Protein 3E0M (pdb70)

Foldseek 3Di:
DDKKKWFFAQVLQVQLLLVPAPFWDDKAKFWFDWQDQDDAPVCCQVGLTATMMMTHGRCVTPNPLRVVVSVVVWHDQADAQDGPPGHGSNRGTEIEDAPCVCVVSVVVCQVVVCVVVVHHGRYYYYHTPHTGGYDVCSTNVCVVVPVPDHRTDSCSSVQFDFDLVQFAFDPPVVCVVQADPVLCCCWVVVDADDFAPADCLPDQAFFFKAFSGGRGTWAGSVQWDHDVRRATKGLGTSDDQQWDWDFDCPPPRTFIWIAGHRRRTGFGGKDQCDDVVSPRIIDRGHNSRIDTDHLVRCVVSPNPRCNVPNDD/DDKWKWFAFQCQLVQLLLVLAWFWDDKFKFWFDFQDQDDAPVCCQPRLTAIMMMTHGDCVTANPLRVVLSVVVWHDFADAQDGDHGHGSNRFTEIEDADPVCVVSVVVSQVVVCVVVVHHTRYYYYYTPDTGTYDPCRTNVCVVVVPDDHDTDSCVSVADDFDLVQFAFDDLVVQVVPADPQLNCVFVHVDADDQAPADPLPDQAAFFKAFPGGRGTWAGSVQWDHDSSRATKGLGTSDPQQKDWDWDCPPPDTFIWIAGRRNRTTFGGKDQCDDPVSNRIIRGGHNSRIDTDHLVCQVVPPNPVCNVPNPD/DKDKWKKFFFQVLQVQLLLVLAPFFDDKAKWWFDFQDQDDAVVCCQVGLTATMMMTMGHCVTANPLRVVVSVVVWHQFADAQDTPPHHHSNRGTEIAAADPVCVVSVVVSQVVVCVVVVHHGRYYYYHTPHTGGYDPCSTNVCVVPPVDDHPTDSCVSPQDDFDLVQFAFDDLVVLVVPADPVLCCCFVVVDADDQAPADCLVPQAFAFKAFPRGRGTWDGSVQWDHDNRRATKGLGTRSDPQQWDWDWDDPPDTFIWIAGNRHRTGFGGKDQCDPVVSPRMINGGHNSRIDTAHPVCCVVVVNPSCPPVNDD/DKDKKKKFAAQCLQVQLLLVLAWFWDDKFKFWFDFQDQDDAPVCRLVGLTAIMMMTMGHCVTDNPLRVVVSRVVWHDFADAQDGQPGHGSNRGTEIEHADPVCVVSVVVNQVVVCVVVVHHTRYYYYYTPHTGTYDPCRTNVCVVVVPDDYPTDSCLSVADDFDLVQWAFDDPVVCVVPADPLLCCCFPVVDADDQAPADCLPPQAQFFKAFPRTRGTWDASVQFDNDPRRATKGLATRSDNQQWDWDFDDPVHTFIWIAGNHNRTGFGGKDQCPDVVSVSIIDGGGSSRIDTAHLVNCVVVPNVVCNVPRDD/DDDDDD/DDDD/DDDD

Sequence (1264 aa):
MAEIYLAGGCFWGLEEYFSRISGVLETSVGYANGQVETTNYQLLKETDHAETVQVIYDEKEVSLREILLYYFRVIDPLSINQQGNDRGRQYRTGIYYQDEADLPAIYTVVQEQERMLGRKIAVEVEQLRHYILAEDYHQDYLRKNPSGYCHIDVTDADKPLIDAANYEKPSQEVLKASLSEESYRVTQEAATEAPFTNAYDQTFEEGIYVDITTGEPLFFAKDKFASGCGWPSFSRPLSKELIHYYKDLSHGMERIEVRSRSGSAHLGHVFTDGPRELGGLRYCINSASLRFVAKDEMEKAGYGYLLPYLNKMAEIYLAGGCFWGLEEYFSRISGVLETSVGYANGQVETTNYQLLKETDHAETVQVIYDEKEVSLREILLYYFRVIDPLSINQQGNDRGRQYRTGIYYQDEADLPAIYTVVQEQERMLGRKIAVEVEQLRHYILAEDYHQDYLRKNPSGYCHIDVTDADKPLIDAANYEKPSQEVLKASLSEESYRVTQEAATEAPFTNAYDQTFEEGIYVDITTGEPLFFAKDKFASGCGWPSFSRPLSKELIHYYKDLSHGMERIEVRSRSGSAHLGHVFTDGPRELGGLRYCINSASLRFVAKDEMEKAGYGYLLPYLNKHMAEIYLAGGCFWGLEEYFSRISGVLETSVGYANGQVETTNYQLLKETDHAETVQVIYDEKEVSLREILLYYFRVIDPLSINQQGNDRGRQYRTGIYYQDEADLPAIYTVVQEQERMLGRKIAVEVEQLRHYILAEDYHQDYLRKNPSGYCHIDVTDADKPLIDAANYEKPSQEVLKASLSEESYRVTQEAATEAPFTNAYDQTFEEGIYVDITTGEPLFFAKDKFASGCGWPSFSRPLSKELIHYYKDLSHGMERIEVRSRSGSAHLGHVFTDGPRELGGLRYCINSASLRFVAKDEMEKAGYGYLLPYLNKHMAEIYLAGGCFWGLEEYFSRISGVLETSVGYANGQVETTNYQLLKETDHAETVQVIYDEKEVSLREILLYYFRVIDPLSINQQGNDRGRQYRTGIYYQDEADLPAIYTVVQEQERMLGRKIAVEVEQLRHYILAEDYHQDYLRKNPSGYCHIDVTDADKPLIDAANYEKPSQEVLKASLSEESYRVTQEAATEAPFTNAYDQTFEEGIYVDITTGEPLFFAKDKFASGCGWPSFSRPLSKELIHYYKDLSHGMERIEVRSRSGSAHLGHVFTDGPRELGGLRYCINSASLRFVAKDEMEKAGYGYLLPYLNKSHMAEISHMASHMA

InterPro domains:
  IPR002569 Peptide methionine sulphoxide reductase MsrA domain [MF_01401] (1-156)
  IPR002569 Peptide methionine sulphoxide reductase MsrA domain [PF01625] (3-163)
  IPR002569 Peptide methionine sulphoxide reductase MsrA domain [TIGR00401] (3-150)
  IPR002579 Peptide methionine sulphoxide reductase MrsB domain [MF_01400] (168-295)
  IPR002579 Peptide methionine sulphoxide reductase MrsB domain [PF01641] (179-293)
  IPR002579 Peptide methionine sulphoxide reductase MrsB domain [PS51790] (172-295)
  IPR002579 Peptide methionine sulphoxide reductase MrsB domain [TIGR00357] (169-303)
  IPR011057 Mss4-like superfamily [SSF51316] (169-308)
  IPR028427 Peptide methionine sulfoxide reductase MsrB [PTHR10173] (85-304)
  IPR036509 Peptide methionine sulphoxide reductase MsrA superfamily [G3DSA:3.30.1060.10] (1-164)
  IPR036509 Peptide methionine sulphoxide reductase MsrA superfamily [SSF55068] (2-157)

Secondary structure (DSSP, 8-state):
-EEEEEE-S-HHHHHHHHTTSTTEEEEEEEEES-SSS---TTTHHHHT-EEEEEEEE-TTTS-HHHHHHHHHHHS-TT-SSEETTEESGGG--EEEES-GGGHHHHHHHHHHHHHHHSSPP--EEEE---EEEPPGGGTTHHHHSTT----S-GGGGTSPP--GGGGPPPPHHHHHHHS-HHHHHHHHH-----SSSSTTTT---SEEEEETTT--EEEEGGGB----SSS-EESS-SSGGGEEEEEE--TT--EEEEEESSS--EEEEEES-S-TTTTS-EEEE-GGGEEEEEHHHHIIIIIGGGGGGS--/-EEEEEE-SSHHHHHHHHHTSTTEEEEEEEEES-SSS---TTTHHHHT-EEEEEEEE-TTTS-HHHHHHHHHHHS-SS-SSEETTEESGGG--EEEESSGGGHHHHHHHHHHHHHHHTS--S-EEEE---EEEPPTTTTTSTTTSSSS---S-GGGGGS----GGGGPPPPHHHHHHHS-HHHHHHHHSS----SSSSTTSS---SEEEEETTT--EEEEGGGEE---SSS-EES--SSGGGEEEEEE--TT--EEEEEESTT--EEEEEES-S-GGGTS-EEEE-GGGEEEEESHHHHHTT-GGGHHHH--/-EEEEEEE-SSHHHHHHHHHTSTTEEEEEEEEES-SSS---TTTHHHHT-EEEEEEEEETTTS-HHHHHHHHHHHS-SS-SSEETTEESGGG--EEEES-GGGHHHHHHHHHHHHHHHSS----EEEE---EEEPPTTTTTHHHHSTT----S-GGGGGS----GGGGPPPPHHHHHHHS-HHHHHHHHH-----SSSSTTTT---SEEEEETTT--EEEEGGGEE--SSSS-EESSSTT-GGGEEEEEEESSSEEEEEEETTT--EEEEEES-S-TTTTS-EEEE-GGGEEEEEGGGTIIIIIGGGTTSS--/-EEEEEEE-S-HHHHHHHHHTSTTEEEEEEEEES-SSS---TTTHHHHT-EEEEEEEEETTTS-HHHHHHHHHTTS-SS-SSEETTEESGGG--EEEESSGGGHHHHHHHHHHHHHTTSS--S-EEEE---EEEPPTTTTTGGGT-TT---SS-GGGTTS----GGGGPPPPHHHHHHHS-HHHHHHHHH-----TTTSTTTT---SEEEEETTT--EEEEGGGB---SSSS-EESSSSS-GGGEEEEEE-SSS-EEEEEETTT--EEEEEES-S-GGGTS-EEEE-GGGEEEEESTTTIIIIIGGGTTTS--/------/----/----

Radius of gyration: 36.61 Å; Cα contacts (8 Å, |Δi|>4): 2666; chains: 7; bounding box: 114×62×85 Å

Organism: Streptococcus pneumoniae serotype 4 (strain ATCC BAA-334 / TIGR4) (NCBI:txid170187)

Solvent-accessible surface area: 55462 Å² total; per-residue (Å²): 169,18,66,2,10,0,0,12,0,23,2,38,6,5,4,10,0,0,37,108,6,84,14,28,96,95,36,15,0,0,1,0,4,0,124,12,102,28,4,9,62,79,1,1,129,86,7,33,0,0,3,0,0,28,0,23,6,52,107,193,107,5,42,17,54,58,0,0,32,30,0,14,68,19,18,60,22,34,26,135,48,37,18,22,92,32,85,24,104,22,22,13,5,0,0,0,21,79,83,116,69,40,34,83,31,0,86,64,0,19,93,74,21,38,175,78,23,42,104,168,15,41,16,46,45,50,78,20,124,27,43,34,113,9,44,91,116,2,24,55,41,19,142,103,64,90,128,23,82,46,119,39,70,20,73,26,13,96,99,32,35,16,17,36,53,106,23,134,87,45,67,72,138,62,2,136,93,82,13,70,123,75,6,40,92,0,4,48,110,58,24,27,3,52,30,137,114,20,77,44,17,133,28,87,113,114,1,0,0,0,0,52,4,20,10,0,0,0,0,13,20,64,20,16,22,75,51,67,31,0,13,0,1,0,1,84,10,22,38,135,80,0,0,51,3,47,52,19,46,48,108,84,57,140,18,23,15,0,69,0,60,34,0,56,0,9,0,0,6,5,5,61,41,15,41,223,140,69,13,10,8,10,6,0,0,0,4,13,0,3,99,39,3,18,92,118,84,0,109,166,43,46,6,18,80,0,56,94,53,18,109,219,222,15,51,0,13,0,0,10,1,23,1,4,4,4,7,15,0,0,36,94,4,87,14,24,104,100,10,14,0,0,1,0,2,5,140,48,131,86,14,49,7,32,43,1,52,73,4,36,0,0,1,0,0,21,0,40,7,56,128,173,99,6,43,17,23,59,0,0,32,29,0,14,65,21,12,71,21,47,21,84,45,34,20,26,47,11,76,11,106,18,12,12,4,0,0,0,24,96,83,58,27,34,18,3,24,0,38,0,1,15,31,47,36,43,92,117,57,62,62,97,11,38,10,45,32,52,99,25,123,53,44,34,113,5,45,117,82,1,29,51,18,13,128,113,69,111,116,25,40,48,96,45,78,18,68,24,7,72,98,10,31,5,26,33,12,94,24,89,83,44,61,88,136,63,8,133,92,85,25,65,122,71,7,28,83,0,3,44,93,78,23,30,9,54,30,131,120,23,81,42,12,127,22,96,104,123,1,0,0,0,0,61,6,21,10,0,0,0,0,10,20,67,26,16,27,88,51,50,34,0,11,1,1,0,3,82,13,22,12,154,55,0,4,41,45,85,120,23,112,48,103,85,64,57,11,5,18,0,70,0,42,16,10,63,0,13,0,0,4,1,22,39,82,2,48,171,161,73,18,6,4,17,6,0,0,0,7,12,0,3,103,35,3,21,90,117,80,0,107,172,40,57,9,14,92,0,53,104,63,22,112,222,152,116,26,56,2,11,0,0,7,2,22,2,36,5,3,5,15,0,0,44,98,5,89,14,23,101,100,19,12,0,0,0,0,2,2,112,9,94,26,5,11,62,82,2,0,159,102,8,37,0,0,3,0,0,24,0,18,6,33,91,178,126,7,40,18,50,45,0,0,30,20,0,11,75,18,13,61,20,35,20,131,47,25,13,24,86,33,72,25,110,14,23,14,6,0,0,0,23,92,80,115,78,47,34,94,37,0,104,52,0,15,87,76,25,33,168,96,23,42,97,167,17,42,12,41,26,52,83,27,123,24,38,35,101,7,44,116,116,1,22,66,40,20,143,114,59,96,129,20,79,43,117,28,75,25,62,30,4,78,92,5,26,5,9,34,63,94,21,144,71,48,54,67,108,77,4,119,90,82,22,69,139,91,6,35,113,2,3,45,96,52,22,33,7,53,32,126,121,19,80,40,9,129,24,88,112,111,0,0,0,0,0,55,6,20,12,0,0,0,0,0,21,56,18,14,25,88,37,61,39,0,11,1,1,0,3,89,11,0,46,18,103,84,0,0,68,2,38,49,40,69,101,89,67,160,16,28,12,0,70,0,41,30,0,59,0,10,0,0,3,5,26,73,97,12,42,213,147,66,15,9,5,14,4,0,0,0,6,12,0,4,102,38,4,29,88,136,105,0,127,194,40,52,7,18,89,0,59,116,46,19,110,219,175,129,24,47,0,9,0,0,10,1,41,2,11,5,2,4,12,0,0,39,88,6,94,15,21,81,105,12,14,0,0,0,0,2,3,133,64,134,93,11,47,16,32,49,5,35,68,3,33,0,0,3,0,0,33,0,32,3,36,90,168,121,4,45,17,34,55,0,0,40,18,0,14,65,23,12,56,25,42,20,89,48,31,19,11,52,18,78,12,95,31,12,12,4,0,0,0,20,82,80,40,22,19,18,4,26,0,30,0,0,14,34,52,33,31,104,112,63,64,58,88,3,36,9,47,40,59,74,16,118,28,46,34,107,6,42,118,82,1,30,57,16,15,131,116,69,127,110,22,75,58,117,44,73,20,66,36,6,71,73,3,28,3,20,33,34,106,24,123,85,50,57,73,103,67,4,116,90,93,20,66,122,65,4,34,94,0,4,46,114,53,28,87,10,52,61,129,121,21,81,38,9,136,32,95,94,100,1,0,0,0,0,50,4,22,6,0,0,0,0,0,21,66,11,15,30,89,31,71,34,0,57,0,1,0,4,65,8,0,16,15,83,78,0,7,70,37,76,90,47,89,126,85,108,70,50,8,9,0,79,0,40,18,6,62,0,8,0,3,17,1,50,52,95,10,37,189,139,89,26,9,12,32,2,14,0,4,3,13,0,4,104,37,5,14,88,118,97,0,106,197,50,51,12,13,90,0,51,108,59,11,117,202,128,52,0,57,62,194,108,56,0,82,121,62,1,82

CATH classification: 3.30.1060.10 (+1 more: 2.170.150.20)

Nearest PDB structures (foldseek):
  3e0m-assembly1_D  TM=1.003E+00  e=1.100E-72  Streptococcus pneumoniae
  7e43-assembly1_B  TM=8.579E-01  e=2.076E-49  Helicobacter pylori 26695
  5fa9-assembly1_A  TM=5.183E-01  e=2.403E-44  Treponema denticola ATCC 35405
  1l1d-assembly2_B  TM=9.793E-01  e=2.830E-20  Neisseria gonorrhoeae
  3hcg-assembly1_D  TM=9.654E-01  e=1.662E-19  Neisseria meningitidis serogroup A

Structure (mmCIF, N/CA/C/O backbone):
data_3E0M
#
_entry.id   3E0M
#
_cell.length_a   158.521
_cell.length_b   165.489
_cell.length_c   77.281
_cell.angle_alpha   90.00
_cell.angle_beta   90.00
_cell.angle_gamma   90.00
#
_symmetry.space_group_name_H-M   'P 21 21 2'
#
loop_
_entity.id
_entity.type
_entity.pdbx_description
1 polymer 'Peptide methionine sulfoxide reductase msrA/msrB 1'
2 polymer 'Short peptide SHMAEI'
3 water water
#
loop_
_atom_site.group_PDB
_atom_site.id
_atom_site.type_symbol
_atom_site.label_atom_id
_atom_site.label_alt_id
_atom_site.label_comp_id
_atom_site.label_asym_id
_atom_site.label_entity_id
_atom_site.label_seq_id
_atom_site.pdbx_PDB_ins_code
_atom_site.Cartn_x
_atom_site.Cartn_y
_atom_site.Cartn_z
_atom_site.occupancy
_atom_site.B_iso_or_equiv
_atom_site.auth_seq_id
_atom_site.auth_comp_id
_atom_site.auth_asym_id
_atom_site.auth_atom_id
_atom_site.pdbx_PDB_model_num
ATOM 1 N N . MET A 1 2 ? 122.268 78.931 75.476 1.00 58.49 1 MET A N 1
ATOM 2 C CA . MET A 1 2 ? 121.478 77.810 74.888 1.00 57.62 1 MET A CA 1
ATOM 3 C C . MET A 1 2 ? 120.622 78.267 73.705 1.00 55.49 1 MET A C 1
ATOM 4 O O . MET A 1 2 ? 119.681 79.037 73.868 1.00 56.85 1 MET A O 1
ATOM 9 N N . ALA A 1 3 ? 120.958 77.784 72.515 1.00 52.97 2 ALA A N 1
ATOM 10 C CA . ALA A 1 3 ? 120.230 78.126 71.292 1.00 49.60 2 ALA A CA 1
ATOM 11 C C . ALA A 1 3 ? 119.342 76.963 70.850 1.00 47.56 2 ALA A C 1
ATOM 12 O O . ALA A 1 3 ? 119.450 75.846 71.371 1.00 45.43 2 ALA A O 1
ATOM 14 N N . GLU A 1 4 ? 118.465 77.224 69.885 1.00 45.45 3 GLU A N 1
ATOM 15 C CA . GLU A 1 4 ? 117.583 76.174 69.406 1.00 45.78 3 GLU A CA 1
ATOM 16 C C . GLU A 1 4 ? 117.144 76.335 67.959 1.00 42.54 3 GLU A C 1
ATOM 17 O O . GLU A 1 4 ? 116.886 77.440 67.486 1.00 43.21 3 GLU A O 1
ATOM 23 N N . ILE A 1 5 ? 117.079 75.208 67.257 1.00 22.73 4 ILE A N 1
ATOM 24 C CA . ILE A 1 5 ? 116.670 75.183 65.855 1.00 22.73 4 ILE A CA 1
ATOM 25 C C . ILE A 1 5 ? 115.831 73.910 65.687 1.00 22.73 4 ILE A C 1
ATOM 26 O O . ILE A 1 5 ? 115.985 72.959 66.473 1.00 38.90 4 ILE A O 1
ATOM 31 N N . TYR A 1 6 ? 114.937 73.905 64.694 1.00 39.06 5 TYR A N 1
ATOM 32 C CA . TYR A 1 6 ? 114.067 72.755 64.445 1.00 38.66 5 TYR A CA 1
ATOM 33 C C . TYR A 1 6 ? 114.285 72.139 63.067 1.00 39.25 5 TYR A C 1
ATOM 34 O O . TYR A 1 6 ? 114.172 72.806 62.041 1.00 37.97 5 TYR A O 1
ATOM 43 N N . LEU A 1 7 ? 114.572 70.843 63.056 1.00 39.69 6 LEU A N 1
ATOM 44 C CA . LEU A 1 7 ? 114.867 70.156 61.811 1.00 39.50 6 LEU A CA 1
ATOM 45 C C . LEU A 1 7 ? 113.922 69.014 61.505 1.00 38.36 6 LEU A C 1
ATOM 46 O O . LEU A 1 7 ? 113.674 68.159 62.358 1.00 39.96 6 LEU A O 1
ATOM 51 N N . ALA A 1 8 ? 113.416 69.007 60.275 1.00 36.13 7 ALA A N 1
ATOM 52 C CA . ALA A 1 8 ? 112.517 67.967 59.792 1.00 36.50 7 ALA A CA 1
ATOM 53 C C . ALA A 1 8 ? 113.274 67.200 58.708 1.00 37.35 7 ALA A C 1
ATOM 54 O O . ALA A 1 8 ? 113.588 67.761 57.656 1.00 39.20 7 ALA A O 1
ATOM 56 N N . GLY A 1 9 ? 113.578 65.931 58.962 1.00 37.30 8 GLY A N 1
ATOM 57 C CA . GLY A 1 9 ? 114.304 65.151 57.976 1.00 38.12 8 GLY A CA 1
ATOM 58 C C . GLY A 1 9 ? 113.868 63.700 57.928 1.00 39.00 8 GLY A C 1
ATOM 59 O O . GLY A 1 9 ? 114.679 62.793 58.078 1.00 39.77 8 GLY A O 1
ATOM 60 N N . GLY A 1 10 ? 112.582 63.473 57.710 1.00 40.04 9 GLY A N 1
ATOM 61 C CA . GLY A 1 10 ? 112.083 62.112 57.670 1.00 41.37 9 GLY A CA 1
ATOM 62 C C . GLY A 1 10 ? 111.701 61.642 59.060 1.00 40.97 9 GLY A C 1
ATOM 63 O O . GLY A 1 10 ? 111.371 62.458 59.924 1.00 41.87 9 GLY A O 1
ATOM 64 N N . CYS A 1 11 ? 111.751 60.331 59.278 1.00 40.65 10 CYS A N 1
ATOM 65 C CA . CYS A 1 11 ? 111.404 59.742 60.568 1.00 39.98 10 CYS A CA 1
ATOM 66 C C . CYS A 1 11 ? 112.250 60.358 61.682 1.00 38.73 10 CYS A C 1
ATOM 67 O O . CYS A 1 11 ? 113.465 60.161 61.727 1.00 38.12 10 CYS A O 1
ATOM 70 N N . PHE A 1 12 ? 111.618 61.084 62.598 1.00 37.77 11 PHE A N 1
ATOM 71 C CA . PHE A 1 12 ? 112.399 61.723 63.647 1.00 39.29 11 PHE A CA 1
ATOM 72 C C . PHE A 1 12 ? 113.165 60.799 64.590 1.00 40.21 11 PHE A C 1
ATOM 73 O O . PHE A 1 12 ? 114.037 61.264 65.327 1.00 40.74 11 PHE A O 1
ATOM 81 N N . TRP A 1 13 ? 112.881 59.498 64.554 1.00 39.29 12 TRP A N 1
ATOM 82 C CA . TRP A 1 13 ? 113.599 58.566 65.420 1.00 39.65 12 TRP A CA 1
ATOM 83 C C . TRP A 1 13 ? 115.092 58.580 65.107 1.00 38.42 12 TRP A C 1
ATOM 84 O O . TRP A 1 13 ? 115.930 58.660 66.004 1.00 38.80 12 TRP A O 1
ATOM 95 N N . GLY A 1 14 ? 115.412 58.483 63.821 1.00 39.04 13 GLY A N 1
ATOM 96 C CA . GLY A 1 14 ? 116.800 58.451 63.405 1.00 40.59 13 GLY A CA 1
ATOM 97 C C . GLY A 1 14 ? 117.491 59.788 63.511 1.00 40.49 13 GLY A C 1
ATOM 98 O O . GLY A 1 14 ? 118.651 59.863 63.907 1.00 40.67 13 GLY A O 1
ATOM 99 N N . LEU A 1 15 ? 116.776 60.852 63.166 1.00 41.18 14 LEU A N 1
ATOM 100 C CA . LEU A 1 15 ? 117.350 62.182 63.219 1.00 40.04 14 LEU A CA 1
ATOM 101 C C . LEU A 1 15 ? 117.702 62.582 64.649 1.00 40.85 14 LEU A C 1
ATOM 102 O O . LEU A 1 15 ? 118.756 63.181 64.888 1.00 41.23 14 LEU A O 1
ATOM 107 N N . GLU A 1 16 ? 116.840 62.244 65.606 1.00 41.40 15 GLU A N 1
ATOM 108 C CA . GLU A 1 16 ? 117.129 62.605 66.990 1.00 41.66 15 GLU A CA 1
ATOM 109 C C . GLU A 1 16 ? 118.325 61.836 67.532 1.00 41.87 15 GLU A C 1
ATOM 110 O O . GLU A 1 16 ? 119.199 62.415 68.183 1.00 40.66 15 GLU A O 1
ATOM 116 N N . GLU A 1 17 ? 118.360 60.534 67.266 1.00 43.26 16 GLU A N 1
ATOM 117 C CA . GLU A 1 17 ? 119.460 59.701 67.732 1.00 43.00 16 GLU A CA 1
ATOM 118 C C . GLU A 1 17 ? 120.761 60.309 67.218 1.00 42.56 16 GLU A C 1
ATOM 119 O O . GLU A 1 17 ? 121.741 60.440 67.960 1.00 43.55 16 GLU A O 1
ATOM 125 N N . TYR A 1 18 ? 120.743 60.693 65.944 1.00 40.24 17 TYR A N 1
ATOM 126 C CA . TYR A 1 18 ? 121.889 61.296 65.279 1.00 39.37 17 TYR A CA 1
ATOM 127 C C . TYR A 1 18 ? 122.351 62.569 65.987 1.00 40.83 17 TYR A C 1
ATOM 128 O O . TYR A 1 18 ? 123.508 62.669 66.418 1.00 41.11 17 TYR A O 1
ATOM 137 N N . PHE A 1 19 ? 121.452 63.542 66.114 1.00 39.53 18 PHE A N 1
ATOM 138 C CA . PHE A 1 19 ? 121.817 64.784 66.772 1.00 38.91 18 PHE A CA 1
ATOM 139 C C . PHE A 1 19 ? 122.153 64.643 68.247 1.00 38.90 18 PHE A C 1
ATOM 140 O O . PHE A 1 19 ? 122.902 65.454 68.792 1.00 38.46 18 PHE A O 1
ATOM 148 N N . SER A 1 20 ? 121.630 63.606 68.891 1.00 39.56 19 SER A N 1
ATOM 149 C CA . SER A 1 20 ? 121.904 63.403 70.310 1.00 41.07 19 SER A CA 1
ATOM 150 C C . SER A 1 20 ? 123.370 63.048 70.499 1.00 43.18 19 SER A C 1
ATOM 151 O O . SER A 1 20 ? 123.882 63.070 71.620 1.00 43.45 19 SER A O 1
ATOM 154 N N . ARG A 1 21 ? 124.043 62.718 69.399 1.00 44.77 20 ARG A N 1
ATOM 155 C CA . ARG A 1 21 ? 125.451 62.332 69.460 1.00 46.11 20 ARG A CA 1
ATOM 156 C C . ARG A 1 21 ? 126.417 63.446 69.097 1.00 45.55 20 ARG A C 1
ATOM 157 O O . ARG A 1 21 ? 127.615 63.341 69.378 1.00 45.06 20 ARG A O 1
ATOM 165 N N . ILE A 1 22 ? 125.905 64.506 68.470 1.00 22.73 21 ILE A N 1
ATOM 166 C CA . ILE A 1 22 ? 126.755 65.627 68.081 1.00 22.73 21 ILE A CA 1
ATOM 167 C C . ILE A 1 22 ? 127.195 66.473 69.280 1.00 22.73 21 ILE A C 1
ATOM 168 O O . ILE A 1 22 ? 126.384 66.871 70.120 1.00 43.48 21 ILE A O 1
ATOM 173 N N . SER A 1 23 ? 128.496 66.727 69.348 1.00 41.73 22 SER A N 1
ATOM 174 C CA . SER A 1 23 ? 129.079 67.506 70.424 1.00 40.75 22 SER A CA 1
ATOM 175 C C . SER A 1 23 ? 128.518 68.917 70.408 1.00 40.08 22 SER A C 1
ATOM 176 O O . SER A 1 23 ? 128.379 69.524 69.353 1.00 39.88 22 SER A O 1
ATOM 179 N N . GLY A 1 24 ? 128.197 69.434 71.587 1.00 39.95 23 GLY A N 1
ATOM 180 C CA . GLY A 1 24 ? 127.650 70.773 71.681 1.00 41.01 23 GLY A CA 1
ATOM 181 C C . GLY A 1 24 ? 126.143 70.768 71.866 1.00 40.85 23 GLY A C 1
ATOM 182 O O . GLY A 1 24 ? 125.568 71.756 72.330 1.00 39.22 23 GLY A O 1
ATOM 183 N N . VAL A 1 25 ? 125.499 69.664 71.490 1.00 39.95 24 VAL A N 1
ATOM 184 C CA . VAL A 1 25 ? 124.054 69.560 71.643 1.00 40.96 24 VAL A CA 1
ATOM 185 C C . VAL A 1 25 ? 123.741 69.294 73.119 1.00 40.67 24 VAL A C 1
ATOM 186 O O . VAL A 1 25 ? 124.213 68.323 73.707 1.00 39.77 24 VAL A O 1
ATOM 190 N N . LEU A 1 26 ? 122.949 70.174 73.717 1.00 42.08 25 LEU A N 1
ATOM 191 C CA . LEU A 1 26 ? 122.602 70.039 75.125 1.00 43.61 25 LEU A CA 1
ATOM 192 C C . LEU A 1 26 ? 121.337 69.234 75.387 1.00 44.52 25 LEU A C 1
ATOM 193 O O . LEU A 1 26 ? 121.288 68.435 76.317 1.00 45.24 25 LEU A O 1
ATOM 198 N N . GLU A 1 27 ? 120.314 69.448 74.567 1.00 46.59 26 GLU A N 1
ATOM 199 C CA . GLU A 1 27 ? 119.032 68.768 74.750 1.00 48.31 26 GLU A CA 1
ATOM 200 C C . GLU A 1 27 ? 118.396 68.422 73.402 1.00 47.28 26 GLU A C 1
ATOM 201 O O . GLU A 1 27 ? 118.564 69.143 72.414 1.00 47.90 26 GLU A O 1
ATOM 207 N N . THR A 1 28 ? 117.659 67.317 73.380 1.00 47.05 27 THR A N 1
ATOM 208 C CA . THR A 1 28 ? 116.984 66.849 72.177 1.00 45.73 27 THR A CA 1
ATOM 209 C C . THR A 1 28 ? 115.563 66.363 72.469 1.00 44.65 27 THR A C 1
ATOM 210 O O . THR A 1 28 ? 115.289 65.819 73.542 1.00 46.28 27 THR A O 1
ATOM 214 N N . SER A 1 29 ? 114.657 66.574 71.515 1.00 43.30 28 SER A N 1
ATOM 215 C CA . SER A 1 29 ? 113.272 66.125 71.649 1.00 41.44 28 SER A CA 1
ATOM 216 C C . SER A 1 29 ? 112.647 66.033 70.258 1.00 40.59 28 SER A C 1
ATOM 217 O O . SER A 1 29 ? 113.190 66.575 69.296 1.00 40.67 28 SER A O 1
ATOM 220 N N . VAL A 1 30 ? 111.510 65.349 70.151 1.00 37.97 29 VAL A N 1
ATOM 221 C CA . VAL A 1 30 ? 110.831 65.233 68.867 1.00 36.41 29 VAL A CA 1
ATOM 222 C C . VAL A 1 30 ? 109.351 65.604 68.978 1.00 35.49 29 VAL A C 1
ATOM 223 O O . VAL A 1 30 ? 108.733 65.440 70.032 1.00 34.90 29 VAL A O 1
ATOM 227 N N . GLY A 1 31 ? 108.801 66.116 67.878 1.00 34.12 30 GLY A N 1
ATOM 228 C CA . GLY A 1 31 ? 107.412 66.510 67.848 1.00 33.13 30 GLY A CA 1
ATOM 229 C C . GLY A 1 31 ? 106.914 66.731 66.432 1.00 34.48 30 GLY A C 1
ATOM 230 O O . GLY A 1 31 ? 107.482 66.204 65.476 1.00 34.40 30 GLY A O 1
ATOM 231 N N . TYR A 1 32 ? 105.850 67.522 66.311 1.00 35.98 31 TYR A N 1
ATOM 232 C CA . TYR A 1 32 ? 105.220 67.825 65.036 1.00 37.35 31 TYR A CA 1
ATOM 233 C C . TYR A 1 32 ? 105.163 69.327 64.888 1.00 39.01 31 TYR A C 1
ATOM 234 O O . TYR A 1 32 ? 104.721 70.024 65.803 1.00 41.29 31 TYR A O 1
ATOM 243 N N . ALA A 1 33 ? 105.591 69.821 63.727 1.00 39.87 32 ALA A N 1
ATOM 244 C CA . ALA A 1 33 ? 105.636 71.251 63.491 1.00 39.23 32 ALA A CA 1
ATOM 245 C C . ALA A 1 33 ? 104.982 71.746 62.214 1.00 40.97 32 ALA A C 1
ATOM 246 O O . ALA A 1 33 ? 104.792 70.998 61.253 1.00 41.31 32 ALA A O 1
ATOM 248 N N . ASN A 1 34 ? 104.652 73.034 62.235 1.00 42.53 33 ASN A N 1
ATOM 249 C CA . ASN A 1 34 ? 104.037 73.735 61.121 1.00 41.97 33 ASN A CA 1
ATOM 250 C C . ASN A 1 34 ? 102.922 73.006 60.393 1.00 41.94 33 ASN A C 1
ATOM 251 O O . ASN A 1 34 ? 102.924 72.943 59.166 1.00 40.40 33 ASN A O 1
ATOM 256 N N . GLY A 1 35 ? 101.970 72.463 61.153 1.00 42.91 34 GLY A N 1
ATOM 257 C CA . GLY A 1 35 ? 100.830 71.781 60.557 1.00 42.98 34 GLY A CA 1
ATOM 258 C C . GLY A 1 35 ? 99.785 72.836 60.229 1.00 43.71 34 GLY A C 1
ATOM 259 O O . GLY A 1 35 ? 100.131 73.987 59.991 1.00 43.93 34 GLY A O 1
ATOM 260 N N . GLN A 1 36 ? 98.510 72.469 60.208 1.00 45.04 35 GLN A N 1
ATOM 261 C CA . GLN A 1 36 ? 97.457 73.449 59.925 1.00 44.56 35 GLN A CA 1
ATOM 262 C C . GLN A 1 36 ? 96.577 73.688 61.155 1.00 43.64 35 GLN A C 1
ATOM 263 O O . GLN A 1 36 ? 95.481 74.236 61.046 1.00 43.40 35 GLN A O 1
ATOM 269 N N . VAL A 1 37 ? 97.061 73.276 62.325 1.00 41.73 36 VAL A N 1
ATOM 270 C CA . VAL A 1 37 ? 96.316 73.424 63.570 1.00 40.16 36 VAL A CA 1
ATOM 271 C C . VAL A 1 37 ? 97.269 73.088 64.706 1.00 40.60 36 VAL A C 1
ATOM 272 O O . VAL A 1 37 ? 98.181 72.290 64.531 1.00 40.90 36 VAL A O 1
ATOM 276 N N . GLU A 1 38 ? 97.073 73.707 65.863 1.00 40.62 37 GLU A N 1
ATOM 277 C CA . GLU A 1 38 ? 97.957 73.479 66.998 1.00 42.72 37 GLU A CA 1
ATOM 278 C C . GLU A 1 38 ? 97.622 72.259 67.840 1.00 42.40 37 GLU A C 1
ATOM 279 O O . GLU A 1 38 ? 98.087 72.132 68.973 1.00 40.16 37 GLU A O 1
ATOM 285 N N . THR A 1 39 ? 96.819 71.361 67.278 1.00 42.74 38 THR A N 1
ATOM 286 C CA . THR A 1 39 ? 96.442 70.137 67.965 1.00 44.62 38 THR A CA 1
ATOM 287 C C . THR A 1 39 ? 96.693 68.978 67.026 1.00 45.75 38 THR A C 1
ATOM 288 O O . THR A 1 39 ? 96.303 69.028 65.863 1.00 48.74 38 THR A O 1
ATOM 292 N N . THR A 1 40 ? 97.351 67.938 67.524 1.00 45.48 39 THR A N 1
ATOM 293 C CA . THR A 1 40 ? 97.622 66.763 66.712 1.00 44.26 39 THR A CA 1
ATOM 294 C C . THR A 1 40 ? 98.470 65.769 67.471 1.00 42.94 39 THR A C 1
ATOM 295 O O . THR A 1 40 ? 99.013 66.088 68.521 1.00 43.62 39 THR A O 1
ATOM 299 N N . ASN A 1 41 ? 98.574 64.559 66.931 1.00 40.88 40 ASN A N 1
ATOM 300 C CA . ASN A 1 41 ? 99.402 63.518 67.529 1.00 40.52 40 ASN A CA 1
ATOM 301 C C . ASN A 1 41 ? 99.696 62.479 66.455 1.00 40.54 40 ASN A C 1
ATOM 302 O O . ASN A 1 41 ? 99.237 62.628 65.322 1.00 40.09 40 ASN A O 1
ATOM 307 N N . TYR A 1 42 ? 100.450 61.436 66.786 1.00 41.40 41 TYR A N 1
ATOM 308 C CA . TYR A 1 42 ? 100.777 60.438 65.781 1.00 44.39 41 TYR A CA 1
ATOM 309 C C . TYR A 1 42 ? 99.571 59.972 64.961 1.00 46.31 41 TYR A C 1
ATOM 310 O O . TYR A 1 42 ? 99.677 59.789 63.752 1.00 46.93 41 TYR A O 1
ATOM 319 N N . GLN A 1 43 ? 98.420 59.799 65.606 1.00 48.16 42 GLN A N 1
ATOM 320 C CA . GLN A 1 43 ? 97.230 59.344 64.891 1.00 47.64 42 GLN A CA 1
ATOM 321 C C . GLN A 1 43 ? 96.576 60.398 63.997 1.00 46.52 42 GLN A C 1
ATOM 322 O O . GLN A 1 43 ? 96.008 60.056 62.962 1.00 48.69 42 GLN A O 1
ATOM 328 N N . LEU A 1 44 ? 96.660 61.669 64.381 1.00 42.84 43 LEU A N 1
ATOM 329 C CA . LEU A 1 44 ? 96.060 62.741 63.588 1.00 42.35 43 LEU A CA 1
ATOM 330 C C . LEU A 1 44 ? 97.032 63.382 62.604 1.00 42.41 43 LEU A C 1
ATOM 331 O O . LEU A 1 44 ? 96.655 64.224 61.800 1.00 42.20 43 LEU A O 1
ATOM 336 N N . LEU A 1 45 ? 98.287 62.971 62.672 1.00 43.50 44 LEU A N 1
ATOM 337 C CA . LEU A 1 45 ? 99.325 63.505 61.808 1.00 43.74 44 LEU A CA 1
ATOM 338 C C . LEU A 1 45 ? 98.906 63.672 60.341 1.00 45.03 44 LEU A C 1
ATOM 339 O O . LEU A 1 45 ? 98.938 64.782 59.811 1.00 45.89 44 LEU A O 1
ATOM 344 N N . LYS A 1 46 ? 98.504 62.584 59.688 1.00 45.80 45 LYS A N 1
ATOM 345 C CA . LYS A 1 46 ? 98.104 62.648 58.281 1.00 46.90 45 LYS A CA 1
ATOM 346 C C . LYS A 1 46 ? 97.036 63.698 57.995 1.00 46.65 45 LYS A C 1
ATOM 347 O O . LYS A 1 46 ? 96.990 64.260 56.901 1.00 46.55 45 LYS A O 1
ATOM 353 N N . GLU A 1 47 ? 96.178 63.964 58.977 1.00 45.98 46 GLU A N 1
ATOM 354 C CA . GLU A 1 47 ? 95.100 64.940 58.813 1.00 44.84 46 GLU A CA 1
ATOM 355 C C . GLU A 1 47 ? 95.544 66.377 59.026 1.00 44.06 46 GLU A C 1
ATOM 356 O O . GLU A 1 47 ? 95.073 67.285 58.346 1.00 42.95 46 GLU A O 1
ATOM 362 N N . THR A 1 48 ? 96.448 66.578 59.980 1.00 43.41 47 THR A N 1
ATOM 363 C CA . THR A 1 48 ? 96.896 67.914 60.350 1.00 42.46 47 THR A CA 1
ATOM 364 C C . THR A 1 48 ? 98.056 68.551 59.602 1.00 42.80 47 THR A C 1
ATOM 365 O O . THR A 1 48 ? 98.365 69.718 59.841 1.00 43.98 47 THR A O 1
ATOM 369 N N . ASP A 1 49 ? 98.697 67.787 58.719 1.00 42.66 48 ASP A N 1
ATOM 370 C CA . ASP A 1 49 ? 99.805 68.265 57.884 1.00 42.40 48 ASP A CA 1
ATOM 371 C C . ASP A 1 49 ? 101.097 68.724 58.571 1.00 42.71 48 ASP A C 1
ATOM 372 O O . ASP A 1 49 ? 101.872 69.481 57.982 1.00 42.93 48 ASP A O 1
ATOM 377 N N . HIS A 1 50 ? 101.332 68.273 59.799 1.00 40.95 49 HIS A N 1
ATOM 378 C CA . HIS A 1 50 ? 102.544 68.633 60.526 1.00 40.46 49 HIS A CA 1
ATOM 379 C C . HIS A 1 50 ? 103.715 67.851 59.963 1.00 39.89 49 HIS A C 1
ATOM 380 O O . HIS A 1 50 ? 103.533 66.805 59.345 1.00 41.82 49 HIS A O 1
ATOM 387 N N . ALA A 1 51 ? 104.919 68.357 60.193 1.00 37.97 50 ALA A N 1
ATOM 388 C CA . ALA A 1 51 ? 106.120 67.686 59.730 1.00 36.06 50 ALA A CA 1
ATOM 389 C C . ALA A 1 51 ? 106.791 67.070 60.948 1.00 36.36 50 ALA A C 1
ATOM 390 O O . ALA A 1 51 ? 106.815 67.687 62.021 1.00 34.93 50 ALA A O 1
ATOM 392 N N . GLU A 1 52 ? 107.305 65.850 60.807 1.00 33.90 51 GLU A N 1
ATOM 393 C CA . GLU A 1 52 ? 107.996 65.234 61.929 1.00 33.15 51 GLU A CA 1
ATOM 394 C C . GLU A 1 52 ? 109.250 66.070 62.079 1.00 32.77 51 GLU A C 1
ATOM 395 O O . GLU A 1 52 ? 110.006 66.257 61.127 1.00 31.26 51 GLU A O 1
ATOM 401 N N . THR A 1 53 ? 109.460 66.581 63.283 1.00 33.34 52 THR A N 1
ATOM 402 C CA . THR A 1 53 ? 110.570 67.471 63.532 1.00 33.76 52 THR A CA 1
ATOM 403 C C . THR A 1 53 ? 111.367 67.148 64.786 1.00 35.79 52 THR A C 1
ATOM 404 O O . THR A 1 53 ? 110.823 66.677 65.791 1.00 36.86 52 THR A O 1
ATOM 408 N N . VAL A 1 54 ? 112.666 67.410 64.719 1.00 34.87 53 VAL A N 1
ATOM 409 C CA . VAL A 1 54 ? 113.535 67.186 65.855 1.00 34.68 53 VAL A CA 1
ATOM 410 C C . VAL A 1 54 ? 113.967 68.535 66.392 1.00 36.52 53 VAL A C 1
ATOM 411 O O . VAL A 1 54 ? 114.472 69.385 65.649 1.00 38.12 53 VAL A O 1
ATOM 415 N N . GLN A 1 55 ? 113.752 68.726 67.690 1.00 37.11 54 GLN A N 1
ATOM 416 C CA . GLN A 1 55 ? 114.111 69.960 68.367 1.00 34.68 54 GLN A CA 1
ATOM 417 C C . GLN A 1 55 ? 115.537 69.804 68.855 1.00 33.96 54 GLN A C 1
ATOM 418 O O . GLN A 1 55 ? 115.851 68.864 69.583 1.00 33.16 54 GLN A O 1
ATOM 424 N N . VAL A 1 56 ? 116.397 70.727 68.443 1.00 32.93 55 VAL A N 1
ATOM 425 C CA . VAL A 1 56 ? 117.798 70.684 68.812 1.00 32.56 55 VAL A CA 1
ATOM 426 C C . VAL A 1 56 ? 118.183 71.893 69.657 1.00 33.31 55 VAL A C 1
ATOM 427 O O . VAL A 1 56 ? 118.136 73.036 69.195 1.00 32.07 55 VAL A O 1
ATOM 431 N N . ILE A 1 57 ? 118.554 71.630 70.904 1.00 22.73 56 ILE A N 1
ATOM 432 C CA . ILE A 1 57 ? 118.968 72.689 71.803 1.00 22.73 56 ILE A CA 1
ATOM 433 C C . ILE A 1 57 ? 120.473 72.499 71.991 1.00 22.73 56 ILE A C 1
ATOM 434 O O . ILE A 1 57 ? 120.933 71.476 72.495 1.00 33.77 56 ILE A O 1
ATOM 439 N N . TYR A 1 58 ? 121.236 73.496 71.561 1.00 35.74 57 TYR A N 1
ATOM 440 C CA . TYR A 1 58 ? 122.689 73.405 71.601 1.00 38.57 57 TYR A CA 1
ATOM 441 C C . TYR A 1 58 ? 123.413 74.594 72.198 1.00 38.98 57 TYR A C 1
ATOM 442 O O . TYR A 1 58 ? 122.825 75.640 72.454 1.00 41.14 57 TYR A O 1
ATOM 451 N N . ASP A 1 59 ? 124.713 74.416 72.396 1.00 39.56 58 ASP A N 1
ATOM 452 C CA . ASP A 1 59 ? 125.576 75.468 72.925 1.00 40.01 58 ASP A CA 1
ATOM 453 C C . ASP A 1 59 ? 126.199 76.108 71.688 1.00 40.84 58 ASP A C 1
ATOM 454 O O . ASP A 1 59 ? 127.162 75.582 71.136 1.00 41.40 58 ASP A O 1
ATOM 459 N N . GLU A 1 60 ? 125.645 77.230 71.242 1.00 40.69 59 GLU A N 1
ATOM 460 C CA . GLU A 1 60 ? 126.158 77.885 70.046 1.00 43.92 59 GLU A CA 1
ATOM 461 C C . GLU A 1 60 ? 127.637 78.258 70.086 1.00 43.39 59 GLU A C 1
ATOM 462 O O . GLU A 1 60 ? 128.211 78.614 69.059 1.00 43.63 59 GLU A O 1
ATOM 468 N N . LYS A 1 61 ? 128.250 78.164 71.261 1.00 45.91 60 LYS A N 1
ATOM 469 C CA . LYS A 1 61 ? 129.669 78.476 71.417 1.00 46.63 60 LYS A CA 1
ATOM 470 C C . LYS A 1 61 ? 130.533 77.235 71.203 1.00 44.81 60 LYS A C 1
ATOM 471 O O . LYS A 1 61 ? 131.737 77.344 70.977 1.00 44.42 60 LYS A O 1
ATOM 477 N N . GLU A 1 62 ? 129.916 76.058 71.282 1.00 42.40 61 GLU A N 1
ATOM 478 C CA . GLU A 1 62 ? 130.630 74.799 71.081 1.00 40.51 61 GLU A CA 1
ATOM 479 C C . GLU A 1 62 ? 130.391 74.314 69.653 1.00 38.67 61 GLU A C 1
ATOM 480 O O . GLU A 1 62 ? 131.292 73.802 68.983 1.00 38.96 61 GLU A O 1
ATOM 486 N N . VAL A 1 63 ? 129.158 74.480 69.203 1.00 36.14 62 VAL A N 1
ATOM 487 C CA . VAL A 1 63 ? 128.763 74.112 67.861 1.00 34.02 62 VAL A CA 1
ATOM 488 C C . VAL A 1 63 ? 127.806 75.216 67.384 1.00 34.93 62 VAL A C 1
ATOM 489 O O . VAL A 1 63 ? 126.828 75.559 68.057 1.00 32.88 62 VAL A O 1
ATOM 493 N N . SER A 1 64 ? 128.112 75.777 66.222 1.00 35.94 63 SER A N 1
ATOM 494 C CA . SER A 1 64 ? 127.324 76.858 65.640 1.00 36.43 63 SER A CA 1
ATOM 495 C C . SER A 1 64 ? 126.119 76.367 64.857 1.00 37.28 63 SER A C 1
ATOM 496 O O . SER A 1 64 ? 126.033 75.192 64.489 1.00 38.57 63 SER A O 1
ATOM 499 N N . LEU A 1 65 ? 125.194 77.283 64.594 1.00 36.42 64 LEU A N 1
ATOM 500 C CA . LEU A 1 65 ? 124.013 76.955 63.821 1.00 36.22 64 LEU A CA 1
ATOM 501 C C . LEU A 1 65 ? 124.469 76.461 62.462 1.00 36.59 64 LEU A C 1
ATOM 502 O O . LEU A 1 65 ? 123.877 75.545 61.908 1.00 37.78 64 LEU A O 1
ATOM 507 N N . ARG A 1 66 ? 125.526 77.068 61.923 1.00 36.32 65 ARG A N 1
ATOM 508 C CA . ARG A 1 66 ? 126.036 76.655 60.616 1.00 36.19 65 ARG A CA 1
ATOM 509 C C . ARG A 1 66 ? 126.467 75.194 60.669 1.00 35.69 65 ARG A C 1
ATOM 510 O O . ARG A 1 66 ? 126.190 74.414 59.758 1.00 34.74 65 ARG A O 1
ATOM 518 N N . GLU A 1 67 ? 127.148 74.837 61.747 1.00 35.26 66 GLU A N 1
ATOM 519 C CA . GLU A 1 67 ? 127.611 73.478 61.922 1.00 37.66 66 GLU A CA 1
ATOM 520 C C . GLU A 1 67 ? 126.437 72.519 62.067 1.00 37.54 66 GLU A C 1
ATOM 521 O O . GLU A 1 67 ? 126.414 71.475 61.399 1.00 37.22 66 GLU A O 1
ATOM 527 N N . ILE A 1 68 ? 125.460 72.868 62.916 1.00 22.73 67 ILE A N 1
ATOM 528 C CA . ILE A 1 68 ? 124.283 72.000 63.082 1.00 22.73 67 ILE A CA 1
ATOM 529 C C . ILE A 1 68 ? 123.668 71.752 61.697 1.00 22.73 67 ILE A C 1
ATOM 530 O O . ILE A 1 68 ? 123.400 70.609 61.326 1.00 38.51 67 ILE A O 1
ATOM 535 N N . LEU A 1 69 ? 123.472 72.816 60.926 1.00 35.49 68 LEU A N 1
ATOM 536 C CA . LEU A 1 69 ? 122.889 72.675 59.599 1.00 35.77 68 LEU A CA 1
ATOM 537 C C . LEU A 1 69 ? 123.731 71.794 58.685 1.00 37.17 68 LEU A C 1
ATOM 538 O O . LEU A 1 69 ? 123.194 71.059 57.862 1.00 36.41 68 LEU A O 1
ATOM 543 N N . LEU A 1 70 ? 125.051 71.866 58.819 1.00 37.69 69 LEU A N 1
ATOM 544 C CA . LEU A 1 70 ? 125.915 71.046 57.984 1.00 37.44 69 LEU A CA 1
ATOM 545 C C . LEU A 1 70 ? 125.743 69.571 58.346 1.00 37.37 69 LEU A C 1
ATOM 546 O O . LEU A 1 70 ? 125.669 68.696 57.476 1.00 36.32 69 LEU A O 1
ATOM 551 N N . TYR A 1 71 ? 125.683 69.297 59.639 1.00 37.26 70 TYR A N 1
ATOM 552 C CA . TYR A 1 71 ? 125.501 67.935 60.096 1.00 37.60 70 TYR A CA 1
ATOM 553 C C . TYR A 1 71 ? 124.162 67.455 59.573 1.00 37.45 70 TYR A C 1
ATOM 554 O O . TYR A 1 71 ? 123.995 66.292 59.209 1.00 38.63 70 TYR A O 1
ATOM 563 N N . TYR A 1 72 ? 123.210 68.376 59.530 1.00 37.70 71 TYR A N 1
ATOM 564 C CA . TYR A 1 72 ? 121.875 68.068 59.053 1.00 37.63 71 TYR A CA 1
ATOM 565 C C . TYR A 1 72 ? 121.899 67.647 57.581 1.00 38.89 71 TYR A C 1
ATOM 566 O O . TYR A 1 72 ? 121.387 66.583 57.232 1.00 40.16 71 TYR A O 1
ATOM 575 N N . PHE A 1 73 ? 122.511 68.465 56.728 1.00 38.95 72 PHE A N 1
ATOM 576 C CA . PHE A 1 73 ? 122.584 68.161 55.300 1.00 40.84 72 PHE A CA 1
ATOM 577 C C . PHE A 1 73 ? 123.416 66.926 54.981 1.00 41.76 72 PHE A C 1
ATOM 578 O O . PHE A 1 73 ? 123.268 66.320 53.913 1.00 41.57 72 PHE A O 1
ATOM 586 N N . ARG A 1 74 ? 124.284 66.558 55.917 1.00 41.12 73 ARG A N 1
ATOM 587 C CA . ARG A 1 74 ? 125.131 65.392 55.751 1.00 42.56 73 ARG A CA 1
ATOM 588 C C . ARG A 1 74 ? 124.310 64.102 55.800 1.00 44.33 73 ARG A C 1
ATOM 589 O O . ARG A 1 74 ? 124.673 63.107 55.182 1.00 45.40 73 ARG A O 1
ATOM 597 N N . VAL A 1 75 ? 123.177 64.131 56.490 1.00 44.81 74 VAL A N 1
ATOM 598 C CA . VAL A 1 75 ? 122.395 62.921 56.649 1.00 44.55 74 VAL A CA 1
ATOM 599 C C . VAL A 1 75 ? 121.063 62.781 55.912 1.00 44.50 74 VAL A C 1
ATOM 600 O O . VAL A 1 75 ? 120.537 61.681 55.810 1.00 47.00 74 VAL A O 1
ATOM 604 N N . ILE A 1 76 ? 120.508 63.865 55.390 1.00 22.73 75 ILE A N 1
ATOM 605 C CA . ILE A 1 76 ? 119.230 63.761 54.671 1.00 22.73 75 ILE A CA 1
ATOM 606 C C . ILE A 1 76 ? 119.426 63.792 53.164 1.00 22.73 75 ILE A C 1
ATOM 607 O O . ILE A 1 76 ? 120.546 63.923 52.678 1.00 44.12 75 ILE A O 1
ATOM 612 N N . ASP A 1 77 ? 118.312 63.695 52.441 1.00 46.64 76 ASP A N 1
ATOM 613 C CA . ASP A 1 77 ? 118.328 63.763 50.988 1.00 48.33 76 ASP A CA 1
ATOM 614 C C . ASP A 1 77 ? 117.820 65.153 50.604 1.00 48.37 76 ASP A C 1
ATOM 615 O O . ASP A 1 77 ? 116.638 65.457 50.753 1.00 50.33 76 ASP A O 1
ATOM 620 N N . PRO A 1 78 ? 118.711 66.009 50.095 1.00 47.48 77 PRO A N 1
ATOM 621 C CA . PRO A 1 78 ? 118.419 67.382 49.682 1.00 47.52 77 PRO A CA 1
ATOM 622 C C . PRO A 1 78 ? 117.365 67.562 48.601 1.00 47.24 77 PRO A C 1
ATOM 623 O O . PRO A 1 78 ? 116.773 68.638 48.485 1.00 46.60 77 PRO A O 1
ATOM 627 N N . LEU A 1 79 ? 117.126 66.525 47.809 1.00 48.13 78 LEU A N 1
ATOM 628 C CA . LEU A 1 79 ? 116.189 66.656 46.698 1.00 49.46 78 LEU A CA 1
ATOM 629 C C . LEU A 1 79 ? 114.874 65.892 46.780 1.00 50.80 78 LEU A C 1
ATOM 630 O O . LEU A 1 79 ? 113.968 66.138 45.983 1.00 51.69 78 LEU A O 1
ATOM 635 N N . SER A 1 80 ? 114.765 64.972 47.731 1.00 51.56 79 SER A N 1
ATOM 636 C CA . SER A 1 80 ? 113.549 64.183 47.889 1.00 53.37 79 SER A CA 1
ATOM 637 C C . SER A 1 80 ? 112.341 65.028 48.271 1.00 53.03 79 SER A C 1
ATOM 638 O O . SER A 1 80 ? 112.449 66.003 49.019 1.00 51.73 79 SER A O 1
ATOM 641 N N . ILE A 1 81 ? 111.188 64.634 47.744 1.00 22.73 80 ILE A N 1
ATOM 642 C CA . ILE A 1 81 ? 109.927 65.322 47.998 1.00 22.73 80 ILE A CA 1
ATOM 643 C C . ILE A 1 81 ? 109.011 64.402 48.795 1.00 22.73 80 ILE A C 1
ATOM 644 O O . ILE A 1 81 ? 108.602 63.345 48.308 1.00 55.06 80 ILE A O 1
ATOM 649 N N . ASN A 1 82 ? 108.699 64.822 50.022 1.00 52.30 81 ASN A N 1
ATOM 650 C CA . ASN A 1 82 ? 107.857 64.066 50.939 1.00 49.03 81 ASN A CA 1
ATOM 651 C C . ASN A 1 82 ? 108.318 62.615 51.044 1.00 47.59 81 ASN A C 1
ATOM 652 O O . ASN A 1 82 ? 107.506 61.696 50.964 1.00 46.87 81 ASN A O 1
ATOM 657 N N . GLN A 1 83 ? 109.625 62.416 51.228 1.00 47.73 82 GLN A N 1
ATOM 658 C CA . GLN A 1 83 ? 110.176 61.072 51.351 1.00 48.98 82 GLN A CA 1
ATOM 659 C C . GLN A 1 83 ? 111.652 60.954 51.740 1.00 49.74 82 GLN A C 1
ATOM 660 O O . GLN A 1 83 ? 112.527 61.608 51.173 1.00 48.75 82 GLN A O 1
ATOM 666 N N . GLN A 1 84 ? 111.902 60.092 52.719 1.00 50.22 83 GLN A N 1
ATOM 667 C CA . GLN A 1 84 ? 113.241 59.781 53.207 1.00 51.79 83 GLN A CA 1
ATOM 668 C C . GLN A 1 84 ? 113.083 58.298 53.550 1.00 54.14 83 GLN A C 1
ATOM 669 O O . GLN A 1 84 ? 112.278 57.937 54.406 1.00 54.91 83 GLN A O 1
ATOM 675 N N . GLY A 1 85 ? 113.824 57.437 52.866 1.00 56.88 84 GLY A N 1
ATOM 676 C CA . GLY A 1 85 ? 113.681 56.013 53.110 1.00 59.27 84 GLY A CA 1
ATOM 677 C C . GLY A 1 85 ? 112.385 55.541 52.466 1.00 60.99 84 GLY A C 1
ATOM 678 O O . GLY A 1 85 ? 111.976 56.085 51.438 1.00 60.08 84 GLY A O 1
ATOM 679 N N . ASN A 1 86 ? 111.733 54.543 53.060 1.00 62.69 85 ASN A N 1
ATOM 680 C CA . ASN A 1 86 ? 110.472 54.026 52.518 1.00 64.29 85 ASN A CA 1
ATOM 681 C C . ASN A 1 86 ? 109.339 54.979 52.842 1.00 63.88 85 ASN A C 1
ATOM 682 O O . ASN A 1 86 ? 108.357 55.081 52.106 1.00 64.21 85 ASN A O 1
ATOM 687 N N . ASP A 1 87 ? 109.490 55.665 53.965 1.00 63.80 86 ASP A N 1
ATOM 688 C CA . ASP A 1 87 ? 108.491 56.599 54.445 1.00 62.76 86 ASP A CA 1
ATOM 689 C C . ASP A 1 87 ? 108.187 57.708 53.452 1.00 60.90 86 ASP A C 1
ATOM 690 O O . ASP A 1 87 ? 109.033 58.550 53.163 1.00 59.93 86 ASP A O 1
ATOM 695 N N . ARG A 1 88 ? 106.970 57.681 52.924 1.00 59.94 87 ARG A N 1
ATOM 696 C CA . ARG A 1 88 ? 106.502 58.679 51.970 1.00 60.37 87 ARG A CA 1
ATOM 697 C C . ARG A 1 88 ? 105.364 59.421 52.657 1.00 57.52 87 ARG A C 1
ATOM 698 O O . ARG A 1 88 ? 104.652 58.830 53.459 1.00 58.14 87 ARG A O 1
ATOM 706 N N . GLY A 1 89 ? 105.195 60.704 52.355 1.00 54.22 88 GLY A N 1
ATOM 707 C CA . GLY A 1 89 ? 104.123 61.469 52.973 1.00 51.84 88 GLY A CA 1
ATOM 708 C C . GLY A 1 89 ? 104.569 62.842 53.429 1.00 49.90 88 GLY A C 1
ATOM 709 O O . GLY A 1 89 ? 105.755 63.069 53.635 1.00 51.22 88 GLY A O 1
ATOM 710 N N . ARG A 1 90 ? 103.625 63.758 53.604 1.00 48.63 89 ARG A N 1
ATOM 711 C CA . ARG A 1 90 ? 103.968 65.112 54.021 1.00 47.44 89 ARG A CA 1
ATOM 712 C C . ARG A 1 90 ? 104.568 65.232 55.415 1.00 47.21 89 ARG A C 1
ATOM 713 O O . ARG A 1 90 ? 105.250 66.215 55.712 1.00 47.29 89 ARG A O 1
ATOM 721 N N . GLN A 1 91 ? 104.335 64.242 56.268 1.00 46.50 90 GLN A N 1
ATOM 722 C CA . GLN A 1 91 ? 104.883 64.302 57.615 1.00 46.99 90 GLN A CA 1
ATOM 723 C C . GLN A 1 91 ? 106.381 64.043 57.583 1.00 46.64 90 GLN A C 1
ATOM 724 O O . GLN A 1 91 ? 107.079 64.225 58.588 1.00 46.52 90 GLN A O 1
ATOM 730 N N . TYR A 1 92 ? 106.866 63.612 56.424 1.00 45.97 91 TYR A N 1
ATOM 731 C CA . TYR A 1 92 ? 108.278 63.324 56.242 1.00 44.60 91 TYR A CA 1
ATOM 732 C C . TYR A 1 92 ? 108.935 64.347 55.327 1.00 45.16 91 TYR A C 1
ATOM 733 O O . TYR A 1 92 ? 110.056 64.136 54.867 1.00 45.10 91 TYR A O 1
ATOM 742 N N . ARG A 1 93 ? 108.241 65.449 55.049 1.00 45.32 92 ARG A N 1
ATOM 743 C CA . ARG A 1 93 ? 108.820 66.480 54.200 1.00 45.60 92 ARG A CA 1
ATOM 744 C C . ARG A 1 93 ? 110.029 67.044 54.934 1.00 47.06 92 ARG A C 1
ATOM 745 O O . ARG A 1 93 ? 110.071 67.081 56.166 1.00 48.54 92 ARG A O 1
ATOM 753 N N . THR A 1 94 ? 111.024 67.473 54.178 1.00 47.78 93 THR A N 1
ATOM 754 C CA . THR A 1 94 ? 112.227 68.007 54.785 1.00 48.12 93 THR A CA 1
ATOM 755 C C . THR A 1 94 ? 112.100 69.514 55.062 1.00 46.61 93 THR A C 1
ATOM 756 O O . THR A 1 94 ? 111.534 70.252 54.257 1.00 46.30 93 THR A O 1
ATOM 760 N N . GLY A 1 95 ? 112.609 69.959 56.211 1.00 44.52 94 GLY A N 1
ATOM 761 C CA . GLY A 1 95 ? 112.525 71.371 56.543 1.00 44.06 94 GLY A CA 1
ATOM 762 C C . GLY A 1 95 ? 113.371 71.888 57.700 1.00 42.05 94 GLY A C 1
ATOM 763 O O . GLY A 1 95 ? 113.809 71.131 58.562 1.00 42.81 94 GLY A O 1
ATOM 764 N N . ILE A 1 96 ? 113.594 73.201 57.700 1.00 22.73 95 ILE A N 1
ATOM 765 C CA . ILE A 1 96 ? 114.364 73.900 58.736 1.00 22.73 95 ILE A CA 1
ATOM 766 C C . ILE A 1 96 ? 113.463 75.001 59.275 1.00 22.73 95 ILE A C 1
ATOM 767 O O . ILE A 1 96 ? 113.154 75.952 58.554 1.00 40.70 95 ILE A O 1
ATOM 772 N N . TYR A 1 97 ? 113.040 74.876 60.531 1.00 38.88 96 TYR A N 1
ATOM 773 C CA . TYR A 1 97 ? 112.160 75.867 61.141 1.00 39.42 96 TYR A CA 1
ATOM 774 C C . TYR A 1 97 ? 112.919 76.643 62.211 1.00 40.26 96 TYR A C 1
ATOM 775 O O . TYR A 1 97 ? 113.532 76.061 63.105 1.00 39.94 96 TYR A O 1
ATOM 784 N N . TYR A 1 98 ? 112.878 77.965 62.093 1.00 41.92 97 TYR A N 1
ATOM 785 C CA . TYR A 1 98 ? 113.580 78.866 63.001 1.00 44.61 97 TYR A CA 1
ATOM 786 C C . TYR A 1 98 ? 112.612 79.766 63.751 1.00 46.64 97 TYR A C 1
ATOM 787 O O . TYR A 1 98 ? 111.430 79.833 63.429 1.00 47.14 97 TYR A O 1
ATOM 796 N N . GLN A 1 99 ? 113.131 80.493 64.728 1.00 49.22 98 GLN A N 1
ATOM 797 C CA . GLN A 1 99 ? 112.303 81.391 65.513 1.00 51.87 98 GLN A CA 1
ATOM 798 C C . GLN A 1 99 ? 112.828 82.793 65.454 1.00 53.97 98 GLN A C 1
ATOM 799 O O . GLN A 1 99 ? 112.077 83.757 65.330 1.00 54.12 98 GLN A O 1
ATOM 805 N N . ASP A 1 100 ? 114.139 82.886 65.586 1.00 56.28 99 ASP A N 1
ATOM 806 C CA . ASP A 1 100 ? 114.827 84.149 65.535 1.00 57.80 99 ASP A CA 1
ATOM 807 C C . ASP A 1 100 ? 115.209 84.276 64.066 1.00 59.21 99 ASP A C 1
ATOM 808 O O . ASP A 1 100 ? 116.029 83.504 63.580 1.00 60.83 99 ASP A O 1
ATOM 813 N N . GLU A 1 101 ? 114.604 85.217 63.344 1.00 59.58 100 GLU A N 1
ATOM 814 C CA . GLU A 1 101 ? 114.936 85.366 61.932 1.00 60.60 100 GLU A CA 1
ATOM 815 C C . GLU A 1 101 ? 116.297 86.026 61.802 1.00 60.79 100 GLU A C 1
ATOM 816 O O . GLU A 1 101 ? 116.701 86.455 60.726 1.00 60.89 100 GLU A O 1
ATOM 822 N N . ALA A 1 102 ? 117.000 86.098 62.924 1.00 62.13 101 ALA A N 1
ATOM 823 C CA . ALA A 1 102 ? 118.332 86.675 62.957 1.00 62.51 101 ALA A CA 1
ATOM 824 C C . ALA A 1 102 ? 119.272 85.660 62.335 1.00 62.22 101 ALA A C 1
ATOM 825 O O . ALA A 1 102 ? 120.244 86.026 61.682 1.00 63.36 101 ALA A O 1
ATOM 827 N N . ASP A 1 103 ? 118.987 84.378 62.540 1.00 61.16 102 ASP A N 1
ATOM 828 C CA . ASP A 1 103 ? 119.837 83.357 61.962 1.00 59.57 102 ASP A CA 1
ATOM 829 C C . ASP A 1 103 ? 119.356 82.844 60.601 1.00 57.48 102 ASP A C 1
ATOM 830 O O . ASP A 1 103 ? 119.690 81.738 60.175 1.00 56.93 102 ASP A O 1
ATOM 835 N N . LEU A 1 104 ? 118.581 83.676 59.913 1.00 54.71 103 LEU A N 1
ATOM 836 C CA . LEU A 1 104 ? 118.124 83.348 58.571 1.00 53.72 103 LEU A CA 1
ATOM 837 C C . LEU A 1 104 ? 119.343 83.374 57.631 1.00 52.73 103 LEU A C 1
ATOM 838 O O . LEU A 1 104 ? 119.490 82.507 56.768 1.00 52.96 103 LEU A O 1
ATOM 843 N N . PRO A 1 105 ? 120.228 84.380 57.785 1.00 50.80 104 PRO A N 1
ATOM 844 C CA . PRO A 1 105 ? 121.419 84.483 56.936 1.00 49.19 104 PRO A CA 1
ATOM 845 C C . PRO A 1 105 ? 122.292 83.236 56.947 1.00 47.20 104 PRO A C 1
ATOM 846 O O . PRO A 1 105 ? 122.757 82.803 55.901 1.00 47.77 104 PRO A O 1
ATOM 850 N N . ALA A 1 106 ? 122.524 82.666 58.125 1.00 45.18 105 ALA A N 1
ATOM 851 C CA . ALA A 1 106 ? 123.344 81.465 58.224 1.00 44.08 105 ALA A CA 1
ATOM 852 C C . ALA A 1 106 ? 122.648 80.333 57.475 1.00 44.95 105 ALA A C 1
ATOM 853 O O . ALA A 1 106 ? 123.276 79.581 56.734 1.00 45.86 105 ALA A O 1
ATOM 855 N N . ILE A 1 107 ? 121.338 80.232 57.671 1.00 22.73 106 ILE A N 1
ATOM 856 C CA . ILE A 1 107 ? 120.513 79.223 57.023 1.00 22.73 106 ILE A CA 1
ATOM 857 C C . ILE A 1 107 ? 120.569 79.307 55.497 1.00 22.73 106 ILE A C 1
ATOM 858 O O . ILE A 1 107 ? 120.837 78.305 54.832 1.00 43.87 106 ILE A O 1
ATOM 863 N N . TYR A 1 108 ? 120.332 80.492 54.942 1.00 44.92 107 TYR A N 1
ATOM 864 C CA . TYR A 1 108 ? 120.361 80.646 53.494 1.00 45.95 107 TYR A CA 1
ATOM 865 C C . TYR A 1 108 ? 121.742 80.481 52.890 1.00 44.39 107 TYR A C 1
ATOM 866 O O . TYR A 1 108 ? 121.861 80.051 51.745 1.00 43.38 107 TYR A O 1
ATOM 875 N N . THR A 1 109 ? 122.789 80.827 53.632 1.00 42.94 108 THR A N 1
ATOM 876 C CA . THR A 1 109 ? 124.128 80.659 53.073 1.00 44.63 108 THR A CA 1
ATOM 877 C C . THR A 1 109 ? 124.315 79.163 52.829 1.00 43.36 108 THR A C 1
ATOM 878 O O . THR A 1 109 ? 124.701 78.741 51.742 1.00 44.61 108 THR A O 1
ATOM 882 N N . VAL A 1 110 ? 124.010 78.364 53.844 1.00 41.51 109 VAL A N 1
ATOM 883 C CA . VAL A 1 110 ? 124.144 76.932 53.721 1.00 39.96 109 VAL A CA 1
ATOM 884 C C . VAL A 1 110 ? 123.301 76.405 52.571 1.00 40.51 109 VAL A C 1
ATOM 885 O O . VAL A 1 110 ? 123.759 75.547 51.824 1.00 38.83 109 VAL A O 1
ATOM 889 N N . VAL A 1 111 ? 122.080 76.914 52.413 1.00 41.17 110 VAL A N 1
ATOM 890 C CA . VAL A 1 111 ? 121.216 76.439 51.334 1.00 43.57 110 VAL A CA 1
ATOM 891 C C . VAL A 1 111 ? 121.760 76.825 49.973 1.00 46.83 110 VAL A C 1
ATOM 892 O O . VAL A 1 111 ? 121.762 76.018 49.044 1.00 45.05 110 VAL A O 1
ATOM 896 N N . GLN A 1 112 ? 122.216 78.064 49.852 1.00 50.84 111 GLN A N 1
ATOM 897 C CA . GLN A 1 112 ? 122.766 78.522 48.592 1.00 53.51 111 GLN A CA 1
ATOM 898 C C . GLN A 1 112 ? 123.948 77.639 48.191 1.00 54.62 111 GLN A C 1
ATOM 899 O O . GLN A 1 112 ? 123.944 77.039 47.116 1.00 55.38 111 GLN A O 1
ATOM 905 N N . GLU A 1 113 ? 124.948 77.533 49.061 1.00 54.59 112 GLU A N 1
ATOM 906 C CA . GLU A 1 113 ? 126.116 76.729 48.740 1.00 55.19 112 GLU A CA 1
ATOM 907 C C . GLU A 1 113 ? 125.792 75.242 48.628 1.00 54.93 112 GLU A C 1
ATOM 908 O O . GLU A 1 113 ? 126.510 74.487 47.978 1.00 54.34 112 GLU A O 1
ATOM 914 N N . GLN A 1 114 ? 124.695 74.831 49.247 1.00 55.82 113 GLN A N 1
ATOM 915 C CA . GLN A 1 114 ? 124.264 73.442 49.192 1.00 56.01 113 GLN A CA 1
ATOM 916 C C . GLN A 1 114 ? 123.646 73.240 47.809 1.00 56.66 113 GLN A C 1
ATOM 917 O O . GLN A 1 114 ? 123.631 72.130 47.271 1.00 55.46 113 GLN A O 1
ATOM 923 N N . GLU A 1 115 ? 123.144 74.335 47.240 1.00 58.35 114 GLU A N 1
ATOM 924 C CA . GLU A 1 115 ? 122.526 74.313 45.923 1.00 59.64 114 GLU A CA 1
ATOM 925 C C . GLU A 1 115 ? 123.553 74.490 44.820 1.00 61.24 114 GLU A C 1
ATOM 926 O O . GLU A 1 115 ? 123.371 73.973 43.720 1.00 62.80 114 GLU A O 1
ATOM 932 N N . ARG A 1 116 ? 124.631 75.218 45.106 1.00 62.35 115 ARG A N 1
ATOM 933 C CA . ARG A 1 116 ? 125.682 75.399 44.111 1.00 63.85 115 ARG A CA 1
ATOM 934 C C . ARG A 1 116 ? 126.275 74.022 43.842 1.00 63.81 115 ARG A C 1
ATOM 935 O O . ARG A 1 116 ? 126.546 73.658 42.697 1.00 63.71 115 ARG A O 1
ATOM 943 N N . MET A 1 117 ? 126.459 73.257 44.912 1.00 62.99 116 MET A N 1
ATOM 944 C CA . MET A 1 117 ? 127.031 71.925 44.810 1.00 63.37 116 MET A CA 1
ATOM 945 C C . MET A 1 117 ? 126.220 70.957 43.963 1.00 62.96 116 MET A C 1
ATOM 946 O O . MET A 1 117 ? 126.748 70.348 43.035 1.00 64.11 116 MET A O 1
ATOM 951 N N . LEU A 1 118 ? 124.942 70.807 44.275 1.00 61.48 117 LEU A N 1
ATOM 952 C CA . LEU A 1 118 ? 124.109 69.880 43.527 1.00 62.10 117 LEU A CA 1
ATOM 953 C C . LEU A 1 118 ? 123.664 70.414 42.171 1.00 62.40 117 LEU A C 1
ATOM 954 O O . LEU A 1 118 ? 123.290 69.646 41.282 1.00 61.99 117 LEU A O 1
ATOM 959 N N . GLY A 1 119 ? 123.724 71.729 42.005 1.00 63.14 118 GLY A N 1
ATOM 960 C CA . GLY A 1 119 ? 123.285 72.324 40.759 1.00 64.53 118 GLY A CA 1
ATOM 961 C C . GLY A 1 119 ? 121.820 72.682 40.921 1.00 66.13 118 GLY A C 1
ATOM 962 O O . GLY A 1 119 ? 121.466 73.861 41.028 1.00 67.61 118 GLY A O 1
ATOM 963 N N . ARG A 1 120 ? 120.970 71.658 40.957 1.00 67.18 119 ARG A N 1
ATOM 964 C CA . ARG A 1 120 ? 119.526 71.831 41.127 1.00 67.28 119 ARG A CA 1
ATOM 965 C C . ARG A 1 120 ? 119.212 72.480 42.469 1.00 66.00 119 ARG A C 1
ATOM 966 O O . ARG A 1 120 ? 120.032 72.451 43.387 1.00 65.66 119 ARG A O 1
ATOM 974 N N . LYS A 1 121 ? 118.025 73.067 42.581 1.00 63.87 120 LYS A N 1
ATOM 975 C CA . LYS A 1 121 ? 117.611 73.688 43.832 1.00 61.43 120 LYS A CA 1
ATOM 976 C C . LYS A 1 121 ? 117.092 72.585 44.748 1.00 58.05 120 LYS A C 1
ATOM 977 O O . LYS A 1 121 ? 116.493 71.621 44.288 1.00 58.58 120 LYS A O 1
ATOM 983 N N . ILE A 1 122 ? 117.334 72.727 46.045 1.00 22.73 121 ILE A N 1
ATOM 984 C CA . ILE A 1 122 ? 116.922 71.712 47.004 1.00 22.73 121 ILE A CA 1
ATOM 985 C C . ILE A 1 122 ? 115.455 71.792 47.380 1.00 22.73 121 ILE A C 1
ATOM 986 O O . ILE A 1 122 ? 114.857 72.865 47.331 1.00 49.10 121 ILE A O 1
ATOM 991 N N . ALA A 1 123 ? 114.888 70.647 47.754 1.00 47.91 122 ALA A N 1
ATOM 992 C CA . ALA A 1 123 ? 113.478 70.558 48.125 1.00 47.33 122 ALA A CA 1
ATOM 993 C C . ALA A 1 123 ? 113.235 70.863 49.594 1.00 47.73 122 ALA A C 1
ATOM 994 O O . ALA A 1 123 ? 112.097 70.818 50.062 1.00 47.88 122 ALA A O 1
ATOM 996 N N . VAL A 1 124 ? 114.306 71.170 50.318 1.00 46.95 123 VAL A N 1
ATOM 997 C CA . VAL A 1 124 ? 114.186 71.492 51.728 1.00 47.23 123 VAL A CA 1
ATOM 998 C C . VAL A 1 124 ? 113.317 72.726 51.911 1.00 47.66 123 VAL A C 1
ATOM 999 O O . VAL A 1 124 ? 113.412 73.694 51.162 1.00 47.42 123 VAL A O 1
ATOM 1003 N N . GLU A 1 125 ? 112.474 72.678 52.927 1.00 49.24 124 GLU A N 1
ATOM 1004 C CA . GLU A 1 125 ? 111.559 73.765 53.243 1.00 50.11 124 GLU A CA 1
ATOM 1005 C C . GLU A 1 125 ? 112.184 74.637 54.329 1.00 48.95 124 GLU A C 1
ATOM 1006 O O . GLU A 1 125 ? 112.739 74.127 55.298 1.00 47.90 124 GLU A O 1
ATOM 1012 N N . VAL A 1 126 ? 112.109 75.950 54.166 1.00 48.59 125 VAL A N 1
ATOM 1013 C CA . VAL A 1 126 ? 112.653 76.859 55.172 1.00 49.06 125 VAL A CA 1
ATOM 1014 C C . VA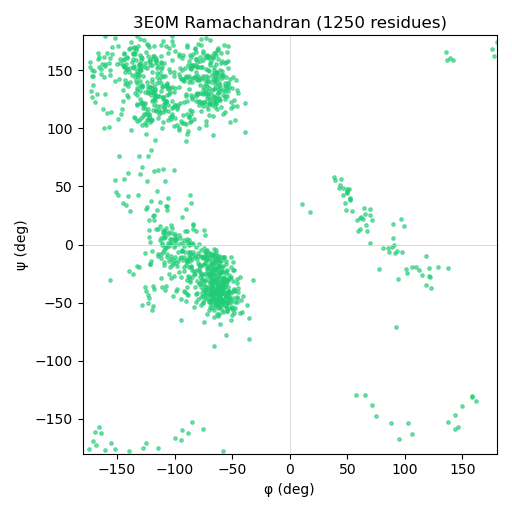L A 1 126 ? 111.570 77.881 55.537 1.00 48.94 125 VAL A C 1
ATOM 1015 O O . VAL A 1 126 ? 111.048 78.575 54.663 1.00 49.42 125 VAL A O 1
ATOM 1019 N N . GLU A 1 127 ? 111.216 77.956 56.818 1.00 48.95 126 GLU A N 1
ATOM 1020 C CA . GLU A 1 127 ? 110.182 78.898 57.267 1.00 51.00 126 GLU A CA 1
ATOM 1021 C C . GLU A 1 127 ? 110.119 79.094 58.784 1.00 50.48 126 GLU A C 1
ATOM 1022 O O . GLU A 1 127 ? 110.681 78.312 59.551 1.00 50.75 126 GLU A O 1
ATOM 1028 N N . GLN A 1 128 ? 109.431 80.155 59.199 1.00 49.74 127 GLN A N 1
ATOM 1029 C CA . GLN A 1 128 ? 109.263 80.491 60.608 1.00 49.08 127 GLN A CA 1
ATOM 1030 C C . GLN A 1 128 ? 108.505 79.391 61.365 1.00 48.07 127 GLN A C 1
ATOM 1031 O O . GLN A 1 128 ? 107.444 78.938 60.932 1.00 48.35 127 GLN A O 1
ATOM 1037 N N . LEU A 1 129 ? 109.059 78.964 62.492 1.00 44.99 128 LEU A N 1
ATOM 1038 C CA . LEU A 1 129 ? 108.427 77.945 63.312 1.00 44.82 128 LEU A CA 1
ATOM 1039 C C . LEU A 1 129 ? 107.133 78.537 63.870 1.00 44.42 128 LEU A C 1
ATOM 1040 O O . LEU A 1 129 ? 107.169 79.448 64.694 1.00 44.10 128 LEU A O 1
ATOM 1045 N N . ARG A 1 130 ? 105.994 78.033 63.398 1.00 44.02 129 ARG A N 1
ATOM 1046 C CA . ARG A 1 130 ? 104.684 78.512 63.850 1.00 43.44 129 ARG A CA 1
ATOM 1047 C C . ARG A 1 130 ? 104.275 77.870 65.162 1.00 43.29 129 ARG A C 1
ATOM 1048 O O . ARG A 1 130 ? 103.753 78.534 66.047 1.00 44.82 129 ARG A O 1
ATOM 1056 N N . HIS A 1 131 ? 104.507 76.573 65.286 1.00 42.56 130 HIS A N 1
ATOM 1057 C CA . HIS A 1 131 ? 104.194 75.865 66.515 1.00 42.29 130 HIS A CA 1
ATOM 1058 C C . HIS A 1 131 ? 104.909 74.530 66.500 1.00 41.54 130 HIS A C 1
ATOM 1059 O O . HIS A 1 131 ? 105.186 73.983 65.435 1.00 40.57 130 HIS A O 1
ATOM 1066 N N . TYR A 1 132 ? 105.237 74.033 67.687 1.00 41.21 131 TYR A N 1
ATOM 1067 C CA . TYR A 1 132 ? 105.924 72.761 67.832 1.00 41.73 131 TYR A CA 1
ATOM 1068 C C . TYR A 1 132 ? 105.184 71.992 68.903 1.00 42.27 131 TYR A C 1
ATOM 1069 O O . TYR A 1 132 ? 105.089 72.438 70.039 1.00 42.98 131 TYR A O 1
ATOM 1078 N N . ILE A 1 133 ? 104.668 70.828 68.534 1.00 22.73 132 ILE A N 1
ATOM 1079 C CA . ILE A 1 133 ? 103.905 69.988 69.458 1.00 22.73 132 ILE A CA 1
ATOM 1080 C C . ILE A 1 133 ? 104.667 68.723 69.835 1.00 22.73 132 ILE A C 1
ATOM 1081 O O . ILE A 1 133 ? 104.909 67.860 68.980 1.00 39.61 132 ILE A O 1
ATOM 1086 N N . LEU A 1 134 ? 105.046 68.616 71.111 1.00 41.16 133 LEU A N 1
ATOM 1087 C CA . LEU A 1 134 ? 105.781 67.450 71.599 1.00 40.85 133 LEU A CA 1
ATOM 1088 C C . LEU A 1 134 ? 105.065 66.149 71.263 1.00 40.54 133 LEU A C 1
ATOM 1089 O O . LEU A 1 134 ? 103.870 66.014 71.491 1.00 41.89 133 LEU A O 1
ATOM 1094 N N . ALA A 1 135 ? 105.804 65.191 70.719 1.00 40.76 134 ALA A N 1
ATOM 1095 C CA . ALA A 1 135 ? 105.229 63.904 70.362 1.00 41.08 134 ALA A CA 1
ATOM 1096 C C . ALA A 1 135 ? 105.003 63.082 71.629 1.00 41.90 134 ALA A C 1
ATOM 1097 O O . ALA A 1 135 ? 105.508 63.435 72.698 1.00 40.72 134 ALA A O 1
ATOM 1099 N N . GLU A 1 136 ? 104.230 62.000 71.506 1.00 42.64 135 GLU A N 1
ATOM 1100 C CA . GLU A 1 136 ? 103.944 61.112 72.631 1.00 41.87 135 GLU A CA 1
ATOM 1101 C C . GLU A 1 136 ? 105.282 60.658 73.207 1.00 43.57 135 GLU A C 1
ATOM 1102 O O . GLU A 1 136 ? 106.295 60.661 72.502 1.00 40.73 135 GLU A O 1
ATOM 1108 N N . ASP A 1 137 ? 105.284 60.254 74.477 1.00 45.61 136 ASP A N 1
ATOM 1109 C CA . ASP A 1 137 ? 106.514 59.843 75.132 1.00 47.15 136 ASP A CA 1
ATOM 1110 C C . ASP A 1 137 ? 107.200 58.604 74.549 1.00 47.30 136 ASP A C 1
ATOM 1111 O O . ASP A 1 137 ? 108.416 58.468 74.669 1.00 48.29 136 ASP A O 1
ATOM 1116 N N . TYR A 1 138 ? 106.460 57.699 73.914 1.00 47.35 137 TYR A N 1
ATOM 1117 C CA . TYR A 1 138 ? 107.128 56.519 73.370 1.00 48.08 137 TYR A CA 1
ATOM 1118 C C . TYR A 1 138 ? 107.946 56.866 72.135 1.00 48.37 137 TYR A C 1
ATOM 1119 O O . TYR A 1 138 ? 108.735 56.060 71.659 1.00 50.45 137 TYR A O 1
ATOM 1128 N N . HIS A 1 139 ? 107.771 58.077 71.624 1.00 46.57 138 HIS A N 1
ATOM 1129 C CA . HIS A 1 139 ? 108.547 58.504 70.474 1.00 46.40 138 HIS A CA 1
ATOM 1130 C C . HIS A 1 139 ? 109.826 59.222 70.893 1.00 46.87 138 HIS A C 1
ATOM 1131 O O . HIS A 1 139 ? 110.759 59.341 70.104 1.00 47.82 138 HIS A O 1
ATOM 1138 N N . GLN A 1 140 ? 109.869 59.697 72.133 1.00 46.34 139 GLN A N 1
ATOM 1139 C CA . GLN A 1 140 ? 111.043 60.402 72.627 1.00 45.23 139 GLN A CA 1
ATOM 1140 C C . GLN A 1 140 ? 112.202 59.437 72.853 1.00 45.95 139 GLN A C 1
ATOM 1141 O O . GLN A 1 140 ? 112.056 58.446 73.563 1.00 45.82 139 GLN A O 1
ATOM 1147 N N . ASP A 1 141 ? 113.349 59.748 72.247 1.00 46.85 140 ASP A N 1
ATOM 1148 C CA . ASP A 1 141 ? 114.561 58.937 72.339 1.00 47.25 140 ASP A CA 1
ATOM 1149 C C . ASP A 1 141 ? 114.237 57.482 71.976 1.00 47.72 140 ASP A C 1
ATOM 1150 O O . ASP A 1 141 ? 114.753 56.541 72.572 1.00 46.67 140 ASP A O 1
ATOM 1155 N N . TYR A 1 142 ? 113.379 57.323 70.977 1.00 48.60 141 TYR A N 1
ATOM 1156 C CA . TYR A 1 142 ? 112.930 56.019 70.510 1.00 51.64 141 TYR A CA 1
ATOM 1157 C C . TYR A 1 142 ? 114.025 54.979 70.261 1.00 53.77 141 TYR A C 1
ATOM 1158 O O . TYR A 1 142 ? 113.847 53.800 70.571 1.00 53.50 141 TYR A O 1
ATOM 1167 N N . LEU A 1 143 ? 115.155 55.395 69.708 1.00 54.68 142 LEU A N 1
ATOM 1168 C CA . LEU A 1 143 ? 116.215 54.433 69.447 1.00 55.89 142 LEU A CA 1
ATOM 1169 C C . LEU A 1 143 ? 117.102 54.146 70.651 1.00 58.29 142 LEU A C 1
ATOM 1170 O O . LEU A 1 143 ? 117.696 53.070 70.739 1.00 59.18 142 LEU A O 1
ATOM 1175 N N . ARG A 1 144 ? 117.197 55.090 71.583 1.00 60.67 143 ARG A N 1
ATOM 1176 C CA . ARG A 1 144 ? 118.018 54.861 72.765 1.00 63.13 143 ARG A CA 1
ATOM 1177 C C . ARG A 1 144 ? 117.293 53.836 73.627 1.00 64.55 143 ARG A C 1
ATOM 1178 O O . ARG A 1 144 ? 117.922 53.096 74.375 1.00 65.88 143 ARG A O 1
ATOM 1186 N N . LYS A 1 145 ? 115.968 53.780 73.509 1.00 65.28 144 LYS A N 1
ATOM 1187 C CA . LYS A 1 145 ? 115.189 52.825 74.295 1.00 66.37 144 LYS A CA 1
ATOM 1188 C C . LYS A 1 145 ? 114.725 51.637 73.457 1.00 67.53 144 LYS A C 1
ATOM 1189 O O . LYS A 1 145 ? 114.374 50.591 73.994 1.00 69.05 144 LYS A O 1
ATOM 1195 N N . ASN A 1 146 ? 114.721 51.798 72.140 1.00 68.40 145 ASN A N 1
ATOM 1196 C CA . ASN A 1 146 ? 114.326 50.714 71.253 1.00 68.85 145 ASN A CA 1
ATOM 1197 C C . ASN A 1 146 ? 115.392 50.503 70.194 1.00 69.26 145 ASN A C 1
ATOM 1198 O O . ASN A 1 146 ? 115.155 50.768 69.019 1.00 70.64 145 ASN A O 1
ATOM 1203 N N . PRO A 1 147 ? 116.592 50.044 70.589 1.00 69.42 146 PRO A N 1
ATOM 1204 C CA . PRO A 1 147 ? 117.630 49.831 69.577 1.00 69.72 146 PRO A CA 1
ATOM 1205 C C . PRO A 1 147 ? 117.078 48.871 68.534 1.00 69.89 146 PRO A C 1
ATOM 1206 O O . PRO A 1 147 ? 116.000 48.305 68.720 1.00 72.03 146 PRO A O 1
ATOM 1210 N N . SER A 1 148 ? 117.806 48.684 67.445 1.00 68.29 147 SER A N 1
ATOM 1211 C CA . SER A 1 148 ? 117.349 47.797 66.381 1.00 67.04 147 SER A CA 1
ATOM 1212 C C . SER A 1 148 ? 116.007 48.284 65.840 1.00 65.15 147 SER A C 1
ATOM 1213 O O . SER A 1 148 ? 115.326 47.568 65.105 1.00 65.38 147 SER A O 1
ATOM 1216 N N . GLY A 1 149 ? 115.623 49.498 66.220 1.00 62.21 148 GLY A N 1
ATOM 1217 C CA . GLY A 1 149 ? 114.383 50.064 65.727 1.00 60.68 148 GLY A CA 1
ATOM 1218 C C . GLY A 1 149 ? 114.658 50.586 64.330 1.00 59.81 148 GLY A C 1
ATOM 1219 O O . GLY A 1 149 ? 115.810 50.601 63.900 1.00 61.01 148 GLY A O 1
ATOM 1220 N N . TYR A 1 150 ? 113.625 51.011 63.613 1.00 58.71 149 TYR A N 1
ATOM 1221 C CA . TYR A 1 150 ? 113.813 51.526 62.259 1.00 58.36 149 TYR A CA 1
ATOM 1222 C C . TYR A 1 150 ? 114.774 52.712 62.230 1.00 58.00 149 TYR A C 1
ATOM 1223 O O . TYR A 1 150 ? 114.654 53.629 63.032 1.00 57.85 149 TYR A O 1
ATOM 1232 N N . CYS A 1 151 ? 115.725 52.695 61.302 1.00 58.59 150 CYS A N 1
ATOM 1233 C CA . CYS A 1 151 ? 116.682 53.790 61.180 1.00 58.26 150 CYS A CA 1
ATOM 1234 C C . CYS A 1 151 ? 117.349 53.761 59.814 1.00 59.50 150 CYS A C 1
ATOM 1235 O O . CYS A 1 151 ? 118.280 52.998 59.583 1.00 59.39 150 CYS A O 1
ATOM 1238 N N . HIS A 1 152 ? 116.861 54.612 58.918 1.00 61.89 151 HIS A N 1
ATOM 1239 C CA . HIS A 1 152 ? 117.353 54.708 57.548 1.00 63.44 151 HIS A CA 1
ATOM 1240 C C . HIS A 1 152 ? 118.769 55.261 57.397 1.00 63.59 151 HIS A C 1
ATOM 1241 O O . HIS A 1 152 ? 119.466 54.923 56.445 1.00 65.72 151 HIS A O 1
ATOM 1248 N N . ILE A 1 153 ? 119.204 56.098 58.334 1.00 22.73 152 ILE A N 1
ATOM 1249 C CA . ILE A 1 153 ? 120.541 56.706 58.247 1.00 22.73 152 ILE A CA 1
ATOM 1250 C C . ILE A 1 153 ? 121.599 56.063 59.137 1.00 22.73 152 ILE A C 1
ATOM 1251 O O . ILE A 1 153 ? 121.291 55.233 59.995 1.00 64.19 152 ILE A O 1
ATOM 1256 N N . ASP A 1 154 ? 122.844 56.483 58.947 1.00 61.43 153 ASP A N 1
ATOM 1257 C CA . ASP A 1 154 ? 123.941 55.969 59.747 1.00 60.21 153 ASP A CA 1
ATOM 1258 C C . ASP A 1 154 ? 124.254 57.003 60.825 1.00 60.56 153 ASP A C 1
ATOM 1259 O O . ASP A 1 154 ? 124.888 58.022 60.558 1.00 59.88 153 ASP A O 1
ATOM 1264 N N . VAL A 1 155 ? 123.800 56.741 62.045 1.00 60.30 154 VAL A N 1
ATOM 1265 C CA . VAL A 1 155 ? 124.026 57.659 63.152 1.00 59.23 154 VAL A CA 1
ATOM 1266 C C . VAL A 1 155 ? 125.500 57.772 63.517 1.00 59.67 154 VAL A C 1
ATOM 1267 O O . VAL A 1 155 ? 125.880 58.606 64.333 1.00 59.69 154 VAL A O 1
ATOM 1271 N N . THR A 1 156 ? 126.333 56.929 62.917 1.00 60.27 155 THR A N 1
ATOM 1272 C CA . THR A 1 156 ? 127.766 56.977 63.190 1.00 60.47 155 THR A CA 1
ATOM 1273 C C . THR A 1 156 ? 128.369 58.150 62.420 1.00 59.45 155 THR A C 1
ATOM 1274 O O . THR A 1 156 ? 129.472 58.610 62.732 1.00 59.85 155 THR A O 1
ATOM 1278 N N . ASP A 1 157 ? 127.637 58.636 61.419 1.00 58.05 156 ASP A N 1
ATOM 1279 C CA . ASP A 1 157 ? 128.101 59.766 60.622 1.00 57.62 156 ASP A CA 1
ATOM 1280 C C . ASP A 1 157 ? 128.284 61.000 61.484 1.00 57.10 156 ASP A C 1
ATOM 1281 O O . ASP A 1 157 ? 128.900 61.970 61.061 1.00 58.02 156 ASP A O 1
ATOM 1286 N N . ALA A 1 158 ? 127.741 60.965 62.693 1.00 57.07 157 ALA A N 1
ATOM 1287 C CA . ALA A 1 158 ? 127.861 62.096 63.602 1.00 57.56 157 ALA A CA 1
ATOM 1288 C C . ALA A 1 158 ? 129.260 62.173 64.197 1.00 57.24 157 ALA A C 1
ATOM 1289 O O . ALA A 1 158 ? 129.627 63.171 64.816 1.00 56.56 157 ALA A O 1
ATOM 1291 N N . ASP A 1 159 ? 130.039 61.113 64.006 1.00 57.71 158 ASP A N 1
ATOM 1292 C CA . ASP A 1 159 ? 131.391 61.058 64.547 1.00 57.71 158 ASP A CA 1
ATOM 1293 C C . ASP A 1 159 ? 132.437 61.509 63.537 1.00 55.11 158 ASP A C 1
ATOM 1294 O O . ASP A 1 159 ? 133.495 62.001 63.918 1.00 54.13 158 ASP A O 1
ATOM 1299 N N . LYS A 1 160 ? 132.145 61.332 62.254 1.00 53.71 159 LYS A N 1
ATOM 1300 C CA . LYS A 1 160 ? 133.074 61.738 61.217 1.00 52.59 159 LYS A CA 1
ATOM 1301 C C . LYS A 1 160 ? 133.320 63.230 61.423 1.00 51.44 159 LYS A C 1
ATOM 1302 O O . LYS A 1 160 ? 132.373 64.009 61.553 1.00 49.74 159 LYS A O 1
ATOM 1308 N N . PRO A 1 161 ? 134.598 63.645 61.480 1.00 49.96 160 PRO A N 1
ATOM 1309 C CA . PRO A 1 161 ? 134.916 65.062 61.677 1.00 48.24 160 PRO A CA 1
ATOM 1310 C C . PRO A 1 161 ? 134.322 65.956 60.599 1.00 46.29 160 PRO A C 1
ATOM 1311 O O . PRO A 1 161 ? 134.194 65.553 59.446 1.00 44.64 160 PRO A O 1
ATOM 1315 N N . LEU A 1 162 ? 133.944 67.167 60.998 1.00 44.93 161 LEU A N 1
ATOM 1316 C CA . LEU A 1 162 ? 133.368 68.143 60.089 1.00 42.88 161 LEU A CA 1
ATOM 1317 C C . LEU A 1 162 ? 134.460 69.137 59.720 1.00 41.12 161 LEU A C 1
ATOM 1318 O O . LEU A 1 162 ? 135.007 69.818 60.580 1.00 40.51 161 LEU A O 1
ATOM 1323 N N . ILE A 1 163 ? 134.788 69.193 58.434 1.00 22.73 162 ILE A N 1
ATOM 1324 C CA . ILE A 1 163 ? 135.829 70.106 57.927 1.00 22.73 162 ILE A CA 1
ATOM 1325 C C . ILE A 1 163 ? 135.206 71.114 56.946 1.00 22.73 162 ILE A C 1
ATOM 1326 O O . ILE A 1 163 ? 135.132 70.874 55.740 1.00 36.44 162 ILE A O 1
ATOM 1331 N N . ASP A 1 164 ? 134.761 72.237 57.509 1.00 36.29 163 ASP A N 1
ATOM 1332 C CA . ASP A 1 164 ? 134.102 73.320 56.786 1.00 36.88 163 ASP A CA 1
ATOM 1333 C C . ASP A 1 164 ? 135.048 74.143 55.907 1.00 37.56 163 ASP A C 1
ATOM 1334 O O . ASP A 1 164 ? 135.798 74.990 56.391 1.00 39.14 163 ASP A O 1
ATOM 1339 N N . ALA A 1 165 ? 134.994 73.891 54.607 1.00 36.49 164 ALA A N 1
ATOM 1340 C CA . ALA A 1 165 ? 135.830 74.594 53.637 1.00 37.28 164 ALA A CA 1
ATOM 1341 C C . ALA A 1 165 ? 135.791 76.121 53.807 1.00 37.80 164 ALA A C 1
ATOM 1342 O O . ALA A 1 165 ? 136.777 76.812 53.539 1.00 36.35 164 ALA A O 1
ATOM 1344 N N . ALA A 1 166 ? 134.648 76.635 54.257 1.00 37.91 165 ALA A N 1
ATOM 1345 C CA . ALA A 1 166 ? 134.462 78.074 54.448 1.00 36.93 165 ALA A CA 1
ATOM 1346 C C . ALA A 1 166 ? 135.491 78.673 55.399 1.00 36.91 165 ALA A C 1
ATOM 1347 O O . ALA A 1 166 ? 135.812 79.851 55.301 1.00 38.41 165 ALA A O 1
ATOM 1349 N N . ASN A 1 167 ? 135.994 77.862 56.324 1.00 37.15 166 ASN A N 1
ATOM 1350 C CA . ASN A 1 167 ? 136.993 78.323 57.280 1.00 36.51 166 ASN A CA 1
ATOM 1351 C C . ASN A 1 167 ? 138.372 78.339 56.648 1.00 35.25 166 ASN A C 1
ATOM 1352 O O . ASN A 1 167 ? 139.325 78.822 57.253 1.00 34.40 166 ASN A O 1
ATOM 1357 N N . TYR A 1 168 ? 138.478 77.812 55.436 1.00 34.47 167 TYR A N 1
ATOM 1358 C CA . TYR A 1 168 ? 139.767 77.747 54.776 1.00 36.05 167 TYR A CA 1
ATOM 1359 C C . TYR A 1 168 ? 139.759 78.239 53.344 1.00 36.21 167 TYR A C 1
ATOM 1360 O O . TYR A 1 168 ? 140.369 77.618 52.484 1.00 34.46 167 TYR A O 1
ATOM 1369 N N . GLU A 1 169 ? 139.084 79.347 53.067 1.00 39.55 168 GLU A N 1
ATOM 1370 C CA . GLU A 1 169 ? 139.073 79.826 51.689 1.00 42.66 168 GLU A CA 1
ATOM 1371 C C . GLU A 1 169 ? 140.456 80.324 51.294 1.00 41.58 168 GLU A C 1
ATOM 1372 O O . GLU A 1 169 ? 141.283 80.638 52.147 1.00 40.65 168 GLU A O 1
ATOM 1378 N N . LYS A 1 170 ? 140.710 80.360 49.992 1.00 41.40 169 LYS A N 1
ATOM 1379 C CA . LYS A 1 170 ? 142.006 80.776 49.470 1.00 39.67 169 LYS A CA 1
ATOM 1380 C C . LYS A 1 170 ? 142.245 82.291 49.531 1.00 40.83 169 LYS A C 1
ATOM 1381 O O . LYS A 1 170 ? 141.397 83.085 49.109 1.00 40.97 169 LYS A O 1
ATOM 1387 N N . PRO A 1 171 ? 143.405 82.708 50.068 1.00 41.67 170 PRO A N 1
ATOM 1388 C CA . PRO A 1 171 ? 143.753 84.132 50.173 1.00 42.16 170 PRO A CA 1
ATOM 1389 C C . PRO A 1 171 ? 144.048 84.658 48.766 1.00 44.21 170 PRO A C 1
ATOM 1390 O O . PRO A 1 171 ? 144.330 83.870 47.859 1.00 44.86 170 PRO A O 1
ATOM 1394 N N . SER A 1 172 ? 143.994 85.972 48.578 1.00 44.96 171 SER A N 1
ATOM 1395 C CA . SER A 1 172 ? 144.266 86.548 47.261 1.00 46.11 171 SER A CA 1
ATOM 1396 C C . SER A 1 172 ? 145.678 86.185 46.812 1.00 46.30 171 SER A C 1
ATOM 1397 O O . SER A 1 172 ? 146.552 85.903 47.637 1.00 45.46 171 SER A O 1
ATOM 1400 N N . GLN A 1 173 ? 145.903 86.204 45.505 1.00 47.27 172 GLN A N 1
ATOM 1401 C CA . GLN A 1 173 ? 147.216 85.868 44.986 1.00 50.62 172 GLN A CA 1
ATOM 1402 C C . GLN A 1 173 ? 148.284 86.787 45.573 1.00 51.51 172 GLN A C 1
ATOM 1403 O O . GLN A 1 173 ? 149.440 86.391 45.731 1.00 51.79 172 GLN A O 1
ATOM 1409 N N . GLU A 1 174 ? 147.895 88.008 45.921 1.00 52.25 173 GLU A N 1
ATOM 1410 C CA . GLU A 1 174 ? 148.851 88.941 46.489 1.00 53.10 173 GLU A CA 1
ATOM 1411 C C . GLU A 1 174 ? 149.376 88.496 47.851 1.00 51.18 173 GLU A C 1
ATOM 1412 O O . GLU A 1 174 ? 150.580 88.508 48.078 1.00 52.22 173 GLU A O 1
ATOM 1418 N N . VAL A 1 175 ? 148.486 88.094 48.755 1.00 48.87 174 VAL A N 1
ATOM 1419 C CA . VAL A 1 175 ? 148.917 87.664 50.080 1.00 45.80 174 VAL A CA 1
ATOM 1420 C C . VAL A 1 175 ? 149.682 86.333 50.035 1.00 45.62 174 VAL A C 1
ATOM 1421 O O . VAL A 1 175 ? 150.599 86.107 50.835 1.00 46.19 174 VAL A O 1
ATOM 1425 N N . LEU A 1 176 ? 149.330 85.457 49.096 1.00 44.27 175 LEU A N 1
ATOM 1426 C CA . LEU A 1 176 ? 150.047 84.192 48.976 1.00 44.01 175 LEU A CA 1
ATOM 1427 C C . LEU A 1 176 ? 151.505 84.480 48.610 1.00 42.74 175 LEU A C 1
ATOM 1428 O O . LEU A 1 176 ? 152.416 83.805 49.080 1.00 41.92 175 LEU A O 1
ATOM 1433 N N . LYS A 1 177 ? 151.720 85.488 47.771 1.00 43.97 176 LYS A N 1
ATOM 1434 C CA . LYS A 1 177 ? 153.071 85.867 47.365 1.00 45.27 176 LYS A CA 1
ATOM 1435 C C . LYS A 1 177 ? 153.854 86.316 48.587 1.00 46.75 176 LYS A C 1
ATOM 1436 O O . LYS A 1 177 ? 155.055 86.065 48.700 1.00 48.74 176 LYS A O 1
ATOM 1442 N N . ALA A 1 178 ? 153.162 86.973 49.510 1.00 47.16 177 ALA A N 1
ATOM 1443 C CA . ALA A 1 178 ? 153.798 87.481 50.715 1.00 47.97 177 ALA A CA 1
ATOM 1444 C C . ALA A 1 178 ? 153.977 86.460 51.834 1.00 48.69 177 ALA A C 1
ATOM 1445 O O . ALA A 1 178 ? 154.877 86.605 52.663 1.00 48.39 177 ALA A O 1
ATOM 1447 N N . SER A 1 179 ? 153.143 85.425 51.870 1.00 48.19 178 SER A N 1
ATOM 1448 C CA . SER A 1 179 ? 153.264 84.449 52.950 1.00 48.64 178 SER A CA 1
ATOM 1449 C C . SER A 1 179 ? 153.778 83.063 52.577 1.00 48.36 178 SER A C 1
ATOM 1450 O O . SER A 1 179 ? 154.017 82.232 53.455 1.00 49.63 178 SER A O 1
ATOM 1453 N N . LEU A 1 180 ? 153.953 82.802 51.289 1.00 45.89 179 LEU A N 1
ATOM 1454 C CA . LEU A 1 180 ? 154.462 81.502 50.877 1.00 43.85 179 LEU A CA 1
ATOM 1455 C C . LEU A 1 180 ? 155.881 81.675 50.405 1.00 44.94 179 LEU A C 1
ATOM 1456 O O . LEU A 1 180 ? 156.186 82.634 49.698 1.00 45.60 179 LEU A O 1
ATOM 1461 N N . SER A 1 181 ? 156.756 80.759 50.791 1.00 46.10 180 SER A N 1
ATOM 1462 C CA . SER A 1 181 ? 158.129 80.843 50.342 1.00 45.86 180 SER A CA 1
ATOM 1463 C C . SER A 1 181 ? 158.108 80.684 48.828 1.00 45.90 180 SER A C 1
ATOM 1464 O O . SER A 1 181 ? 157.097 80.289 48.253 1.00 46.64 180 SER A O 1
ATOM 1467 N N . GLU A 1 182 ? 159.225 80.980 48.182 1.00 46.72 181 GLU A N 1
ATOM 1468 C CA . GLU A 1 182 ? 159.303 80.861 46.736 1.00 47.25 181 GLU A CA 1
ATOM 1469 C C . GLU A 1 182 ? 159.002 79.425 46.306 1.00 45.27 181 GLU A C 1
ATOM 1470 O O . GLU A 1 182 ? 158.207 79.208 45.398 1.00 43.93 181 GLU A O 1
ATOM 1476 N N . GLU A 1 183 ? 159.629 78.446 46.960 1.00 43.36 182 GLU A N 1
ATOM 1477 C CA . GLU A 1 183 ? 159.405 77.047 46.604 1.00 42.89 182 GLU A CA 1
ATOM 1478 C C . GLU A 1 183 ? 157.953 76.646 46.858 1.00 41.74 182 GLU A C 1
ATOM 1479 O O . GLU A 1 183 ? 157.325 76.032 46.005 1.00 42.92 182 GLU A O 1
ATOM 1485 N N . SER A 1 184 ? 157.414 76.995 48.019 1.00 40.20 183 SER A N 1
ATOM 1486 C CA . SER A 1 184 ? 156.029 76.653 48.318 1.00 39.61 183 SER A CA 1
ATOM 1487 C C . SER A 1 184 ? 155.099 77.246 47.282 1.00 38.44 183 SER A C 1
ATOM 1488 O O . SER A 1 184 ? 154.080 76.645 46.954 1.00 40.43 183 SER A O 1
ATOM 1491 N N . TYR A 1 185 ? 155.452 78.420 46.766 1.00 35.91 184 TYR A N 1
ATOM 1492 C CA . TYR A 1 185 ? 154.630 79.079 45.763 1.00 34.42 184 TYR A CA 1
ATOM 1493 C C . TYR A 1 185 ? 154.747 78.397 44.405 1.00 35.54 184 TYR A C 1
ATOM 1494 O O . TYR A 1 185 ? 153.745 78.245 43.704 1.00 38.05 184 TYR A O 1
ATOM 1503 N N . ARG A 1 186 ? 155.955 77.973 44.036 1.00 35.71 185 ARG A N 1
ATOM 1504 C CA . ARG A 1 186 ? 156.162 77.312 42.747 1.00 36.00 185 ARG A CA 1
ATOM 1505 C C . ARG A 1 186 ? 155.486 75.949 42.710 1.00 34.65 185 ARG A C 1
ATOM 1506 O O . ARG A 1 186 ? 154.900 75.557 41.703 1.00 31.75 185 ARG A O 1
ATOM 1514 N N . VAL A 1 187 ? 155.593 75.217 43.810 1.00 34.62 186 VAL A N 1
ATOM 1515 C CA . VAL A 1 187 ? 155.011 73.882 43.899 1.00 34.78 186 VAL A CA 1
ATOM 1516 C C . VAL A 1 187 ? 153.492 73.989 43.898 1.00 34.48 186 VAL A C 1
ATOM 1517 O O . VAL A 1 187 ? 152.781 73.343 43.130 1.00 32.62 186 VAL A O 1
ATOM 1521 N N . THR A 1 188 ? 153.028 74.861 44.769 1.00 34.13 187 THR A N 1
ATOM 1522 C CA . THR A 1 188 ? 151.627 75.081 44.991 1.00 34.63 187 THR A CA 1
ATOM 1523 C C . THR A 1 188 ? 150.827 75.742 43.873 1.00 34.53 187 THR A C 1
ATOM 1524 O O . THR A 1 188 ? 149.786 75.227 43.469 1.00 34.99 187 THR A O 1
ATOM 1528 N N . GLN A 1 189 ? 151.302 76.871 43.370 1.00 34.23 188 GLN A N 1
ATOM 1529 C CA . GLN A 1 189 ? 150.574 77.576 42.330 1.00 35.85 188 GLN A CA 1
ATOM 1530 C C . GLN A 1 189 ? 151.054 77.304 40.907 1.00 37.35 188 GLN A C 1
ATOM 1531 O O . GLN A 1 189 ? 150.356 77.635 39.949 1.00 38.72 188 GLN A O 1
ATOM 1537 N N . GLU A 1 190 ? 152.234 76.710 40.759 1.00 36.75 189 GLU A N 1
ATOM 1538 C CA . GLU A 1 190 ? 152.772 76.455 39.430 1.00 38.54 189 GLU A CA 1
ATOM 1539 C C . GLU A 1 190 ? 153.067 74.984 39.156 1.00 39.24 189 GLU A C 1
ATOM 1540 O O . GLU A 1 190 ? 153.742 74.653 38.183 1.00 41.52 189 GLU A O 1
ATOM 1546 N N . ALA A 1 191 ? 152.570 74.106 40.016 1.00 36.58 190 ALA A N 1
ATOM 1547 C CA . ALA A 1 191 ? 152.759 72.669 39.837 1.00 37.52 190 ALA A CA 1
ATOM 1548 C C . ALA A 1 191 ? 154.205 72.166 39.777 1.00 38.05 190 ALA A C 1
ATOM 1549 O O . ALA A 1 191 ? 154.464 71.067 39.272 1.00 39.45 190 ALA A O 1
ATOM 1551 N N . ALA A 1 192 ? 155.141 72.950 40.300 1.00 37.81 191 ALA A N 1
ATOM 1552 C CA . ALA A 1 192 ? 156.540 72.545 40.325 1.00 37.60 191 ALA A CA 1
ATOM 1553 C C . ALA A 1 192 ? 156.728 71.385 41.311 1.00 37.51 191 ALA A C 1
ATOM 1554 O O . ALA A 1 192 ? 155.785 70.977 41.987 1.00 36.65 191 ALA A O 1
ATOM 1556 N N . THR A 1 193 ? 157.943 70.852 41.392 1.00 37.25 192 THR A N 1
ATOM 1557 C CA . THR A 1 193 ? 158.222 69.751 42.307 1.00 38.66 192 THR A CA 1
ATOM 1558 C C . THR A 1 193 ? 159.496 70.014 43.094 1.00 40.22 192 THR A C 1
ATOM 1559 O O . THR A 1 193 ? 160.488 70.482 42.541 1.00 40.58 192 THR A O 1
ATOM 1563 N N . GLU A 1 194 ? 159.472 69.693 44.381 1.00 41.58 193 GLU A N 1
ATOM 1564 C CA . GLU A 1 194 ? 160.630 69.912 45.239 1.00 43.60 193 GLU A CA 1
ATOM 1565 C C . GLU A 1 194 ? 161.577 68.724 45.146 1.00 45.18 193 GLU A C 1
ATOM 1566 O O . GLU A 1 194 ? 161.148 67.593 44.901 1.00 44.57 193 GLU A O 1
ATOM 1572 N N . ALA A 1 195 ? 162.861 68.987 45.366 1.00 47.93 194 ALA A N 1
ATOM 1573 C CA . ALA A 1 195 ? 163.874 67.943 45.328 1.00 51.19 194 ALA A CA 1
ATOM 1574 C C . ALA A 1 195 ? 163.512 66.837 46.309 1.00 53.10 194 ALA A C 1
ATOM 1575 O O . ALA A 1 195 ? 163.064 67.102 47.425 1.00 54.08 194 ALA A O 1
ATOM 1577 N N . PRO A 1 196 ? 163.713 65.581 45.898 1.00 54.45 195 PRO A N 1
ATOM 1578 C CA . PRO A 1 196 ? 163.447 64.342 46.626 1.00 56.65 195 PRO A CA 1
ATOM 1579 C C . PRO A 1 196 ? 163.653 64.240 48.137 1.00 59.08 195 PRO A C 1
ATOM 1580 O O . PRO A 1 196 ? 162.694 64.358 48.890 1.00 62.53 195 PRO A O 1
ATOM 1584 N N . PHE A 1 197 ? 164.884 64.031 48.590 1.00 58.51 196 PHE A N 1
ATOM 1585 C CA . PHE A 1 197 ? 165.129 63.827 50.019 1.00 58.12 196 PHE A CA 1
ATOM 1586 C C . PHE A 1 197 ? 165.494 65.005 50.914 1.00 58.85 196 PHE A C 1
ATOM 1587 O O . PHE A 1 197 ? 165.582 64.850 52.132 1.00 59.03 196 PHE A O 1
ATOM 1595 N N . THR A 1 198 ? 165.693 66.175 50.329 1.00 58.81 197 THR A N 1
ATOM 1596 C CA . THR A 1 198 ? 166.081 67.344 51.101 1.00 58.68 197 THR A CA 1
ATOM 1597 C C . THR A 1 198 ? 164.913 68.180 51.648 1.00 57.06 197 THR A C 1
ATOM 1598 O O . THR A 1 198 ? 165.133 69.237 52.244 1.00 57.09 197 THR A O 1
ATOM 1602 N N . ASN A 1 199 ? 163.677 67.725 51.454 1.00 54.56 198 ASN A N 1
ATOM 1603 C CA . ASN A 1 199 ? 162.532 68.489 51.946 1.00 52.70 198 ASN A CA 1
ATOM 1604 C C . ASN A 1 199 ? 162.254 68.263 53.429 1.00 51.52 198 ASN A C 1
ATOM 1605 O O . ASN A 1 199 ? 162.663 67.260 54.014 1.00 50.73 198 ASN A O 1
ATOM 1610 N N . ALA A 1 200 ? 161.534 69.211 54.018 1.00 50.04 199 ALA A N 1
ATOM 1611 C CA . ALA A 1 200 ? 161.207 69.207 55.438 1.00 49.10 199 ALA A CA 1
ATOM 1612 C C . ALA A 1 200 ? 160.554 67.981 56.063 1.00 49.31 199 ALA A C 1
ATOM 1613 O O . ALA A 1 200 ? 161.073 67.443 57.035 1.00 51.73 199 ALA A O 1
ATOM 1615 N N . TYR A 1 201 ? 159.428 67.532 55.521 1.00 49.04 200 TYR A N 1
ATOM 1616 C CA . TYR A 1 201 ? 158.708 66.417 56.121 1.00 47.85 200 TYR A CA 1
ATOM 1617 C C . TYR A 1 201 ? 158.945 65.022 55.568 1.00 49.05 200 TYR A C 1
ATOM 1618 O O . TYR A 1 201 ? 158.247 64.082 55.948 1.00 48.92 200 TYR A O 1
ATOM 1627 N N . ASP A 1 202 ? 159.920 64.871 54.684 1.00 51.26 201 ASP A N 1
ATOM 1628 C CA . ASP A 1 202 ? 160.197 63.561 54.110 1.00 52.50 201 ASP A CA 1
ATOM 1629 C C . ASP A 1 202 ? 160.453 62.512 55.165 1.00 52.51 201 ASP A C 1
ATOM 1630 O O . ASP A 1 202 ? 159.982 61.381 55.050 1.00 52.68 201 ASP A O 1
ATOM 1635 N N . GLN A 1 203 ? 161.210 62.881 56.193 1.00 53.21 202 GLN A N 1
ATOM 1636 C CA . GLN A 1 203 ? 161.539 61.927 57.240 1.00 53.78 202 GLN A CA 1
ATOM 1637 C C . GLN A 1 203 ? 160.833 62.191 58.571 1.00 52.59 202 GLN A C 1
ATOM 1638 O O . GLN A 1 203 ? 161.158 61.570 59.579 1.00 53.26 202 GLN A O 1
ATOM 1644 N N . THR A 1 204 ? 159.859 63.095 58.564 1.00 51.36 203 THR A N 1
ATOM 1645 C CA . THR A 1 204 ? 159.098 63.432 59.764 1.00 50.30 203 THR A CA 1
ATOM 1646 C C . THR A 1 204 ? 158.017 62.397 60.070 1.00 50.51 203 THR A C 1
ATOM 1647 O O . THR A 1 204 ? 157.231 62.039 59.197 1.00 50.44 203 THR A O 1
ATOM 1651 N N . PHE A 1 205 ? 157.978 61.918 61.307 1.00 50.46 204 PHE A N 1
ATOM 1652 C CA . PHE A 1 205 ? 156.951 60.966 61.710 1.00 53.31 204 PHE A CA 1
ATOM 1653 C C . PHE A 1 205 ? 156.457 61.273 63.117 1.00 54.27 204 PHE A C 1
ATOM 1654 O O . PHE A 1 205 ? 156.241 60.373 63.921 1.00 56.42 204 PHE A O 1
ATOM 1662 N N . GLU A 1 206 ? 156.273 62.559 63.395 1.00 56.51 205 GLU A N 1
ATOM 1663 C CA . GLU A 1 206 ? 155.787 63.028 64.691 1.00 56.85 205 GLU A CA 1
ATOM 1664 C C . GLU A 1 206 ? 154.259 63.073 64.696 1.00 55.34 205 GLU A C 1
ATOM 1665 O O . GLU A 1 206 ? 153.636 63.206 63.646 1.00 56.72 205 GLU A O 1
ATOM 1671 N N . GLU A 1 207 ? 153.659 62.957 65.877 1.00 53.98 206 GLU A N 1
ATOM 1672 C CA . GLU A 1 207 ? 152.203 62.980 65.996 1.00 51.73 206 GLU A CA 1
ATOM 1673 C C . GLU A 1 207 ? 151.616 64.327 65.597 1.00 50.15 206 GLU A C 1
ATOM 1674 O O . GLU A 1 207 ? 152.180 65.379 65.906 1.00 49.77 206 GLU A O 1
ATOM 1680 N N . GLY A 1 208 ? 150.470 64.282 64.924 1.00 48.58 207 GLY A N 1
ATOM 1681 C CA . GLY A 1 208 ? 149.807 65.499 64.498 1.00 46.38 207 GLY A CA 1
ATOM 1682 C C . GLY A 1 208 ? 149.131 65.390 63.143 1.00 45.64 207 GLY A C 1
ATOM 1683 O O . GLY A 1 208 ? 148.625 64.326 62.755 1.00 45.50 207 GLY A O 1
ATOM 1684 N N . ILE A 1 209 ? 149.126 66.505 62.416 1.00 22.73 208 ILE A N 1
ATOM 1685 C CA . ILE A 1 209 ? 148.511 66.564 61.091 1.00 22.73 208 ILE A CA 1
ATOM 1686 C C . ILE A 1 209 ? 149.264 67.459 60.109 1.00 22.73 208 ILE A C 1
ATOM 1687 O O . ILE A 1 209 ? 150.105 68.284 60.486 1.00 36.43 208 ILE A O 1
ATOM 1692 N N . TYR A 1 210 ? 148.935 67.276 58.835 1.00 38.00 209 TYR A N 1
ATOM 1693 C CA . TYR A 1 210 ? 149.518 68.065 57.770 1.00 34.93 209 TYR A CA 1
ATOM 1694 C C . TYR A 1 210 ? 148.374 68.843 57.139 1.00 32.96 209 TYR A C 1
ATOM 1695 O O . TYR A 1 210 ? 147.342 68.284 56.747 1.00 30.15 209 TYR A O 1
ATOM 1704 N N . VAL A 1 211 ? 148.582 70.146 57.064 1.00 30.93 210 VAL A N 1
ATOM 1705 C CA . VAL A 1 211 ? 147.607 71.083 56.549 1.00 31.64 210 VAL A CA 1
ATOM 1706 C C . VAL A 1 211 ? 148.035 71.717 55.212 1.00 31.15 210 VAL A C 1
ATOM 1707 O O . VAL A 1 211 ? 149.217 71.764 54.895 1.00 33.77 210 VAL A O 1
ATOM 1711 N N . ASP A 1 212 ? 147.070 72.187 54.426 1.00 31.02 211 ASP A N 1
ATOM 1712 C CA . ASP A 1 212 ? 147.369 72.833 53.149 1.00 30.60 211 ASP A CA 1
ATOM 1713 C C . ASP A 1 212 ? 148.041 74.142 53.517 1.00 32.29 211 ASP A C 1
ATOM 1714 O O . ASP A 1 212 ? 147.468 74.960 54.233 1.00 33.45 211 ASP A O 1
ATOM 1719 N N . ILE A 1 213 ? 149.262 74.342 53.034 1.00 22.73 212 ILE A N 1
ATOM 1720 C CA . ILE A 1 213 ? 150.011 75.544 53.373 1.00 22.73 212 ILE A CA 1
ATOM 1721 C C . ILE A 1 213 ? 149.422 76.846 52.869 1.00 22.73 212 ILE A C 1
ATOM 1722 O O . ILE A 1 213 ? 149.684 77.907 53.427 1.00 34.65 212 ILE A O 1
ATOM 1727 N N . THR A 1 214 ? 148.586 76.747 51.846 1.00 33.29 213 THR A N 1
ATOM 1728 C CA . THR A 1 214 ? 147.994 77.908 51.223 1.00 32.58 213 THR A CA 1
ATOM 1729 C C . THR A 1 214 ? 146.640 78.334 51.747 1.00 34.92 213 THR A C 1
ATOM 1730 O O . THR A 1 214 ? 146.177 79.434 51.438 1.00 35.62 213 THR A O 1
ATOM 1734 N N . THR A 1 215 ? 145.988 77.472 52.522 1.00 35.33 214 THR A N 1
ATOM 1735 C CA . THR A 1 215 ? 144.653 77.798 53.029 1.00 34.08 214 THR A CA 1
ATOM 1736 C C . THR A 1 215 ? 144.457 77.361 54.467 1.00 35.14 214 THR A C 1
ATOM 1737 O O . THR A 1 215 ? 143.590 77.882 55.165 1.00 36.75 214 THR A O 1
ATOM 1741 N N . GLY A 1 216 ? 145.245 76.383 54.895 1.00 33.61 215 GLY A N 1
ATOM 1742 C CA . GLY A 1 216 ? 145.096 75.876 56.243 1.00 32.61 215 GLY A CA 1
ATOM 1743 C C . GLY A 1 216 ? 144.164 74.662 56.302 1.00 33.06 215 GLY A C 1
ATOM 1744 O O . GLY A 1 216 ? 144.014 74.046 57.353 1.00 32.94 215 GLY A O 1
ATOM 1745 N N . GLU A 1 217 ? 143.538 74.307 55.184 1.00 30.92 216 GLU A N 1
ATOM 1746 C CA . GLU A 1 217 ? 142.633 73.159 55.165 1.00 31.54 216 GLU A CA 1
ATOM 1747 C C . GLU A 1 217 ? 143.309 71.823 55.512 1.00 32.57 216 GLU A C 1
ATOM 1748 O O . GLU A 1 217 ? 144.294 71.421 54.898 1.00 33.14 216 GLU A O 1
ATOM 1754 N N . PRO A 1 218 ? 142.789 71.126 56.526 1.00 33.29 217 PRO A N 1
ATOM 1755 C CA . PRO A 1 218 ? 143.359 69.836 56.937 1.00 32.73 217 PRO A CA 1
ATOM 1756 C C . PRO A 1 218 ? 143.463 68.866 55.755 1.00 32.99 217 PRO A C 1
ATOM 1757 O O . PRO A 1 218 ? 142.553 68.792 54.933 1.00 32.25 217 PRO A O 1
ATOM 1761 N N . LEU A 1 219 ? 144.568 68.129 55.668 1.00 33.02 218 LEU A N 1
ATOM 1762 C CA . LEU A 1 219 ? 144.741 67.184 54.576 1.00 36.00 218 LEU A CA 1
ATOM 1763 C C . LEU A 1 219 ? 145.107 65.764 54.990 1.00 36.84 218 LEU A C 1
ATOM 1764 O O . LEU A 1 219 ? 144.444 64.829 54.566 1.00 37.44 218 LEU A O 1
ATOM 1769 N N . PHE A 1 220 ? 146.149 65.596 55.808 1.00 37.51 219 PHE A N 1
ATOM 1770 C CA . PHE A 1 220 ? 146.585 64.257 56.229 1.00 38.20 219 PHE A CA 1
ATOM 1771 C C . PHE A 1 220 ? 146.838 64.054 57.728 1.00 38.87 219 PHE A C 1
ATOM 1772 O O . PHE A 1 220 ? 147.278 64.966 58.428 1.00 40.20 219 PHE A O 1
ATOM 1780 N N . PHE A 1 221 ? 146.550 62.848 58.212 1.00 38.33 220 PHE A N 1
ATOM 1781 C CA . PHE A 1 221 ? 146.794 62.496 59.608 1.00 38.67 220 PHE A CA 1
ATOM 1782 C C . PHE A 1 221 ? 148.194 61.885 59.653 1.00 39.36 220 PHE A C 1
ATOM 1783 O O . PHE A 1 221 ? 148.576 61.127 58.758 1.00 40.38 220 PHE A O 1
ATOM 1791 N N . ALA A 1 222 ? 148.958 62.200 60.691 1.00 40.69 221 ALA A N 1
ATOM 1792 C CA . ALA A 1 222 ? 150.298 61.653 60.818 1.00 40.10 221 ALA A CA 1
ATOM 1793 C C . ALA A 1 222 ? 150.248 60.126 60.864 1.00 39.87 221 ALA A C 1
ATOM 1794 O O . ALA A 1 222 ? 151.222 59.463 60.521 1.00 41.36 221 ALA A O 1
ATOM 1796 N N . LYS A 1 223 ? 149.111 59.571 61.273 1.00 39.24 222 LYS A N 1
ATOM 1797 C CA . LYS A 1 223 ? 148.977 58.122 61.366 1.00 40.71 222 LYS A CA 1
ATOM 1798 C C . LYS A 1 223 ? 148.856 57.411 60.028 1.00 42.33 222 LYS A C 1
ATOM 1799 O O . LYS A 1 223 ? 149.018 56.194 59.959 1.00 42.67 222 LYS A O 1
ATOM 1805 N N . ASP A 1 224 ? 148.561 58.163 58.971 1.00 42.43 223 ASP A N 1
ATOM 1806 C CA . ASP A 1 224 ? 148.430 57.573 57.645 1.00 42.00 223 ASP A CA 1
ATOM 1807 C C . ASP A 1 224 ? 149.700 57.773 56.836 1.00 41.59 223 ASP A C 1
ATOM 1808 O O . ASP A 1 224 ? 149.745 57.491 55.641 1.00 39.96 223 ASP A O 1
ATOM 1813 N N . LYS A 1 225 ? 150.736 58.258 57.505 1.00 41.98 224 LYS A N 1
ATOM 1814 C CA . LYS A 1 225 ? 152.021 58.477 56.868 1.00 44.38 224 LYS A CA 1
ATOM 1815 C C . LYS A 1 225 ? 152.850 57.204 57.093 1.00 47.12 224 LYS A C 1
ATOM 1816 O O . LYS A 1 225 ? 152.767 56.585 58.153 1.00 48.98 224 LYS A O 1
ATOM 1822 N N . PHE A 1 226 ? 153.615 56.797 56.086 1.00 48.05 225 PHE A N 1
ATOM 1823 C CA . PHE A 1 226 ? 154.459 55.612 56.185 1.00 51.71 225 PHE A CA 1
ATOM 1824 C C . PHE A 1 226 ? 155.775 55.905 55.473 1.00 54.29 225 PHE A C 1
ATOM 1825 O O . PHE A 1 226 ? 155.851 56.829 54.661 1.00 53.60 225 PHE A O 1
ATOM 1833 N N . ALA A 1 227 ? 156.814 55.136 55.781 1.00 56.49 226 ALA A N 1
ATOM 1834 C CA . ALA A 1 227 ? 158.102 55.355 55.135 1.00 58.69 226 ALA A CA 1
ATOM 1835 C C . ALA A 1 227 ? 158.111 54.596 53.815 1.00 59.87 226 ALA A C 1
ATOM 1836 O O . ALA A 1 227 ? 157.788 53.409 53.775 1.00 60.48 226 ALA A O 1
ATOM 1838 N N . SER A 1 228 ? 158.455 55.284 52.732 1.00 60.95 227 SER A N 1
ATOM 1839 C CA . SER A 1 228 ? 158.495 54.640 51.425 1.00 62.69 227 SER A CA 1
ATOM 1840 C C . SER A 1 228 ? 159.886 54.763 50.825 1.00 63.34 227 SER A C 1
ATOM 1841 O O . SER A 1 228 ? 160.232 54.044 49.886 1.00 65.04 227 SER A O 1
ATOM 1844 N N . GLY A 1 229 ? 160.682 55.679 51.365 1.00 61.81 228 GLY A N 1
ATOM 1845 C CA . GLY A 1 229 ? 162.019 55.864 50.843 1.00 62.21 228 GLY A CA 1
ATOM 1846 C C . GLY A 1 229 ? 161.994 56.410 49.425 1.00 62.02 228 GLY A C 1
ATOM 1847 O O . GLY A 1 229 ? 162.995 56.349 48.707 1.00 61.58 228 GLY A O 1
ATOM 1848 N N . CYS A 1 230 ? 160.846 56.948 49.023 1.00 61.16 229 CYS A N 1
ATOM 1849 C CA . CYS A 1 230 ? 160.685 57.521 47.693 1.00 59.77 229 CYS A CA 1
ATOM 1850 C C . CYS A 1 230 ? 161.331 58.903 47.649 1.00 57.65 229 CYS A C 1
ATOM 1851 O O . CYS A 1 230 ? 161.769 59.363 46.594 1.00 58.93 229 CYS A O 1
ATOM 1854 N N . GLY A 1 231 ? 161.375 59.567 48.801 1.00 54.79 230 GLY A N 1
ATOM 1855 C CA . GLY A 1 231 ? 161.969 60.889 48.867 1.00 50.23 230 GLY A CA 1
ATOM 1856 C C . GLY A 1 231 ? 161.009 61.952 49.366 1.00 48.05 230 GLY A C 1
ATOM 1857 O O . GLY A 1 231 ? 161.425 62.939 49.963 1.00 46.10 230 GLY A O 1
ATOM 1858 N N . TRP A 1 232 ? 159.716 61.747 49.141 1.00 45.89 231 TRP A N 1
ATOM 1859 C CA . TRP A 1 232 ? 158.708 62.715 49.562 1.00 43.90 231 TRP A CA 1
ATOM 1860 C C . TRP A 1 232 ? 157.785 62.117 50.613 1.00 43.59 231 TRP A C 1
ATOM 1861 O O . TRP A 1 232 ? 157.634 60.896 50.690 1.00 42.90 231 TRP A O 1
ATOM 1872 N N . PRO A 1 233 ? 157.157 62.973 51.440 1.00 43.51 232 PRO A N 1
ATOM 1873 C CA . PRO A 1 233 ? 156.243 62.484 52.471 1.00 42.57 232 PRO A CA 1
ATOM 1874 C C . PRO A 1 233 ? 155.222 61.602 51.767 1.00 43.01 232 PRO A C 1
ATOM 1875 O O . PRO A 1 233 ? 154.756 61.938 50.678 1.00 44.15 232 PRO A O 1
ATOM 1879 N N . SER A 1 234 ? 154.877 60.478 52.375 1.00 41.61 233 SER A N 1
ATOM 1880 C CA . SER A 1 234 ? 153.925 59.569 51.760 1.00 41.29 233 SER A CA 1
ATOM 1881 C C . SER A 1 234 ? 152.797 59.211 52.723 1.00 42.20 233 SER A C 1
ATOM 1882 O O . SER A 1 234 ? 153.035 58.936 53.893 1.00 40.28 233 SER A O 1
ATOM 1885 N N . PHE A 1 235 ? 151.563 59.234 52.229 1.00 42.69 234 PHE A N 1
ATOM 1886 C CA . PHE A 1 235 ? 150.404 58.923 53.061 1.00 41.51 234 PHE A CA 1
ATOM 1887 C C . PHE A 1 235 ? 149.546 57.920 52.328 1.00 43.36 234 PHE A C 1
ATOM 1888 O O . PHE A 1 235 ? 149.530 57.888 51.103 1.00 45.59 234 PHE A O 1
ATOM 1896 N N . SER A 1 236 ? 148.820 57.109 53.075 1.00 43.34 235 SER A N 1
ATOM 1897 C CA . SER A 1 236 ? 147.981 56.105 52.460 1.00 44.82 235 SER A CA 1
ATOM 1898 C C . SER A 1 236 ? 146.610 56.663 52.072 1.00 45.35 235 SER A C 1
ATOM 1899 O O . SER A 1 236 ? 145.915 56.088 51.228 1.00 43.76 235 SER A O 1
ATOM 1902 N N . ARG A 1 237 ? 146.230 57.784 52.681 1.00 45.14 236 ARG A N 1
ATOM 1903 C CA . ARG A 1 237 ? 144.936 58.405 52.403 1.00 43.19 236 ARG A CA 1
ATOM 1904 C C . ARG A 1 237 ? 144.791 59.747 53.099 1.00 41.11 236 ARG A C 1
ATOM 1905 O O . ARG A 1 237 ? 145.480 60.016 54.074 1.00 40.60 236 ARG A O 1
ATOM 1913 N N . PRO A 1 238 ? 143.904 60.616 52.590 1.00 39.42 237 PRO A N 1
ATOM 1914 C CA . PRO A 1 238 ? 143.693 61.928 53.216 1.00 39.62 237 PRO A CA 1
ATOM 1915 C C . PRO A 1 238 ? 142.726 61.762 54.396 1.00 39.53 237 PRO A C 1
ATOM 1916 O O . PRO A 1 238 ? 142.112 60.705 54.546 1.00 39.94 237 PRO A O 1
ATOM 1920 N N . LEU A 1 239 ? 142.602 62.797 55.227 1.00 39.12 238 LEU A N 1
ATOM 1921 C CA . LEU A 1 239 ? 141.717 62.765 56.386 1.00 37.84 238 LEU A CA 1
ATOM 1922 C C . LEU A 1 239 ? 140.366 62.226 55.967 1.00 36.66 238 LEU A C 1
ATOM 1923 O O . LEU A 1 239 ? 139.824 61.322 56.604 1.00 37.24 238 LEU A O 1
ATOM 1928 N N . SER A 1 240 ? 139.832 62.784 54.889 1.00 33.81 239 SER A N 1
ATOM 1929 C CA . SER A 1 240 ? 138.544 62.367 54.363 1.00 33.42 239 SER A CA 1
ATOM 1930 C C . SER A 1 240 ? 138.585 62.449 52.823 1.00 32.90 239 SER A C 1
ATOM 1931 O O . SER A 1 240 ? 139.329 63.248 52.261 1.00 32.11 239 SER A O 1
ATOM 1934 N N . LYS A 1 241 ? 137.782 61.636 52.146 1.00 33.01 240 LYS A N 1
ATOM 1935 C CA . LYS A 1 241 ? 137.805 61.580 50.687 1.00 34.51 240 LYS A CA 1
ATOM 1936 C C . LYS A 1 241 ? 137.660 62.877 49.871 1.00 34.23 240 LYS A C 1
ATOM 1937 O O . LYS A 1 241 ? 138.340 63.037 48.864 1.00 35.23 240 LYS A O 1
ATOM 1943 N N . GLU A 1 242 ? 136.791 63.795 50.286 1.00 33.95 241 GLU A N 1
ATOM 1944 C CA . GLU A 1 242 ? 136.578 65.031 49.530 1.00 34.08 241 GLU A CA 1
ATOM 1945 C C . GLU A 1 242 ? 137.700 66.069 49.605 1.00 33.71 241 GLU A C 1
ATOM 1946 O O . GLU A 1 242 ? 137.640 67.087 48.922 1.00 34.29 241 GLU A O 1
ATOM 1952 N N . LEU A 1 243 ? 138.705 65.834 50.438 1.00 32.49 242 LEU A N 1
ATOM 1953 C CA . LEU A 1 243 ? 139.796 66.782 50.580 1.00 32.40 242 LEU A CA 1
ATOM 1954 C C . LEU A 1 243 ? 140.795 66.722 49.417 1.00 33.92 242 LEU A C 1
ATOM 1955 O O . LEU A 1 243 ? 141.724 67.532 49.326 1.00 35.59 242 LEU A O 1
ATOM 1960 N N . ILE A 1 244 ? 140.598 65.768 48.514 1.00 22.73 243 ILE A N 1
ATOM 1961 C CA . ILE A 1 244 ? 141.492 65.642 47.369 1.00 22.73 243 ILE A CA 1
ATOM 1962 C C . ILE A 1 244 ? 140.768 65.695 46.026 1.00 22.73 243 ILE A C 1
ATOM 1963 O O . ILE A 1 244 ? 139.681 65.140 45.875 1.00 35.30 243 ILE A O 1
ATOM 1968 N N . HIS A 1 245 ? 141.383 66.387 45.065 1.00 33.39 244 HIS A N 1
ATOM 1969 C CA . HIS A 1 245 ? 140.873 66.496 43.702 1.00 31.90 244 HIS A CA 1
ATOM 1970 C C . HIS A 1 245 ? 141.922 65.833 42.829 1.00 31.11 244 HIS A C 1
ATOM 1971 O O . HIS A 1 245 ? 143.118 66.101 42.971 1.00 30.52 244 HIS A O 1
ATOM 1978 N N . TYR A 1 246 ? 141.467 64.978 41.921 1.00 29.93 245 TYR A N 1
ATOM 1979 C CA . TYR A 1 246 ? 142.361 64.229 41.054 1.00 28.65 245 TYR A CA 1
ATOM 1980 C C . TYR A 1 246 ? 142.380 64.716 39.629 1.00 28.16 245 TYR A C 1
ATOM 1981 O O . TYR A 1 246 ? 141.351 65.016 39.062 1.00 29.11 245 TYR A O 1
ATOM 1990 N N . TYR A 1 247 ? 143.569 64.787 39.050 1.00 27.97 246 TYR A N 1
ATOM 1991 C CA . TYR A 1 247 ? 143.709 65.219 37.673 1.00 30.91 246 TYR A CA 1
ATOM 1992 C C . TYR A 1 247 ? 144.652 64.297 36.919 1.00 33.17 246 TYR A C 1
ATOM 1993 O O . TYR A 1 247 ? 145.621 63.788 37.474 1.00 32.63 246 TYR A O 1
ATOM 2002 N N . LYS A 1 248 ? 144.343 64.072 35.651 1.00 35.52 247 LYS A N 1
ATOM 2003 C CA . LYS A 1 248 ? 145.176 63.237 34.814 1.00 37.59 247 LYS A CA 1
ATOM 2004 C C . LYS A 1 248 ? 146.409 64.098 34.531 1.00 38.12 247 LYS A C 1
ATOM 2005 O O . LYS A 1 248 ? 146.292 65.286 34.206 1.00 37.89 247 LYS A O 1
ATOM 2011 N N . ASP A 1 249 ? 147.589 63.516 34.677 1.00 39.43 248 ASP A N 1
ATOM 2012 C CA . ASP A 1 249 ? 148.813 64.263 34.442 1.00 41.05 248 ASP A CA 1
ATOM 2013 C C . ASP A 1 249 ? 149.749 63.519 33.496 1.00 41.38 248 ASP A C 1
ATOM 2014 O O . ASP A 1 249 ? 150.349 62.500 33.848 1.00 38.92 248 ASP A O 1
ATOM 2019 N N . LEU A 1 250 ? 149.864 64.047 32.285 1.00 44.25 249 LEU A N 1
ATOM 2020 C CA . LEU A 1 250 ? 150.696 63.435 31.263 1.00 47.78 249 LEU A CA 1
ATOM 2021 C C . LEU A 1 250 ? 152.039 64.132 31.032 1.00 49.35 249 LEU A C 1
ATOM 2022 O O . LEU A 1 250 ? 152.826 63.703 30.184 1.00 51.11 249 LEU A O 1
ATOM 2027 N N . SER A 1 251 ? 152.306 65.189 31.794 1.00 49.56 250 SER A N 1
ATOM 2028 C CA . SER A 1 251 ? 153.554 65.936 31.662 1.00 50.90 250 SER A CA 1
ATOM 2029 C C . SER A 1 251 ? 154.786 65.083 31.975 1.00 51.05 250 SER A C 1
ATOM 2030 O O . SER A 1 251 ? 154.675 63.962 32.477 1.00 48.81 250 SER A O 1
ATOM 2033 N N . HIS A 1 252 ? 155.957 65.635 31.665 1.00 52.32 251 HIS A N 1
ATOM 2034 C CA . HIS A 1 252 ? 157.237 64.974 31.899 1.00 53.13 251 HIS A CA 1
ATOM 2035 C C . HIS A 1 252 ? 157.326 63.568 31.321 1.00 52.33 251 HIS A C 1
ATOM 2036 O O . HIS A 1 252 ? 157.913 62.670 31.926 1.00 52.43 251 HIS A O 1
ATOM 2043 N N . GLY A 1 253 ? 156.739 63.388 30.142 1.00 51.70 252 GLY A N 1
ATOM 2044 C CA . GLY A 1 253 ? 156.784 62.099 29.481 1.00 51.00 252 GLY A CA 1
ATOM 2045 C C . GLY A 1 253 ? 156.298 60.921 30.298 1.00 50.88 252 GLY A C 1
ATOM 2046 O O . GLY A 1 253 ? 156.744 59.793 30.099 1.00 51.53 252 GLY A O 1
ATOM 2047 N N . MET A 1 254 ? 155.382 61.172 31.221 1.00 50.53 253 MET A N 1
ATOM 2048 C CA . MET A 1 254 ? 154.834 60.096 32.038 1.00 49.04 253 MET A CA 1
ATOM 2049 C C . MET A 1 254 ? 153.314 60.214 32.090 1.00 48.13 253 MET A C 1
ATOM 2050 O O . MET A 1 254 ? 152.729 61.212 31.651 1.00 45.07 253 MET A O 1
ATOM 2055 N N . GLU A 1 255 ? 152.672 59.179 32.607 1.00 47.28 254 GLU A N 1
ATOM 2056 C CA . GLU A 1 255 ? 151.232 59.214 32.757 1.00 48.24 254 GLU A CA 1
ATOM 2057 C C . GLU A 1 255 ? 150.954 58.896 34.212 1.00 46.14 254 GLU A C 1
ATOM 2058 O O . GLU A 1 255 ? 151.076 57.754 34.654 1.00 45.17 254 GLU A O 1
ATOM 2064 N N . ARG A 1 256 ? 150.610 59.943 34.955 1.00 44.17 255 ARG A N 1
ATOM 2065 C CA . ARG A 1 256 ? 150.326 59.833 36.377 1.00 41.96 255 ARG A CA 1
ATOM 2066 C C . ARG A 1 256 ? 149.031 60.556 36.732 1.00 39.89 255 ARG A C 1
ATOM 2067 O O . ARG A 1 256 ? 148.356 61.142 35.881 1.00 38.33 255 ARG A O 1
ATOM 2075 N N . ILE A 1 257 ? 148.688 60.502 38.009 1.00 22.73 256 ILE A N 1
ATOM 2076 C CA . ILE A 1 257 ? 147.493 61.173 38.509 1.00 22.73 256 ILE A CA 1
ATOM 2077 C C . ILE A 1 257 ? 147.922 62.213 39.540 1.00 22.73 256 ILE A C 1
ATOM 2078 O O . ILE A 1 257 ? 148.491 61.868 40.571 1.00 35.93 256 ILE A O 1
ATOM 2083 N N . GLU A 1 258 ? 147.6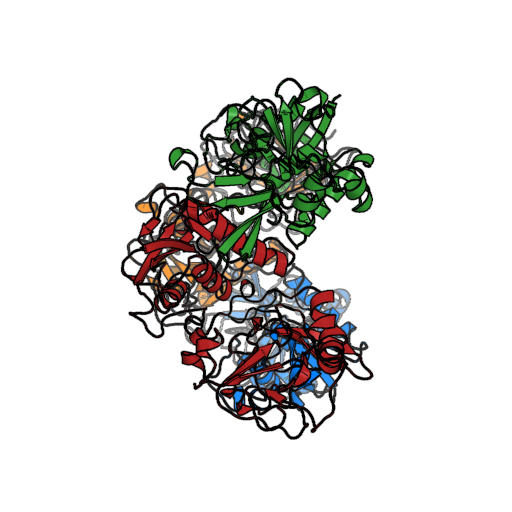75 63.486 39.238 1.00 34.33 257 GLU A N 1
ATOM 2084 C CA . GLU A 1 258 ? 148.033 64.565 40.150 1.00 33.25 257 GLU A CA 1
ATOM 2085 C C . GLU A 1 258 ? 146.935 64.736 41.196 1.00 32.41 257 GLU A C 1
ATOM 2086 O O . GLU A 1 258 ? 145.777 64.388 40.955 1.00 32.41 257 GLU A O 1
ATOM 2092 N N . VAL A 1 259 ? 147.302 65.254 42.363 1.00 31.56 258 VAL A N 1
ATOM 2093 C CA . VAL A 1 259 ? 146.330 65.485 43.424 1.00 29.89 258 VAL A CA 1
ATOM 2094 C C . VAL A 1 259 ? 146.435 66.928 43.927 1.00 30.83 258 VAL A C 1
ATOM 2095 O O . VAL A 1 259 ? 147.527 67.457 44.108 1.00 31.25 258 VAL A O 1
ATOM 2099 N N . ARG A 1 260 ? 145.295 67.577 44.123 1.00 32.54 259 ARG A N 1
ATOM 2100 C CA . ARG A 1 260 ? 145.284 68.958 44.595 1.00 32.56 259 ARG A CA 1
ATOM 2101 C C . ARG A 1 260 ? 144.340 69.056 45.772 1.00 32.77 259 ARG A C 1
ATOM 2102 O O . ARG A 1 260 ? 143.384 68.289 45.858 1.00 32.52 259 ARG A O 1
ATOM 2110 N N . SER A 1 261 ? 144.599 69.999 46.670 1.00 32.38 260 SER A N 1
ATOM 2111 C CA . SER A 1 261 ? 143.740 70.181 47.839 1.00 32.37 260 SER A CA 1
ATOM 2112 C C . SER A 1 261 ? 142.351 70.660 47.413 1.00 31.70 260 SER A C 1
ATOM 2113 O O . SER A 1 261 ? 142.175 71.185 46.314 1.00 32.57 260 SER A O 1
ATOM 2116 N N . ARG A 1 262 ? 141.364 70.499 48.281 1.00 32.21 261 ARG A N 1
ATOM 2117 C CA . ARG A 1 262 ? 140.011 70.912 47.933 1.00 34.09 261 ARG A CA 1
ATOM 2118 C C . ARG A 1 262 ? 139.742 72.422 47.943 1.00 34.53 261 ARG A C 1
ATOM 2119 O O . ARG A 1 262 ? 139.481 73.006 46.893 1.00 33.63 261 ARG A O 1
ATOM 2127 N N . SER A 1 263 ? 139.792 73.058 49.110 1.00 34.72 262 SER A N 1
ATOM 2128 C CA . SER A 1 263 ? 139.484 74.491 49.180 1.00 37.99 262 SER A CA 1
ATOM 2129 C C . SER A 1 263 ? 140.405 75.379 48.346 1.00 38.65 262 SER A C 1
ATOM 2130 O O . SER A 1 263 ? 139.965 76.006 47.387 1.00 38.97 262 SER A O 1
ATOM 2133 N N . GLY A 1 264 ? 141.668 75.484 48.739 1.00 39.03 263 GLY A N 1
ATOM 2134 C CA . GLY A 1 264 ? 142.593 76.247 47.926 1.00 40.62 263 GLY A CA 1
ATOM 2135 C C . GLY A 1 264 ? 142.804 75.177 46.884 1.00 41.78 263 GLY A C 1
ATOM 2136 O O . GLY A 1 264 ? 142.553 74.011 47.185 1.00 46.81 263 GLY A O 1
ATOM 2137 N N . SER A 1 265 ? 143.227 75.486 45.676 1.00 37.76 264 SER A N 1
ATOM 2138 C CA . SER A 1 265 ? 143.373 74.372 44.753 1.00 35.09 264 SER A CA 1
ATOM 2139 C C . SER A 1 265 ? 144.853 74.157 44.551 1.00 34.10 264 SER A C 1
ATOM 2140 O O . SER A 1 265 ? 145.346 74.141 43.432 1.00 34.51 264 SER A O 1
ATOM 2143 N N . ALA A 1 266 ? 145.551 73.979 45.667 1.00 33.30 265 ALA A N 1
ATOM 2144 C CA . ALA A 1 266 ? 146.996 73.803 45.666 1.00 33.05 265 ALA A CA 1
ATOM 2145 C C . ALA A 1 266 ? 147.514 72.482 45.109 1.00 33.52 265 ALA A C 1
ATOM 2146 O O . ALA A 1 266 ? 147.055 71.396 45.499 1.00 33.24 265 ALA A O 1
ATOM 2148 N N . HIS A 1 267 ? 148.473 72.579 44.190 1.00 30.87 266 HIS A N 1
ATOM 2149 C CA . HIS A 1 267 ? 149.077 71.380 43.647 1.00 31.95 266 HIS A CA 1
ATOM 2150 C C . HIS A 1 267 ? 149.802 70.785 44.863 1.00 31.34 266 HIS A C 1
ATOM 2151 O O . HIS A 1 267 ? 150.551 71.481 45.543 1.00 30.59 266 HIS A O 1
ATOM 2158 N N . LEU A 1 268 ? 149.557 69.511 45.146 1.00 30.76 267 LEU A N 1
ATOM 2159 C CA . LEU A 1 268 ? 150.167 68.855 46.298 1.00 30.85 267 LEU A CA 1
ATOM 2160 C C . LEU A 1 268 ? 151.187 67.820 45.879 1.00 30.97 267 LEU A C 1
ATOM 2161 O O . LEU A 1 268 ? 152.200 67.626 46.548 1.00 31.99 267 LEU A O 1
ATOM 2166 N N . GLY A 1 269 ? 150.900 67.135 44.780 1.00 31.44 268 GLY A N 1
ATOM 2167 C CA . GLY A 1 269 ? 151.807 66.109 44.310 1.00 30.08 268 GLY A CA 1
ATOM 2168 C C . GLY A 1 269 ? 151.125 65.107 43.409 1.00 30.24 268 GLY A C 1
ATOM 2169 O O . GLY A 1 269 ? 150.430 65.486 42.467 1.00 29.44 268 GLY A O 1
ATOM 2170 N N . HIS A 1 270 ? 151.331 63.827 43.699 1.00 30.59 269 HIS A N 1
ATOM 2171 C CA . HIS A 1 270 ? 150.738 62.755 42.911 1.00 31.55 269 HIS A CA 1
ATOM 2172 C C . HIS A 1 270 ? 150.413 61.541 43.780 1.00 33.72 269 HIS A C 1
ATOM 2173 O O . HIS A 1 270 ? 151.014 61.331 44.843 1.00 34.21 269 HIS A O 1
ATOM 2180 N N . VAL A 1 271 ? 149.465 60.733 43.323 1.00 33.77 270 VAL A N 1
ATOM 2181 C CA . VAL A 1 271 ? 149.116 59.529 44.054 1.00 35.87 270 VAL A CA 1
ATOM 2182 C C . VAL A 1 271 ? 149.412 58.303 43.189 1.00 37.03 270 VAL A C 1
ATOM 2183 O O . VAL A 1 271 ? 149.120 58.275 41.995 1.00 35.40 270 VAL A O 1
ATOM 2187 N N . PHE A 1 272 ? 150.010 57.291 43.800 1.00 40.27 271 PHE A N 1
ATOM 2188 C CA . PHE A 1 272 ? 150.355 56.081 43.075 1.00 41.29 271 PHE A CA 1
ATOM 2189 C C . PHE A 1 272 ? 149.716 54.857 43.729 1.00 43.28 271 PHE A C 1
ATOM 2190 O O . PHE A 1 272 ? 149.148 54.943 44.828 1.00 44.54 271 PHE A O 1
ATOM 2198 N N . THR A 1 273 ? 149.818 53.716 43.057 1.00 44.09 272 THR A N 1
ATOM 2199 C CA . THR A 1 273 ? 149.232 52.484 43.563 1.00 46.32 272 THR A CA 1
ATOM 2200 C C . THR A 1 273 ? 150.293 51.453 43.952 1.00 49.00 272 THR A C 1
ATOM 2201 O O . THR A 1 273 ? 150.101 50.250 43.759 1.00 49.29 272 THR A O 1
ATOM 2205 N N . ASP A 1 274 ? 151.409 51.931 44.501 1.00 51.66 273 ASP A N 1
ATOM 2206 C CA . ASP A 1 274 ? 152.515 51.064 44.917 1.00 52.67 273 ASP A CA 1
ATOM 2207 C C . ASP A 1 274 ? 152.805 51.192 46.408 1.00 56.49 273 ASP A C 1
ATOM 2208 O O . ASP A 1 274 ? 153.964 51.158 46.831 1.00 56.72 273 ASP A O 1
ATOM 2213 N N . GLY A 1 275 ? 151.751 51.337 47.204 1.00 58.78 274 GLY A N 1
ATOM 2214 C CA . GLY A 1 275 ? 151.936 51.477 48.631 1.00 62.95 274 GLY A CA 1
ATOM 2215 C C . GLY A 1 275 ? 151.628 50.195 49.367 1.00 66.29 274 GLY A C 1
ATOM 2216 O O . GLY A 1 275 ? 151.187 49.227 48.755 1.00 66.86 274 GLY A O 1
ATOM 2217 N N . PRO A 1 276 ? 151.856 50.159 50.689 1.00 69.22 275 PRO A N 1
ATOM 2218 C CA . PRO A 1 276 ? 151.615 49.007 51.564 1.00 71.05 275 PRO A CA 1
ATOM 2219 C C . PRO A 1 276 ? 150.243 48.365 51.364 1.00 72.42 275 PRO A C 1
ATOM 2220 O O . PRO A 1 276 ? 149.224 48.919 51.771 1.00 73.16 275 PRO A O 1
ATOM 2224 N N . ARG A 1 277 ? 150.228 47.192 50.742 1.00 74.42 276 ARG A N 1
ATOM 2225 C CA . ARG A 1 277 ? 148.987 46.467 50.482 1.00 76.00 276 ARG A CA 1
ATOM 2226 C C . ARG A 1 277 ? 148.054 46.419 51.692 1.00 75.00 276 ARG A C 1
ATOM 2227 O O . ARG A 1 277 ? 146.834 46.374 51.543 1.00 73.90 276 ARG A O 1
ATOM 2235 N N . GLU A 1 278 ? 148.635 46.436 52.887 1.00 75.01 277 GLU A N 1
ATOM 2236 C CA . GLU A 1 278 ? 147.864 46.378 54.126 1.00 75.19 277 GLU A CA 1
ATOM 2237 C C . GLU A 1 278 ? 147.213 47.709 54.491 1.00 74.04 277 GLU A C 1
ATOM 2238 O O . GLU A 1 278 ? 146.202 47.737 55.200 1.00 73.57 277 GLU A O 1
ATOM 2244 N N . LEU A 1 279 ? 147.798 48.804 54.010 1.00 72.03 278 LEU A N 1
ATOM 2245 C CA . LEU A 1 279 ? 147.285 50.143 54.286 1.00 69.22 278 LEU A CA 1
ATOM 2246 C C . LEU A 1 279 ? 146.269 50.611 53.262 1.00 67.16 278 LEU A C 1
ATOM 2247 O O . LEU A 1 279 ? 145.560 51.593 53.490 1.00 68.73 278 LEU A O 1
ATOM 2252 N N . GLY A 1 280 ? 146.205 49.917 52.131 1.00 63.66 279 GLY A N 1
ATOM 2253 C CA . GLY A 1 280 ? 145.257 50.287 51.098 1.00 59.60 279 GLY A CA 1
ATOM 2254 C C . GLY A 1 280 ? 145.872 50.226 49.720 1.00 56.31 279 GLY A C 1
ATOM 2255 O O . GLY A 1 280 ? 145.164 50.157 48.716 1.00 56.43 279 GLY A O 1
ATOM 2256 N N . GLY A 1 281 ? 147.196 50.269 49.670 1.00 54.37 280 GLY A N 1
ATOM 2257 C CA . GLY A 1 281 ? 147.881 50.196 48.395 1.00 52.62 280 GLY A CA 1
ATOM 2258 C C . GLY A 1 281 ? 148.155 51.535 47.755 1.00 50.69 280 GLY A C 1
ATOM 2259 O O . GLY A 1 281 ? 148.853 51.607 46.750 1.00 51.52 280 GLY A O 1
ATOM 2260 N N . LEU A 1 282 ? 147.624 52.605 48.335 1.00 49.02 281 LEU A N 1
ATOM 2261 C CA . LEU A 1 282 ? 147.832 53.925 47.760 1.00 47.57 281 LEU A CA 1
ATOM 2262 C C . LEU A 1 282 ? 148.980 54.683 48.404 1.00 44.25 281 LEU A C 1
ATOM 2263 O O . LEU A 1 282 ? 149.257 54.535 49.594 1.00 45.74 281 LEU A O 1
ATOM 2268 N N . ARG A 1 283 ? 149.655 55.492 47.600 1.00 41.73 282 ARG A N 1
ATOM 2269 C CA . ARG A 1 283 ? 150.754 56.301 48.094 1.00 40.22 282 ARG A CA 1
ATOM 2270 C C . ARG A 1 283 ? 150.556 57.739 47.617 1.00 39.49 282 ARG A C 1
ATOM 2271 O O . ARG A 1 283 ? 150.712 58.048 46.423 1.00 38.81 282 ARG A O 1
ATOM 2279 N N . TYR A 1 284 ? 150.190 58.609 48.551 1.00 36.91 283 TYR A N 1
ATOM 2280 C CA . TYR A 1 284 ? 149.997 60.014 48.236 1.00 36.53 283 TYR A CA 1
ATOM 2281 C C . TYR A 1 284 ? 151.346 60.706 48.418 1.00 37.09 283 TYR A C 1
ATOM 2282 O O . TYR A 1 284 ? 151.734 61.092 49.522 1.00 38.04 283 TYR A O 1
ATOM 2291 N N . CYS A 1 285 ? 152.063 60.827 47.307 1.00 37.30 284 CYS A N 1
ATOM 2292 C CA . CYS A 1 285 ? 153.381 61.429 47.280 1.00 37.83 284 CYS A CA 1
ATOM 2293 C C . CYS A 1 285 ? 153.181 62.932 47.316 1.00 37.29 284 CYS A C 1
ATOM 2294 O O . CYS A 1 285 ? 152.886 63.557 46.298 1.00 38.06 284 CYS A O 1
ATOM 2297 N N . ILE A 1 286 ? 153.354 63.517 48.496 1.00 22.73 285 ILE A N 1
ATOM 2298 C CA . ILE A 1 286 ? 153.106 64.948 48.673 1.00 22.73 285 ILE A CA 1
ATOM 2299 C C . ILE A 1 286 ? 154.326 65.813 48.911 1.00 22.73 285 ILE A C 1
ATOM 2300 O O . ILE A 1 286 ? 155.200 65.454 49.700 1.00 42.60 285 ILE A O 1
ATOM 2305 N N . ASN A 1 287 ? 154.380 66.964 48.248 1.00 37.16 286 ASN A N 1
ATOM 2306 C CA . ASN A 1 287 ? 155.498 67.872 48.446 1.00 37.98 286 ASN A CA 1
ATOM 2307 C C . ASN A 1 287 ? 155.395 68.495 49.849 1.00 38.51 286 ASN A C 1
ATOM 2308 O O . ASN A 1 287 ? 154.317 68.953 50.261 1.00 37.49 286 ASN A O 1
ATOM 2313 N N . SER A 1 288 ? 156.508 68.493 50.582 1.00 36.75 287 SER A N 1
ATOM 2314 C CA . SER A 1 288 ? 156.541 69.083 51.919 1.00 37.20 287 SER A CA 1
ATOM 2315 C C . SER A 1 288 ? 156.174 70.552 51.812 1.00 36.47 287 SER A C 1
ATOM 2316 O O . SER A 1 288 ? 155.470 71.092 52.652 1.00 37.52 287 SER A O 1
ATOM 2319 N N . ALA A 1 289 ? 156.657 71.194 50.760 1.00 36.98 288 ALA A N 1
ATOM 2320 C CA . ALA A 1 289 ? 156.411 72.610 50.562 1.00 35.75 288 ALA A CA 1
ATOM 2321 C C . ALA A 1 289 ? 154.952 72.980 50.341 1.00 36.04 288 ALA A C 1
ATOM 2322 O O . ALA A 1 289 ? 154.620 74.157 50.301 1.00 37.54 288 ALA A O 1
ATOM 2324 N N . SER A 1 290 ? 154.072 71.998 50.197 1.00 36.28 289 SER A N 1
ATOM 2325 C CA . SER A 1 290 ? 152.659 72.318 49.984 1.00 38.02 289 SER A CA 1
ATOM 2326 C C . SER A 1 290 ? 151.874 72.061 51.250 1.00 37.27 289 SER A C 1
ATOM 2327 O O . SER A 1 290 ? 150.670 72.292 51.315 1.00 37.13 289 SER A O 1
ATOM 2330 N N . LEU A 1 291 ? 152.580 71.583 52.262 1.00 38.28 290 LEU A N 1
ATOM 2331 C CA . LEU A 1 291 ? 151.968 71.255 53.534 1.00 38.48 290 LEU A CA 1
ATOM 2332 C C . LEU A 1 291 ? 152.575 72.025 54.697 1.00 39.69 290 LEU A C 1
ATOM 2333 O O . LEU A 1 291 ? 153.705 72.506 54.625 1.00 41.38 290 LEU A O 1
ATOM 2338 N N . ARG A 1 292 ? 151.795 72.148 55.762 1.00 38.94 291 ARG A N 1
ATOM 2339 C CA . ARG A 1 292 ? 152.244 72.786 56.988 1.00 38.93 291 ARG A CA 1
ATOM 2340 C C . ARG A 1 292 ? 151.976 71.752 58.068 1.00 39.00 291 ARG A C 1
ATOM 2341 O O . ARG A 1 292 ? 150.828 71.345 58.298 1.00 35.40 291 ARG A O 1
ATOM 2349 N N . PHE A 1 293 ? 153.042 71.301 58.710 1.00 40.34 292 PHE A N 1
ATOM 2350 C CA . PHE A 1 293 ? 152.903 70.310 59.758 1.00 40.23 292 PHE A CA 1
ATOM 2351 C C . PHE A 1 293 ? 152.510 70.987 61.052 1.00 39.91 292 PHE A C 1
ATOM 2352 O O . PHE A 1 293 ? 153.119 71.981 61.451 1.00 38.92 292 PHE A O 1
ATOM 2360 N N . VAL A 1 294 ? 151.464 70.463 61.681 1.00 39.82 293 VAL A N 1
ATOM 2361 C CA . VAL A 1 294 ? 150.990 70.985 62.956 1.00 38.91 293 VAL A CA 1
ATOM 2362 C C . VAL A 1 294 ? 151.023 69.832 63.941 1.00 40.30 293 VAL A C 1
ATOM 2363 O O . VAL A 1 294 ? 150.265 68.864 63.816 1.00 39.36 293 VAL A O 1
ATOM 2367 N N . ALA A 1 295 ? 151.915 69.929 64.915 1.00 41.59 294 ALA A N 1
ATOM 2368 C CA . ALA A 1 295 ? 152.054 68.887 65.918 1.00 43.35 294 ALA A CA 1
ATOM 2369 C C . ALA A 1 295 ? 150.828 68.779 66.825 1.00 43.87 294 ALA A C 1
ATOM 2370 O O . ALA A 1 295 ? 150.009 69.698 66.914 1.00 42.02 294 ALA A O 1
ATOM 2372 N N . LYS A 1 296 ? 150.714 67.636 67.493 1.00 47.49 295 LYS A N 1
ATOM 2373 C CA . LYS A 1 296 ? 149.612 67.366 68.411 1.00 50.32 295 LYS A CA 1
ATOM 2374 C C . LYS A 1 296 ? 149.499 68.448 69.488 1.00 51.41 295 LYS A C 1
ATOM 2375 O O . LYS A 1 296 ? 148.433 69.048 69.673 1.00 50.86 295 LYS A O 1
ATOM 2381 N N . ASP A 1 297 ? 150.606 68.707 70.183 1.00 53.27 296 ASP A N 1
ATOM 2382 C CA . ASP A 1 297 ? 150.621 69.709 71.248 1.00 55.90 296 ASP A CA 1
ATOM 2383 C C . ASP A 1 297 ? 150.303 71.148 70.838 1.00 55.52 296 ASP A C 1
ATOM 2384 O O . ASP A 1 297 ? 149.959 71.960 71.690 1.00 56.56 296 ASP A O 1
ATOM 2389 N N . GLU A 1 298 ? 150.413 71.477 69.554 1.00 55.40 297 GLU A N 1
ATOM 2390 C CA . GLU A 1 298 ? 150.097 72.839 69.118 1.00 55.85 297 GLU A CA 1
ATOM 2391 C C . GLU A 1 298 ? 148.861 72.906 68.227 1.00 53.00 297 GLU A C 1
ATOM 2392 O O . GLU A 1 298 ? 148.489 73.970 67.731 1.00 52.31 297 GLU A O 1
ATOM 2398 N N . MET A 1 299 ? 148.216 71.761 68.055 1.00 51.04 298 MET A N 1
ATOM 2399 C CA . MET A 1 299 ? 147.016 71.658 67.238 1.00 48.79 298 MET A CA 1
ATOM 2400 C C . MET A 1 299 ? 145.892 72.555 67.772 1.00 47.14 298 MET A C 1
ATOM 2401 O O . MET A 1 299 ? 145.262 73.293 67.017 1.00 43.76 298 MET A O 1
ATOM 2406 N N . GLU A 1 300 ? 145.661 72.499 69.081 1.00 46.90 299 GLU A N 1
ATOM 2407 C CA . GLU A 1 300 ? 144.606 73.288 69.716 1.00 47.60 299 GLU A CA 1
ATOM 2408 C C . GLU A 1 300 ? 144.692 74.796 69.477 1.00 49.37 299 GLU A C 1
ATOM 2409 O O . GLU A 1 300 ? 143.704 75.411 69.065 1.00 49.98 299 GLU A O 1
ATOM 2415 N N . LYS A 1 301 ? 145.855 75.395 69.735 1.00 49.78 300 LYS A N 1
ATOM 2416 C CA . LYS A 1 301 ? 146.018 76.834 69.527 1.00 51.28 300 LYS A CA 1
ATOM 2417 C C . LYS A 1 301 ? 145.941 77.146 68.036 1.00 49.64 300 LYS A C 1
ATOM 2418 O O . LYS A 1 301 ? 145.394 78.171 67.624 1.00 47.76 300 LYS A O 1
ATOM 2424 N N . ALA A 1 302 ? 146.502 76.244 67.238 1.00 47.90 301 ALA A N 1
ATOM 2425 C CA . ALA A 1 302 ? 146.527 76.396 65.789 1.00 46.62 301 ALA A CA 1
ATOM 2426 C C . ALA A 1 302 ? 145.132 76.456 65.198 1.00 44.46 301 ALA A C 1
ATOM 2427 O O . ALA A 1 302 ? 144.965 76.843 64.046 1.00 44.96 301 ALA A O 1
ATOM 2429 N N . GLY A 1 303 ? 144.135 76.065 65.988 1.00 43.83 302 GLY A N 1
ATOM 2430 C CA . GLY A 1 303 ? 142.757 76.093 65.520 1.00 42.48 302 GLY A CA 1
ATOM 2431 C C . GLY A 1 303 ? 142.232 74.769 64.990 1.00 41.51 302 GLY A C 1
ATOM 2432 O O . GLY A 1 303 ? 141.265 74.737 64.230 1.00 41.99 302 GLY A O 1
ATOM 2433 N N . TYR A 1 304 ? 142.862 73.675 65.400 1.00 40.69 303 TYR A N 1
ATOM 2434 C CA . TYR A 1 304 ? 142.468 72.342 64.956 1.00 41.33 303 TYR A CA 1
ATOM 2435 C C . TYR A 1 304 ? 142.164 71.436 66.152 1.00 43.07 303 TYR A C 1
ATOM 2436 O O . TYR A 1 304 ? 142.400 70.221 66.099 1.00 43.53 303 TYR A O 1
ATOM 2445 N N . GLY A 1 305 ? 141.657 72.027 67.231 1.00 43.79 304 GLY A N 1
ATOM 2446 C CA . GLY A 1 305 ? 141.343 71.245 68.411 1.00 43.18 304 GLY A CA 1
ATOM 2447 C C . GLY A 1 305 ? 140.369 70.126 68.090 1.00 43.33 304 GLY A C 1
ATOM 2448 O O . GLY A 1 305 ? 140.445 69.032 68.668 1.00 42.97 304 GLY A O 1
ATOM 2449 N N . TYR A 1 306 ? 139.472 70.400 67.143 1.00 42.02 305 TYR A N 1
ATOM 2450 C CA . TYR A 1 306 ? 138.452 69.444 66.735 1.00 41.26 305 TYR A CA 1
ATOM 2451 C C . TYR A 1 306 ? 138.953 68.161 66.093 1.00 41.26 305 TYR A C 1
ATOM 2452 O O . TYR A 1 306 ? 138.191 67.215 65.939 1.00 42.75 305 TYR A O 1
ATOM 2461 N N . LEU A 1 307 ? 140.220 68.121 65.705 1.00 41.50 306 LEU A N 1
ATOM 2462 C CA . LEU A 1 307 ? 140.755 66.914 65.094 1.00 41.49 306 LEU A CA 1
ATOM 2463 C C . LEU A 1 307 ? 141.567 66.066 66.063 1.00 41.84 306 LEU A C 1
ATOM 2464 O O . LEU A 1 307 ? 142.046 64.996 65.697 1.00 44.17 306 LEU A O 1
ATOM 2469 N N . LEU A 1 308 ? 141.733 66.533 67.293 1.00 42.23 307 LEU A N 1
ATOM 2470 C CA . LEU A 1 308 ? 142.502 65.769 68.273 1.00 44.17 307 LEU A CA 1
ATOM 2471 C C . LEU A 1 308 ? 141.931 64.367 68.521 1.00 44.10 307 LEU A C 1
ATOM 2472 O O . LEU A 1 308 ? 142.688 63.405 68.675 1.00 43.11 307 LEU A O 1
ATOM 2477 N N . PRO A 1 309 ? 140.592 64.229 68.541 1.00 44.32 308 PRO A N 1
ATOM 2478 C CA . PRO A 1 309 ? 139.946 62.930 68.774 1.00 45.28 308 PRO A CA 1
ATOM 2479 C C . PRO A 1 309 ? 140.136 61.892 67.671 1.00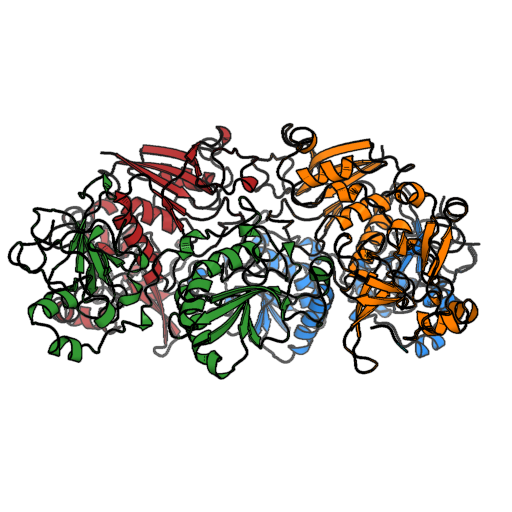 45.47 308 PRO A C 1
ATOM 2480 O O . PRO A 1 309 ? 139.793 60.728 67.846 1.00 45.21 308 PRO A O 1
ATOM 2484 N N . TYR A 1 310 ? 140.685 62.297 66.537 1.00 47.11 309 TYR A N 1
ATOM 2485 C CA . TYR A 1 310 ? 140.855 61.347 65.450 1.00 48.73 309 TYR A CA 1
ATOM 2486 C C . TYR A 1 310 ? 142.299 60.994 65.160 1.00 49.95 309 TYR A C 1
ATOM 2487 O O . TYR A 1 310 ? 142.563 60.207 64.252 1.00 51.16 309 TYR A O 1
ATOM 2496 N N . LEU A 1 311 ? 143.228 61.561 65.929 1.00 51.37 310 LEU A N 1
ATOM 2497 C CA . LEU A 1 311 ? 144.658 61.287 65.732 1.00 52.91 310 LEU A CA 1
ATOM 2498 C C . LEU A 1 311 ? 145.014 59.818 65.946 1.00 54.30 310 LEU A C 1
ATOM 2499 O O . LEU A 1 311 ? 145.837 59.256 65.222 1.00 53.83 310 LEU A O 1
ATOM 2504 N N . ASN A 1 312 ? 144.381 59.200 66.937 1.00 57.23 311 ASN A N 1
ATOM 2505 C CA . ASN A 1 312 ? 144.644 57.808 67.263 1.00 60.63 311 ASN A CA 1
ATOM 2506 C C . ASN A 1 312 ? 144.150 56.804 66.232 1.00 61.90 311 ASN A C 1
ATOM 2507 O O . ASN A 1 312 ? 143.142 57.013 65.553 1.00 60.43 311 ASN A O 1
ATOM 2512 N N . LYS A 1 313 ? 144.883 55.698 66.144 1.00 22.73 312 LYS A N 1
ATOM 2513 C CA . LYS A 1 313 ? 144.585 54.620 65.211 1.00 22.73 312 LYS A CA 1
ATOM 2514 C C . LYS A 1 313 ? 143.378 53.824 65.670 1.00 22.73 312 LYS A C 1
ATOM 2515 O O . LYS A 1 313 ? 142.699 53.257 64.762 1.00 22.73 312 LYS A O 1
ATOM 2522 N N . MET B 1 2 ? 142.215 38.871 34.296 1.00 79.80 1 MET B N 1
ATOM 2523 C CA . MET B 1 2 ? 142.034 38.780 35.775 1.00 78.98 1 MET B CA 1
ATOM 2524 C C . MET B 1 2 ? 141.772 40.161 36.392 1.00 76.98 1 MET B C 1
ATOM 2525 O O . MET B 1 2 ? 141.889 40.347 37.606 1.00 77.21 1 MET B O 1
ATOM 2530 N N . ALA B 1 3 ? 141.421 41.124 35.542 1.00 73.43 2 ALA B N 1
ATOM 2531 C CA . ALA B 1 3 ? 141.114 42.487 35.975 1.00 69.46 2 ALA B CA 1
ATOM 2532 C C . ALA B 1 3 ? 139.619 42.735 35.764 1.00 66.65 2 ALA B C 1
ATOM 2533 O O . ALA B 1 3 ? 139.080 42.444 34.694 1.00 65.93 2 ALA B O 1
ATOM 2535 N N . GLU B 1 4 ? 138.947 43.278 36.775 1.00 63.35 3 GLU B N 1
ATOM 2536 C CA . GLU B 1 4 ? 137.517 43.519 36.653 1.00 60.47 3 GLU B CA 1
ATOM 2537 C C . GLU B 1 4 ? 136.971 44.737 37.385 1.00 56.24 3 GLU B C 1
ATOM 2538 O O . GLU B 1 4 ? 137.572 45.250 38.329 1.00 54.55 3 GLU B O 1
ATOM 2544 N N . ILE B 1 5 ? 135.803 45.179 36.933 1.00 22.73 4 ILE B N 1
ATOM 2545 C CA . ILE B 1 5 ? 135.116 46.339 37.504 1.00 22.73 4 ILE B CA 1
ATOM 2546 C C . ILE B 1 5 ? 133.619 46.090 37.354 1.00 22.73 4 ILE B C 1
ATOM 2547 O O . ILE B 1 5 ? 133.185 45.528 36.343 1.00 48.96 4 ILE B O 1
ATOM 2552 N N . TYR B 1 6 ? 132.847 46.504 38.354 1.00 44.81 5 TYR B N 1
ATOM 2553 C CA . TYR B 1 6 ? 131.402 46.321 38.346 1.00 44.83 5 TYR B CA 1
ATOM 2554 C C . TYR B 1 6 ? 130.687 47.651 38.116 1.00 43.93 5 TYR B C 1
ATOM 2555 O O . TYR B 1 6 ? 130.866 48.601 38.874 1.00 44.15 5 TYR B O 1
ATOM 2564 N N . LEU B 1 7 ? 129.868 47.704 37.069 1.00 42.90 6 LEU B N 1
ATOM 2565 C CA . LEU B 1 7 ? 129.141 48.917 36.709 1.00 42.00 6 LEU B CA 1
ATOM 2566 C C . LEU B 1 7 ? 127.623 48.764 36.717 1.00 41.72 6 LEU B C 1
ATOM 2567 O O . LEU B 1 7 ? 127.085 47.792 36.191 1.00 42.41 6 LEU B O 1
ATOM 2572 N N . ALA B 1 8 ? 126.942 49.744 37.307 1.00 39.90 7 ALA B N 1
ATOM 2573 C CA . ALA B 1 8 ? 125.486 49.772 37.358 1.00 38.01 7 ALA B CA 1
ATOM 2574 C C . ALA B 1 8 ? 125.043 50.992 36.556 1.00 37.60 7 ALA B C 1
ATOM 2575 O O . ALA B 1 8 ? 125.395 52.122 36.885 1.00 39.09 7 ALA B O 1
ATOM 2577 N N . GLY B 1 9 ? 124.277 50.766 35.499 1.00 37.35 8 GLY B N 1
ATOM 2578 C CA . GLY B 1 9 ? 123.834 51.877 34.685 1.00 36.73 8 GLY B CA 1
ATOM 2579 C C . GLY B 1 9 ? 122.445 51.721 34.113 1.00 37.66 8 GLY B C 1
ATOM 2580 O O . GLY B 1 9 ? 122.179 52.171 33.004 1.00 39.88 8 GLY B O 1
ATOM 2581 N N . GLY B 1 10 ? 121.552 51.100 34.872 1.00 37.99 9 GLY B N 1
ATOM 2582 C CA . GLY B 1 10 ? 120.198 50.908 34.401 1.00 39.40 9 GLY B CA 1
ATOM 2583 C C . GLY B 1 10 ? 120.004 49.461 34.016 1.00 41.78 9 GLY B C 1
ATOM 2584 O O . GLY B 1 10 ? 120.800 48.612 34.417 1.00 42.59 9 GLY B O 1
ATOM 2585 N N . CYS B 1 11 ? 118.954 49.179 33.247 1.00 42.85 10 CYS B N 1
ATOM 2586 C CA . CYS B 1 11 ? 118.662 47.818 32.800 1.00 44.67 10 CYS B CA 1
ATOM 2587 C C . CYS B 1 11 ? 119.964 47.194 32.310 1.00 44.79 10 CYS B C 1
ATOM 2588 O O . CYS B 1 11 ? 120.568 47.705 31.368 1.00 45.92 10 CYS B O 1
ATOM 2591 N N . PHE B 1 12 ? 120.407 46.102 32.932 1.00 43.14 11 PHE B N 1
ATOM 2592 C CA . PHE B 1 12 ? 121.665 45.500 32.505 1.00 42.96 11 PHE B CA 1
ATOM 2593 C C . PHE B 1 12 ? 121.707 44.782 31.148 1.00 43.93 11 PHE B C 1
ATOM 2594 O O . PHE B 1 12 ? 122.786 44.404 30.689 1.00 43.72 11 PHE B O 1
ATOM 2602 N N . TRP B 1 13 ? 120.570 44.604 30.482 1.00 44.11 12 TRP B N 1
ATOM 2603 C CA . TRP B 1 13 ? 120.624 43.921 29.193 1.00 42.80 12 TRP B CA 1
ATOM 2604 C C . TRP B 1 13 ? 121.468 44.715 28.219 1.00 42.81 12 TRP B C 1
ATOM 2605 O O . TRP B 1 13 ? 122.486 44.229 27.735 1.00 45.01 12 TRP B O 1
ATOM 2616 N N . GLY B 1 14 ? 121.043 45.940 27.935 1.00 42.32 13 GLY B N 1
ATOM 2617 C CA . GLY B 1 14 ? 121.784 46.775 27.012 1.00 41.06 13 GLY B CA 1
ATOM 2618 C C . GLY B 1 14 ? 123.214 47.010 27.467 1.00 43.14 13 GLY B C 1
ATOM 2619 O O . GLY B 1 14 ? 124.153 46.941 26.663 1.00 42.74 13 GLY B O 1
ATOM 2620 N N . LEU B 1 15 ? 123.397 47.271 28.758 1.00 41.72 14 LEU B N 1
ATOM 2621 C CA . LEU B 1 15 ? 124.734 47.528 29.258 1.00 43.80 14 LEU B CA 1
ATOM 2622 C C . LEU B 1 15 ? 125.692 46.359 29.024 1.00 44.49 14 LEU B C 1
ATOM 2623 O O . LEU B 1 15 ? 126.870 46.572 28.739 1.00 42.76 14 LEU B O 1
ATOM 2628 N N . GLU B 1 16 ? 125.207 45.126 29.135 1.00 46.43 15 GLU B N 1
ATOM 2629 C CA . GLU B 1 16 ? 126.108 44.003 28.908 1.00 48.61 15 GLU B CA 1
ATOM 2630 C C . GLU B 1 16 ? 126.451 43.828 27.436 1.00 47.73 15 GLU B C 1
ATOM 2631 O O . GLU B 1 16 ? 127.600 43.568 27.097 1.00 47.13 15 GLU B O 1
ATOM 2637 N N . GLU B 1 17 ? 125.459 43.972 26.564 1.00 48.01 16 GLU B N 1
ATOM 2638 C CA . GLU B 1 17 ? 125.692 43.816 25.135 1.00 49.40 16 GLU B CA 1
ATOM 2639 C C . GLU B 1 17 ? 126.687 44.872 24.685 1.00 50.30 16 GLU B C 1
ATOM 2640 O O . GLU B 1 17 ? 127.594 44.597 23.894 1.00 51.17 16 GLU B O 1
ATOM 2646 N N . TYR B 1 18 ? 126.519 46.079 25.209 1.00 49.88 17 TYR B N 1
ATOM 2647 C CA . TYR B 1 18 ? 127.402 47.184 24.873 1.00 49.50 17 TYR B CA 1
ATOM 2648 C C . TYR B 1 18 ? 128.856 46.899 25.271 1.00 50.36 17 TYR B C 1
ATOM 2649 O O . TYR B 1 18 ? 129.760 47.019 24.445 1.00 50.82 17 TYR B O 1
ATOM 2658 N N . PHE B 1 19 ? 129.087 46.498 26.519 1.00 50.73 18 PHE B N 1
ATOM 2659 C CA . PHE B 1 19 ? 130.450 46.228 26.963 1.00 51.52 18 PHE B CA 1
ATOM 2660 C C . PHE B 1 19 ? 131.108 45.019 26.308 1.00 53.36 18 PHE B C 1
ATOM 2661 O O . PHE B 1 19 ? 132.311 45.047 26.026 1.00 54.08 18 PHE B O 1
ATOM 2669 N N . SER B 1 20 ? 130.333 43.970 26.046 1.00 53.80 19 SER B N 1
ATOM 2670 C CA . SER B 1 20 ? 130.885 42.782 25.401 1.00 54.98 19 SER B CA 1
ATOM 2671 C C . SER B 1 20 ? 131.458 43.138 24.023 1.00 54.72 19 SER B C 1
ATOM 2672 O O . SER B 1 20 ? 132.341 42.449 23.520 1.00 56.21 19 SER B O 1
ATOM 2675 N N . ARG B 1 21 ? 130.956 44.219 23.428 1.00 55.27 20 ARG B N 1
ATOM 2676 C CA . ARG B 1 21 ? 131.403 44.672 22.106 1.00 55.92 20 ARG B CA 1
ATOM 2677 C C . ARG B 1 21 ? 132.581 45.640 22.138 1.00 55.29 20 ARG B C 1
ATOM 2678 O O . ARG B 1 21 ? 132.900 46.255 21.119 1.00 55.70 20 ARG B O 1
ATOM 2686 N N . ILE B 1 22 ? 133.220 45.786 23.295 1.00 22.73 21 ILE B N 1
ATOM 2687 C CA . ILE B 1 22 ? 134.338 46.725 23.422 1.00 22.73 21 ILE B CA 1
ATOM 2688 C C . ILE B 1 22 ? 135.714 46.066 23.485 1.00 22.73 21 ILE B C 1
ATOM 2689 O O . ILE B 1 22 ? 136.043 45.328 24.426 1.00 53.26 21 ILE B O 1
ATOM 2694 N N . SER B 1 23 ? 136.504 46.349 22.457 1.00 53.09 22 SER B N 1
ATOM 2695 C CA . SER B 1 23 ? 137.845 45.815 22.341 1.00 54.04 22 SER B CA 1
ATOM 2696 C C . SER B 1 23 ? 138.546 45.787 23.696 1.00 53.61 22 SER B C 1
ATOM 2697 O O . SER B 1 23 ? 138.679 46.818 24.357 1.00 54.03 22 SER B O 1
ATOM 2700 N N . GLY B 1 24 ? 138.977 44.602 24.114 1.00 52.88 23 GLY B N 1
ATOM 2701 C CA . GLY B 1 24 ? 139.669 44.479 25.384 1.00 53.00 23 GLY B CA 1
ATOM 2702 C C . GLY B 1 24 ? 138.895 43.762 26.476 1.00 53.84 23 GLY B C 1
ATOM 2703 O O . GLY B 1 24 ? 139.485 43.307 27.458 1.00 53.61 23 GLY B O 1
ATOM 2704 N N . VAL B 1 25 ? 137.577 43.669 26.320 1.00 54.82 24 VAL B N 1
ATOM 2705 C CA . VAL B 1 25 ? 136.748 42.994 27.311 1.00 55.31 24 VAL B CA 1
ATOM 2706 C C . VAL B 1 25 ? 136.830 41.501 27.050 1.00 56.07 24 VAL B C 1
ATOM 2707 O O . VAL B 1 25 ? 136.606 41.038 25.931 1.00 55.72 24 VAL B O 1
ATOM 2711 N N . LEU B 1 26 ? 137.156 40.751 28.094 1.00 56.86 25 LEU B N 1
ATOM 2712 C CA . LEU B 1 26 ? 137.306 39.307 27.990 1.00 56.64 25 LEU B CA 1
ATOM 2713 C C . LEU B 1 26 ? 136.021 38.567 28.300 1.00 56.84 25 LEU B C 1
ATOM 2714 O O . LEU B 1 26 ? 135.698 37.581 27.643 1.00 57.07 25 LEU B O 1
ATOM 2719 N N . GLU B 1 27 ? 135.292 39.040 29.304 1.00 57.93 26 GLU B N 1
ATOM 2720 C CA . GLU B 1 27 ? 134.044 38.401 29.699 1.00 59.24 26 GLU B CA 1
ATOM 2721 C C . GLU B 1 27 ? 133.133 39.371 30.439 1.00 57.98 26 GLU B C 1
ATOM 2722 O O . GLU B 1 27 ? 133.600 40.358 31.007 1.00 59.38 26 GLU B O 1
ATOM 2728 N N . THR B 1 28 ? 131.833 39.089 30.413 1.00 56.12 27 THR B N 1
ATOM 2729 C CA . THR B 1 28 ? 130.834 39.906 31.094 1.00 54.08 27 THR B CA 1
ATOM 2730 C C . THR B 1 28 ? 129.730 39.014 31.642 1.00 54.36 27 THR B C 1
ATOM 2731 O O . THR B 1 28 ? 129.530 37.892 31.179 1.00 56.66 27 THR B O 1
ATOM 2735 N N . SER B 1 29 ? 129.014 39.525 32.632 1.00 53.40 28 SER B N 1
ATOM 2736 C CA . SER B 1 29 ? 127.912 38.804 33.245 1.00 52.42 28 SER B CA 1
ATOM 2737 C C . SER B 1 29 ? 127.115 39.854 33.998 1.00 51.36 28 SER B C 1
ATOM 2738 O O . SER B 1 29 ? 127.657 40.887 34.378 1.00 52.31 28 SER B O 1
ATOM 2741 N N . VAL B 1 30 ? 125.835 39.602 34.214 1.00 49.81 29 VAL B N 1
ATOM 2742 C CA . VAL B 1 30 ? 125.011 40.561 34.926 1.00 49.02 29 VAL B CA 1
ATOM 2743 C C . VAL B 1 30 ? 124.514 40.007 36.254 1.00 49.58 29 VAL B C 1
ATOM 2744 O O . VAL B 1 30 ? 124.363 38.800 36.421 1.00 49.09 29 VAL B O 1
ATOM 2748 N N . GLY B 1 31 ? 124.267 40.896 37.207 1.00 50.30 30 GLY B N 1
ATOM 2749 C CA . GLY B 1 31 ? 123.807 40.441 38.502 1.00 49.62 30 GLY B CA 1
ATOM 2750 C C . GLY B 1 31 ? 123.212 41.538 39.351 1.00 50.21 30 GLY B C 1
ATOM 2751 O O . GLY B 1 31 ? 122.845 42.601 38.848 1.00 48.47 30 GLY B O 1
ATOM 2752 N N . TYR B 1 32 ? 123.129 41.268 40.649 1.00 49.84 31 TYR B N 1
ATOM 2753 C CA . TYR B 1 32 ? 122.568 42.197 41.620 1.00 51.08 31 TYR B CA 1
ATOM 2754 C C . TYR B 1 32 ? 123.644 42.514 42.653 1.00 52.11 31 TYR B C 1
ATOM 2755 O O . TYR B 1 32 ? 124.240 41.601 43.229 1.00 51.68 31 TYR B O 1
ATOM 2764 N N . ALA B 1 33 ? 123.888 43.801 42.894 1.00 51.37 32 ALA B N 1
ATOM 2765 C CA . ALA B 1 33 ? 124.922 44.195 43.838 1.00 50.43 32 ALA B CA 1
ATOM 2766 C C . ALA B 1 33 ? 124.516 45.214 44.893 1.00 50.37 32 ALA B C 1
ATOM 2767 O O . ALA B 1 33 ? 123.497 45.896 44.770 1.00 50.42 32 ALA B O 1
ATOM 2769 N N . ASN B 1 34 ? 125.343 45.294 45.932 1.00 49.39 33 ASN B N 1
ATOM 2770 C CA . ASN B 1 34 ? 125.173 46.222 47.040 1.00 49.67 33 ASN B CA 1
ATOM 2771 C C . ASN B 1 34 ? 123.748 46.472 47.512 1.00 50.77 33 ASN B C 1
ATOM 2772 O O . ASN B 1 34 ? 123.283 47.611 47.523 1.00 49.81 33 ASN B O 1
ATOM 2777 N N . GLY B 1 35 ? 123.064 45.406 47.918 1.00 53.19 34 GLY B N 1
ATOM 2778 C CA . GLY B 1 35 ? 121.705 45.542 48.413 1.00 56.23 34 GLY B CA 1
ATOM 2779 C C . GLY B 1 35 ? 121.695 45.536 49.932 1.00 58.64 34 GLY B C 1
ATOM 2780 O O . GLY B 1 35 ? 122.743 45.671 50.557 1.00 57.78 34 GLY B O 1
ATOM 2781 N N . GLN B 1 36 ? 120.519 45.374 50.533 1.00 62.61 35 GLN B N 1
ATOM 2782 C CA . GLN B 1 36 ? 120.408 45.352 51.990 1.00 65.72 35 GLN B CA 1
ATOM 2783 C C . GLN B 1 36 ? 120.320 43.941 52.555 1.00 67.93 35 GLN B C 1
ATOM 2784 O O . GLN B 1 36 ? 120.083 43.759 53.748 1.00 68.31 35 GLN B O 1
ATOM 2790 N N . VAL B 1 37 ? 120.509 42.944 51.702 1.00 70.12 36 VAL B N 1
ATOM 2791 C CA . VAL B 1 37 ? 120.437 41.559 52.135 1.00 73.20 36 VAL B CA 1
ATOM 2792 C C . VAL B 1 37 ? 121.473 40.730 51.379 1.00 75.12 36 VAL B C 1
ATOM 2793 O O . VAL B 1 37 ? 121.868 41.082 50.269 1.00 75.93 36 VAL B O 1
ATOM 2797 N N . GLU B 1 38 ? 121.917 39.636 51.991 1.00 77.35 37 GLU B N 1
ATOM 2798 C CA . GLU B 1 38 ? 122.919 38.761 51.389 1.00 78.56 37 GLU B CA 1
ATOM 2799 C C . GLU B 1 38 ? 122.596 38.322 49.968 1.00 77.20 37 GLU B C 1
ATOM 2800 O O . GLU B 1 38 ? 123.453 38.399 49.093 1.00 77.49 37 GLU B O 1
ATOM 2806 N N . THR B 1 39 ? 121.372 37.855 49.738 1.00 75.92 38 THR B N 1
ATOM 2807 C CA . THR B 1 39 ? 120.981 37.411 48.404 1.00 75.77 38 THR B CA 1
ATOM 2808 C C . THR B 1 39 ? 119.666 37.998 47.925 1.00 75.00 38 THR B C 1
ATOM 2809 O O . THR B 1 39 ? 118.982 38.716 48.654 1.00 74.40 38 THR B O 1
ATOM 2813 N N . THR B 1 40 ? 119.324 37.665 46.686 1.00 74.48 39 THR B N 1
ATOM 2814 C CA . THR B 1 40 ? 118.105 38.143 46.056 1.00 74.29 39 THR B CA 1
ATOM 2815 C C . THR B 1 40 ? 117.932 37.472 44.699 1.00 74.55 39 THR B C 1
ATOM 2816 O O . THR B 1 40 ? 118.720 36.611 44.312 1.00 75.07 39 THR B O 1
ATOM 2820 N N . ASN B 1 41 ? 116.901 37.891 43.979 1.00 74.51 40 ASN B N 1
ATOM 2821 C CA . ASN B 1 41 ? 116.605 37.363 42.655 1.00 75.26 40 ASN B CA 1
ATOM 2822 C C . ASN B 1 41 ? 115.693 38.363 41.955 1.00 75.17 40 ASN B C 1
ATOM 2823 O O . ASN B 1 41 ? 115.076 39.200 42.613 1.00 75.30 40 ASN B O 1
ATOM 2828 N N . TYR B 1 42 ? 115.603 38.278 40.630 1.00 75.02 41 TYR B N 1
ATOM 2829 C CA . TYR B 1 42 ? 114.779 39.210 39.863 1.00 74.92 41 TYR B CA 1
ATOM 2830 C C . TYR B 1 42 ? 113.365 39.360 40.415 1.00 74.76 41 TYR B C 1
ATOM 2831 O O . TYR B 1 42 ? 112.646 40.295 40.062 1.00 75.12 41 TYR B O 1
ATOM 2840 N N . GLN B 1 43 ? 112.972 38.437 41.284 1.00 73.99 42 GLN B N 1
ATOM 2841 C CA . GLN B 1 43 ? 111.655 38.483 41.901 1.00 73.47 42 GLN B CA 1
ATOM 2842 C C . GLN B 1 43 ? 111.686 39.421 43.108 1.00 72.81 42 GLN B C 1
ATOM 2843 O O . GLN B 1 43 ? 110.884 40.352 43.201 1.00 72.90 42 GLN B O 1
ATOM 2849 N N . LEU B 1 44 ? 112.626 39.180 44.020 1.00 70.79 43 LEU B N 1
ATOM 2850 C CA . LEU B 1 44 ? 112.763 39.987 45.228 1.00 69.68 43 LEU B CA 1
ATOM 2851 C C . LEU B 1 44 ? 113.644 41.220 45.044 1.00 69.29 43 LEU B C 1
ATOM 2852 O O . LEU B 1 44 ? 113.859 41.979 45.991 1.00 69.66 43 LEU B O 1
ATOM 2857 N N . LEU B 1 45 ? 114.160 41.418 43.836 1.00 67.54 44 LEU B N 1
ATOM 2858 C CA . LEU B 1 45 ? 115.032 42.560 43.547 1.00 66.32 44 LEU B CA 1
ATOM 2859 C C . LEU B 1 45 ? 114.446 43.875 44.055 1.00 66.06 44 LEU B C 1
ATOM 2860 O O . LEU B 1 45 ? 115.048 44.572 44.873 1.00 63.80 44 LEU B O 1
ATOM 2865 N N . LYS B 1 46 ? 113.260 44.191 43.550 1.00 66.59 45 LYS B N 1
ATOM 2866 C CA . LYS B 1 46 ? 112.537 45.404 43.891 1.00 67.61 45 LYS B CA 1
ATOM 2867 C C . LYS B 1 46 ? 112.391 45.651 45.385 1.00 67.22 45 LYS B C 1
ATOM 2868 O O . LYS B 1 46 ? 111.987 46.737 45.787 1.00 68.18 45 LYS B O 1
ATOM 2874 N N . GLU B 1 47 ? 112.719 44.662 46.209 1.00 66.11 46 GLU B N 1
ATOM 2875 C CA . GLU B 1 47 ? 112.576 44.819 47.655 1.00 64.65 46 GLU B CA 1
ATOM 2876 C C . GLU B 1 47 ? 113.873 44.649 48.449 1.00 62.25 46 GLU B C 1
ATOM 2877 O O . GLU B 1 47 ? 113.934 45.008 49.626 1.00 60.65 46 GLU B O 1
ATOM 2883 N N . THR B 1 48 ? 114.905 44.111 47.806 1.00 60.48 47 THR B N 1
ATOM 2884 C CA . THR B 1 48 ? 116.191 43.890 48.465 1.00 58.96 47 THR B CA 1
ATOM 2885 C C . THR B 1 48 ? 117.150 45.067 48.290 1.00 57.59 47 THR B C 1
ATOM 2886 O O . THR B 1 48 ? 118.269 45.052 48.802 1.00 58.04 47 THR B O 1
ATOM 2890 N N . ASP B 1 49 ? 116.700 46.079 47.556 1.00 54.47 48 ASP B N 1
ATOM 2891 C CA . ASP B 1 49 ? 117.481 47.285 47.293 1.00 52.23 48 ASP B CA 1
ATOM 2892 C C . ASP B 1 49 ? 118.781 47.067 46.525 1.00 50.95 48 ASP B C 1
ATOM 2893 O O . ASP B 1 49 ? 119.703 47.876 46.613 1.00 51.05 48 ASP B O 1
ATOM 2898 N N . HIS B 1 50 ? 118.857 45.977 45.775 1.00 49.24 49 HIS B N 1
ATOM 2899 C CA . HIS B 1 50 ? 120.046 45.694 44.983 1.00 48.45 49 HIS B CA 1
ATOM 2900 C C . HIS B 1 50 ? 120.057 46.539 43.714 1.00 46.86 49 HIS B C 1
ATOM 2901 O O . HIS B 1 50 ? 119.022 47.046 43.284 1.00 47.68 49 HIS B O 1
ATOM 2908 N N . ALA B 1 51 ? 121.231 46.675 43.113 1.00 44.46 50 ALA B N 1
ATOM 2909 C CA . ALA B 1 51 ? 121.376 47.457 41.897 1.00 43.30 50 ALA B CA 1
ATOM 2910 C C . ALA B 1 51 ? 121.762 46.552 40.742 1.00 42.52 50 ALA B C 1
ATOM 2911 O O . ALA B 1 51 ? 122.714 45.779 40.861 1.00 43.22 50 ALA B O 1
ATOM 2913 N N . GLU B 1 52 ? 121.029 46.624 39.633 1.00 40.99 51 GLU B N 1
ATOM 2914 C CA . GLU B 1 52 ? 121.390 45.796 38.495 1.00 40.62 51 GLU B CA 1
ATOM 2915 C C . GLU B 1 52 ? 122.789 46.246 38.120 1.00 41.43 51 GLU B C 1
ATOM 2916 O O . GLU B 1 52 ? 123.037 47.435 37.915 1.00 40.95 51 GLU B O 1
ATOM 2922 N N . THR B 1 53 ? 123.702 45.283 38.054 1.00 42.01 52 THR B N 1
ATOM 2923 C CA . THR B 1 53 ? 125.098 45.557 37.765 1.00 42.29 52 THR B CA 1
ATOM 2924 C C . THR B 1 53 ? 125.637 44.649 36.669 1.00 43.38 52 THR B C 1
ATOM 2925 O O . THR B 1 53 ? 125.133 43.554 36.452 1.00 46.08 52 THR B O 1
ATOM 2929 N N . VAL B 1 54 ? 126.663 45.120 35.978 1.00 43.48 53 VAL B N 1
ATOM 2930 C CA . VAL B 1 54 ? 127.305 44.357 34.925 1.00 43.35 53 VAL B CA 1
ATOM 2931 C C . VAL B 1 54 ? 128.753 44.154 35.330 1.00 44.31 53 VAL B C 1
ATOM 2932 O O . VAL B 1 54 ? 129.429 45.096 35.734 1.00 43.84 53 VAL B O 1
ATOM 2936 N N . GLN B 1 55 ? 129.223 42.919 35.232 1.00 47.11 54 GLN B N 1
ATOM 2937 C CA . GLN B 1 55 ? 130.602 42.606 35.576 1.00 47.11 54 GLN B CA 1
ATOM 2938 C C . GLN B 1 55 ? 131.436 42.635 34.308 1.00 46.88 54 GLN B C 1
ATOM 2939 O O . GLN B 1 55 ? 131.156 41.911 33.358 1.00 47.02 54 GLN B O 1
ATOM 2945 N N . VAL B 1 56 ? 132.457 43.481 34.289 1.00 47.72 55 VAL B N 1
ATOM 2946 C CA . VAL B 1 56 ? 133.320 43.573 33.129 1.00 46.57 55 VAL B CA 1
ATOM 2947 C C . VAL B 1 56 ? 134.708 43.066 33.468 1.00 47.65 55 VAL B C 1
ATOM 2948 O O . VAL B 1 56 ? 135.374 43.596 34.356 1.00 47.54 55 VAL B O 1
ATOM 2952 N N . ILE B 1 57 ? 135.133 42.024 32.759 1.00 22.73 56 ILE B N 1
ATOM 2953 C CA . ILE B 1 57 ? 136.459 41.437 32.968 1.00 22.73 56 ILE B CA 1
ATOM 2954 C C . ILE B 1 57 ? 137.244 41.838 31.725 1.00 22.73 56 ILE B C 1
ATOM 2955 O O . ILE B 1 57 ? 136.823 41.560 30.602 1.00 49.16 56 ILE B O 1
ATOM 2960 N N . TYR B 1 58 ? 138.373 42.507 31.933 1.00 48.80 57 TYR B N 1
ATOM 2961 C CA . TYR B 1 58 ? 139.174 43.008 30.824 1.00 50.34 57 TYR B CA 1
ATOM 2962 C C . TYR B 1 58 ? 140.680 42.777 30.931 1.00 51.25 57 TYR B C 1
ATOM 2963 O O . TYR B 1 58 ? 141.207 42.402 31.983 1.00 50.34 57 TYR B O 1
ATOM 2972 N N . ASP B 1 59 ? 141.364 43.042 29.824 1.00 53.80 58 ASP B N 1
ATOM 2973 C CA . ASP B 1 59 ? 142.814 42.899 29.747 1.00 56.25 58 ASP B CA 1
ATOM 2974 C C . ASP B 1 59 ? 143.428 44.280 29.966 1.00 55.41 58 ASP B C 1
ATOM 2975 O O . ASP B 1 59 ? 143.411 45.108 29.055 1.00 53.58 58 ASP B O 1
ATOM 2980 N N . GLU B 1 60 ? 143.951 44.520 31.171 1.00 57.08 59 GLU B N 1
ATOM 2981 C CA . GLU B 1 60 ? 144.562 45.804 31.532 1.00 58.03 59 GLU B CA 1
ATOM 2982 C C . GLU B 1 60 ? 145.496 46.292 30.439 1.00 59.50 59 GLU B C 1
ATOM 2983 O O . GLU B 1 60 ? 145.631 47.494 30.211 1.00 59.93 59 GLU B O 1
ATOM 2989 N N . LYS B 1 61 ? 146.131 45.339 29.766 1.00 61.57 60 LYS B N 1
ATOM 2990 C CA . LYS B 1 61 ? 147.071 45.608 28.683 1.00 62.56 60 LYS B CA 1
ATOM 2991 C C . LYS B 1 61 ? 146.382 46.098 27.418 1.00 61.90 60 LYS B C 1
ATOM 2992 O O . LYS B 1 61 ? 146.909 46.949 26.710 1.00 63.56 60 LYS B O 1
ATOM 2998 N N . GLU B 1 62 ? 145.201 45.568 27.137 1.00 61.01 61 GLU B N 1
ATOM 2999 C CA . GLU B 1 62 ? 144.472 45.957 25.939 1.00 60.83 61 GLU B CA 1
ATOM 3000 C C . GLU B 1 62 ? 143.543 47.167 26.116 1.00 57.87 61 GLU B C 1
ATOM 3001 O O . GLU B 1 62 ? 143.398 47.980 25.200 1.00 57.62 61 GLU B O 1
ATOM 3007 N N . VAL B 1 63 ? 142.907 47.276 27.281 1.00 54.26 62 VAL B N 1
ATOM 3008 C CA . VAL B 1 63 ? 141.992 48.385 27.556 1.00 49.55 62 VAL B CA 1
ATOM 3009 C C . VAL B 1 63 ? 142.086 48.783 29.031 1.00 47.95 62 VAL B C 1
ATOM 3010 O O . VAL B 1 63 ? 142.052 47.929 29.915 1.00 46.55 62 VAL B O 1
ATOM 3014 N N . SER B 1 64 ? 142.200 50.084 29.291 1.00 45.53 63 SER B N 1
ATOM 3015 C CA . SER B 1 64 ? 142.337 50.579 30.661 1.00 43.12 63 SER B CA 1
ATOM 3016 C C . SER B 1 64 ? 141.040 50.800 31.420 1.00 41.81 63 SER B C 1
ATOM 3017 O O . SER B 1 64 ? 139.985 51.044 30.831 1.00 41.67 63 SER B O 1
ATOM 3020 N N . LEU B 1 65 ? 141.134 50.725 32.744 1.00 39.80 64 LEU B N 1
ATOM 3021 C CA . LEU B 1 65 ? 139.980 50.951 33.597 1.00 38.83 64 LEU B CA 1
ATOM 3022 C C . LEU B 1 65 ? 139.394 52.329 33.277 1.00 38.88 64 LEU B C 1
ATOM 3023 O O . LEU B 1 65 ? 138.178 52.515 33.287 1.00 40.74 64 LEU B O 1
ATOM 3028 N N . ARG B 1 66 ? 140.266 53.291 32.990 1.00 37.02 65 ARG B N 1
ATOM 3029 C CA . ARG B 1 66 ? 139.829 54.638 32.652 1.00 36.79 65 ARG B CA 1
ATOM 3030 C C . ARG B 1 66 ? 139.014 54.604 31.366 1.00 37.42 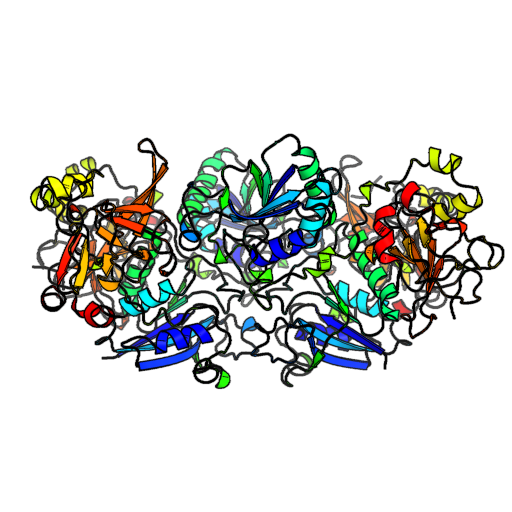65 ARG B C 1
ATOM 3031 O O . ARG B 1 66 ? 137.948 55.216 31.274 1.00 37.06 65 ARG B O 1
ATOM 3039 N N . GLU B 1 67 ? 139.531 53.891 30.371 1.00 38.04 66 GLU B N 1
ATOM 3040 C CA . GLU B 1 67 ? 138.851 53.767 29.093 1.00 39.71 66 GLU B CA 1
ATOM 3041 C C . GLU B 1 67 ? 137.488 53.124 29.289 1.00 39.26 66 GLU B C 1
ATOM 3042 O O . GLU B 1 67 ? 136.505 53.536 28.678 1.00 40.23 66 GLU B O 1
ATOM 3048 N N . ILE B 1 68 ? 137.433 52.109 30.145 1.00 22.73 67 ILE B N 1
ATOM 3049 C CA . ILE B 1 68 ? 136.170 51.446 30.427 1.00 22.73 67 ILE B CA 1
ATOM 3050 C C . ILE B 1 68 ? 135.175 52.437 31.051 1.00 22.73 67 ILE B C 1
ATOM 3051 O O . ILE B 1 68 ? 134.008 52.489 30.647 1.00 41.31 67 ILE B O 1
ATOM 3056 N N . LEU B 1 69 ? 135.633 53.214 32.033 1.00 38.66 68 LEU B N 1
ATOM 3057 C CA . LEU B 1 69 ? 134.756 54.195 32.664 1.00 38.45 68 LEU B CA 1
ATOM 3058 C C . LEU B 1 69 ? 134.272 55.233 31.635 1.00 37.88 68 LEU B C 1
ATOM 3059 O O . LEU B 1 69 ? 133.117 55.651 31.674 1.00 36.36 68 LEU B O 1
ATOM 3064 N N . LEU B 1 70 ? 135.142 55.636 30.709 1.00 36.85 69 LEU B N 1
ATOM 3065 C CA . LEU B 1 70 ? 134.742 56.608 29.683 1.00 37.85 69 LEU B CA 1
ATOM 3066 C C . LEU B 1 70 ? 133.621 56.032 28.817 1.00 38.57 69 LEU B C 1
ATOM 3067 O O . LEU B 1 70 ? 132.639 56.723 28.515 1.00 37.45 69 LEU B O 1
ATOM 3072 N N . TYR B 1 71 ? 133.767 54.765 28.430 1.00 39.03 70 TYR B N 1
ATOM 3073 C CA . TYR B 1 71 ? 132.749 54.099 27.632 1.00 39.75 70 TYR B CA 1
ATOM 3074 C C . TYR B 1 71 ? 131.481 54.001 28.467 1.00 39.86 70 TYR B C 1
ATOM 3075 O O . TYR B 1 71 ? 130.375 53.995 27.932 1.00 40.75 70 TYR B O 1
ATOM 3084 N N . TYR B 1 72 ? 131.653 53.921 29.785 1.00 40.78 71 TYR B N 1
ATOM 3085 C CA . TYR B 1 72 ? 130.524 53.832 30.713 1.00 40.06 71 TYR B CA 1
ATOM 3086 C C . TYR B 1 72 ? 129.746 55.138 30.756 1.00 39.77 71 TYR B C 1
ATOM 3087 O O . TYR B 1 72 ? 128.534 55.149 30.560 1.00 39.99 71 TYR B O 1
ATOM 3096 N N . PHE B 1 73 ? 130.448 56.237 31.008 1.00 39.38 72 PHE B N 1
ATOM 3097 C CA . PHE B 1 73 ? 129.814 57.546 31.083 1.00 41.77 72 PHE B CA 1
ATOM 3098 C C . PHE B 1 73 ? 129.251 58.000 29.752 1.00 43.23 72 PHE B C 1
ATOM 3099 O O . PHE B 1 73 ? 128.430 58.915 29.695 1.00 43.92 72 PHE B O 1
ATOM 3107 N N . ARG B 1 74 ? 129.686 57.350 28.681 1.00 45.18 73 ARG B N 1
ATOM 3108 C CA . ARG B 1 74 ? 129.209 57.692 27.350 1.00 46.49 73 ARG B CA 1
ATOM 3109 C C . ARG B 1 74 ? 127.799 57.177 27.132 1.00 47.53 73 ARG B C 1
ATOM 3110 O O . ARG B 1 74 ? 127.035 57.731 26.343 1.00 48.25 73 ARG B O 1
ATOM 3118 N N . VAL B 1 75 ? 127.443 56.134 27.868 1.00 47.48 74 VAL B N 1
ATOM 3119 C CA . VAL B 1 75 ? 126.157 55.499 27.683 1.00 46.07 74 VAL B CA 1
ATOM 3120 C C . VAL B 1 75 ? 125.119 55.646 28.809 1.00 45.44 74 VAL B C 1
ATOM 3121 O O . VAL B 1 75 ? 124.007 55.146 28.693 1.00 46.89 74 VAL B O 1
ATOM 3125 N N . ILE B 1 76 ? 125.458 56.335 29.891 1.00 22.73 75 ILE B N 1
ATOM 3126 C CA . ILE B 1 76 ? 124.491 56.500 30.976 1.00 22.73 75 ILE B CA 1
ATOM 3127 C C . ILE B 1 76 ? 124.163 57.979 31.166 1.00 22.73 75 ILE B C 1
ATOM 3128 O O . ILE B 1 76 ? 124.901 58.851 30.702 1.00 41.91 75 ILE B O 1
ATOM 3133 N N . ASP B 1 77 ? 123.052 58.241 31.850 1.00 41.30 76 ASP B N 1
ATOM 3134 C CA . ASP B 1 77 ? 122.635 59.596 32.180 1.00 40.10 76 ASP B CA 1
ATOM 3135 C C . ASP B 1 77 ? 123.218 59.772 33.580 1.00 39.10 76 ASP B C 1
ATOM 3136 O O . ASP B 1 77 ? 122.713 59.208 34.548 1.00 37.94 76 ASP B O 1
ATOM 3141 N N . PRO B 1 78 ? 124.301 60.556 33.702 1.00 40.34 77 PRO B N 1
ATOM 3142 C CA . PRO B 1 78 ? 124.984 60.807 34.974 1.00 38.67 77 PRO B CA 1
ATOM 3143 C C . PRO B 1 78 ? 124.308 61.667 36.038 1.00 38.87 77 PRO B C 1
ATOM 3144 O O . PRO B 1 78 ? 124.707 61.620 37.203 1.00 39.68 77 PRO B O 1
ATOM 3148 N N . LEU B 1 79 ? 123.298 62.446 35.668 1.00 39.64 78 LEU B N 1
ATOM 3149 C CA . LEU B 1 79 ? 122.615 63.297 36.653 1.00 40.62 78 LEU B CA 1
ATOM 3150 C C . LEU B 1 79 ? 121.303 62.678 37.127 1.00 39.99 78 LEU B C 1
ATOM 3151 O O . LEU B 1 79 ? 120.721 63.105 38.123 1.00 41.21 78 LEU B O 1
ATOM 3156 N N . SER B 1 80 ? 120.856 61.660 36.409 1.00 39.99 79 SER B N 1
ATOM 3157 C CA . SER B 1 80 ? 119.604 60.988 36.707 1.00 40.70 79 SER B CA 1
ATOM 3158 C C . SER B 1 80 ? 119.605 60.197 38.005 1.00 40.35 79 SER B C 1
ATOM 3159 O O . SER B 1 80 ? 120.490 59.383 38.253 1.00 40.64 79 SER B O 1
ATOM 3162 N N . ILE B 1 81 ? 118.599 60.434 38.835 1.00 22.73 80 ILE B N 1
ATOM 3163 C CA . ILE B 1 81 ? 118.492 59.714 40.097 1.00 22.73 80 ILE B CA 1
ATOM 3164 C C . ILE B 1 81 ? 117.522 58.532 39.952 1.00 22.73 80 ILE B C 1
ATOM 3165 O O . ILE B 1 81 ? 116.346 58.710 39.645 1.00 40.47 80 ILE B O 1
ATOM 3170 N N . ASN B 1 82 ? 118.047 57.327 40.164 1.00 40.00 81 ASN B N 1
ATOM 3171 C CA . ASN B 1 82 ? 117.264 56.104 40.064 1.00 40.05 81 ASN B CA 1
ATOM 3172 C C . ASN B 1 82 ? 116.446 55.984 38.790 1.00 39.02 81 ASN B C 1
ATOM 3173 O O . ASN B 1 82 ? 115.270 55.627 38.833 1.00 37.83 81 ASN B O 1
ATOM 3178 N N . GLN B 1 83 ? 117.058 56.292 37.654 1.00 40.01 82 GLN B N 1
ATOM 3179 C CA . GLN B 1 83 ? 116.350 56.170 36.393 1.00 42.50 82 GLN B CA 1
ATOM 3180 C C . GLN B 1 83 ? 117.240 56.271 35.177 1.00 42.61 82 GLN B C 1
ATOM 3181 O O . GLN B 1 83 ? 118.031 57.198 35.044 1.00 41.64 82 GLN B O 1
ATOM 3187 N N . GLN B 1 84 ? 117.092 55.299 34.288 1.00 42.95 83 GLN B N 1
ATOM 3188 C CA . GLN B 1 84 ? 117.826 55.265 33.035 1.00 42.65 83 GLN B CA 1
ATOM 3189 C C . GLN B 1 84 ? 116.758 54.918 32.019 1.00 44.42 83 GLN B C 1
ATOM 3190 O O . GLN B 1 84 ? 115.984 53.979 32.218 1.00 44.04 83 GLN B O 1
ATOM 3196 N N . GLY B 1 85 ? 116.698 55.689 30.941 1.00 46.95 84 GLY B N 1
ATOM 3197 C CA . GLY B 1 85 ? 115.691 55.445 29.932 1.00 47.96 84 GLY B CA 1
ATOM 3198 C C . GLY B 1 85 ? 114.330 55.512 30.594 1.00 50.61 84 GLY B C 1
ATOM 3199 O O . GLY B 1 85 ? 114.029 56.459 31.330 1.00 47.51 84 GLY B O 1
ATOM 3200 N N . ASN B 1 86 ? 113.508 54.494 30.363 1.00 52.88 85 ASN B N 1
ATOM 3201 C CA . ASN B 1 86 ? 112.181 54.480 30.953 1.00 55.21 85 ASN B CA 1
ATOM 3202 C C . ASN B 1 86 ? 112.038 53.552 32.172 1.00 53.61 85 ASN B C 1
ATOM 3203 O O . ASN B 1 86 ? 110.927 53.232 32.585 1.00 53.99 85 ASN B O 1
ATOM 3208 N N . ASP B 1 87 ? 113.161 53.145 32.758 1.00 50.80 86 ASP B N 1
ATOM 3209 C CA . ASP B 1 87 ? 113.160 52.260 33.920 1.00 49.15 86 ASP B CA 1
ATOM 3210 C C . ASP B 1 87 ? 113.417 53.051 35.203 1.00 48.22 86 ASP B C 1
ATOM 3211 O O . ASP B 1 87 ? 114.476 53.648 35.368 1.00 48.39 86 ASP B O 1
ATOM 3216 N N . ARG B 1 88 ? 112.446 53.051 36.110 1.00 48.20 87 ARG B N 1
ATOM 3217 C CA . ARG B 1 88 ? 112.565 53.786 37.368 1.00 47.81 87 ARG B CA 1
ATOM 3218 C C . ARG B 1 88 ? 112.670 52.873 38.589 1.00 45.60 87 ARG B C 1
ATOM 3219 O O . ARG B 1 88 ? 111.969 51.871 38.685 1.00 47.50 87 ARG B O 1
ATOM 3227 N N . GLY B 1 89 ? 113.537 53.237 39.528 1.00 43.60 88 GLY B N 1
ATOM 3228 C CA . GLY B 1 89 ? 113.708 52.447 40.733 1.00 40.63 88 GLY B CA 1
ATOM 3229 C C . GLY B 1 89 ?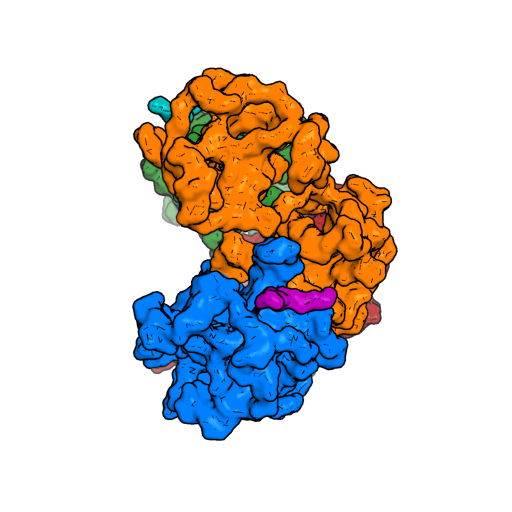 115.154 52.366 41.191 1.00 40.44 88 GLY B C 1
ATOM 3230 O O . GLY B 1 89 ? 116.076 52.566 40.402 1.00 39.48 88 GLY B O 1
ATOM 3231 N N . ARG B 1 90 ? 115.363 52.059 42.466 1.00 39.24 89 ARG B N 1
ATOM 3232 C CA . ARG B 1 90 ? 116.713 51.972 42.986 1.00 39.77 89 ARG B CA 1
ATOM 3233 C C . ARG B 1 90 ? 117.549 50.906 42.300 1.00 40.00 89 ARG B C 1
ATOM 3234 O O . ARG B 1 90 ? 118.773 50.992 42.296 1.00 41.17 89 ARG B O 1
ATOM 3242 N N . GLN B 1 91 ? 116.910 49.904 41.710 1.00 40.06 90 GLN B N 1
ATOM 3243 C CA . GLN B 1 91 ? 117.686 48.868 41.048 1.00 41.45 90 GLN B CA 1
ATOM 3244 C C . GLN B 1 91 ? 118.264 49.391 39.747 1.00 40.29 90 GLN B C 1
ATOM 3245 O O . GLN B 1 91 ? 119.049 48.713 39.096 1.00 40.34 90 GLN B O 1
ATOM 3251 N N . TYR B 1 92 ? 117.872 50.599 39.368 1.00 38.98 91 TYR B N 1
ATOM 3252 C CA . TYR B 1 92 ? 118.366 51.190 38.137 1.00 38.84 91 TYR B CA 1
ATOM 3253 C C . TYR B 1 92 ? 119.298 52.349 38.424 1.00 36.42 91 TYR B C 1
ATOM 3254 O O . TYR B 1 92 ? 119.680 53.074 37.518 1.00 34.63 91 TYR B O 1
ATOM 3263 N N . ARG B 1 93 ? 119.667 52.513 39.689 1.00 35.23 92 ARG B N 1
ATOM 3264 C CA . ARG B 1 93 ? 120.555 53.595 40.076 1.00 35.76 92 ARG B CA 1
ATOM 3265 C C . ARG B 1 93 ? 121.928 53.404 39.474 1.00 37.06 92 ARG B C 1
ATOM 3266 O O . ARG B 1 93 ? 122.366 52.280 39.249 1.00 38.30 92 ARG B O 1
ATOM 3274 N N . THR B 1 94 ? 122.612 54.506 39.210 1.00 35.73 93 THR B N 1
ATOM 3275 C CA . THR B 1 94 ? 123.941 54.424 38.645 1.00 35.33 93 THR B CA 1
ATOM 3276 C C . THR B 1 94 ? 124.990 54.185 39.734 1.00 35.54 93 THR B C 1
ATOM 3277 O O . THR B 1 94 ? 124.875 54.701 40.849 1.00 35.49 93 THR B O 1
ATOM 3281 N N . GLY B 1 95 ? 126.012 53.395 39.409 1.00 35.20 94 GLY B N 1
ATOM 3282 C CA . GLY B 1 95 ? 127.057 53.116 40.375 1.00 34.40 94 GLY B CA 1
ATOM 3283 C C . GLY B 1 95 ? 128.303 52.489 39.774 1.00 35.04 94 GLY B C 1
ATOM 3284 O O . GLY B 1 95 ? 128.242 51.838 38.734 1.00 35.37 94 GLY B O 1
ATOM 3285 N N . ILE B 1 96 ? 129.444 52.722 40.417 1.00 22.73 95 ILE B N 1
ATOM 3286 C CA . ILE B 1 96 ? 130.713 52.147 39.994 1.00 22.73 95 ILE B CA 1
ATOM 3287 C C . ILE B 1 96 ? 131.186 51.412 41.247 1.00 22.73 95 ILE B C 1
ATOM 3288 O O . ILE B 1 96 ? 131.473 52.036 42.272 1.00 39.02 95 ILE B O 1
ATOM 3293 N N . TYR B 1 97 ? 131.244 50.086 41.172 1.00 41.05 96 TYR B N 1
ATOM 3294 C CA . TYR B 1 97 ? 131.646 49.280 42.312 1.00 41.01 96 TYR B CA 1
ATOM 3295 C C . TYR B 1 97 ? 133.014 48.641 42.122 1.00 40.98 96 TYR B C 1
ATOM 3296 O O . TYR B 1 97 ? 133.213 47.837 41.219 1.00 39.27 96 TYR B O 1
ATOM 3305 N N . TYR B 1 98 ? 133.949 49.004 42.995 1.00 42.15 97 TYR B N 1
ATOM 3306 C CA . TYR B 1 98 ? 135.320 48.500 42.939 1.00 43.25 97 TYR B CA 1
ATOM 3307 C C . TYR B 1 98 ? 135.619 47.479 44.032 1.00 46.12 97 TYR B C 1
ATOM 3308 O O . TYR B 1 98 ? 134.889 47.376 45.012 1.00 45.46 97 TYR B O 1
ATOM 3317 N N . GLN B 1 99 ? 136.718 46.752 43.862 1.00 50.28 98 GLN B N 1
ATOM 3318 C CA . GLN B 1 99 ? 137.154 45.740 44.820 1.00 54.07 98 GLN B CA 1
ATOM 3319 C C . GLN B 1 99 ? 138.502 46.088 45.409 1.00 55.43 98 GLN B C 1
ATOM 3320 O O . GLN B 1 99 ? 138.761 45.833 46.579 1.00 56.30 98 GLN B O 1
ATOM 3326 N N . ASP B 1 100 ? 139.384 46.629 44.582 1.00 57.23 99 ASP B N 1
ATOM 3327 C CA . ASP B 1 100 ? 140.697 47.008 45.068 1.00 58.81 99 ASP B CA 1
ATOM 3328 C C . ASP B 1 100 ? 140.729 48.527 45.186 1.00 56.86 99 ASP B C 1
ATOM 3329 O O . ASP B 1 100 ? 140.263 49.237 44.297 1.00 55.97 99 ASP B O 1
ATOM 3334 N N . GLU B 1 101 ? 141.270 49.012 46.299 1.00 55.79 100 GLU B N 1
ATOM 3335 C CA . GLU B 1 101 ? 141.383 50.442 46.550 1.00 55.68 100 GLU B CA 1
ATOM 3336 C C . GLU B 1 101 ? 142.336 51.133 45.591 1.00 55.16 100 GLU B C 1
ATOM 3337 O O . GLU B 1 101 ? 142.320 52.355 45.461 1.00 55.73 100 GLU B O 1
ATOM 3343 N N . ALA B 1 102 ? 143.172 50.345 44.926 1.00 54.36 101 ALA B N 1
ATOM 3344 C CA . ALA B 1 102 ? 144.141 50.883 43.986 1.00 52.80 101 ALA B CA 1
ATOM 3345 C C . ALA B 1 102 ? 143.444 51.435 42.752 1.00 50.47 101 ALA B C 1
ATOM 3346 O O . ALA B 1 102 ? 144.074 52.075 41.917 1.00 51.06 101 ALA B O 1
ATOM 3348 N N . ASP B 1 103 ? 142.145 51.181 42.642 1.00 47.79 102 ASP B N 1
ATOM 3349 C CA . ASP B 1 103 ? 141.363 51.651 41.501 1.00 45.12 102 ASP B CA 1
ATOM 3350 C C . ASP B 1 103 ? 140.720 53.008 41.767 1.00 43.94 102 ASP B C 1
ATOM 3351 O O . ASP B 1 103 ? 140.194 53.647 40.855 1.00 44.23 102 ASP B O 1
ATOM 3356 N N . LEU B 1 104 ? 140.766 53.453 43.014 1.00 41.45 103 LEU B N 1
ATOM 3357 C CA . LEU B 1 104 ? 140.149 54.723 43.367 1.00 41.99 103 LEU B CA 1
ATOM 3358 C C . LEU B 1 104 ? 140.647 55.955 42.605 1.00 40.74 103 LEU B C 1
ATOM 3359 O O . LEU B 1 104 ? 139.840 56.744 42.112 1.00 40.59 103 LEU B O 1
ATOM 3364 N N . PRO B 1 105 ? 141.975 56.130 42.489 1.00 38.67 104 PRO B N 1
ATOM 3365 C CA . PRO B 1 105 ? 142.516 57.291 41.774 1.00 38.17 104 PRO B CA 1
ATOM 3366 C C . PRO B 1 105 ? 141.949 57.411 40.366 1.00 36.77 104 PRO B C 1
ATOM 3367 O O . PRO B 1 105 ? 141.526 58.492 39.944 1.00 36.83 104 PRO B O 1
ATOM 3371 N N . ALA B 1 106 ? 141.949 56.296 39.642 1.00 34.50 105 ALA B N 1
ATOM 3372 C CA . ALA B 1 106 ? 141.431 56.278 38.285 1.00 34.21 105 ALA B CA 1
ATOM 3373 C C . ALA B 1 106 ? 139.945 56.635 38.291 1.00 33.52 105 ALA B C 1
ATOM 3374 O O . ALA B 1 106 ? 139.496 57.489 37.527 1.00 33.52 105 ALA B O 1
ATOM 3376 N N . ILE B 1 107 ? 139.183 55.977 39.159 1.00 22.73 106 ILE B N 1
ATOM 3377 C CA . ILE B 1 107 ? 137.754 56.235 39.251 1.00 22.73 106 ILE B CA 1
ATOM 3378 C C . ILE B 1 107 ? 137.452 57.682 39.632 1.00 22.73 106 ILE B C 1
ATOM 3379 O O . ILE B 1 107 ? 136.699 58.373 38.945 1.00 34.14 106 ILE B O 1
ATOM 3384 N N . TYR B 1 108 ? 138.036 58.134 40.733 1.00 35.36 107 TYR B N 1
ATOM 3385 C CA . TYR B 1 108 ? 137.814 59.503 41.186 1.00 36.27 107 TYR B CA 1
ATOM 3386 C C . TYR B 1 108 ? 138.172 60.503 40.101 1.00 35.43 107 TYR B C 1
ATOM 3387 O O . TYR B 1 108 ? 137.454 61.484 39.899 1.00 36.15 107 TYR B O 1
ATOM 3396 N N . THR B 1 109 ? 139.272 60.253 39.393 1.00 34.63 108 THR B N 1
ATOM 3397 C CA . THR B 1 109 ? 139.688 61.173 38.341 1.00 34.75 108 THR B CA 1
ATOM 3398 C C . THR B 1 109 ? 138.621 61.288 37.262 1.00 33.84 108 THR B C 1
ATOM 3399 O O . THR B 1 109 ? 138.275 62.391 36.858 1.00 32.61 108 THR B O 1
ATOM 3403 N N . VAL B 1 110 ? 138.081 60.160 36.809 1.00 34.33 109 VAL B N 1
ATOM 3404 C CA . VAL B 1 110 ? 137.041 60.204 35.786 1.00 33.96 109 VAL B CA 1
ATOM 3405 C C . VAL B 1 110 ? 135.769 60.829 36.341 1.00 35.48 109 VAL B C 1
ATOM 3406 O O . VAL B 1 110 ? 135.097 61.595 35.645 1.00 33.37 109 VAL B O 1
ATOM 3410 N N . VAL B 1 111 ? 135.435 60.518 37.591 1.00 35.12 110 VAL B N 1
ATOM 3411 C CA . VAL B 1 111 ? 134.234 61.096 38.179 1.00 36.22 110 VAL B CA 1
ATOM 3412 C C . VAL B 1 111 ? 134.347 62.616 38.315 1.00 37.27 110 VAL B C 1
ATOM 3413 O O . VAL B 1 111 ? 133.443 63.345 37.918 1.00 38.07 110 VAL B O 1
ATOM 3417 N N . GLN B 1 112 ? 135.451 63.108 38.862 1.00 38.55 111 GLN B N 1
ATOM 3418 C CA . GLN B 1 112 ? 135.584 64.556 39.009 1.00 40.07 111 GLN B CA 1
ATOM 3419 C C . GLN B 1 112 ? 135.667 65.271 37.658 1.00 41.45 111 GLN B C 1
ATOM 3420 O O . GLN B 1 112 ? 135.146 66.383 37.523 1.00 43.98 111 GLN B O 1
ATOM 3426 N N . GLU B 1 113 ? 136.298 64.644 36.661 1.00 39.65 112 GLU B N 1
ATOM 3427 C CA . GLU B 1 113 ? 136.393 65.255 35.334 1.00 40.34 112 GLU B CA 1
ATOM 3428 C C . GLU B 1 113 ? 134.974 65.432 34.805 1.00 41.38 112 GLU B C 1
ATOM 3429 O O . GLU B 1 113 ? 134.656 66.416 34.138 1.00 43.50 112 GLU B O 1
ATOM 3435 N N . GLN B 1 114 ? 134.126 64.464 35.124 1.00 41.83 113 GLN B N 1
ATOM 3436 C CA . GLN B 1 114 ? 132.734 64.468 34.707 1.00 41.96 113 GLN B CA 1
ATOM 3437 C C . GLN B 1 114 ? 132.012 65.632 35.386 1.00 43.10 113 GLN B C 1
ATOM 3438 O O . GLN B 1 114 ? 131.285 66.387 34.742 1.00 43.51 113 GLN B O 1
ATOM 3444 N N . GLU B 1 115 ? 132.226 65.788 36.688 1.00 44.55 114 GLU B N 1
ATOM 3445 C CA . GLU B 1 115 ? 131.582 66.866 37.437 1.00 46.54 114 GLU B CA 1
ATOM 3446 C C . GLU B 1 115 ? 132.124 68.246 37.073 1.00 48.86 114 GLU B C 1
ATOM 3447 O O . GLU B 1 115 ? 131.429 69.250 37.236 1.00 50.01 114 GLU B O 1
ATOM 3453 N N . ARG B 1 116 ? 133.361 68.304 36.587 1.00 49.60 115 ARG B N 1
ATOM 3454 C CA . ARG B 1 116 ? 133.932 69.583 36.182 1.00 50.09 115 ARG B CA 1
ATOM 3455 C C . ARG B 1 116 ? 133.302 69.982 34.854 1.00 51.15 115 ARG B C 1
ATOM 3456 O O . ARG B 1 116 ? 132.897 71.130 34.676 1.00 51.12 115 ARG B O 1
ATOM 3464 N N . MET B 1 117 ? 133.204 69.026 33.933 1.00 51.93 116 MET B N 1
ATOM 3465 C CA . MET B 1 117 ? 132.616 69.291 32.627 1.00 53.88 116 MET B CA 1
ATOM 3466 C C . MET B 1 117 ? 131.161 69.714 32.810 1.00 54.05 116 MET B C 1
ATOM 3467 O O . MET B 1 117 ? 130.701 70.642 32.155 1.00 55.81 116 MET B O 1
ATOM 3472 N N . LEU B 1 118 ? 130.446 69.050 33.715 1.00 53.29 117 LEU B N 1
ATOM 3473 C CA . LEU B 1 118 ? 129.039 69.370 33.959 1.00 51.64 117 LEU B CA 1
ATOM 3474 C C . LEU B 1 118 ? 128.810 70.487 34.984 1.00 51.49 117 LEU B C 1
ATOM 3475 O O . LEU B 1 118 ? 127.699 70.988 35.118 1.00 51.09 117 LEU B O 1
ATOM 3480 N N . GLY B 1 119 ? 129.854 70.869 35.709 1.00 51.27 118 GLY B N 1
ATOM 3481 C CA . GLY B 1 119 ? 129.722 71.936 36.687 1.00 51.37 118 GLY B CA 1
ATOM 3482 C C . GLY B 1 119 ? 128.852 71.620 37.885 1.00 52.55 118 GLY B C 1
ATOM 3483 O O . GLY B 1 119 ? 128.506 72.508 38.665 1.00 53.69 118 GLY B O 1
ATOM 3484 N N . ARG B 1 120 ? 128.505 70.350 38.042 1.00 53.09 119 ARG B N 1
ATOM 3485 C CA . ARG B 1 120 ? 127.668 69.915 39.151 1.00 52.13 119 ARG B CA 1
ATOM 3486 C C . ARG B 1 120 ? 128.011 68.479 39.522 1.00 52.02 119 ARG B C 1
ATOM 3487 O O . ARG B 1 120 ? 128.522 67.719 38.693 1.00 51.64 119 ARG B O 1
ATOM 3495 N N . LYS B 1 121 ? 127.738 68.116 40.771 1.00 51.27 120 LYS B N 1
ATOM 3496 C CA . LYS B 1 121 ? 128.001 66.767 41.255 1.00 50.18 120 LYS B CA 1
ATOM 3497 C C . LYS B 1 121 ? 127.143 65.779 40.472 1.00 47.28 120 LYS B C 1
ATOM 3498 O O . LYS B 1 121 ? 126.037 66.114 40.054 1.00 46.57 120 LYS B O 1
ATOM 3504 N N . ILE B 1 122 ? 127.646 64.564 40.262 1.00 22.73 121 ILE B N 1
ATOM 3505 C CA . ILE B 1 122 ? 126.855 63.571 39.538 1.00 22.73 121 ILE B CA 1
ATOM 3506 C C . ILE B 1 122 ? 126.113 62.647 40.495 1.00 22.73 121 ILE B C 1
ATOM 3507 O O . ILE B 1 122 ? 126.436 62.571 41.686 1.00 39.96 121 ILE B O 1
ATOM 3512 N N . ALA B 1 123 ? 125.105 61.961 39.964 1.00 38.53 122 ALA B N 1
ATOM 3513 C CA . ALA B 1 123 ? 124.293 61.049 40.752 1.00 38.67 122 ALA B CA 1
ATOM 3514 C C . ALA B 1 123 ? 124.931 59.673 40.842 1.00 38.54 122 ALA B C 1
ATOM 3515 O O . ALA B 1 123 ? 124.501 58.840 41.632 1.00 39.30 122 ALA B O 1
ATOM 3517 N N . VAL B 1 124 ? 125.948 59.429 40.025 1.00 37.16 123 VAL B N 1
ATOM 3518 C CA . VAL B 1 124 ? 126.612 58.140 40.041 1.00 35.91 123 VAL B CA 1
ATOM 3519 C C . VAL B 1 124 ? 127.290 57.978 41.389 1.00 38.74 123 VAL B C 1
ATOM 3520 O O . VAL B 1 124 ? 128.040 58.847 41.816 1.00 39.73 123 VAL B O 1
ATOM 3524 N N . GLU B 1 125 ? 127.015 56.873 42.069 1.00 39.30 124 GLU B N 1
ATOM 3525 C CA . GLU B 1 125 ? 127.624 56.641 43.360 1.00 39.81 124 GLU B CA 1
ATOM 3526 C C . GLU B 1 125 ? 128.854 55.777 43.137 1.00 40.07 124 GLU B C 1
ATOM 3527 O O . GLU B 1 125 ? 128.921 55.020 42.175 1.00 40.86 124 GLU B O 1
ATOM 3533 N N . VAL B 1 126 ? 129.835 55.921 44.014 1.00 39.73 125 VAL B N 1
ATOM 3534 C CA . VAL B 1 126 ? 131.070 55.162 43.939 1.00 38.40 125 VAL B CA 1
ATOM 3535 C C . VAL B 1 126 ? 131.260 54.515 45.304 1.00 42.04 125 VAL B C 1
ATOM 3536 O O . VAL B 1 126 ? 131.380 55.212 46.310 1.00 42.72 125 VAL B O 1
ATOM 3540 N N . GLU B 1 127 ? 131.270 53.188 45.348 1.00 44.17 126 GLU B N 1
ATOM 3541 C CA . GLU B 1 127 ? 131.458 52.487 46.611 1.00 46.82 126 GLU B CA 1
ATOM 3542 C C . GLU B 1 127 ? 132.038 51.106 46.418 1.00 47.56 126 GLU B C 1
ATOM 3543 O O . GLU B 1 127 ? 132.044 50.562 45.311 1.00 47.37 126 GLU B O 1
ATOM 3549 N N . GLN B 1 128 ? 132.539 50.549 47.511 1.00 49.15 127 GLN B N 1
ATOM 3550 C CA . GLN B 1 128 ? 133.150 49.233 47.489 1.00 51.94 127 GLN B CA 1
ATOM 3551 C C . GLN B 1 128 ? 132.102 48.171 47.176 1.00 50.53 127 GLN B C 1
ATOM 3552 O O . GLN B 1 128 ? 130.957 48.268 47.615 1.00 49.91 127 GLN B O 1
ATOM 3558 N N . LEU B 1 129 ? 132.492 47.167 46.401 1.00 50.59 128 LEU B N 1
ATOM 3559 C CA . LEU B 1 129 ? 131.577 46.090 46.060 1.00 52.75 128 LEU B CA 1
ATOM 3560 C C . LEU B 1 129 ? 131.374 45.260 47.321 1.00 53.91 128 LEU B C 1
ATOM 3561 O O . LEU B 1 129 ? 132.326 44.713 47.870 1.00 54.38 128 LEU B O 1
ATOM 3566 N N . ARG B 1 130 ? 130.136 45.177 47.788 1.00 55.99 129 ARG B N 1
ATOM 3567 C CA . ARG B 1 130 ? 129.840 44.396 48.978 1.00 58.21 129 ARG B CA 1
ATOM 3568 C C . ARG B 1 130 ? 129.529 42.947 48.601 1.00 60.66 129 ARG B C 1
ATOM 3569 O O . ARG B 1 130 ? 129.990 42.016 49.257 1.00 61.84 129 ARG B O 1
ATOM 3577 N N . HIS B 1 131 ? 128.757 42.752 47.540 1.00 60.78 130 HIS B N 1
ATOM 3578 C CA . HIS B 1 131 ? 128.404 41.403 47.116 1.00 61.97 130 HIS B CA 1
ATOM 3579 C C . HIS B 1 131 ? 127.698 41.416 45.773 1.00 61.60 130 HIS B C 1
ATOM 3580 O O . HIS B 1 131 ? 126.722 42.134 45.589 1.00 63.18 130 HIS B O 1
ATOM 3587 N N . TYR B 1 132 ? 128.199 40.623 44.836 1.00 60.16 131 TYR B N 1
ATOM 3588 C CA . TYR B 1 132 ? 127.612 40.548 43.505 1.00 59.80 131 TYR B CA 1
ATOM 3589 C C . TYR B 1 132 ? 127.005 39.178 43.247 1.00 60.60 131 TYR B C 1
ATOM 3590 O O . TYR B 1 132 ? 127.713 38.180 43.136 1.00 62.04 131 TYR B O 1
ATOM 3599 N N . ILE B 1 133 ? 125.684 39.153 43.134 1.00 22.73 132 ILE B N 1
ATOM 3600 C CA . ILE B 1 133 ? 124.909 37.941 42.886 1.00 22.73 132 ILE B CA 1
ATOM 3601 C C . ILE B 1 133 ? 124.558 37.779 41.401 1.00 22.73 132 ILE B C 1
ATOM 3602 O O . ILE B 1 133 ? 123.846 38.606 40.832 1.00 59.55 132 ILE B O 1
ATOM 3607 N N . LEU B 1 134 ? 125.070 36.714 40.783 1.00 61.22 133 LEU B N 1
ATOM 3608 C CA . LEU B 1 134 ? 124.804 36.440 39.370 1.00 62.65 133 LEU B CA 1
ATOM 3609 C C . LEU B 1 134 ? 123.313 36.381 39.138 1.00 63.41 133 LEU B C 1
ATOM 3610 O O . LEU B 1 134 ? 122.566 35.892 39.978 1.00 62.77 133 LEU B O 1
ATOM 3615 N N . ALA B 1 135 ? 122.882 36.868 37.986 1.00 65.42 134 ALA B N 1
ATOM 3616 C CA . ALA B 1 135 ? 121.468 36.870 37.664 1.00 67.73 134 ALA B CA 1
ATOM 3617 C C . ALA B 1 135 ? 121.046 35.568 36.999 1.00 69.52 134 ALA B C 1
ATOM 3618 O O . ALA B 1 135 ? 121.867 34.846 36.435 1.00 69.68 134 ALA B O 1
ATOM 3620 N N . GLU B 1 136 ? 119.753 35.278 37.075 1.00 71.15 135 GLU B N 1
ATOM 3621 C CA . GLU B 1 136 ? 119.192 34.081 36.472 1.00 71.56 135 GLU B CA 1
ATOM 3622 C C . GLU B 1 136 ? 119.677 33.974 35.030 1.00 71.08 135 GLU B C 1
ATOM 3623 O O . GLU B 1 136 ? 119.827 34.981 34.335 1.00 70.17 135 GLU B O 1
ATOM 3629 N N . ASP B 1 137 ? 119.913 32.744 34.590 1.00 71.37 136 ASP B N 1
ATOM 3630 C CA . ASP B 1 137 ? 120.404 32.480 33.244 1.00 71.37 136 ASP B CA 1
ATOM 3631 C C . ASP B 1 137 ? 119.636 33.138 32.099 1.00 69.92 136 ASP B C 1
ATOM 3632 O O . ASP B 1 137 ? 120.219 33.405 31.048 1.00 69.18 136 ASP B O 1
ATOM 3637 N N . TYR B 1 138 ? 118.344 33.400 32.276 1.00 68.49 137 TYR B N 1
ATOM 3638 C CA . TYR B 1 138 ? 117.591 34.022 31.188 1.00 67.55 137 TYR B CA 1
ATOM 3639 C C . TYR B 1 138 ? 117.984 35.471 30.941 1.00 66.62 137 TYR B C 1
ATOM 3640 O O . TYR B 1 138 ? 117.602 36.057 29.931 1.00 67.10 137 TYR B O 1
ATOM 3649 N N . HIS B 1 139 ? 118.748 36.045 31.865 1.00 64.46 138 HIS B N 1
ATOM 3650 C CA . HIS B 1 139 ? 119.199 37.427 31.744 1.00 62.42 138 HIS B CA 1
ATOM 3651 C C . HIS B 1 139 ? 120.577 37.494 31.101 1.00 62.35 138 HIS B C 1
ATOM 3652 O O . HIS B 1 139 ? 120.806 38.288 30.186 1.00 62.28 138 HIS B O 1
ATOM 3659 N N . GLN B 1 140 ? 121.485 36.651 31.587 1.00 62.03 139 GLN B N 1
ATOM 3660 C CA . GLN B 1 140 ? 122.850 36.589 31.078 1.00 61.97 139 GLN B CA 1
ATOM 3661 C C . GLN B 1 140 ? 122.861 36.609 29.557 1.00 62.30 139 GLN B C 1
ATOM 3662 O O . GLN B 1 140 ? 122.142 35.849 28.919 1.00 63.14 139 GLN B O 1
ATOM 3668 N N . ASP B 1 141 ? 123.676 37.480 28.980 1.00 62.87 140 ASP B N 1
ATOM 3669 C CA . ASP B 1 141 ? 123.775 37.571 27.529 1.00 64.21 140 ASP B CA 1
ATOM 3670 C C . ASP B 1 141 ? 122.397 37.582 26.874 1.00 65.51 140 ASP B C 1
ATOM 3671 O O . ASP B 1 141 ? 122.153 36.849 25.918 1.00 65.69 140 ASP B O 1
ATOM 3676 N N . TYR B 1 142 ? 121.503 38.425 27.381 1.00 66.68 141 TYR B N 1
ATOM 3677 C CA . TYR B 1 142 ? 120.147 38.516 26.853 1.00 68.63 141 TYR B CA 1
ATOM 3678 C C . TYR B 1 142 ? 120.061 38.952 25.392 1.00 70.38 141 TYR B C 1
ATOM 3679 O O . TYR B 1 142 ? 119.362 38.328 24.595 1.00 70.42 141 TYR B O 1
ATOM 3688 N N . LEU B 1 143 ? 120.761 40.017 25.028 1.00 73.04 142 LEU B N 1
ATOM 3689 C CA . LEU B 1 143 ? 120.709 40.479 23.650 1.00 75.96 142 LEU B CA 1
ATOM 3690 C C . LEU B 1 143 ? 121.542 39.592 22.735 1.00 78.02 142 LEU B C 1
ATOM 3691 O O . LEU B 1 143 ? 121.466 39.699 21.508 1.00 77.85 142 LEU B O 1
ATOM 3696 N N . ARG B 1 144 ? 122.331 38.711 23.345 1.00 80.81 143 ARG B N 1
ATOM 3697 C CA . ARG B 1 144 ? 123.191 37.786 22.610 1.00 82.61 143 ARG B CA 1
ATOM 3698 C C . ARG B 1 144 ? 122.391 36.522 22.294 1.00 82.31 143 ARG B C 1
ATOM 3699 O O . ARG B 1 144 ? 122.917 35.559 21.739 1.00 82.54 143 ARG B O 1
ATOM 3707 N N . LYS B 1 145 ? 121.113 36.542 22.663 1.00 80.91 144 LYS B N 1
ATOM 3708 C CA . LYS B 1 145 ? 120.204 35.429 22.422 1.00 79.23 144 LYS B CA 1
ATOM 3709 C C . LYS B 1 145 ? 118.998 35.959 21.650 1.00 80.43 144 LYS B C 1
ATOM 3710 O O . LYS B 1 145 ? 118.493 35.311 20.735 1.00 80.55 144 LYS B O 1
ATOM 3716 N N . ASN B 1 146 ? 118.545 37.149 22.034 1.00 81.32 145 ASN B N 1
ATOM 3717 C CA . ASN B 1 146 ? 117.399 37.793 21.400 1.00 81.56 145 ASN B CA 1
ATOM 3718 C C . ASN B 1 146 ? 117.877 39.105 20.785 1.00 81.71 145 ASN B C 1
ATOM 3719 O O . ASN B 1 146 ? 117.440 40.183 21.185 1.00 81.81 145 ASN B O 1
ATOM 3724 N N . PRO B 1 147 ? 118.780 39.027 19.796 1.00 82.23 146 PRO B N 1
ATOM 3725 C CA . PRO B 1 147 ? 119.344 40.192 19.108 1.00 82.67 146 PRO B CA 1
ATOM 3726 C C . PRO B 1 147 ? 118.423 41.400 18.981 1.00 82.97 146 PRO B C 1
ATOM 3727 O O . PRO B 1 147 ? 118.892 42.537 18.961 1.00 82.98 146 PRO B O 1
ATOM 3731 N N . SER B 1 148 ? 117.120 41.155 18.898 1.00 83.89 147 SER B N 1
ATOM 3732 C CA . SER B 1 148 ? 116.149 42.237 18.776 1.00 84.53 147 SER B CA 1
ATOM 3733 C C . SER B 1 148 ? 115.248 42.311 19.999 1.00 84.84 147 SER B C 1
ATOM 3734 O O . SER B 1 148 ? 114.037 42.105 19.898 1.00 85.52 147 SER B O 1
ATOM 3737 N N . GLY B 1 149 ? 115.840 42.610 21.152 1.00 84.90 148 GLY B N 1
ATOM 3738 C CA . GLY B 1 149 ? 115.064 42.700 22.375 1.00 84.91 148 GLY B CA 1
ATOM 3739 C C . GLY B 1 149 ? 115.034 44.097 22.956 1.00 85.16 148 GLY B C 1
ATOM 3740 O O . GLY B 1 149 ? 115.541 45.038 22.346 1.00 84.88 148 GLY B O 1
ATOM 3741 N N . TYR B 1 150 ? 114.429 44.229 24.133 1.00 85.41 149 TYR B N 1
ATOM 3742 C CA . TYR B 1 150 ? 114.327 45.511 24.830 1.00 86.04 149 TYR B CA 1
ATOM 3743 C C . TYR B 1 150 ? 115.737 46.065 25.024 1.00 85.50 149 TYR B C 1
ATOM 3744 O O . TYR B 1 150 ? 116.600 45.388 25.576 1.00 85.68 149 TYR B O 1
ATOM 3753 N N . CYS B 1 151 ? 115.971 47.290 24.569 1.00 84.75 150 CYS B N 1
ATOM 3754 C CA . CYS B 1 151 ? 117.287 47.910 24.699 1.00 84.91 150 CYS B CA 1
ATOM 3755 C C . CYS B 1 151 ? 117.161 49.419 24.508 1.00 85.70 150 CYS B C 1
ATOM 3756 O O . CYS B 1 151 ? 116.792 49.875 23.430 1.00 86.54 150 CYS B O 1
ATOM 3759 N N . HIS B 1 152 ? 117.473 50.199 25.540 1.00 86.07 151 HIS B N 1
ATOM 3760 C CA . HIS B 1 152 ? 117.327 51.648 25.428 1.00 86.38 151 HIS B CA 1
ATOM 3761 C C . HIS B 1 152 ? 118.616 52.460 25.312 1.00 83.34 151 HIS B C 1
ATOM 3762 O O . HIS B 1 152 ? 118.670 53.615 25.739 1.00 82.89 151 HIS B O 1
ATOM 3769 N N . ILE B 1 153 ? 119.647 51.849 24.735 1.00 22.73 152 ILE B N 1
ATOM 3770 C CA . ILE B 1 153 ? 120.940 52.504 24.503 1.00 22.73 152 ILE B CA 1
ATOM 3771 C C . ILE B 1 153 ? 121.510 52.019 23.1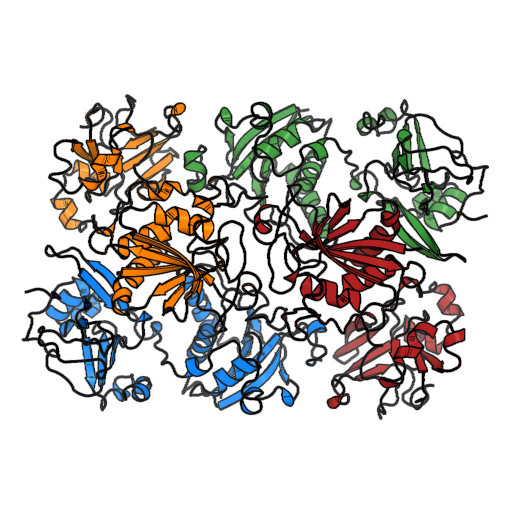58 1.00 22.73 152 ILE B C 1
ATOM 3772 O O . ILE B 1 153 ? 121.434 50.826 22.835 1.00 74.02 152 ILE B O 1
ATOM 3777 N N . ASP B 1 154 ? 122.083 52.942 22.383 1.00 72.73 153 ASP B N 1
ATOM 3778 C CA . ASP B 1 154 ? 122.667 52.605 21.086 1.00 70.43 153 ASP B CA 1
ATOM 3779 C C . ASP B 1 154 ? 123.886 51.706 21.309 1.00 68.94 153 ASP B C 1
ATOM 3780 O O . ASP B 1 154 ? 124.996 52.186 21.528 1.00 67.77 153 ASP B O 1
ATOM 3785 N N . VAL B 1 155 ? 123.666 50.398 21.248 1.00 67.81 154 VAL B N 1
ATOM 3786 C CA . VAL B 1 155 ? 124.720 49.412 21.465 1.00 67.29 154 VAL B CA 1
ATOM 3787 C C . VAL B 1 155 ? 125.909 49.503 20.508 1.00 66.45 154 VAL B C 1
ATOM 3788 O O . VAL B 1 155 ? 126.954 48.901 20.756 1.00 66.14 154 VAL B O 1
ATOM 3792 N N . THR B 1 156 ? 125.770 50.252 19.421 1.00 65.71 155 THR B N 1
ATOM 3793 C CA . THR B 1 156 ? 126.884 50.371 18.484 1.00 64.56 155 THR B CA 1
ATOM 3794 C C . THR B 1 156 ? 127.845 51.490 18.867 1.00 64.18 155 THR B C 1
ATOM 3795 O O . THR B 1 156 ? 128.890 51.649 18.236 1.00 63.10 155 THR B O 1
ATOM 3799 N N . ASP B 1 157 ? 127.490 52.267 19.890 1.00 63.55 156 ASP B N 1
ATOM 3800 C CA . ASP B 1 157 ? 128.359 53.349 20.344 1.00 62.21 156 ASP B CA 1
ATOM 3801 C C . ASP B 1 157 ? 129.661 52.740 20.834 1.00 60.99 156 ASP B C 1
ATOM 3802 O O . ASP B 1 157 ? 130.687 53.416 20.905 1.00 61.16 156 ASP B O 1
ATOM 3807 N N . ALA B 1 158 ? 129.604 51.457 21.179 1.00 59.63 157 ALA B N 1
ATOM 3808 C CA . ALA B 1 158 ? 130.762 50.729 21.677 1.00 60.07 157 ALA B CA 1
ATOM 3809 C C . ALA B 1 158 ? 131.808 50.569 20.591 1.00 60.72 157 ALA B C 1
ATOM 3810 O O . ALA B 1 158 ? 132.968 50.255 20.867 1.00 59.46 157 ALA B O 1
ATOM 3812 N N . ASP B 1 159 ? 131.387 50.791 19.352 1.00 61.50 158 ASP B N 1
ATOM 3813 C CA . ASP B 1 159 ? 132.270 50.646 18.208 1.00 61.76 158 ASP B CA 1
ATOM 3814 C C . ASP B 1 159 ? 132.790 51.989 17.688 1.00 60.32 158 ASP B C 1
ATOM 3815 O O . ASP B 1 159 ? 133.759 52.031 16.934 1.00 59.59 158 ASP B O 1
ATOM 3820 N N . LYS B 1 160 ? 132.155 53.084 18.094 1.00 58.94 159 LYS B N 1
ATOM 3821 C CA . LYS B 1 160 ? 132.600 54.411 17.674 1.00 58.58 159 LYS B CA 1
ATOM 3822 C C . LYS B 1 160 ? 133.905 54.749 18.408 1.00 57.96 159 LYS B C 1
ATOM 3823 O O . LYS B 1 160 ? 134.149 54.274 19.520 1.00 58.11 159 LYS B O 1
ATOM 3829 N N . PRO B 1 161 ? 134.766 55.570 17.791 1.00 56.82 160 PRO B N 1
ATOM 3830 C CA . PRO B 1 161 ? 136.044 55.946 18.399 1.00 56.16 160 PRO B CA 1
ATOM 3831 C C . PRO B 1 161 ? 135.966 56.631 19.751 1.00 54.99 160 PRO B C 1
ATOM 3832 O O . PRO B 1 161 ? 135.065 57.427 20.009 1.00 53.41 160 PRO B O 1
ATOM 3836 N N . LEU B 1 162 ? 136.936 56.305 20.602 1.00 53.95 161 LEU B N 1
ATOM 3837 C CA . LEU B 1 162 ? 137.035 56.873 21.936 1.00 54.23 161 LEU B CA 1
ATOM 3838 C C . LEU B 1 162 ? 138.246 57.802 22.021 1.00 52.21 161 LEU B C 1
ATOM 3839 O O . LEU B 1 162 ? 139.390 57.356 22.161 1.00 51.36 161 LEU B O 1
ATOM 3844 N N . ILE B 1 163 ? 137.975 59.099 21.921 1.00 22.73 162 ILE B N 1
ATOM 3845 C CA . ILE B 1 163 ? 139.007 60.124 21.988 1.00 22.73 162 ILE B CA 1
ATOM 3846 C C . ILE B 1 163 ? 139.055 60.737 23.397 1.00 22.73 162 ILE B C 1
ATOM 3847 O O . ILE B 1 163 ? 138.157 61.488 23.807 1.00 42.72 162 ILE B O 1
ATOM 3852 N N . ASP B 1 164 ? 140.121 60.411 24.120 1.00 42.69 163 ASP B N 1
ATOM 3853 C CA . ASP B 1 164 ? 140.317 60.872 25.483 1.00 41.34 163 ASP B CA 1
ATOM 3854 C C . ASP B 1 164 ? 140.953 62.250 25.536 1.00 40.75 163 ASP B C 1
ATOM 3855 O O . ASP B 1 164 ? 142.104 62.417 25.151 1.00 41.08 163 ASP B O 1
ATOM 3860 N N . ALA B 1 165 ? 140.203 63.225 26.044 1.00 41.18 164 ALA B N 1
ATOM 3861 C CA . ALA B 1 165 ? 140.669 64.608 26.163 1.00 42.23 164 ALA B CA 1
ATOM 3862 C C . ALA B 1 165 ? 141.926 64.761 27.025 1.00 44.13 164 ALA B C 1
ATOM 3863 O O . ALA B 1 165 ? 142.677 65.734 26.883 1.00 44.63 164 ALA B O 1
ATOM 3865 N N . ALA B 1 166 ? 142.157 63.796 27.910 1.00 45.27 165 ALA B N 1
ATOM 3866 C CA . ALA B 1 166 ? 143.317 63.827 28.786 1.00 45.62 165 ALA B CA 1
ATOM 3867 C C . ALA B 1 166 ? 144.600 63.829 27.974 1.00 47.00 165 ALA B C 1
ATOM 3868 O O . ALA B 1 166 ? 145.622 64.346 28.414 1.00 47.47 165 ALA B O 1
ATOM 3870 N N . ASN B 1 167 ? 144.538 63.247 26.781 1.00 47.43 166 ASN B N 1
ATOM 3871 C CA . ASN B 1 167 ? 145.706 63.163 25.923 1.00 47.19 166 ASN B CA 1
ATOM 3872 C C . ASN B 1 167 ? 146.028 64.420 25.154 1.00 46.68 166 ASN B C 1
ATOM 3873 O O . ASN B 1 167 ? 147.088 64.511 24.544 1.00 45.28 166 ASN B O 1
ATOM 3878 N N . TYR B 1 168 ? 145.125 65.392 25.178 1.00 46.39 167 TYR B N 1
ATOM 3879 C CA . TYR B 1 168 ? 145.370 66.633 24.457 1.00 47.09 167 TYR B CA 1
ATOM 3880 C C . TYR B 1 168 ? 145.142 67.850 25.344 1.00 49.26 167 TYR B C 1
ATOM 3881 O O . TYR B 1 168 ? 144.291 68.688 25.057 1.00 48.35 167 TYR B O 1
ATOM 3890 N N . GLU B 1 169 ? 145.920 67.933 26.422 1.00 51.66 168 GLU B N 1
ATOM 3891 C CA . GLU B 1 169 ? 145.833 69.035 27.378 1.00 55.27 168 GLU B CA 1
ATOM 3892 C C . GLU B 1 169 ? 146.127 70.333 26.638 1.00 54.52 168 GLU B C 1
ATOM 3893 O O . GLU B 1 169 ? 147.078 70.401 25.860 1.00 56.27 168 GLU B O 1
ATOM 3899 N N . LYS B 1 170 ? 145.319 71.359 26.868 1.00 52.70 169 LYS B N 1
ATOM 3900 C CA . LYS B 1 170 ? 145.544 72.639 26.212 1.00 53.24 169 LYS B CA 1
ATOM 3901 C C . LYS B 1 170 ? 146.770 73.320 26.803 1.00 54.72 169 LYS B C 1
ATOM 3902 O O . LYS B 1 170 ? 146.951 73.333 28.016 1.00 54.41 169 LYS B O 1
ATOM 3908 N N . PRO B 1 171 ? 147.631 73.893 25.948 1.00 56.52 170 PRO B N 1
ATOM 3909 C CA . PRO B 1 171 ? 148.843 74.582 26.414 1.00 58.13 170 PRO B CA 1
ATOM 3910 C C . PRO B 1 171 ? 148.481 75.915 27.081 1.00 58.62 170 PRO B C 1
ATOM 3911 O O . PRO B 1 171 ? 147.381 76.434 26.879 1.00 57.93 170 PRO B O 1
ATOM 3915 N N . SER B 1 172 ? 149.406 76.461 27.868 1.00 59.71 171 SER B N 1
ATOM 3916 C CA . SER B 1 172 ? 149.174 77.729 28.552 1.00 60.83 171 SER B CA 1
ATOM 3917 C C . SER B 1 172 ? 148.889 78.804 27.518 1.00 61.55 171 SER B C 1
ATOM 3918 O O . SER B 1 172 ? 149.255 78.669 26.351 1.00 59.32 171 SER B O 1
ATOM 3921 N N . GLN B 1 173 ? 148.233 79.873 27.949 1.00 64.13 172 GLN B N 1
ATOM 3922 C CA . GLN B 1 173 ? 147.902 80.960 27.045 1.00 67.36 172 GLN B CA 1
ATOM 3923 C C . GLN B 1 173 ? 149.159 81.551 26.422 1.00 67.97 172 GLN B C 1
ATOM 3924 O O . GLN B 1 173 ? 149.162 81.936 25.254 1.00 68.80 172 GLN B O 1
ATOM 3930 N N . GLU B 1 174 ? 150.232 81.609 27.203 1.00 69.20 173 GLU B N 1
ATOM 3931 C CA . GLU B 1 174 ? 151.487 82.179 26.730 1.00 69.50 173 GLU B CA 1
ATOM 3932 C C . GLU B 1 174 ? 152.268 81.245 25.819 1.00 68.89 173 GLU B C 1
ATOM 3933 O O . GLU B 1 174 ? 152.774 81.672 24.779 1.00 69.72 173 GLU B O 1
ATOM 3939 N N . VAL B 1 175 ? 152.382 79.978 26.202 1.00 68.32 174 VAL B N 1
ATOM 3940 C CA . VAL B 1 175 ? 153.115 79.031 25.378 1.00 68.27 174 VAL B CA 1
ATOM 3941 C C . VAL B 1 175 ? 152.456 79.005 24.008 1.00 69.24 174 VAL B C 1
ATOM 3942 O O . VAL B 1 175 ? 153.109 78.766 22.996 1.00 69.29 174 VAL B O 1
ATOM 3946 N N . LEU B 1 176 ? 151.153 79.267 23.982 1.00 69.48 175 LEU B N 1
ATOM 3947 C CA . LEU B 1 176 ? 150.419 79.285 22.727 1.00 68.60 175 LEU B CA 1
ATOM 3948 C C . LEU B 1 176 ? 150.789 80.504 21.900 1.00 69.03 175 LEU B C 1
ATOM 3949 O O . LEU B 1 176 ? 151.291 80.364 20.787 1.00 69.45 175 LEU B O 1
ATOM 3954 N N . LYS B 1 177 ? 150.557 81.697 22.443 1.00 68.62 176 LYS B N 1
ATOM 3955 C CA . LYS B 1 177 ? 150.867 82.926 21.717 1.00 68.26 176 LYS B CA 1
ATOM 3956 C C . LYS B 1 177 ? 152.274 82.920 21.129 1.00 67.60 176 LYS B C 1
ATOM 3957 O O . LYS B 1 177 ? 152.557 83.649 20.185 1.00 68.07 176 LYS B O 1
ATOM 3963 N N . ALA B 1 178 ? 153.150 82.089 21.682 1.00 66.83 177 ALA B N 1
ATOM 3964 C CA . ALA B 1 178 ? 154.524 82.007 21.202 1.00 66.31 177 ALA B CA 1
ATOM 3965 C C . ALA B 1 178 ? 154.761 80.815 20.277 1.00 65.49 177 ALA B C 1
ATOM 3966 O O . ALA B 1 178 ? 155.800 80.730 19.626 1.00 64.35 177 ALA B O 1
ATOM 3968 N N . SER B 1 179 ? 153.793 79.906 20.210 1.00 64.88 178 SER B N 1
ATOM 3969 C CA . SER B 1 179 ? 153.932 78.709 19.389 1.00 64.63 178 SER B CA 1
ATOM 3970 C C . SER B 1 179 ? 153.150 78.692 18.083 1.00 64.25 178 SER B C 1
ATOM 3971 O O . SER B 1 179 ? 153.527 77.993 17.144 1.00 63.98 178 SER B O 1
ATOM 3974 N N . LEU B 1 180 ? 152.059 79.440 18.013 1.00 63.46 179 LEU B N 1
ATOM 3975 C CA . LEU B 1 180 ? 151.281 79.450 16.787 1.00 62.89 179 LEU B CA 1
ATOM 3976 C C . LEU B 1 180 ? 151.313 80.815 16.111 1.00 63.01 179 LEU B C 1
ATOM 3977 O O . LEU B 1 180 ? 151.531 81.841 16.759 1.00 62.53 179 LEU B O 1
ATOM 3982 N N . SER B 1 181 ? 151.124 80.811 14.796 1.00 63.05 180 SER B N 1
ATOM 3983 C CA . SER B 1 181 ? 151.145 82.030 14.002 1.00 63.09 180 SER B CA 1
ATOM 3984 C C . SER B 1 181 ? 150.176 83.050 14.555 1.00 63.80 180 SER B C 1
ATOM 3985 O O . SER B 1 181 ? 149.238 82.696 15.261 1.00 64.10 180 SER B O 1
ATOM 3988 N N . GLU B 1 182 ? 150.398 84.320 14.241 1.00 64.45 181 GLU B N 1
ATOM 3989 C CA . GLU B 1 182 ? 149.497 85.353 14.728 1.00 65.83 181 GLU B CA 1
ATOM 3990 C C . GLU B 1 182 ? 148.107 85.035 14.191 1.00 64.72 181 GLU B C 1
ATOM 3991 O O . GLU B 1 182 ? 147.098 85.316 14.839 1.00 65.81 181 GLU B O 1
ATOM 3997 N N . GLU B 1 183 ? 148.074 84.450 12.996 1.00 62.12 182 GLU B N 1
ATOM 3998 C CA . GLU B 1 183 ? 146.829 84.067 12.333 1.00 59.03 182 GLU B CA 1
ATOM 3999 C C . GLU B 1 183 ? 146.089 83.038 13.197 1.00 56.31 182 GLU B C 1
ATOM 4000 O O . GLU B 1 183 ? 144.953 83.267 13.624 1.00 54.37 182 GLU B O 1
ATOM 4006 N N . SER B 1 184 ? 146.749 81.909 13.449 1.00 53.20 183 SER B N 1
ATOM 4007 C CA . SER B 1 184 ? 146.177 80.839 14.257 1.00 51.17 183 SER B CA 1
ATOM 4008 C C . SER B 1 184 ? 145.830 81.318 15.659 1.00 50.53 183 SER B C 1
ATOM 4009 O O . SER B 1 184 ? 144.836 80.896 16.231 1.00 50.69 183 SER B O 1
ATOM 4012 N N . TYR B 1 185 ? 146.647 82.204 16.214 1.00 50.09 184 TYR B N 1
ATOM 4013 C CA . TYR B 1 185 ? 146.374 82.698 17.555 1.00 49.91 184 TYR B CA 1
ATOM 4014 C C . TYR B 1 185 ? 145.157 83.608 17.579 1.00 49.65 184 TYR B C 1
ATOM 4015 O O . TYR B 1 185 ? 144.274 83.438 18.412 1.00 48.60 184 TYR B O 1
ATOM 4024 N N . ARG B 1 186 ? 145.109 84.574 16.667 1.00 51.19 185 ARG B N 1
ATOM 4025 C CA . ARG B 1 186 ? 143.986 85.500 16.624 1.00 53.14 185 ARG B CA 1
ATOM 4026 C C . ARG B 1 186 ? 142.666 84.788 16.342 1.00 53.49 185 ARG B C 1
ATOM 4027 O O . ARG B 1 186 ? 141.635 85.121 16.927 1.00 52.92 185 ARG B O 1
ATOM 4035 N N . VAL B 1 187 ? 142.703 83.797 15.457 1.00 53.23 186 VAL B N 1
ATOM 4036 C CA . VAL B 1 187 ? 141.504 83.046 15.114 1.00 50.96 186 VAL B CA 1
ATOM 4037 C C . VAL B 1 187 ? 141.134 82.085 16.228 1.00 51.85 186 VAL B C 1
ATOM 4038 O O . VAL B 1 187 ? 139.993 82.045 16.676 1.00 51.71 186 VAL B O 1
ATOM 4042 N N . THR B 1 188 ? 142.117 81.323 16.680 1.00 51.81 187 THR B N 1
ATOM 4043 C CA . THR B 1 188 ? 141.904 80.334 17.717 1.00 53.28 187 THR B CA 1
ATOM 4044 C C . THR B 1 188 ? 141.630 80.865 19.119 1.00 54.59 187 THR B C 1
ATOM 4045 O O . THR B 1 188 ? 140.742 80.360 19.805 1.00 53.92 187 THR B O 1
ATOM 4049 N N . GLN B 1 189 ? 142.371 81.878 19.551 1.00 56.74 188 GLN B N 1
ATOM 4050 C CA . GLN B 1 189 ? 142.169 82.426 20.891 1.00 57.49 188 GLN B CA 1
ATOM 4051 C C . GLN B 1 189 ? 141.245 83.649 20.925 1.00 58.45 188 GLN B C 1
ATOM 4052 O O . GLN B 1 189 ? 140.818 84.084 21.992 1.00 58.55 188 GLN B O 1
ATOM 4058 N N . GLU B 1 190 ? 140.937 84.197 19.755 1.00 60.56 189 GLU B N 1
ATOM 4059 C CA . GLU B 1 190 ? 140.022 85.337 19.654 1.00 63.32 189 GLU B CA 1
ATOM 4060 C C . GLU B 1 190 ? 138.943 84.943 18.639 1.00 64.25 189 GLU B C 1
ATOM 4061 O O . GLU B 1 190 ? 139.001 83.863 18.047 1.00 64.79 189 GLU B O 1
ATOM 4067 N N . ALA B 1 191 ? 137.950 85.788 18.429 1.00 64.37 190 ALA B N 1
ATOM 4068 C CA . ALA B 1 191 ? 136.903 85.422 17.479 1.00 63.88 190 ALA B CA 1
ATOM 4069 C C . ALA B 1 191 ? 137.306 85.808 16.061 1.00 61.83 190 ALA B C 1
ATOM 4070 O O . ALA B 1 191 ? 136.468 86.210 15.250 1.00 61.32 190 ALA B O 1
ATOM 4072 N N . ALA B 1 192 ? 138.594 85.678 15.762 1.00 60.08 191 ALA B N 1
ATOM 4073 C CA . ALA B 1 192 ? 139.099 86.040 14.445 1.00 58.22 191 ALA B CA 1
ATOM 4074 C C . ALA B 1 192 ? 138.768 85.004 13.380 1.00 57.26 191 ALA B C 1
ATOM 4075 O O . ALA B 1 192 ? 138.762 83.803 13.642 1.00 56.42 191 ALA B O 1
ATOM 4077 N N . THR B 1 193 ? 138.484 85.478 12.174 1.00 56.17 192 THR B N 1
ATOM 4078 C CA . THR B 1 193 ? 138.180 84.579 11.072 1.00 56.02 192 THR B CA 1
ATOM 4079 C C . THR B 1 193 ? 139.024 84.905 9.842 1.00 55.10 192 THR B C 1
ATOM 4080 O O . THR B 1 193 ? 138.995 86.023 9.321 1.00 55.41 192 THR B O 1
ATOM 4084 N N . GLU B 1 194 ? 139.788 83.911 9.398 1.00 53.45 193 GLU B N 1
ATOM 4085 C CA . GLU B 1 194 ? 140.678 84.050 8.254 1.00 51.82 193 GLU B CA 1
ATOM 4086 C C . GLU B 1 194 ? 139.943 84.423 6.975 1.00 51.69 193 GLU B C 1
ATOM 4087 O O . GLU B 1 194 ? 138.718 84.300 6.880 1.00 51.51 193 GLU B O 1
ATOM 4093 N N . ALA B 1 195 ? 140.717 84.870 5.989 1.00 51.45 194 ALA B N 1
ATOM 4094 C CA . ALA B 1 195 ? 140.187 85.263 4.693 1.00 50.39 194 ALA B CA 1
ATOM 4095 C C . ALA B 1 195 ? 139.584 84.061 3.978 1.00 50.36 194 ALA B C 1
ATOM 4096 O O . ALA B 1 195 ? 140.185 82.985 3.923 1.00 48.19 194 ALA B O 1
ATOM 4098 N N . PRO B 1 196 ? 138.389 84.247 3.397 1.00 51.08 195 PRO B N 1
ATOM 4099 C CA . PRO B 1 196 ? 137.611 83.252 2.665 1.00 51.95 195 PRO B CA 1
ATOM 4100 C C . PRO B 1 196 ? 138.283 82.198 1.797 1.00 52.14 195 PRO B C 1
ATOM 4101 O O . PRO B 1 196 ? 138.186 81.017 2.107 1.00 55.98 195 PRO B O 1
ATOM 4105 N N . PHE B 1 197 ? 138.978 82.583 0.736 1.00 49.50 196 PHE B N 1
ATOM 4106 C CA . PHE B 1 197 ? 139.525 81.551 -0.145 1.00 47.10 196 PHE B CA 1
ATOM 4107 C C . PHE B 1 197 ? 141.015 81.263 -0.126 1.00 47.53 196 PHE B C 1
ATOM 4108 O O . PHE B 1 197 ? 141.472 80.285 -0.729 1.00 45.72 196 PHE B O 1
ATOM 4116 N N . THR B 1 198 ? 141.769 82.087 0.587 1.00 47.85 197 THR B N 1
ATOM 4117 C CA . THR B 1 198 ? 143.217 81.943 0.626 1.00 46.37 197 THR B CA 1
ATOM 4118 C C . THR B 1 198 ? 143.810 81.074 1.733 1.00 46.89 197 THR B C 1
ATOM 4119 O O . THR B 1 198 ? 145.021 81.081 1.940 1.00 48.19 197 THR B O 1
ATOM 4123 N N . ASN B 1 199 ? 142.971 80.322 2.438 1.00 45.47 198 ASN B N 1
ATOM 4124 C CA . ASN B 1 199 ? 143.460 79.465 3.513 1.00 43.38 198 ASN B CA 1
ATOM 4125 C C . ASN B 1 199 ? 143.919 78.114 2.973 1.00 43.03 198 ASN B C 1
ATOM 4126 O O . ASN B 1 199 ? 143.542 77.708 1.881 1.00 42.17 198 ASN B O 1
ATOM 4131 N N . ALA B 1 200 ? 144.715 77.414 3.770 1.00 41.62 199 ALA B N 1
ATOM 4132 C CA . ALA B 1 200 ? 145.304 76.143 3.381 1.00 41.52 199 ALA B CA 1
ATOM 4133 C C . ALA B 1 200 ? 144.440 74.920 3.109 1.00 43.61 199 ALA B C 1
ATOM 4134 O O . ALA B 1 200 ? 144.803 74.095 2.275 1.00 43.21 199 ALA B O 1
ATOM 4136 N N . TYR B 1 201 ? 143.311 74.779 3.795 1.00 43.93 200 TYR B N 1
ATOM 4137 C CA . TYR B 1 201 ? 142.504 73.578 3.608 1.00 42.61 200 TYR B CA 1
ATOM 4138 C C . TYR B 1 201 ? 141.178 73.716 2.882 1.00 41.85 200 TYR B C 1
ATOM 4139 O O . TYR B 1 201 ? 140.423 72.742 2.791 1.00 39.85 200 TYR B O 1
ATOM 4148 N N . ASP B 1 202 ? 140.895 74.907 2.359 1.00 40.41 201 ASP B N 1
ATOM 4149 C CA . ASP B 1 202 ? 139.648 75.123 1.635 1.00 42.98 201 ASP B CA 1
ATOM 4150 C C . ASP B 1 202 ? 139.427 74.117 0.513 1.00 41.79 201 ASP B C 1
ATOM 4151 O O . ASP B 1 202 ? 138.308 73.648 0.311 1.00 43.45 201 ASP B O 1
ATOM 4156 N N . GLN B 1 203 ? 140.484 73.787 -0.219 1.00 40.20 202 GLN B N 1
ATOM 4157 C CA . GLN B 1 203 ? 140.349 72.852 -1.329 1.00 40.79 202 GLN B CA 1
ATOM 4158 C C . GLN B 1 203 ? 140.907 71.471 -1.064 1.00 40.33 202 GLN B C 1
ATOM 4159 O O . GLN B 1 203 ? 140.864 70.614 -1.935 1.00 40.89 202 GLN B O 1
ATOM 4165 N N . THR B 1 204 ? 141.424 71.248 0.135 1.00 40.03 203 THR B N 1
ATOM 4166 C CA . THR B 1 204 ? 142.000 69.957 0.463 1.00 40.39 203 THR B CA 1
ATOM 4167 C C . THR B 1 204 ? 140.992 68.813 0.532 1.00 41.95 203 THR B C 1
ATOM 4168 O O . THR B 1 204 ? 139.921 68.928 1.152 1.00 42.37 203 THR B O 1
ATOM 4172 N N . PHE B 1 205 ? 141.350 67.708 -0.115 1.00 42.07 204 PHE B N 1
ATOM 4173 C CA . PHE B 1 205 ? 140.545 66.495 -0.117 1.00 40.95 204 PHE B CA 1
ATOM 4174 C C . PHE B 1 205 ? 141.487 65.313 -0.212 1.00 42.70 204 PHE B C 1
ATOM 4175 O O . PHE B 1 205 ? 141.653 64.715 -1.269 1.00 43.53 204 PHE B O 1
ATOM 4183 N N . GLU B 1 206 ? 142.127 65.007 0.909 1.00 44.65 205 GLU B N 1
ATOM 4184 C CA . GLU B 1 206 ? 143.060 63.896 0.995 1.00 45.85 205 GLU B CA 1
ATOM 4185 C C . GLU B 1 206 ? 142.753 63.040 2.211 1.00 44.58 205 GLU B C 1
ATOM 4186 O O . GLU B 1 206 ? 142.272 63.543 3.226 1.00 44.15 205 GLU B O 1
ATOM 4192 N N . GLU B 1 207 ? 143.025 61.743 2.097 1.00 45.84 206 GLU B N 1
ATOM 4193 C CA . GLU B 1 207 ? 142.787 60.793 3.181 1.00 47.42 206 GLU B CA 1
ATOM 4194 C C . GLU B 1 207 ? 143.522 61.209 4.451 1.00 47.47 206 GLU B C 1
ATOM 4195 O O . GLU B 1 207 ? 144.690 61.615 4.402 1.00 48.61 206 GLU B O 1
ATOM 4201 N N . GLY B 1 208 ? 142.835 61.107 5.587 1.00 47.82 207 GLY B N 1
ATOM 4202 C CA . GLY B 1 208 ? 143.452 61.472 6.855 1.00 46.71 207 GLY B CA 1
ATOM 4203 C C . GLY B 1 208 ? 142.489 62.080 7.852 1.00 45.52 207 GLY B C 1
ATOM 4204 O O . GLY B 1 208 ? 141.280 61.863 7.760 1.00 45.98 207 GLY B O 1
ATOM 4205 N N . ILE B 1 209 ? 143.026 62.852 8.802 1.00 22.73 208 ILE B N 1
ATOM 4206 C CA . ILE B 1 209 ? 142.212 63.507 9.846 1.00 22.73 208 ILE B CA 1
ATOM 4207 C C . ILE B 1 209 ? 142.674 64.941 10.107 1.00 22.73 208 ILE B C 1
ATOM 4208 O O . ILE B 1 209 ? 143.846 65.264 9.908 1.00 46.19 208 ILE B O 1
ATOM 4213 N N . TYR B 1 210 ? 141.754 65.803 10.537 1.00 44.07 209 TYR B N 1
ATOM 4214 C CA . TYR B 1 210 ? 142.114 67.180 10.845 1.00 43.96 209 TYR B CA 1
ATOM 4215 C C . TYR B 1 210 ? 142.107 67.289 12.359 1.00 46.02 209 TYR B C 1
ATOM 4216 O O . TYR B 1 210 ? 141.183 66.823 13.024 1.00 47.83 209 TYR B O 1
ATOM 4225 N N . VAL B 1 211 ? 143.144 67.905 12.902 1.00 46.34 210 VAL B N 1
ATOM 4226 C CA . VAL B 1 211 ? 143.288 68.033 14.339 1.00 46.54 210 VAL B CA 1
ATOM 4227 C C . VAL B 1 211 ? 143.245 69.481 14.832 1.00 48.22 210 VAL B C 1
ATOM 4228 O O . VAL B 1 211 ? 143.429 70.422 14.057 1.00 50.57 210 VAL B O 1
ATOM 4232 N N . ASP B 1 212 ? 142.977 69.655 16.123 1.00 48.16 211 ASP B N 1
ATOM 4233 C CA . ASP B 1 212 ? 142.943 70.982 16.718 1.00 46.49 211 ASP B CA 1
ATOM 4234 C C . ASP B 1 212 ? 144.385 71.477 16.755 1.00 45.85 211 ASP B C 1
ATOM 4235 O O . ASP B 1 212 ? 145.217 70.952 17.495 1.00 44.14 211 ASP B O 1
ATOM 4240 N N . ILE B 1 213 ? 144.680 72.489 15.946 1.00 22.73 212 ILE B N 1
ATOM 4241 C CA . ILE B 1 213 ? 146.036 73.021 15.882 1.00 22.73 212 ILE B CA 1
ATOM 4242 C C . ILE B 1 213 ? 146.540 73.443 17.271 1.00 22.73 212 ILE B C 1
ATOM 4243 O O . ILE B 1 213 ? 147.749 73.456 17.538 1.00 46.48 212 ILE B O 1
ATOM 4248 N N . THR B 1 214 ? 145.592 73.748 18.149 1.00 45.91 213 THR B N 1
ATOM 4249 C CA . THR B 1 214 ? 145.874 74.183 19.507 1.00 46.42 213 THR B CA 1
ATOM 4250 C C . THR B 1 214 ? 146.243 73.082 20.501 1.00 46.08 213 THR B C 1
ATOM 4251 O O . THR B 1 214 ? 147.059 73.305 21.387 1.00 45.31 213 THR B O 1
ATOM 4255 N N . THR B 1 215 ? 145.665 71.894 20.345 1.00 45.39 214 THR B N 1
ATOM 4256 C CA . THR B 1 215 ? 145.901 70.806 21.294 1.00 44.08 214 THR B CA 1
ATOM 4257 C C . THR B 1 215 ? 146.241 69.448 20.701 1.00 43.74 214 THR B C 1
ATOM 4258 O O . THR B 1 215 ? 146.744 68.562 21.405 1.00 42.85 214 THR B O 1
ATOM 4262 N N . GLY B 1 216 ? 145.934 69.269 19.422 1.00 43.11 215 GLY B N 1
ATOM 4263 C CA . GLY B 1 216 ? 146.196 67.994 18.785 1.00 42.16 215 GLY B CA 1
ATOM 4264 C C . GLY B 1 216 ? 145.004 67.058 18.926 1.00 42.81 215 GLY B C 1
ATOM 4265 O O . GLY B 1 216 ? 145.075 65.889 18.545 1.00 42.44 215 GLY B O 1
ATOM 4266 N N . GLU B 1 217 ? 143.906 67.561 19.488 1.00 42.35 216 GLU B N 1
ATOM 4267 C CA . GLU B 1 217 ? 142.709 66.744 19.666 1.00 41.66 216 GLU B CA 1
ATOM 4268 C C . GLU B 1 217 ? 142.003 66.538 18.335 1.00 41.63 216 GLU B C 1
ATOM 4269 O O . GLU B 1 217 ? 141.645 67.496 17.652 1.00 41.30 216 GLU B O 1
ATOM 4275 N N . PRO B 1 218 ? 141.809 65.277 17.938 1.00 40.86 217 PRO B N 1
ATOM 4276 C CA . PRO B 1 218 ? 141.132 65.002 16.669 1.00 40.81 217 PRO B CA 1
ATOM 4277 C C . PRO B 1 218 ? 139.791 65.721 16.576 1.00 40.82 217 PRO B C 1
ATOM 4278 O O . PRO B 1 218 ? 139.023 65.730 17.541 1.00 40.91 217 PRO B O 1
ATOM 4282 N N . LEU B 1 219 ? 139.520 66.332 15.422 1.00 39.01 218 LEU B N 1
ATOM 4283 C CA . LEU B 1 219 ? 138.259 67.032 15.203 1.00 39.01 218 LEU B CA 1
ATOM 4284 C C . LEU B 1 219 ? 137.448 66.451 14.040 1.00 38.98 218 LEU B C 1
ATOM 4285 O O . LEU B 1 219 ? 136.299 66.064 14.230 1.00 38.91 218 LEU B O 1
ATOM 4290 N N . PHE B 1 220 ? 138.031 66.374 12.842 1.00 39.16 219 PHE B N 1
ATOM 4291 C CA . PHE B 1 220 ? 137.293 65.837 11.690 1.00 38.90 219 PHE B CA 1
ATOM 4292 C C . PHE B 1 220 ? 137.993 64.766 10.833 1.00 38.90 219 PHE B C 1
ATOM 4293 O O . PHE B 1 220 ? 139.213 64.788 10.647 1.00 38.36 219 PHE B O 1
ATOM 4301 N N . PHE B 1 221 ? 137.197 63.837 10.307 1.00 38.34 220 PHE B N 1
ATOM 4302 C CA . PHE B 1 221 ? 137.688 62.787 9.409 1.00 37.69 220 PHE B CA 1
ATOM 4303 C C . PHE B 1 221 ? 137.646 63.407 8.006 1.00 36.80 220 PHE B C 1
ATOM 4304 O O . PHE B 1 221 ? 136.813 64.274 7.745 1.00 36.60 220 PHE B O 1
ATOM 4312 N N . ALA B 1 222 ? 138.508 62.963 7.099 1.00 37.39 221 ALA B N 1
ATOM 4313 C CA . ALA B 1 222 ? 138.499 63.511 5.744 1.00 36.29 221 ALA B CA 1
ATOM 4314 C C . ALA B 1 222 ? 137.212 63.109 5.018 1.00 37.33 221 ALA B C 1
ATOM 4315 O O . ALA B 1 222 ? 136.653 63.887 4.239 1.00 35.53 221 ALA B O 1
ATOM 4317 N N . LYS B 1 223 ? 136.730 61.901 5.300 1.00 38.98 222 LYS B N 1
ATOM 4318 C CA . LYS B 1 223 ? 135.515 61.391 4.661 1.00 41.03 222 LYS B CA 1
ATOM 4319 C C . LYS B 1 223 ? 134.272 62.249 4.892 1.00 41.49 222 LYS B C 1
ATOM 4320 O O . LYS B 1 223 ? 133.301 62.146 4.135 1.00 41.93 222 LYS B O 1
ATOM 4326 N N . ASP B 1 224 ? 134.294 63.094 5.921 1.00 41.05 223 ASP B N 1
ATOM 4327 C CA . ASP B 1 224 ? 133.140 63.939 6.197 1.00 40.16 223 ASP B CA 1
ATOM 4328 C C . ASP B 1 224 ? 133.313 65.363 5.670 1.00 39.05 223 ASP B C 1
ATOM 4329 O O . ASP B 1 224 ? 132.456 66.225 5.869 1.00 37.98 223 ASP B O 1
ATOM 4334 N N . LYS B 1 225 ? 134.428 65.602 4.985 1.00 38.15 224 LYS B N 1
ATOM 4335 C CA . LYS B 1 225 ? 134.688 66.908 4.390 1.00 37.02 224 LYS B CA 1
ATOM 4336 C C . LYS B 1 225 ? 134.034 66.895 3.005 1.00 37.30 224 LYS B C 1
ATOM 4337 O O . LYS B 1 225 ? 134.032 65.868 2.327 1.00 38.43 224 LYS B O 1
ATOM 4343 N N . PHE B 1 226 ? 133.454 68.012 2.593 1.00 36.11 225 PHE B N 1
ATOM 4344 C CA . PHE B 1 226 ? 132.841 68.064 1.283 1.00 37.69 225 PHE B CA 1
ATOM 4345 C C . PHE B 1 226 ? 133.197 69.350 0.550 1.00 38.42 225 PHE B C 1
ATOM 4346 O O . PHE B 1 226 ? 133.695 70.305 1.156 1.00 38.58 225 PHE B O 1
ATOM 4354 N N . ALA B 1 227 ? 132.959 69.354 -0.759 1.00 39.48 226 ALA B N 1
ATOM 4355 C CA . ALA B 1 227 ? 133.253 70.502 -1.607 1.00 42.48 226 ALA B CA 1
ATOM 4356 C C . ALA B 1 227 ? 132.153 71.531 -1.434 1.00 44.43 226 ALA B C 1
ATOM 4357 O O . ALA B 1 227 ? 130.984 71.261 -1.712 1.00 46.25 226 ALA B O 1
ATOM 4359 N N . SER B 1 228 ? 132.536 72.719 -0.987 1.00 46.17 227 SER B N 1
ATOM 4360 C CA . SER B 1 228 ? 131.579 73.782 -0.733 1.00 47.31 227 SER B CA 1
ATOM 4361 C C . SER B 1 228 ? 131.846 75.065 -1.512 1.00 48.49 227 SER B C 1
ATOM 4362 O O . SER B 1 228 ? 130.937 75.647 -2.095 1.00 50.23 227 SER B O 1
ATOM 4365 N N . GLY B 1 229 ? 133.090 75.516 -1.536 1.00 49.32 228 GLY B N 1
ATOM 4366 C CA . GLY B 1 229 ? 133.351 76.751 -2.246 1.00 51.47 228 GLY B CA 1
ATOM 4367 C C . GLY B 1 229 ? 132.744 77.943 -1.511 1.00 50.86 228 GLY B C 1
ATOM 4368 O O . GLY B 1 229 ? 132.404 78.963 -2.115 1.00 50.70 228 GLY B O 1
ATOM 4369 N N . CYS B 1 230 ? 132.569 77.798 -0.201 1.00 49.11 229 CYS B N 1
ATOM 4370 C CA . CYS B 1 230 ? 132.060 78.892 0.602 1.00 48.24 229 CYS B CA 1
ATOM 4371 C C . CYS B 1 230 ? 133.337 79.651 0.962 1.00 47.98 229 CYS B C 1
ATOM 4372 O O . CYS B 1 230 ? 133.305 80.828 1.324 1.00 47.33 229 CYS B O 1
ATOM 4375 N N . GLY B 1 231 ? 134.463 78.950 0.836 1.00 46.18 230 GLY B N 1
ATOM 4376 C CA . GLY B 1 231 ? 135.751 79.546 1.124 1.00 44.78 230 GLY B CA 1
ATOM 4377 C C . GLY B 1 231 ? 136.577 78.843 2.185 1.00 42.64 230 GLY B C 1
ATOM 4378 O O . GLY B 1 231 ? 137.793 78.751 2.077 1.00 43.52 230 GLY B O 1
ATOM 4379 N N . TRP B 1 232 ? 135.921 78.345 3.220 1.00 42.36 231 TRP B N 1
ATOM 4380 C CA . TRP B 1 232 ? 136.626 77.673 4.301 1.00 40.42 231 TRP B CA 1
ATOM 4381 C C . TRP B 1 232 ? 136.286 76.191 4.306 1.00 38.81 231 TRP B C 1
ATOM 4382 O O . TRP B 1 232 ? 135.199 75.804 3.893 1.00 39.20 231 TRP B O 1
ATOM 4393 N N . PRO B 1 233 ? 137.214 75.341 4.771 1.00 39.17 232 PRO B N 1
ATOM 4394 C CA . PRO B 1 233 ? 136.937 73.901 4.805 1.00 39.07 232 PRO B CA 1
ATOM 4395 C C . PRO B 1 233 ? 135.591 73.617 5.473 1.00 39.46 232 PRO B C 1
ATOM 4396 O O . PRO B 1 233 ? 135.267 74.175 6.531 1.00 39.38 232 PRO B O 1
ATOM 4400 N N . SER B 1 234 ? 134.809 72.746 4.849 1.00 36.31 233 SER B N 1
ATOM 4401 C CA . SER B 1 234 ? 133.491 72.433 5.355 1.00 35.82 233 SER B CA 1
ATOM 4402 C C . SER B 1 234 ? 133.288 70.949 5.627 1.00 36.62 233 SER B C 1
ATOM 4403 O O . SER B 1 234 ? 133.600 70.105 4.785 1.00 35.43 233 SER B O 1
ATOM 4406 N N . PHE B 1 235 ? 132.767 70.628 6.806 1.00 35.56 234 PHE B N 1
ATOM 4407 C CA . PHE B 1 235 ? 132.529 69.233 7.147 1.00 37.12 234 PHE B CA 1
ATOM 4408 C C . PHE B 1 235 ? 131.056 68.980 7.460 1.00 38.87 234 PHE B C 1
ATOM 4409 O O . PHE B 1 235 ? 130.324 69.894 7.863 1.00 39.61 234 PHE B O 1
ATOM 4417 N N . SER B 1 236 ? 130.607 67.746 7.269 1.00 38.37 235 SER B N 1
ATOM 4418 C CA . SER B 1 236 ? 129.211 67.450 7.548 1.00 40.77 235 SER B CA 1
ATOM 4419 C C . SER B 1 236 ? 129.028 67.099 9.019 1.00 41.58 235 SER B C 1
ATOM 4420 O O . SER B 1 236 ? 127.906 67.084 9.520 1.00 41.20 235 SER B O 1
ATOM 4423 N N . ARG B 1 237 ? 130.138 66.827 9.703 1.00 42.65 236 ARG B N 1
ATOM 4424 C CA . ARG B 1 237 ? 130.097 66.458 11.112 1.00 45.35 236 ARG B CA 1
ATOM 4425 C C . ARG B 1 237 ? 131.491 66.141 11.664 1.00 44.56 236 ARG B C 1
ATOM 4426 O O . ARG B 1 237 ? 132.427 65.900 10.908 1.00 44.43 236 ARG B O 1
ATOM 4434 N N . PRO B 1 238 ? 131.643 66.150 12.999 1.00 43.61 237 PRO B N 1
ATOM 4435 C CA . PRO B 1 238 ? 132.920 65.857 13.665 1.00 43.39 237 PRO B CA 1
ATOM 4436 C C . PRO B 1 238 ? 133.045 64.356 13.932 1.00 42.71 237 PRO B C 1
ATOM 4437 O O . PRO B 1 238 ? 132.070 63.632 13.763 1.00 43.11 237 PRO B O 1
ATOM 4441 N N . LEU B 1 239 ? 134.226 63.888 14.339 1.00 42.77 238 LEU B N 1
ATOM 4442 C CA . LEU B 1 239 ? 134.413 62.461 14.633 1.00 45.08 238 LEU B CA 1
ATOM 4443 C C . LEU B 1 239 ? 133.388 61.979 15.650 1.00 45.65 238 LEU B C 1
ATOM 4444 O O . LEU B 1 239 ? 132.678 61.012 15.408 1.00 45.54 238 LEU B O 1
ATOM 4449 N N . SER B 1 240 ? 133.336 62.659 16.793 1.00 46.14 239 SER B N 1
ATOM 4450 C CA . SER B 1 240 ? 132.399 62.340 17.865 1.00 46.07 239 SER B CA 1
ATOM 4451 C C . SER B 1 240 ? 131.671 63.615 18.256 1.00 45.51 239 SER B C 1
ATOM 4452 O O . SER B 1 240 ? 132.199 64.708 18.088 1.00 45.05 239 SER B O 1
ATOM 4455 N N . LYS B 1 241 ? 130.463 63.482 18.789 1.00 45.19 240 LYS B N 1
ATOM 4456 C CA . LYS B 1 241 ? 129.689 64.656 19.144 1.00 45.82 240 LYS B CA 1
ATOM 4457 C C . LYS B 1 241 ? 130.210 65.463 20.323 1.00 44.54 240 LYS B C 1
ATOM 4458 O O . LYS B 1 241 ? 129.958 66.657 20.394 1.00 45.20 240 LYS B O 1
ATOM 4464 N N . GLU B 1 242 ? 130.948 64.833 21.232 1.00 42.77 241 GLU B N 1
ATOM 4465 C CA . GLU B 1 242 ? 131.467 65.548 22.397 1.00 42.85 241 GLU B CA 1
ATOM 4466 C C . GLU B 1 242 ? 132.564 66.526 22.023 1.00 42.49 241 GLU B C 1
ATOM 4467 O O . GLU B 1 242 ? 132.794 67.505 22.735 1.00 41.87 241 GLU B O 1
ATOM 4473 N N . LEU B 1 243 ? 133.232 66.255 20.904 1.00 41.72 242 LEU B N 1
ATOM 4474 C CA . LEU B 1 243 ? 134.344 67.074 20.435 1.00 39.55 242 LEU B CA 1
ATOM 4475 C C . LEU B 1 243 ? 134.035 68.531 20.126 1.00 38.23 242 LEU B C 1
ATOM 4476 O O . LEU B 1 243 ? 134.944 69.353 20.080 1.00 38.30 242 LEU B O 1
ATOM 4481 N N . ILE B 1 244 ? 132.766 68.866 19.928 1.00 22.73 243 ILE B N 1
ATOM 4482 C CA . ILE B 1 244 ? 132.418 70.250 19.611 1.00 22.73 243 ILE B CA 1
ATOM 4483 C C . ILE B 1 244 ? 131.479 70.899 20.639 1.00 22.73 243 ILE B C 1
ATOM 4484 O O . ILE B 1 244 ? 130.556 70.257 21.140 1.00 36.18 243 ILE B O 1
ATOM 4489 N N . HIS B 1 245 ? 131.733 72.167 20.956 1.00 35.90 244 HIS B N 1
ATOM 4490 C CA . HIS B 1 245 ? 130.867 72.919 21.859 1.00 36.41 244 HIS B CA 1
ATOM 4491 C C . HIS B 1 245 ? 130.208 73.974 20.969 1.00 36.94 244 HIS B C 1
ATOM 4492 O O . HIS B 1 245 ? 130.832 74.477 20.038 1.00 36.94 244 HIS B O 1
ATOM 4499 N N . TYR B 1 246 ? 128.947 74.296 21.234 1.00 38.51 245 TYR B N 1
ATOM 4500 C CA . TYR B 1 246 ? 128.234 75.269 20.408 1.00 39.27 245 TYR B CA 1
ATOM 4501 C C . TYR B 1 246 ? 127.857 76.516 21.199 1.00 41.07 245 TYR B C 1
ATOM 4502 O O . TYR B 1 246 ? 127.529 76.423 22.378 1.00 42.14 245 TYR B O 1
ATOM 4511 N N . TYR B 1 247 ? 127.906 77.679 20.557 1.00 42.02 246 TYR B N 1
ATOM 4512 C CA . TYR B 1 247 ? 127.554 78.926 21.235 1.00 45.36 246 TYR B CA 1
ATOM 4513 C C . TYR B 1 247 ? 126.786 79.873 20.319 1.00 46.36 246 TYR B C 1
ATOM 4514 O O . TYR B 1 247 ? 126.967 79.867 19.102 1.00 46.44 246 TYR B O 1
ATOM 4523 N N . LYS B 1 248 ? 125.939 80.699 20.919 1.00 47.24 247 LYS B N 1
ATOM 4524 C CA . LYS B 1 248 ? 125.146 81.670 20.178 1.00 47.57 247 LYS B CA 1
ATOM 4525 C C . LYS B 1 248 ? 126.035 82.864 19.831 1.00 47.16 247 LYS B C 1
ATOM 4526 O O . LYS B 1 248 ? 126.618 83.488 20.709 1.00 46.96 247 LYS B O 1
ATOM 4532 N N . ASP B 1 249 ? 126.150 83.171 18.546 1.00 46.71 248 ASP B N 1
ATOM 4533 C CA . ASP B 1 249 ? 126.975 84.285 18.121 1.00 46.59 248 ASP B CA 1
ATOM 4534 C C . ASP B 1 249 ? 126.120 85.349 17.461 1.00 46.91 248 ASP B C 1
ATOM 4535 O O . ASP B 1 249 ? 125.513 85.126 16.417 1.00 46.62 248 ASP B O 1
ATOM 4540 N N . LEU B 1 250 ? 126.083 86.515 18.090 1.00 49.07 249 LEU B N 1
ATOM 4541 C CA . LEU B 1 250 ? 125.299 87.641 17.600 1.00 49.79 249 LEU B CA 1
ATOM 4542 C C . LEU B 1 250 ? 126.185 88.695 16.930 1.00 50.61 249 LEU B C 1
ATOM 4543 O O . LEU B 1 250 ? 125.692 89.719 16.461 1.00 50.91 249 LEU B O 1
ATOM 4548 N N . SER B 1 251 ? 127.488 88.431 16.868 1.00 50.98 250 SER B N 1
ATOM 4549 C CA . SER B 1 251 ? 128.432 89.372 16.271 1.00 51.70 250 SER B CA 1
ATOM 4550 C C . SER B 1 251 ? 128.210 89.621 14.781 1.00 52.00 250 SER B C 1
ATOM 4551 O O . SER B 1 251 ? 127.529 88.856 14.102 1.00 50.86 250 SER B O 1
ATOM 4554 N N . HIS B 1 252 ? 128.801 90.710 14.294 1.00 51.78 251 HIS B N 1
ATOM 4555 C CA . HIS B 1 252 ? 128.718 91.118 12.897 1.00 52.69 251 HIS B CA 1
ATOM 4556 C C . HIS B 1 252 ? 127.306 91.206 12.329 1.00 53.45 251 HIS B C 1
ATOM 4557 O O . HIS B 1 252 ? 127.063 90.825 11.180 1.00 54.04 251 HIS B O 1
ATOM 4564 N N . GLY B 1 253 ? 126.387 91.717 13.144 1.00 53.91 252 GLY B N 1
ATOM 4565 C CA . GLY B 1 253 ? 125.006 91.896 12.725 1.00 55.32 252 GLY B CA 1
ATOM 4566 C C . GLY B 1 253 ? 124.222 90.661 12.323 1.00 55.99 252 GLY B C 1
ATOM 4567 O O . GLY B 1 253 ? 123.140 90.777 11.748 1.00 57.63 252 GLY B O 1
ATOM 4568 N N . MET B 1 254 ? 124.745 89.480 12.632 1.00 55.24 253 MET B N 1
ATOM 4569 C CA . MET B 1 254 ? 124.066 88.239 12.274 1.00 54.08 253 MET B CA 1
ATOM 4570 C C . MET B 1 254 ? 123.844 87.341 13.486 1.00 52.28 253 MET B C 1
ATOM 4571 O O . MET B 1 254 ? 124.444 87.544 14.546 1.00 52.15 253 MET B O 1
ATOM 4576 N N . GLU B 1 255 ? 122.978 86.344 13.323 1.00 50.06 254 GLU B N 1
ATOM 4577 C CA . GLU B 1 255 ? 122.729 85.382 14.382 1.00 47.53 254 GLU B CA 1
ATOM 4578 C C . GLU B 1 255 ? 123.089 84.000 13.854 1.00 45.92 254 GLU B C 1
ATOM 4579 O O . GLU B 1 255 ? 122.397 83.441 13.007 1.00 44.52 254 GLU B O 1
ATOM 4585 N N . ARG B 1 256 ? 124.192 83.457 14.340 1.00 45.63 255 ARG B N 1
ATOM 4586 C CA . ARG B 1 256 ? 124.603 82.142 13.899 1.00 46.60 255 ARG B CA 1
ATOM 4587 C C . ARG B 1 256 ? 125.132 81.322 15.061 1.00 43.52 255 ARG B C 1
ATOM 4588 O O . ARG B 1 256 ? 125.124 81.768 16.209 1.00 44.15 255 ARG B O 1
ATOM 4596 N N . ILE B 1 257 ? 125.577 80.112 14.762 1.00 22.73 256 ILE B N 1
ATOM 4597 C CA . ILE B 1 257 ? 126.089 79.230 15.789 1.00 22.73 256 ILE B CA 1
ATOM 4598 C C . ILE B 1 257 ? 127.589 79.075 15.682 1.00 22.73 256 ILE B C 1
ATOM 4599 O O . ILE B 1 257 ? 128.093 78.532 14.692 1.00 37.30 256 ILE B O 1
ATOM 4604 N N . GLU B 1 258 ? 128.297 79.543 16.710 1.00 40.19 257 GLU B N 1
ATOM 4605 C CA . GLU B 1 258 ? 129.751 79.436 16.751 1.00 41.20 257 GLU B CA 1
ATOM 4606 C C . GLU B 1 258 ? 130.095 78.027 17.220 1.00 41.53 257 GLU B C 1
ATOM 4607 O O . GLU B 1 258 ? 129.332 77.394 17.949 1.00 42.76 257 GLU B O 1
ATOM 4613 N N . VAL B 1 259 ? 131.266 77.557 16.823 1.00 40.23 258 VAL B N 1
ATOM 4614 C CA . VAL B 1 259 ? 131.716 76.225 17.158 1.00 37.93 258 VAL B CA 1
ATOM 4615 C C . VAL B 1 259 ? 133.128 76.287 17.725 1.00 37.82 258 VAL B C 1
ATOM 4616 O O . VAL B 1 259 ? 133.975 77.009 17.208 1.00 36.75 258 VAL B O 1
ATOM 4620 N N . ARG B 1 260 ? 133.373 75.542 18.798 1.00 37.49 259 ARG B N 1
ATOM 4621 C CA . ARG B 1 260 ? 134.690 75.508 19.418 1.00 39.25 259 ARG B CA 1
ATOM 4622 C C . ARG B 1 260 ? 135.067 74.056 19.701 1.00 39.47 259 ARG B C 1
ATOM 4623 O O . ARG B 1 260 ? 134.202 73.197 19.778 1.00 40.34 259 ARG B O 1
ATOM 4631 N N . SER B 1 261 ? 136.355 73.778 19.847 1.00 40.11 260 SER B N 1
ATOM 4632 C CA . SER B 1 261 ? 136.784 72.414 20.121 1.00 43.13 260 SER B CA 1
ATOM 4633 C C . SER B 1 261 ? 136.592 72.131 21.610 1.00 43.93 260 SER B C 1
ATOM 4634 O O . SER B 1 261 ? 136.541 73.064 22.416 1.00 43.74 260 SER B O 1
ATOM 4637 N N . ARG B 1 262 ? 136.479 70.855 21.975 1.00 43.52 261 ARG B N 1
ATOM 4638 C CA . ARG B 1 262 ? 136.283 70.501 23.375 1.00 44.88 261 ARG B CA 1
ATOM 4639 C C . ARG B 1 262 ? 137.524 70.878 24.160 1.00 46.03 261 ARG B C 1
ATOM 4640 O O . ARG B 1 262 ? 137.613 71.963 24.726 1.00 48.33 261 ARG B O 1
ATOM 4648 N N . SER B 1 263 ? 138.480 69.965 24.208 1.00 47.51 262 SER B N 1
ATOM 4649 C CA . SER B 1 263 ? 139.714 70.230 24.911 1.00 48.49 262 SER B CA 1
ATOM 4650 C C . SER B 1 263 ? 140.332 71.442 24.226 1.00 50.66 262 SER B C 1
ATOM 4651 O O . SER B 1 263 ? 140.392 71.499 22.992 1.00 54.58 262 SER B O 1
ATOM 4654 N N . GLY B 1 264 ? 140.769 72.425 25.002 1.00 49.44 263 GLY B N 1
ATOM 4655 C CA . GLY B 1 264 ? 141.374 73.597 24.385 1.00 47.87 263 GLY B CA 1
ATOM 4656 C C . GLY B 1 264 ? 140.412 74.742 24.132 1.00 46.27 263 GLY B C 1
ATOM 4657 O O . GLY B 1 264 ? 140.806 75.912 24.142 1.00 44.95 263 GLY B O 1
ATOM 4658 N N . SER B 1 265 ? 139.144 74.404 23.909 1.00 46.54 264 SER B N 1
ATOM 4659 C CA . SER B 1 265 ? 138.116 75.406 23.654 1.00 45.35 264 SER B CA 1
ATOM 4660 C C . SER B 1 265 ? 138.617 76.455 22.680 1.00 43.82 264 SER B C 1
ATOM 4661 O O . SER B 1 265 ? 138.606 77.644 22.979 1.00 42.89 264 SER B O 1
ATOM 4664 N N . ALA B 1 266 ? 139.057 76.005 21.511 1.00 42.52 265 ALA B N 1
ATOM 4665 C CA . ALA B 1 266 ? 139.560 76.913 20.496 1.00 41.81 265 ALA B CA 1
ATOM 4666 C C . ALA B 1 266 ? 138.433 77.290 19.561 1.00 39.76 265 ALA B C 1
ATOM 4667 O O . ALA B 1 266 ? 137.571 76.463 19.262 1.00 40.21 265 ALA B O 1
ATOM 4669 N N . HIS B 1 267 ? 138.418 78.543 19.121 1.00 37.89 266 HIS B N 1
ATOM 4670 C CA . HIS B 1 267 ? 137.402 78.974 18.179 1.00 37.96 266 HIS B CA 1
ATOM 4671 C C . HIS B 1 267 ? 137.749 78.276 16.857 1.00 38.04 266 HIS B C 1
ATOM 4672 O O . HIS B 1 267 ? 138.919 78.240 16.452 1.00 34.89 266 HIS B O 1
ATOM 4679 N N . LEU B 1 268 ? 136.732 77.717 16.203 1.00 36.67 267 LEU B N 1
ATOM 4680 C CA . LEU B 1 268 ? 136.921 76.990 14.954 1.00 37.23 267 LEU B CA 1
ATOM 4681 C C . LEU B 1 268 ? 136.174 77.622 13.788 1.00 38.07 267 LEU B C 1
ATOM 4682 O O . LEU B 1 268 ? 136.654 77.603 12.650 1.00 38.28 267 LEU B O 1
ATOM 4687 N N . GLY B 1 269 ? 134.996 78.167 14.082 1.00 38.21 268 GLY B N 1
ATOM 4688 C CA . GLY B 1 269 ? 134.177 78.784 13.056 1.00 40.03 268 GLY B CA 1
ATOM 4689 C C . GLY B 1 269 ? 132.699 78.653 13.385 1.00 41.66 268 GLY B C 1
ATOM 4690 O O . GLY B 1 269 ? 132.300 78.803 14.537 1.00 41.91 268 GLY B O 1
ATOM 4691 N N . HIS B 1 270 ? 131.877 78.363 12.383 1.00 41.58 269 HIS B N 1
ATOM 4692 C CA . HIS B 1 270 ? 130.449 78.235 12.617 1.00 42.64 269 HIS B CA 1
ATOM 4693 C C . HIS B 1 270 ? 129.822 77.036 11.918 1.00 41.84 269 HIS B C 1
ATOM 4694 O O . HIS B 1 270 ? 130.420 76.437 11.024 1.00 42.37 269 HIS B O 1
ATOM 4701 N N . VAL B 1 271 ? 128.610 76.686 12.338 1.00 40.33 270 VAL B N 1
ATOM 4702 C CA . VAL B 1 271 ? 127.899 75.577 11.727 1.00 40.48 270 VAL B CA 1
ATOM 4703 C C . VAL B 1 271 ? 126.569 76.091 11.176 1.00 41.83 270 VAL B C 1
ATOM 4704 O O . VAL B 1 271 ? 125.872 76.877 11.825 1.00 42.66 270 VAL B O 1
ATOM 4708 N N . PHE B 1 272 ? 126.238 75.665 9.960 1.00 42.26 271 PHE B N 1
ATOM 4709 C CA . PHE B 1 272 ? 125.005 76.081 9.303 1.00 41.71 271 PHE B CA 1
ATOM 4710 C C . PHE B 1 272 ? 124.177 74.861 8.898 1.00 43.43 271 PHE B C 1
ATOM 4711 O O . PHE B 1 272 ? 124.636 73.722 9.001 1.00 44.59 271 PHE B O 1
ATOM 4719 N N . THR B 1 273 ? 122.958 75.093 8.431 1.00 42.33 272 THR B N 1
ATOM 4720 C CA . THR B 1 273 ? 122.107 73.985 8.021 1.00 42.47 272 THR B CA 1
ATOM 4721 C C . THR B 1 273 ? 121.804 74.028 6.520 1.00 42.95 272 THR B C 1
ATOM 4722 O O . THR B 1 273 ? 120.660 73.856 6.096 1.00 43.75 272 THR B O 1
ATOM 4726 N N . ASP B 1 274 ? 122.848 74.263 5.731 1.00 41.71 273 ASP B N 1
ATOM 4727 C CA . ASP B 1 274 ? 122.750 74.327 4.275 1.00 40.53 273 ASP B CA 1
ATOM 4728 C C . ASP B 1 274 ? 123.688 73.296 3.661 1.00 39.64 273 ASP B C 1
ATOM 4729 O O . ASP B 1 274 ? 124.085 73.403 2.500 1.00 41.19 273 ASP B O 1
ATOM 4734 N N . GLY B 1 275 ? 124.043 72.298 4.459 1.00 38.90 274 GLY B N 1
ATOM 4735 C CA . GLY B 1 275 ? 124.928 71.256 3.992 1.00 40.05 274 GLY B CA 1
ATOM 4736 C C . GLY B 1 275 ? 124.181 70.201 3.209 1.00 41.45 274 GLY B C 1
ATOM 4737 O O . GLY B 1 275 ? 122.955 70.190 3.205 1.00 41.83 274 GLY B O 1
ATOM 4738 N N . PRO B 1 276 ? 124.902 69.295 2.531 1.00 43.21 275 PRO B N 1
ATOM 4739 C CA . PRO B 1 276 ? 124.326 68.212 1.732 1.00 42.48 275 PRO B CA 1
ATOM 4740 C C . PRO B 1 276 ? 123.300 67.427 2.531 1.00 41.63 275 PRO B C 1
ATOM 4741 O O . PRO B 1 276 ? 123.637 66.806 3.532 1.00 40.59 275 PRO B O 1
ATOM 4745 N N . ARG B 1 277 ? 122.053 67.447 2.072 1.00 42.76 276 ARG B N 1
ATOM 4746 C CA . ARG B 1 277 ? 120.954 66.748 2.739 1.00 43.38 276 ARG B CA 1
ATOM 4747 C C . ARG B 1 277 ? 121.218 65.293 3.105 1.00 44.50 276 ARG B C 1
ATOM 4748 O O . ARG B 1 277 ? 120.933 64.871 4.221 1.00 42.68 276 ARG B O 1
ATOM 4756 N N . GLU B 1 278 ? 121.767 64.527 2.173 1.00 46.73 277 GLU B N 1
ATOM 4757 C CA . GLU B 1 278 ? 122.026 63.118 2.435 1.00 50.16 277 GLU B CA 1
ATOM 4758 C C . GLU B 1 278 ? 123.074 62.880 3.524 1.00 50.34 277 GLU B C 1
ATOM 4759 O O . GLU B 1 278 ? 123.208 61.752 4.023 1.00 50.53 277 GLU B O 1
ATOM 4765 N N . LEU B 1 279 ? 123.810 63.929 3.897 1.00 48.35 278 LEU B N 1
ATOM 4766 C CA . LEU B 1 279 ? 124.858 63.779 4.904 1.00 44.83 278 LEU B CA 1
ATOM 4767 C C . LEU B 1 279 ? 124.501 64.326 6.283 1.00 43.41 278 LEU B C 1
ATOM 4768 O O . LEU B 1 279 ? 125.338 64.325 7.189 1.00 42.59 278 LEU B O 1
ATOM 4773 N N . GLY B 1 280 ? 123.259 64.780 6.442 1.00 40.66 279 GLY B N 1
ATOM 4774 C CA . GLY B 1 280 ? 122.828 65.320 7.719 1.00 38.85 279 GLY B CA 1
ATOM 4775 C C . GLY B 1 280 ? 122.364 66.761 7.603 1.00 37.55 279 GLY B C 1
ATOM 4776 O O . GLY B 1 280 ? 121.652 67.258 8.475 1.00 36.47 279 GLY B O 1
ATOM 4777 N N . GLY B 1 281 ? 122.782 67.431 6.530 1.00 36.20 280 GLY B N 1
ATOM 4778 C CA . GLY B 1 281 ? 122.387 68.807 6.288 1.00 35.44 280 GLY B CA 1
ATOM 4779 C C . GLY B 1 281 ? 123.222 69.884 6.963 1.00 36.89 280 GLY B C 1
ATOM 4780 O O . GLY B 1 281 ? 122.987 71.081 6.765 1.00 35.97 280 GLY B O 1
ATOM 4781 N N . LEU B 1 282 ? 124.203 69.473 7.755 1.00 37.13 281 LEU B N 1
ATOM 4782 C CA . LEU B 1 282 ? 125.030 70.438 8.462 1.00 36.63 281 LEU B CA 1
ATOM 4783 C C . LEU B 1 282 ? 126.319 70.787 7.742 1.00 38.04 281 LEU B C 1
ATOM 4784 O O . LEU B 1 282 ? 126.941 69.945 7.093 1.00 40.12 281 LEU B O 1
ATOM 4789 N N . ARG B 1 283 ? 126.713 72.048 7.860 1.00 38.24 282 ARG B N 1
ATOM 4790 C CA . ARG B 1 283 ? 127.936 72.511 7.244 1.00 36.33 282 ARG B CA 1
ATOM 4791 C C . ARG B 1 283 ? 128.786 73.140 8.326 1.00 35.53 282 ARG B C 1
ATOM 4792 O O . ARG B 1 283 ? 128.507 74.248 8.776 1.00 36.07 282 ARG B O 1
ATOM 4800 N N . TYR B 1 284 ? 129.803 72.421 8.777 1.00 35.21 283 TYR B N 1
ATOM 4801 C CA . TYR B 1 284 ? 130.701 72.961 9.785 1.00 35.65 283 TYR B CA 1
ATOM 4802 C C . TYR B 1 284 ? 131.761 73.739 9.016 1.00 35.52 283 TYR B C 1
ATOM 4803 O O . TYR B 1 284 ? 132.628 73.152 8.363 1.00 35.87 283 TYR B O 1
ATOM 4812 N N . CYS B 1 285 ? 131.655 75.064 9.072 1.00 36.34 284 CYS B N 1
ATOM 4813 C CA . CYS B 1 285 ? 132.582 75.965 8.390 1.00 36.96 284 CYS B CA 1
ATOM 4814 C C . CYS B 1 285 ? 133.719 76.273 9.354 1.00 36.70 284 CYS B C 1
ATOM 4815 O O . CYS B 1 285 ? 133.565 77.062 10.282 1.00 36.28 284 CYS B O 1
ATOM 4818 N N . ILE B 1 286 ? 134.863 75.644 9.116 1.00 22.73 285 ILE B N 1
ATOM 4819 C CA . ILE B 1 286 ? 136.035 75.778 9.971 1.00 22.73 285 ILE B CA 1
ATOM 4820 C C . ILE B 1 286 ? 137.184 76.559 9.326 1.00 22.73 285 ILE B C 1
ATOM 4821 O O . ILE B 1 286 ? 137.421 76.449 8.113 1.00 39.09 285 ILE B O 1
ATOM 4826 N N . ASN B 1 287 ? 137.907 77.329 10.140 1.00 38.79 286 ASN B N 1
ATOM 4827 C CA . ASN B 1 287 ? 139.053 78.083 9.642 1.00 37.51 286 ASN B CA 1
ATOM 4828 C C . ASN B 1 287 ? 140.200 77.094 9.527 1.00 38.26 286 ASN B C 1
ATOM 4829 O O . ASN B 1 287 ? 140.350 76.228 10.381 1.00 38.79 286 ASN B O 1
ATOM 4834 N N . SER B 1 288 ? 141.009 77.214 8.479 1.00 40.04 287 SER B N 1
ATOM 4835 C CA . SER B 1 288 ? 142.150 76.316 8.305 1.00 40.20 287 SER B CA 1
ATOM 4836 C C . SER B 1 288 ? 143.171 76.583 9.409 1.00 39.23 287 SER B C 1
ATOM 4837 O O . SER B 1 288 ? 143.865 75.672 9.863 1.00 39.24 287 SER B O 1
ATOM 4840 N N . ALA B 1 289 ? 143.248 77.842 9.835 1.00 39.42 288 ALA B N 1
ATOM 4841 C CA . ALA B 1 289 ? 144.196 78.259 10.866 1.00 40.80 288 ALA B CA 1
ATOM 4842 C C . ALA B 1 289 ? 144.031 77.587 12.231 1.00 41.43 288 ALA B C 1
ATOM 4843 O O . ALA B 1 289 ? 144.957 77.605 13.039 1.00 42.14 288 ALA B O 1
ATOM 4845 N N . SER B 1 290 ? 142.867 77.002 12.498 1.00 42.17 289 SER B N 1
ATOM 4846 C CA . SER B 1 290 ? 142.650 76.342 13.786 1.00 43.84 289 SER B CA 1
ATOM 4847 C C . SER B 1 290 ? 142.814 74.838 13.681 1.00 44.86 289 SER B C 1
ATOM 4848 O O . SER B 1 290 ? 142.627 74.112 14.658 1.00 45.11 289 SER B O 1
ATOM 4851 N N . LEU B 1 291 ? 143.186 74.378 12.492 1.00 45.71 290 LEU B N 1
ATOM 4852 C CA . LEU B 1 291 ? 143.375 72.959 12.249 1.00 46.98 290 LEU B CA 1
ATOM 4853 C C . LEU B 1 291 ? 144.779 72.629 11.786 1.00 47.69 290 LEU B C 1
ATOM 4854 O O . LEU B 1 291 ? 145.511 73.483 11.298 1.00 48.81 290 LEU B O 1
ATOM 4859 N N . ARG B 1 292 ? 145.140 71.368 11.956 1.00 48.56 291 ARG B N 1
ATOM 4860 C CA . ARG B 1 292 ? 146.419 70.850 11.521 1.00 49.60 291 ARG B CA 1
ATOM 4861 C C . ARG B 1 292 ? 146.043 69.547 10.841 1.00 50.70 291 ARG B C 1
ATOM 4862 O O . ARG B 1 292 ? 145.631 68.592 11.506 1.00 49.64 291 ARG B O 1
ATOM 4870 N N . PHE B 1 293 ? 146.146 69.516 9.515 1.00 50.67 292 PHE B N 1
ATOM 4871 C CA . PHE B 1 293 ? 145.817 68.304 8.788 1.00 50.73 292 PHE B CA 1
ATOM 4872 C C . PHE B 1 293 ? 146.912 67.266 8.966 1.00 49.35 292 PHE B C 1
ATOM 4873 O O . PHE B 1 293 ? 148.097 67.576 8.917 1.00 49.11 292 PHE B O 1
ATOM 4881 N N . VAL B 1 294 ? 146.499 66.033 9.199 1.00 48.47 293 VAL B N 1
ATOM 4882 C CA . VAL B 1 294 ? 147.424 64.934 9.367 1.00 49.86 293 VAL B CA 1
ATOM 4883 C C . VAL B 1 294 ? 146.964 63.897 8.370 1.00 51.75 293 VAL B C 1
ATOM 4884 O O . VAL B 1 294 ? 145.879 63.335 8.496 1.00 52.68 293 VAL B O 1
ATOM 4888 N N . ALA B 1 295 ? 147.777 63.666 7.354 1.00 53.61 294 ALA B N 1
ATOM 4889 C CA . ALA B 1 295 ? 147.424 62.691 6.340 1.00 53.68 294 ALA B CA 1
ATOM 4890 C C . ALA B 1 295 ? 147.494 61.292 6.925 1.00 53.54 294 ALA B C 1
ATOM 4891 O O . ALA B 1 295 ? 148.119 61.073 7.958 1.00 51.87 294 ALA B O 1
ATOM 4893 N N . LYS B 1 296 ? 146.846 60.352 6.250 1.00 55.66 295 LYS B N 1
ATOM 4894 C CA . LYS B 1 296 ? 146.825 58.957 6.670 1.00 57.95 295 LYS B CA 1
ATOM 4895 C C . LYS B 1 296 ? 148.225 58.375 6.892 1.00 60.08 295 LYS B C 1
ATOM 4896 O O . LYS B 1 296 ? 148.443 57.646 7.856 1.00 61.05 295 LYS B O 1
ATOM 4902 N N . ASP B 1 297 ? 149.166 58.701 6.005 1.00 63.01 296 ASP B N 1
ATOM 4903 C CA . ASP B 1 297 ? 150.545 58.200 6.097 1.00 65.75 296 ASP B CA 1
ATOM 4904 C C . ASP B 1 297 ? 151.132 58.440 7.477 1.00 66.70 296 ASP B C 1
ATOM 4905 O O . ASP B 1 297 ? 151.449 57.505 8.215 1.00 68.73 296 ASP B O 1
ATOM 4910 N N . GLU B 1 298 ? 151.283 59.721 7.792 1.00 66.17 297 GLU B N 1
ATOM 4911 C CA . GLU B 1 298 ? 151.854 60.194 9.043 1.00 66.87 297 GLU B CA 1
ATOM 4912 C C . GLU B 1 298 ? 150.961 60.038 10.266 1.00 65.65 297 GLU B C 1
ATOM 4913 O O . GLU B 1 298 ? 151.289 60.530 11.338 1.00 66.38 297 GLU B O 1
ATOM 4919 N N . MET B 1 299 ? 149.845 59.340 10.115 1.00 64.63 298 MET B N 1
ATOM 4920 C CA . MET B 1 299 ? 148.922 59.158 11.226 1.00 64.64 298 MET B CA 1
ATOM 4921 C C . MET B 1 299 ? 149.486 58.244 12.316 1.00 65.99 298 MET B C 1
ATOM 4922 O O . MET B 1 299 ? 149.573 58.631 13.483 1.00 65.45 298 MET B O 1
ATOM 4927 N N . GLU B 1 300 ? 149.863 57.030 11.933 1.00 67.28 299 GLU B N 1
ATOM 4928 C CA . GLU B 1 300 ? 150.418 56.076 12.879 1.00 69.13 299 GLU B CA 1
ATOM 4929 C C . GLU B 1 300 ? 151.659 56.643 13.570 1.00 71.29 299 GLU B C 1
ATOM 4930 O O . GLU B 1 300 ? 151.770 56.588 14.791 1.00 71.42 299 GLU B O 1
ATOM 4936 N N . LYS B 1 301 ? 152.591 57.185 12.786 1.00 73.76 300 LYS B N 1
ATOM 4937 C CA . LYS B 1 301 ? 153.822 57.756 13.336 1.00 75.62 300 LYS B CA 1
ATOM 4938 C C . LYS B 1 301 ? 153.487 58.786 14.404 1.00 74.94 300 LYS B C 1
ATOM 4939 O O . LYS B 1 301 ? 154.162 58.877 15.430 1.00 74.16 300 LYS B O 1
ATOM 4945 N N . ALA B 1 302 ? 152.447 59.572 14.151 1.00 74.39 301 ALA B N 1
ATOM 4946 C CA . ALA B 1 302 ? 152.006 60.556 15.125 1.00 73.88 301 ALA B CA 1
ATOM 4947 C C . ALA B 1 302 ? 151.301 59.700 16.175 1.00 73.14 301 ALA B C 1
ATOM 4948 O O . ALA B 1 302 ? 151.555 58.496 16.258 1.00 74.37 301 ALA B O 1
ATOM 4950 N N . GLY B 1 303 ? 150.416 60.287 16.968 1.00 70.77 302 GLY B N 1
ATOM 4951 C CA . GLY B 1 303 ? 149.745 59.484 17.976 1.00 68.03 302 GLY B CA 1
ATOM 4952 C C . GLY B 1 303 ? 148.292 59.214 17.652 1.00 64.85 302 GLY B C 1
ATOM 4953 O O . GLY B 1 303 ? 147.459 59.106 18.552 1.00 64.40 302 GLY B O 1
ATOM 4954 N N . TYR B 1 304 ? 147.985 59.082 16.368 1.00 61.41 303 TYR B N 1
ATOM 4955 C CA . TYR B 1 304 ? 146.609 58.859 15.957 1.00 57.78 303 TYR B CA 1
ATOM 4956 C C . TYR B 1 304 ? 146.396 57.536 15.224 1.00 57.30 303 TYR B C 1
ATOM 4957 O O . TYR B 1 304 ? 145.455 57.399 14.449 1.00 58.22 303 TYR B O 1
ATOM 4966 N N . GLY B 1 305 ? 147.266 56.564 15.473 1.00 56.41 304 GLY B N 1
ATOM 4967 C CA . GLY B 1 305 ? 147.124 55.275 14.822 1.00 53.49 304 GLY B CA 1
ATOM 4968 C C . GLY B 1 305 ? 145.821 54.586 15.185 1.00 53.63 304 GLY B C 1
ATOM 4969 O O . GLY B 1 305 ? 145.225 53.891 14.353 1.00 53.01 304 GLY B O 1
ATOM 4970 N N . TYR B 1 306 ? 145.373 54.778 16.427 1.00 53.13 305 TYR B N 1
ATOM 4971 C CA . TYR B 1 306 ? 144.130 54.165 16.900 1.00 51.05 305 TYR B CA 1
ATOM 4972 C C . TYR B 1 306 ? 142.929 54.682 16.132 1.00 51.05 305 TYR B C 1
ATOM 4973 O O . TYR B 1 306 ? 141.812 54.224 16.349 1.00 51.64 305 TYR B O 1
ATOM 4982 N N . LEU B 1 307 ? 143.150 55.649 15.248 1.00 50.47 306 LEU B N 1
ATOM 4983 C CA . LEU B 1 307 ? 142.059 56.200 14.463 1.00 50.35 306 LEU B CA 1
ATOM 4984 C C . LEU B 1 307 ? 142.049 55.673 13.029 1.00 51.72 306 LEU B C 1
ATOM 4985 O O . LEU B 1 307 ? 141.080 55.885 12.293 1.00 51.50 306 LEU B O 1
ATOM 4990 N N . LEU B 1 308 ? 143.112 54.977 12.631 1.00 51.80 307 LEU B N 1
ATOM 4991 C CA . LEU B 1 308 ? 143.191 54.442 11.272 1.00 53.13 307 LEU B CA 1
ATOM 4992 C C . LEU B 1 308 ? 141.975 53.596 10.870 1.00 53.37 307 LEU B C 1
ATOM 4993 O O . LEU B 1 308 ? 141.438 53.753 9.774 1.00 53.50 307 LEU B O 1
ATOM 4998 N N . PRO B 1 309 ? 141.518 52.696 11.755 1.00 54.72 308 PRO B N 1
ATOM 4999 C CA . PRO B 1 309 ? 140.362 51.838 11.456 1.00 55.71 308 PRO B CA 1
ATOM 5000 C C . PRO B 1 309 ? 139.068 52.582 11.136 1.00 56.80 308 PRO B C 1
ATOM 5001 O O . PRO B 1 309 ? 138.097 51.984 10.674 1.00 56.44 308 PRO B O 1
ATOM 5005 N N . TYR B 1 310 ? 139.057 53.887 11.369 1.00 58.22 309 TYR B N 1
ATOM 5006 C CA . TYR B 1 310 ? 137.857 54.671 11.134 1.00 60.52 309 TYR B CA 1
ATOM 5007 C C . TYR B 1 310 ? 137.893 55.566 9.904 1.00 62.35 309 TYR B C 1
ATOM 5008 O O . TYR B 1 310 ? 136.864 56.114 9.509 1.00 62.57 309 TYR B O 1
ATOM 5017 N N . LEU B 1 311 ? 139.065 55.722 9.298 1.00 64.65 310 LEU B N 1
ATOM 5018 C CA . LEU B 1 311 ? 139.178 56.570 8.123 1.00 67.31 310 LEU B CA 1
ATOM 5019 C C . LEU B 1 311 ? 138.292 56.113 6.977 1.00 70.74 310 LEU B C 1
ATOM 5020 O O . LEU B 1 311 ? 137.788 56.938 6.214 1.00 71.75 310 LEU B O 1
ATOM 5025 N N . ASN B 1 312 ? 138.097 54.803 6.860 1.00 74.68 311 ASN B N 1
ATOM 5026 C CA . ASN B 1 312 ? 137.267 54.252 5.796 1.00 78.40 311 ASN B CA 1
ATOM 5027 C C . ASN B 1 312 ? 135.791 54.518 6.013 1.00 79.59 311 ASN B C 1
ATOM 5028 O O . ASN B 1 312 ? 135.294 54.442 7.132 1.00 79.61 311 ASN B O 1
ATOM 5033 N N . LYS B 1 313 ? 135.097 54.831 4.922 1.00 22.73 312 LYS B N 1
ATOM 5034 C CA . LYS B 1 313 ? 133.657 55.092 4.954 1.00 22.73 312 LYS B CA 1
ATOM 5035 C C . LYS B 1 313 ? 132.913 53.803 5.317 1.00 22.73 312 LYS B C 1
ATOM 5036 O O . LYS B 1 313 ? 131.712 53.688 4.924 1.00 22.73 312 LYS B O 1
ATOM 5043 N N . HIS C 1 1 ? 87.715 82.314 7.866 1.00 63.58 0 HIS C N 1
ATOM 5044 C CA . HIS C 1 1 ? 89.059 82.746 7.389 1.00 63.82 0 HIS C CA 1
ATOM 5045 C C . HIS C 1 1 ? 90.210 82.053 8.124 1.00 60.58 0 HIS C C 1
ATOM 5046 O O . HIS C 1 1 ? 90.028 81.484 9.202 1.00 58.91 0 HIS C O 1
ATOM 5053 N N . MET C 1 2 ? 91.396 82.121 7.523 1.00 57.91 1 MET C N 1
ATOM 5054 C CA . MET C 1 2 ? 92.600 81.492 8.058 1.00 54.34 1 MET C CA 1
ATOM 5055 C C . MET C 1 2 ? 93.153 82.020 9.371 1.00 51.65 1 MET C C 1
ATOM 5056 O O . MET C 1 2 ? 92.979 83.181 9.732 1.00 50.86 1 MET C O 1
ATOM 5061 N N . ALA C 1 3 ? 93.836 81.124 10.070 1.00 47.80 2 ALA C N 1
ATOM 5062 C CA . ALA C 1 3 ? 94.471 81.406 11.348 1.00 44.23 2 ALA C CA 1
ATOM 5063 C C . ALA C 1 3 ? 95.416 80.254 11.592 1.00 41.36 2 ALA C C 1
ATOM 5064 O O . ALA C 1 3 ? 95.286 79.196 10.973 1.00 39.80 2 ALA C O 1
ATOM 5066 N N . GLU C 1 4 ? 96.373 80.453 12.484 1.00 40.05 3 GLU C N 1
ATOM 5067 C CA . GLU C 1 4 ? 97.302 79.383 12.787 1.00 39.34 3 GLU C CA 1
ATOM 5068 C C . GLU C 1 4 ? 97.673 79.387 14.259 1.00 37.92 3 GLU C C 1
ATOM 5069 O O . GLU C 1 4 ? 97.422 80.355 14.974 1.00 37.86 3 GLU C O 1
ATOM 5075 N N . ILE C 1 5 ? 98.255 78.279 14.705 1.00 22.73 4 ILE C N 1
ATOM 5076 C CA . ILE C 1 5 ? 98.693 78.120 16.083 1.00 22.73 4 ILE C CA 1
ATOM 5077 C C . ILE C 1 5 ? 99.803 77.056 16.046 1.00 22.73 4 ILE C C 1
ATOM 5078 O O . ILE C 1 5 ? 99.768 76.140 15.222 1.00 33.85 4 ILE C O 1
ATOM 5083 N N . TYR C 1 6 ? 100.801 77.190 16.911 1.00 31.43 5 TYR C N 1
ATOM 5084 C CA . TYR C 1 6 ? 101.896 76.233 16.948 1.00 29.04 5 TYR C CA 1
ATOM 5085 C C . TYR C 1 6 ? 101.804 75.405 18.222 1.00 27.51 5 TYR C C 1
ATOM 5086 O O . TYR C 1 6 ? 101.743 75.945 19.324 1.00 27.78 5 TYR C O 1
ATOM 5095 N N . LEU C 1 7 ? 101.786 74.088 18.055 1.00 26.79 6 LEU C N 1
ATOM 5096 C CA . LEU C 1 7 ? 101.640 73.164 19.167 1.00 26.75 6 LEU C CA 1
ATOM 5097 C C . LEU C 1 7 ? 102.771 72.147 19.295 1.00 27.92 6 LEU C C 1
ATOM 5098 O O . LEU C 1 7 ? 103.210 71.533 18.314 1.00 28.03 6 LEU C O 1
ATOM 5103 N N . ALA C 1 8 ? 103.249 71.982 20.523 1.00 27.50 7 ALA C N 1
ATOM 5104 C CA . ALA C 1 8 ? 104.306 71.034 20.801 1.00 26.50 7 ALA C CA 1
ATOM 5105 C C . ALA C 1 8 ? 103.748 69.988 21.774 1.00 28.06 7 ALA C C 1
ATOM 5106 O O . ALA C 1 8 ? 103.310 70.321 22.877 1.00 29.53 7 ALA C O 1
ATOM 5108 N N . GLY C 1 9 ? 103.753 68.727 21.362 1.00 27.50 8 GLY C N 1
ATOM 5109 C CA . GLY C 1 9 ? 103.240 67.688 22.233 1.00 28.95 8 GLY C CA 1
ATOM 5110 C C . GLY C 1 9 ? 103.872 66.326 22.017 1.00 31.01 8 GLY C C 1
ATOM 5111 O O . GLY C 1 9 ? 103.168 65.357 21.789 1.00 32.67 8 GLY C O 1
ATOM 5112 N N . GLY C 1 10 ? 105.193 66.239 22.107 1.00 31.30 9 GLY C N 1
ATOM 5113 C CA . GLY C 1 10 ? 105.856 64.968 21.888 1.00 32.65 9 GLY C CA 1
ATOM 5114 C C . GLY C 1 10 ? 106.322 64.860 20.446 1.00 33.53 9 GLY C C 1
ATOM 5115 O O . GLY C 1 10 ? 106.331 65.861 19.736 1.00 35.49 9 GLY C O 1
ATOM 5116 N N . CYS C 1 11 ? 106.708 63.662 20.012 1.00 32.07 10 CYS C N 1
ATOM 5117 C CA . CYS C 1 11 ? 107.176 63.449 18.642 1.00 33.84 10 CYS C CA 1
ATOM 5118 C C . CYS C 1 11 ? 106.189 64.076 17.666 1.00 32.74 10 CYS C C 1
ATOM 5119 O O . CYS C 1 11 ? 105.035 63.681 17.634 1.00 35.62 10 CYS C O 1
ATOM 5122 N N . PHE C 1 12 ? 106.624 65.038 16.861 1.00 32.62 11 PHE C N 1
ATOM 5123 C CA . PHE C 1 12 ? 105.672 65.676 15.960 1.00 32.67 11 PHE C CA 1
ATOM 5124 C C . PHE C 1 12 ? 105.052 64.822 14.856 1.00 32.36 11 PHE C C 1
ATOM 5125 O O . PHE C 1 12 ? 104.105 65.265 14.208 1.00 32.25 11 PHE C O 1
ATOM 5133 N N . TRP C 1 13 ? 105.548 63.606 14.643 1.00 33.80 12 TRP C N 1
ATOM 5134 C CA . TRP C 1 13 ? 104.947 62.769 13.610 1.00 33.11 12 TRP C CA 1
ATOM 5135 C C . TRP C 1 13 ? 103.502 62.490 14.001 1.00 33.01 12 TRP C C 1
ATOM 5136 O O . TRP C 1 13 ? 102.569 62.843 13.276 1.00 36.48 12 TRP C O 1
ATOM 5147 N N . GLY C 1 14 ? 103.317 61.866 15.160 1.00 32.73 13 GLY C N 1
ATOM 5148 C CA . GLY C 1 14 ? 101.976 61.548 15.609 1.00 31.81 13 GLY C CA 1
ATOM 5149 C C . GLY C 1 14 ? 101.058 62.750 15.665 1.00 33.02 13 GLY C C 1
ATOM 5150 O O . GLY C 1 14 ? 99.943 62.727 15.133 1.00 34.91 13 GLY C O 1
ATOM 5151 N N . LEU C 1 15 ? 101.533 63.812 16.307 1.00 32.85 14 LEU C N 1
ATOM 5152 C CA . LEU C 1 15 ? 100.750 65.023 16.464 1.00 32.02 14 LEU C CA 1
ATOM 5153 C C . LEU C 1 15 ? 100.331 65.644 15.131 1.00 32.04 14 LEU C C 1
ATOM 5154 O O . LEU C 1 15 ? 99.212 66.125 15.003 1.00 33.12 14 LEU C O 1
ATOM 5159 N N . GLU C 1 16 ? 101.212 65.637 14.133 1.00 33.68 15 GLU C N 1
ATOM 5160 C CA . GLU C 1 16 ? 100.847 66.203 12.835 1.00 36.26 15 GLU C CA 1
ATOM 5161 C C . GLU C 1 16 ? 99.769 65.354 12.156 1.00 36.21 15 GLU C C 1
ATOM 5162 O O . GLU C 1 16 ? 98.807 65.893 11.610 1.00 36.09 15 GLU C O 1
ATOM 5168 N N . GLU C 1 17 ? 99.938 64.032 12.188 1.00 36.87 16 GLU C N 1
ATOM 5169 C CA . GLU C 1 17 ? 98.971 63.121 11.587 1.00 38.73 16 GLU C CA 1
ATOM 5170 C C . GLU C 1 17 ? 97.615 63.357 12.224 1.00 39.43 16 GLU C C 1
ATOM 5171 O O . GLU C 1 17 ? 96.606 63.486 11.534 1.00 39.90 16 GLU C O 1
ATOM 5177 N N . TYR C 1 18 ? 97.605 63.415 13.552 1.00 39.96 17 TYR C N 1
ATOM 5178 C CA . TYR C 1 18 ? 96.378 63.632 14.309 1.00 39.63 17 TYR C CA 1
ATOM 5179 C C . TYR C 1 18 ? 95.628 64.889 13.878 1.00 39.76 17 TYR C C 1
ATOM 5180 O O . TYR C 1 18 ? 94.432 64.827 13.614 1.00 40.55 17 TYR C O 1
ATOM 5189 N N . PHE C 1 19 ? 96.320 66.024 13.801 1.00 38.88 18 PHE C N 1
ATOM 5190 C CA . PHE C 1 19 ? 95.667 67.275 13.403 1.00 38.35 18 PHE C CA 1
ATOM 5191 C C . PHE C 1 19 ? 95.284 67.363 11.930 1.00 38.31 18 PHE C C 1
ATOM 5192 O O . PHE C 1 19 ? 94.417 68.158 11.563 1.00 38.42 18 PHE C O 1
ATOM 5200 N N . SER C 1 20 ? 95.919 66.563 11.081 1.00 38.00 19 SER C N 1
ATOM 5201 C CA . SER C 1 20 ? 95.590 66.613 9.661 1.00 39.30 19 SER C CA 1
ATOM 5202 C C . SER C 1 20 ? 94.185 66.067 9.461 1.00 40.24 19 SER C C 1
ATOM 5203 O O . SER C 1 20 ? 93.569 66.297 8.424 1.00 41.07 19 SER C O 1
ATOM 5206 N N . ARG C 1 21 ? 93.683 65.358 10.470 1.00 40.71 20 ARG C N 1
ATOM 5207 C CA . ARG C 1 21 ? 92.352 64.752 10.409 1.00 42.27 20 ARG C CA 1
ATOM 5208 C C . ARG C 1 21 ? 91.233 65.595 11.021 1.00 42.21 20 ARG C C 1
ATOM 5209 O O . ARG C 1 21 ? 90.051 65.285 10.853 1.00 43.28 20 ARG C O 1
ATOM 5217 N N . ILE C 1 22 ? 91.604 66.663 11.725 1.00 22.73 21 ILE C N 1
ATOM 5218 C CA . ILE C 1 22 ? 90.618 67.519 12.373 1.00 22.73 21 ILE C CA 1
ATOM 5219 C C . ILE C 1 22 ? 89.887 68.419 11.389 1.00 22.73 21 ILE C C 1
ATOM 5220 O O . ILE C 1 22 ? 90.512 69.110 10.574 1.00 42.85 21 ILE C O 1
ATOM 5225 N N . SER C 1 23 ? 88.559 68.405 11.469 1.00 41.24 22 SER C N 1
ATOM 5226 C CA . SER C 1 23 ? 87.737 69.217 10.585 1.00 41.53 22 SER C CA 1
ATOM 5227 C C . SER C 1 23 ? 88.003 70.691 10.834 1.00 40.29 22 SER C C 1
ATOM 5228 O O . SER C 1 23 ? 87.857 71.184 11.952 1.00 42.33 22 SER C O 1
ATOM 5231 N N . GLY C 1 24 ? 88.401 71.392 9.783 1.00 39.47 23 GLY C N 1
ATOM 5232 C CA . GLY C 1 24 ? 88.688 72.804 9.907 1.00 38.10 23 GLY C CA 1
ATOM 5233 C C . GLY C 1 24 ? 90.166 73.067 9.714 1.00 37.76 23 GLY C C 1
ATOM 5234 O O . GLY C 1 24 ? 90.573 74.193 9.407 1.00 38.12 23 GLY C O 1
ATOM 5235 N N . VAL C 1 25 ? 90.978 72.035 9.914 1.00 38.09 24 VAL C N 1
ATOM 5236 C CA . VAL C 1 25 ? 92.409 72.184 9.737 1.00 39.91 24 VAL C CA 1
ATOM 5237 C C . VAL C 1 25 ? 92.680 72.190 8.234 1.00 41.74 24 VAL C C 1
ATOM 5238 O O . VAL C 1 25 ? 92.331 71.246 7.522 1.00 43.79 24 VAL C O 1
ATOM 5242 N N . LEU C 1 26 ? 93.300 73.264 7.758 1.00 41.79 25 LEU C N 1
ATOM 5243 C CA . LEU C 1 26 ? 93.590 73.425 6.343 1.00 41.26 25 LEU C CA 1
ATOM 5244 C C . LEU C 1 26 ? 94.914 72.831 5.914 1.00 41.21 25 LEU C C 1
ATOM 5245 O O . LEU C 1 26 ? 95.006 72.190 4.868 1.00 41.91 25 LEU C O 1
ATOM 5250 N N . GLU C 1 27 ? 95.944 73.056 6.721 1.00 41.30 26 GLU C N 1
ATOM 5251 C CA . GLU C 1 27 ? 97.283 72.573 6.415 1.00 41.00 26 GLU C CA 1
ATOM 5252 C C . GLU C 1 27 ? 98.117 72.439 7.682 1.00 39.49 26 GLU C C 1
ATOM 5253 O O . GLU C 1 27 ? 97.907 73.161 8.665 1.00 38.69 26 GLU C O 1
ATOM 5259 N N . THR C 1 28 ? 99.053 71.497 7.651 1.00 37.18 27 THR C N 1
ATOM 5260 C CA . THR C 1 28 ? 99.956 71.272 8.765 1.00 37.12 27 THR C CA 1
ATOM 5261 C C . THR C 1 28 ? 101.375 71.088 8.228 1.00 38.67 27 THR C C 1
ATOM 5262 O O . THR C 1 28 ? 101.577 70.794 7.050 1.00 39.86 27 THR C O 1
ATOM 5266 N N . SER C 1 29 ? 102.350 71.285 9.107 1.00 39.37 28 SER C N 1
ATOM 5267 C CA . SER C 1 29 ? 103.759 71.104 8.793 1.00 37.37 28 SER C CA 1
ATOM 5268 C C . SER C 1 29 ? 104.402 70.947 10.158 1.00 37.12 28 SER C C 1
ATOM 5269 O O . SER C 1 29 ? 103.841 71.393 11.165 1.00 35.96 28 SER C O 1
ATOM 5272 N N . VAL C 1 30 ? 105.553 70.288 10.208 1.00 36.40 29 VAL C N 1
ATOM 5273 C CA . VAL C 1 30 ? 106.247 70.125 11.475 1.00 34.93 29 VAL C CA 1
ATOM 5274 C C . VAL C 1 30 ? 107.534 70.931 11.434 1.00 36.17 29 VAL C C 1
ATOM 5275 O O . VAL C 1 30 ? 108.064 71.239 10.361 1.00 34.48 29 VAL C O 1
ATOM 5279 N N . GLY C 1 31 ? 108.031 71.279 12.613 1.00 37.08 30 GLY C N 1
ATOM 5280 C CA . GLY C 1 31 ? 109.246 72.054 12.680 1.00 37.00 30 GLY C CA 1
ATOM 5281 C C . GLY C 1 31 ? 109.783 72.184 14.085 1.00 37.72 30 GLY C C 1
ATOM 5282 O O . GLY C 1 31 ? 109.317 71.527 15.012 1.00 38.93 30 GLY C O 1
ATOM 5283 N N . TYR C 1 32 ? 110.763 73.065 14.230 1.00 37.36 31 TYR C N 1
ATOM 5284 C CA . TYR C 1 32 ? 111.421 73.301 15.496 1.00 35.60 31 TYR C CA 1
ATOM 5285 C C . TYR C 1 32 ? 111.170 74.748 15.916 1.00 36.77 31 TYR C C 1
ATOM 5286 O O . TYR C 1 32 ? 111.418 75.679 15.149 1.00 36.60 31 TYR C O 1
ATOM 5295 N N . ALA C 1 33 ? 110.667 74.934 17.136 1.00 36.13 32 ALA C N 1
ATOM 5296 C CA . ALA C 1 33 ? 110.345 76.273 17.614 1.00 36.86 32 ALA C CA 1
ATOM 5297 C C . ALA C 1 33 ? 110.949 76.622 18.951 1.00 36.55 32 ALA C C 1
ATOM 5298 O O . ALA C 1 33 ? 111.348 75.751 19.724 1.00 35.82 32 ALA C O 1
ATOM 5300 N N . ASN C 1 34 ? 111.004 77.922 19.206 1.00 35.79 33 ASN C N 1
ATOM 5301 C CA . ASN C 1 34 ? 111.511 78.455 20.459 1.00 38.05 33 ASN C CA 1
ATOM 5302 C C . ASN C 1 34 ? 112.729 77.768 21.070 1.00 38.23 33 ASN C C 1
ATOM 5303 O O . ASN C 1 34 ? 112.691 77.323 22.218 1.00 39.22 33 ASN C O 1
ATOM 5308 N N . GLY C 1 35 ? 113.807 77.682 20.293 1.00 39.42 34 GLY C N 1
ATOM 5309 C CA . GLY C 1 35 ? 115.047 77.107 20.783 1.00 38.13 34 GLY C CA 1
ATOM 5310 C C . GLY C 1 35 ? 115.871 78.274 21.305 1.00 39.58 34 GLY C C 1
ATOM 5311 O O . GLY C 1 35 ? 115.318 79.337 21.581 1.00 37.19 34 GLY C O 1
ATOM 5312 N N . GLN C 1 36 ? 117.183 78.112 21.438 1.00 43.35 35 GLN C N 1
ATOM 5313 C CA . GLN C 1 36 ? 118.012 79.219 21.927 1.00 45.37 35 GLN C CA 1
ATOM 5314 C C . GLN C 1 36 ? 118.717 79.985 20.811 1.00 45.59 35 GLN C C 1
ATOM 5315 O O . GLN C 1 36 ? 119.493 80.907 21.068 1.00 47.97 35 GLN C O 1
ATOM 5321 N N . VAL C 1 37 ? 118.421 79.614 19.572 1.00 43.56 36 VAL C N 1
ATOM 5322 C CA . VAL C 1 37 ? 119.011 80.261 18.412 1.00 42.60 36 VAL C CA 1
ATOM 5323 C C . VAL C 1 37 ? 118.063 80.033 17.237 1.00 43.61 36 VAL C C 1
ATOM 5324 O O . VAL C 1 37 ? 117.226 79.132 17.284 1.00 44.48 36 VAL C O 1
ATOM 5328 N N . GLU C 1 38 ? 118.183 80.843 16.193 1.00 44.10 37 GLU C N 1
ATOM 5329 C CA . GLU C 1 38 ? 117.309 80.705 15.032 1.00 45.53 37 GLU C CA 1
ATOM 5330 C C . GLU C 1 38 ? 117.838 79.759 13.955 1.00 43.23 37 GLU C C 1
ATOM 5331 O O . GLU C 1 38 ? 117.540 79.930 12.778 1.00 43.76 37 GLU C O 1
ATOM 5337 N N . THR C 1 39 ? 118.599 78.747 14.368 1.00 41.80 38 THR C N 1
ATOM 5338 C CA . THR C 1 39 ? 119.150 77.773 13.436 1.00 40.70 38 THR C CA 1
ATOM 5339 C C . THR C 1 39 ? 119.098 76.351 14.018 1.00 39.87 38 THR C C 1
ATOM 5340 O O . THR C 1 39 ? 119.413 76.143 15.186 1.00 38.97 38 THR C O 1
ATOM 5344 N N . THR C 1 40 ? 118.694 75.381 13.196 1.00 38.66 39 THR C N 1
ATOM 5345 C CA . THR C 1 40 ? 118.620 73.979 13.611 1.00 38.76 39 THR C CA 1
ATOM 5346 C C . THR C 1 40 ? 118.129 73.072 12.513 1.00 38.12 39 THR C C 1
ATOM 5347 O O . THR C 1 40 ? 117.710 73.512 11.445 1.00 38.76 39 THR C O 1
ATOM 5351 N N . ASN C 1 41 ? 118.175 71.787 12.829 1.00 37.67 40 ASN C N 1
ATOM 5352 C CA . ASN C 1 41 ? 117.681 70.727 11.982 1.00 37.95 40 ASN C CA 1
ATOM 5353 C C . ASN C 1 41 ? 117.690 69.521 12.905 1.00 37.25 40 ASN C C 1
ATOM 5354 O O . ASN C 1 41 ? 117.944 69.680 14.091 1.00 37.20 40 ASN C O 1
ATOM 5359 N N . TYR C 1 42 ? 117.422 68.326 12.397 1.00 39.59 41 TYR C N 1
ATOM 5360 C CA . TYR C 1 42 ? 117.375 67.172 13.282 1.00 42.03 41 TYR C CA 1
ATOM 5361 C C . TYR C 1 42 ? 118.668 66.931 14.034 1.00 42.59 41 TYR C C 1
ATOM 5362 O O . TYR C 1 42 ? 118.662 66.735 15.243 1.00 43.22 41 TYR C O 1
ATOM 5371 N N . GLN C 1 43 ? 119.779 66.953 13.317 1.00 43.18 42 GLN C N 1
ATOM 5372 C CA . GLN C 1 43 ? 121.073 66.725 13.927 1.00 44.78 42 GLN C CA 1
ATOM 5373 C C . GLN C 1 43 ? 121.467 67.736 15.013 1.00 43.97 42 GLN C C 1
ATOM 5374 O O . GLN C 1 43 ? 122.174 67.374 15.951 1.00 44.76 42 GLN C O 1
ATOM 5380 N N . LEU C 1 44 ? 121.021 68.988 14.904 1.00 41.54 43 LEU C N 1
ATOM 5381 C CA . LEU C 1 44 ? 121.380 70.000 15.909 1.00 41.92 43 LEU C CA 1
ATOM 5382 C C . LEU C 1 44 ? 120.330 70.220 16.994 1.00 43.05 43 LEU C C 1
ATOM 5383 O O . LEU C 1 44 ? 120.571 70.956 17.960 1.00 43.10 43 LEU C O 1
ATOM 5388 N N . LEU C 1 45 ? 119.173 69.583 16.827 1.00 42.48 44 LEU C N 1
ATOM 5389 C CA . LEU C 1 45 ? 118.055 69.717 17.753 1.00 43.10 44 LEU C CA 1
ATOM 5390 C C . LEU C 1 45 ? 118.364 69.633 19.252 1.00 43.62 44 LEU C C 1
ATOM 5391 O O . LEU C 1 45 ? 117.930 70.488 20.024 1.00 42.91 44 LEU C O 1
ATOM 5396 N N . LYS C 1 46 ? 119.104 68.610 19.672 1.00 44.73 45 LYS C N 1
ATOM 5397 C CA . LYS C 1 46 ? 119.407 68.450 21.092 1.00 45.63 45 LYS C CA 1
ATOM 5398 C C . LYS C 1 46 ? 120.363 69.513 21.616 1.00 45.06 45 LYS C C 1
ATOM 5399 O O . LYS C 1 46 ? 120.435 69.765 22.819 1.00 44.65 45 LYS C O 1
ATOM 5405 N N . GLU C 1 47 ? 121.091 70.148 20.709 1.00 43.98 46 GLU C N 1
ATOM 5406 C CA . GLU C 1 47 ? 122.038 71.170 21.108 1.00 43.02 46 GLU C CA 1
ATOM 5407 C C . GLU C 1 47 ? 121.410 72.560 21.171 1.00 40.79 46 GLU C C 1
ATOM 5408 O O . GLU C 1 47 ? 121.802 73.379 21.990 1.00 38.81 46 GLU C O 1
ATOM 5414 N N . THR C 1 48 ? 120.414 72.805 20.327 1.00 39.59 47 THR C N 1
ATOM 5415 C CA . THR C 1 48 ? 119.757 74.110 20.259 1.00 38.05 47 THR C CA 1
ATOM 5416 C C . THR C 1 48 ? 118.550 74.335 21.194 1.00 38.91 47 THR C C 1
ATOM 5417 O O . THR C 1 48 ? 118.103 75.472 21.377 1.00 38.09 47 THR C O 1
ATOM 5421 N N . ASP C 1 49 ? 118.022 73.259 21.775 1.00 37.57 48 ASP C N 1
ATOM 5422 C CA . ASP C 1 49 ? 116.890 73.352 22.697 1.00 38.47 48 ASP C CA 1
ATOM 5423 C C . ASP C 1 49 ? 115.503 73.692 22.113 1.00 38.25 48 ASP C C 1
ATOM 5424 O O . ASP C 1 49 ? 114.629 74.159 22.843 1.00 38.66 48 ASP C O 1
ATOM 5429 N N . HIS C 1 50 ? 115.297 73.473 20.816 1.00 36.78 49 HIS C N 1
ATOM 5430 C CA . HIS C 1 50 ? 113.995 73.742 20.207 1.00 35.31 49 HIS C CA 1
ATOM 5431 C C . HIS C 1 50 ? 113.028 72.643 20.604 1.00 35.45 49 HIS C C 1
ATOM 5432 O O . HIS C 1 50 ? 113.427 71.583 21.082 1.00 36.63 49 HIS C O 1
ATOM 5439 N N . ALA C 1 51 ? 111.748 72.894 20.394 1.00 33.44 50 ALA C N 1
ATOM 5440 C CA . ALA C 1 51 ? 110.741 71.911 20.722 1.00 32.25 50 ALA C CA 1
ATOM 5441 C C . ALA C 1 51 ? 110.166 71.404 19.416 1.00 32.14 50 ALA C C 1
ATOM 5442 O O . ALA C 1 51 ? 109.903 72.195 18.510 1.00 33.91 50 ALA C O 1
ATOM 5444 N N . GLU C 1 52 ? 109.998 70.091 19.287 1.00 31.84 51 GLU C N 1
ATOM 5445 C CA . GLU C 1 52 ? 109.400 69.585 18.065 1.00 32.68 51 GLU C CA 1
ATOM 5446 C C . GLU C 1 52 ? 107.988 70.167 18.090 1.00 33.02 51 GLU C C 1
ATOM 5447 O O . GLU C 1 52 ? 107.217 69.947 19.026 1.00 33.00 51 GLU C O 1
ATOM 5453 N N . THR C 1 53 ? 107.664 70.937 17.064 1.00 31.47 52 THR C N 1
ATOM 5454 C CA . THR C 1 53 ? 106.379 71.601 17.007 1.00 29.83 52 THR C CA 1
ATOM 5455 C C . THR C 1 53 ? 105.609 71.320 15.735 1.00 29.59 52 THR C C 1
ATOM 5456 O O . THR C 1 53 ? 106.204 71.054 14.692 1.00 30.14 52 THR C O 1
ATOM 5460 N N . VAL C 1 54 ? 104.282 71.393 15.842 1.00 29.32 53 VAL C N 1
ATOM 5461 C CA . VAL C 1 54 ? 103.389 71.196 14.710 1.00 29.90 53 VAL C CA 1
ATOM 5462 C C . VAL C 1 54 ? 102.687 72.512 14.401 1.00 31.18 53 VAL C C 1
ATOM 5463 O O . VAL C 1 54 ? 102.101 73.138 15.284 1.00 31.71 53 VAL C O 1
ATOM 5467 N N . GLN C 1 55 ? 102.756 72.931 13.147 1.00 33.10 54 GLN C N 1
ATOM 5468 C CA . GLN C 1 55 ? 102.097 74.150 12.716 1.00 32.97 54 GLN C CA 1
ATOM 5469 C C . GLN C 1 55 ? 100.691 73.756 12.262 1.00 32.91 54 GLN C C 1
ATOM 5470 O O . GLN C 1 55 ? 100.522 72.838 11.456 1.00 33.93 54 GLN C O 1
ATOM 5476 N N . VAL C 1 56 ? 99.680 74.435 12.786 1.00 32.97 55 VAL C N 1
ATOM 5477 C CA . VAL C 1 56 ? 98.314 74.119 12.414 1.00 32.09 55 VAL C CA 1
ATOM 5478 C C . VAL C 1 56 ? 97.638 75.344 11.849 1.00 33.23 55 VAL C C 1
ATOM 5479 O O . VAL C 1 56 ? 97.394 76.324 12.552 1.00 32.84 55 VAL C O 1
ATOM 5483 N N . ILE C 1 57 ? 97.368 75.287 10.554 1.00 22.73 56 ILE C N 1
ATOM 5484 C CA . ILE C 1 57 ? 96.700 76.371 9.864 1.00 22.73 56 ILE C CA 1
ATOM 5485 C C . ILE C 1 57 ? 95.278 75.870 9.721 1.00 22.73 56 ILE C C 1
ATOM 5486 O O . ILE C 1 57 ? 95.043 74.790 9.169 1.00 37.81 56 ILE C O 1
ATOM 5491 N N . TYR C 1 58 ? 94.337 76.649 10.239 1.00 38.04 57 TYR C N 1
ATOM 5492 C CA . TYR C 1 58 ? 92.939 76.263 10.211 1.00 39.11 57 TYR C CA 1
ATOM 5493 C C . TYR C 1 58 ? 92.040 77.428 9.823 1.00 39.90 57 TYR C C 1
ATOM 5494 O O . TYR C 1 58 ? 92.458 78.590 9.849 1.00 40.32 57 TYR C O 1
ATOM 5503 N N . ASP C 1 59 ? 90.808 77.096 9.452 1.00 41.02 58 ASP C N 1
ATOM 5504 C CA . ASP C 1 59 ? 89.795 78.080 9.083 1.00 41.67 58 ASP C CA 1
ATOM 5505 C C . ASP C 1 59 ? 89.031 78.337 10.373 1.00 41.95 58 ASP C C 1
ATOM 5506 O O . ASP C 1 59 ? 88.221 77.510 10.796 1.00 42.49 58 ASP C O 1
ATOM 5511 N N . GLU C 1 60 ? 89.285 79.484 10.993 1.00 42.84 59 GLU C N 1
ATOM 5512 C CA . GLU C 1 60 ? 88.663 79.797 12.274 1.00 44.78 59 GLU C CA 1
ATOM 5513 C C . GLU C 1 60 ? 87.141 79.887 12.283 1.00 45.25 59 GLU C C 1
ATOM 5514 O O . GLU C 1 60 ? 86.527 79.954 13.345 1.00 44.16 59 GLU C O 1
ATOM 5520 N N . LYS C 1 61 ? 86.529 79.868 11.108 1.00 46.53 60 LYS C N 1
ATOM 5521 C CA . LYS C 1 61 ? 85.078 79.929 11.034 1.00 47.32 60 LYS C CA 1
ATOM 5522 C C . LYS C 1 61 ? 84.482 78.533 10.980 1.00 46.37 60 LYS C C 1
ATOM 5523 O O . LYS C 1 61 ? 83.265 78.377 11.012 1.00 46.35 60 LYS C O 1
ATOM 5529 N N . GLU C 1 62 ? 85.344 77.522 10.901 1.00 45.28 61 GLU C N 1
ATOM 5530 C CA . GLU C 1 62 ? 84.902 76.128 10.847 1.00 45.56 61 GLU C CA 1
ATOM 5531 C C . GLU C 1 62 ? 85.240 75.448 12.182 1.00 43.36 61 GLU C C 1
ATOM 5532 O O . GLU C 1 62 ? 84.462 74.646 12.702 1.00 43.61 61 GLU C O 1
ATOM 5538 N N . VAL C 1 63 ? 86.409 75.786 12.721 1.00 40.26 62 VAL C N 1
ATOM 5539 C CA . VAL C 1 63 ? 86.887 75.270 14.004 1.00 36.17 62 VAL C CA 1
ATOM 5540 C C . VAL C 1 63 ? 87.599 76.440 14.707 1.00 35.76 62 VAL C C 1
ATOM 5541 O O . VAL C 1 63 ? 88.312 77.214 14.065 1.00 36.81 62 VAL C O 1
ATOM 5545 N N . SER C 1 64 ? 87.390 76.584 16.014 1.00 34.92 63 SER C N 1
ATOM 5546 C CA . SER C 1 64 ? 87.985 77.695 16.775 1.00 35.18 63 SER C CA 1
ATOM 5547 C C . SER C 1 64 ? 89.328 77.391 17.426 1.00 34.02 63 SER C C 1
ATOM 5548 O O . SER C 1 64 ? 89.697 76.223 17.582 1.00 34.93 63 SER C O 1
ATOM 5551 N N . LEU C 1 65 ? 90.050 78.446 17.817 1.00 32.33 64 LEU C N 1
ATOM 5552 C CA . LEU C 1 65 ? 91.337 78.261 18.493 1.00 30.62 64 LEU C CA 1
ATOM 5553 C C . LEU C 1 65 ? 91.050 77.422 19.729 1.00 31.35 64 LEU C C 1
ATOM 5554 O O . LEU C 1 65 ? 91.736 76.440 20.002 1.00 33.46 64 LEU C O 1
ATOM 5559 N N . ARG C 1 66 ? 90.014 77.804 20.462 1.00 30.59 65 ARG C N 1
ATOM 5560 C CA . ARG C 1 66 ? 89.619 77.067 21.645 1.00 30.69 65 ARG C CA 1
ATOM 5561 C C . ARG C 1 66 ? 89.438 75.582 21.302 1.00 32.23 65 ARG C C 1
ATOM 5562 O O . ARG C 1 66 ? 89.911 74.706 22.027 1.00 35.06 65 ARG C O 1
ATOM 5570 N N . GLU C 1 67 ? 88.762 75.299 20.193 1.00 30.63 66 GLU C N 1
ATOM 5571 C CA . GLU C 1 67 ? 88.517 73.921 19.800 1.00 30.06 66 GLU C CA 1
ATOM 5572 C C . GLU C 1 67 ? 89.772 73.165 19.399 1.00 30.30 66 GLU C C 1
ATOM 5573 O O . GLU C 1 67 ? 89.899 71.975 19.694 1.00 31.61 66 GLU C O 1
ATOM 5579 N N . ILE C 1 68 ? 90.706 73.841 18.735 1.00 22.73 67 ILE C N 1
ATOM 5580 C CA . ILE C 1 68 ? 91.943 73.180 18.361 1.00 22.73 67 ILE C CA 1
ATOM 5581 C C . ILE C 1 68 ? 92.652 72.829 19.666 1.00 22.73 67 ILE C C 1
ATOM 5582 O O . ILE C 1 68 ? 93.246 71.756 19.797 1.00 29.04 67 ILE C O 1
ATOM 5587 N N . LEU C 1 69 ? 92.570 73.730 20.645 1.00 29.81 68 LEU C N 1
ATOM 5588 C CA . LEU C 1 69 ? 93.232 73.486 21.927 1.00 30.59 68 LEU C CA 1
ATOM 5589 C C . LEU C 1 69 ? 92.621 72.324 22.693 1.00 30.67 68 LEU C C 1
ATOM 5590 O O . LEU C 1 69 ? 93.345 71.542 23.308 1.00 31.05 68 LEU C O 1
ATOM 5595 N N . LEU C 1 70 ? 91.301 72.194 22.652 1.00 31.17 69 LEU C N 1
ATOM 5596 C CA . LEU C 1 70 ? 90.665 71.084 23.344 1.00 31.90 69 LEU C CA 1
ATOM 5597 C C . LEU C 1 70 ? 91.138 69.797 22.685 1.00 33.52 69 LEU C C 1
ATOM 5598 O O . LEU C 1 70 ? 91.457 68.816 23.379 1.00 33.94 69 LEU C O 1
ATOM 5603 N N . TYR C 1 71 ? 91.202 69.809 21.350 1.00 33.65 70 TYR C N 1
ATOM 5604 C CA . TYR C 1 71 ? 91.670 68.644 20.589 1.00 33.41 70 TYR C CA 1
ATOM 5605 C C . TYR C 1 71 ? 93.094 68.313 20.982 1.00 32.71 70 TYR C C 1
ATOM 5606 O O . TYR C 1 71 ? 93.477 67.144 21.058 1.00 34.43 70 TYR C O 1
ATOM 5615 N N . TYR C 1 72 ? 93.877 69.355 21.234 1.00 31.61 71 TYR C N 1
ATOM 5616 C CA . TYR C 1 72 ? 95.262 69.183 21.629 1.00 31.40 71 TYR C CA 1
ATOM 5617 C C . TYR C 1 72 ? 95.361 68.576 23.019 1.00 31.60 71 TYR C C 1
ATOM 5618 O O . TYR C 1 72 ? 96.196 67.716 23.261 1.00 34.59 71 TYR C O 1
ATOM 5627 N N . PHE C 1 73 ? 94.504 69.008 23.931 1.00 32.78 72 PHE C N 1
ATOM 5628 C CA . PHE C 1 73 ? 94.542 68.474 25.285 1.00 35.24 72 PHE C CA 1
ATOM 5629 C C . PHE C 1 73 ? 93.987 67.064 25.451 1.00 35.59 72 PHE C C 1
ATOM 5630 O O . PHE C 1 73 ? 94.256 66.420 26.458 1.00 35.46 72 PHE C O 1
ATOM 5638 N N . ARG C 1 74 ? 93.226 66.567 24.483 1.00 37.42 73 ARG C N 1
ATOM 5639 C CA . ARG C 1 74 ? 92.702 65.216 24.635 1.00 40.53 73 ARG C CA 1
ATOM 5640 C C . ARG C 1 74 ? 93.733 64.156 24.263 1.00 41.17 73 ARG C C 1
ATOM 5641 O O . ARG C 1 74 ? 93.642 63.014 24.716 1.00 42.81 73 ARG C O 1
ATOM 5649 N N . VAL C 1 75 ? 94.725 64.532 23.460 1.00 41.20 74 VAL C N 1
ATOM 5650 C CA . VAL C 1 75 ? 95.717 63.564 23.027 1.00 40.77 74 VAL C CA 1
ATOM 5651 C C . VAL C 1 75 ? 97.137 63.696 23.609 1.00 42.16 74 VAL C C 1
ATOM 5652 O O . VAL C 1 75 ? 97.981 62.845 23.347 1.00 44.28 74 VAL C O 1
ATOM 5656 N N . ILE C 1 76 ? 97.421 64.738 24.394 1.00 22.73 75 ILE C N 1
ATOM 5657 C CA . ILE C 1 76 ? 98.766 64.865 24.988 1.00 22.73 75 ILE C CA 1
ATOM 5658 C C . ILE C 1 76 ? 98.733 64.678 26.506 1.00 22.73 75 ILE C C 1
ATOM 5659 O O . ILE C 1 76 ? 97.676 64.769 27.130 1.00 42.13 75 ILE C O 1
ATOM 5664 N N . ASP C 1 77 ? 99.889 64.409 27.093 1.00 40.66 76 ASP C N 1
ATOM 5665 C CA . ASP C 1 77 ? 99.981 64.255 28.535 1.00 42.26 76 ASP C CA 1
ATOM 5666 C C . ASP C 1 77 ? 100.249 65.667 29.050 1.00 41.10 76 ASP C C 1
ATOM 5667 O O . ASP C 1 77 ? 101.310 66.230 28.800 1.00 40.09 76 ASP C O 1
ATOM 5672 N N . PRO C 1 78 ? 99.292 66.258 29.774 1.00 40.63 77 PRO C N 1
ATOM 5673 C CA . PRO C 1 78 ? 99.450 67.620 30.301 1.00 40.06 77 PRO C CA 1
ATOM 5674 C C . PRO C 1 78 ? 100.261 67.771 31.595 1.00 40.57 77 PRO C C 1
ATOM 5675 O O . PRO C 1 78 ? 100.479 68.888 32.073 1.00 40.40 77 PRO C O 1
ATOM 5679 N N . LEU C 1 79 ? 100.711 66.656 32.156 1.00 40.29 78 LEU C N 1
ATOM 5680 C CA . LEU C 1 79 ? 101.468 66.696 33.396 1.00 41.30 78 LEU C CA 1
ATOM 5681 C C . LEU C 1 79 ? 102.908 66.297 33.153 1.00 43.24 78 LEU C C 1
ATOM 5682 O O . LEU C 1 79 ? 103.821 66.722 33.861 1.00 44.02 78 LEU C O 1
ATOM 5687 N N . SER C 1 80 ? 103.097 65.467 32.141 1.00 45.61 79 SER C N 1
ATOM 5688 C CA . SER C 1 80 ? 104.411 64.977 31.775 1.00 47.49 79 SER C CA 1
ATOM 5689 C C . SER C 1 80 ? 105.418 66.100 31.529 1.00 47.43 79 SER C C 1
ATOM 5690 O O . SER C 1 80 ? 105.161 67.024 30.764 1.00 46.32 79 SER C O 1
ATOM 5693 N N . ILE C 1 81 ? 106.567 66.020 32.193 1.00 22.73 80 ILE C N 1
ATOM 5694 C CA . ILE C 1 81 ? 107.625 67.017 32.011 1.00 22.73 80 ILE C CA 1
ATOM 5695 C C . ILE C 1 81 ? 108.713 66.496 31.066 1.00 22.73 80 ILE C C 1
ATOM 5696 O O . ILE C 1 81 ? 109.347 65.477 31.337 1.00 50.03 80 ILE C O 1
ATOM 5701 N N . ASN C 1 82 ? 108.914 67.218 29.965 1.00 52.39 81 ASN C N 1
ATOM 5702 C CA . ASN C 1 82 ? 109.911 66.872 28.960 1.00 53.75 81 ASN C CA 1
ATOM 5703 C C . ASN C 1 82 ? 109.807 65.419 28.541 1.00 53.60 81 ASN C C 1
ATOM 5704 O O . ASN C 1 82 ? 110.813 64.717 28.447 1.00 53.11 81 ASN C O 1
ATOM 5709 N N . GLN C 1 83 ? 108.585 64.973 28.277 1.00 54.37 82 GLN C N 1
ATOM 5710 C CA . GLN C 1 83 ? 108.360 63.593 27.881 1.00 54.96 82 GLN C CA 1
ATOM 5711 C C . GLN C 1 83 ? 106.938 63.310 27.436 1.00 54.30 82 GLN C C 1
ATOM 5712 O O . GLN C 1 83 ? 105.987 63.876 27.950 1.00 54.46 82 GLN C O 1
ATOM 5718 N N . GLN C 1 84 ? 106.817 62.426 26.459 1.00 55.06 83 GLN C N 1
ATOM 5719 C CA . GLN C 1 84 ? 105.534 62.009 25.920 1.00 55.45 83 GLN C CA 1
ATOM 5720 C C . GLN C 1 84 ? 105.859 60.646 25.352 1.00 56.59 83 GLN C C 1
ATOM 5721 O O . GLN C 1 84 ? 106.647 60.543 24.414 1.00 57.01 83 GLN C O 1
ATOM 5727 N N . GLY C 1 85 ? 105.280 59.600 25.934 1.00 58.30 84 GLY C N 1
ATOM 5728 C CA . GLY C 1 85 ? 105.560 58.254 25.459 1.00 59.73 84 GLY C CA 1
ATOM 5729 C C . GLY C 1 85 ? 106.969 57.826 25.835 1.00 60.25 84 GLY C C 1
ATOM 5730 O O . GLY C 1 85 ? 107.422 58.085 26.956 1.00 60.46 84 GLY C O 1
ATOM 5731 N N . ASN C 1 86 ? 107.664 57.176 24.903 1.00 60.44 85 ASN C N 1
ATOM 5732 C CA . ASN C 1 86 ? 109.035 56.718 25.137 1.00 60.48 85 ASN C CA 1
ATOM 5733 C C . ASN C 1 86 ? 110.057 57.824 24.902 1.00 58.29 85 ASN C C 1
ATOM 5734 O O . ASN C 1 86 ? 111.169 57.770 25.420 1.00 58.52 85 ASN C O 1
ATOM 5739 N N . ASP C 1 87 ? 109.684 58.818 24.109 1.00 56.44 86 ASP C N 1
ATOM 5740 C CA . ASP C 1 87 ? 110.593 59.912 23.812 1.00 55.82 86 ASP C CA 1
ATOM 5741 C C . ASP C 1 87 ? 110.710 60.858 24.991 1.00 54.26 86 ASP C C 1
ATOM 5742 O O . ASP C 1 87 ? 109.726 61.460 25.419 1.00 54.49 86 ASP C O 1
ATOM 5747 N N . ARG C 1 88 ? 111.926 60.988 25.508 1.00 53.45 87 ARG C N 1
ATOM 5748 C CA . ARG C 1 88 ? 112.186 61.855 26.645 1.00 52.22 87 ARG C CA 1
ATOM 5749 C C . ARG C 1 88 ? 113.197 62.911 26.213 1.00 48.20 87 ARG C C 1
ATOM 5750 O O . ARG C 1 88 ? 114.044 62.647 25.369 1.00 49.14 87 ARG C O 1
ATOM 5758 N N . GLY C 1 89 ? 113.100 64.106 26.785 1.00 45.50 88 GLY C N 1
ATOM 5759 C CA . GLY C 1 89 ? 114.018 65.179 26.434 1.00 42.35 88 GLY C CA 1
ATOM 5760 C C . GLY C 1 89 ? 113.305 66.505 26.240 1.00 40.84 88 GLY C C 1
ATOM 5761 O O . GLY C 1 89 ? 112.083 66.547 26.115 1.00 41.35 88 GLY C O 1
ATOM 5762 N N . ARG C 1 90 ? 114.059 67.596 26.202 1.00 39.90 89 ARG C N 1
ATOM 5763 C CA . ARG C 1 90 ? 113.451 68.907 26.034 1.00 39.77 89 ARG C CA 1
ATOM 5764 C C . ARG C 1 90 ? 112.825 69.185 24.668 1.00 40.23 89 ARG C C 1
ATOM 5765 O O . ARG C 1 90 ? 111.940 70.039 24.556 1.00 41.87 89 ARG C O 1
ATOM 5773 N N . GLN C 1 91 ? 113.266 68.488 23.626 1.00 38.22 90 GLN C N 1
ATOM 5774 C CA . GLN C 1 91 ? 112.665 68.729 22.323 1.00 38.06 90 GLN C CA 1
ATOM 5775 C C . GLN C 1 91 ? 111.260 68.139 22.297 1.00 35.94 90 GLN C C 1
ATOM 5776 O O . GLN C 1 91 ? 110.523 68.323 21.333 1.00 37.55 90 GLN C O 1
ATOM 5782 N N . TYR C 1 92 ? 110.887 67.435 23.359 1.00 34.78 91 TYR C N 1
ATOM 5783 C CA . TYR C 1 92 ? 109.562 66.837 23.413 1.00 33.66 91 TYR C CA 1
ATOM 5784 C C . TYR C 1 92 ? 108.637 67.513 24.422 1.00 31.05 91 TYR C C 1
ATOM 5785 O O . TYR C 1 92 ? 107.541 67.033 24.672 1.00 34.09 91 TYR C O 1
ATOM 5794 N N . ARG C 1 93 ? 109.072 68.626 24.999 1.00 29.89 92 ARG C N 1
ATOM 5795 C CA . ARG C 1 93 ? 108.257 69.336 25.975 1.00 28.98 92 ARG C CA 1
ATOM 5796 C C . ARG C 1 93 ? 106.962 69.864 25.363 1.00 28.49 92 ARG C C 1
ATOM 5797 O O . ARG C 1 93 ? 106.915 70.203 24.182 1.00 30.63 92 ARG C O 1
ATOM 5805 N N . THR C 1 94 ? 105.904 69.930 26.160 1.00 26.44 93 THR C N 1
ATOM 5806 C CA . THR C 1 94 ? 104.649 70.434 25.643 1.00 28.26 93 THR C CA 1
ATOM 5807 C C . THR C 1 94 ? 104.613 71.961 25.713 1.00 27.86 93 THR C C 1
ATOM 5808 O O . THR C 1 94 ? 105.080 72.575 26.679 1.00 27.10 93 THR C O 1
ATOM 5812 N N . GLY C 1 95 ? 104.073 72.573 24.668 1.00 27.17 94 GLY C N 1
ATOM 5813 C CA . GLY C 1 95 ? 103.984 74.014 24.632 1.00 25.03 94 GLY C CA 1
ATOM 5814 C C . GLY C 1 95 ? 102.957 74.489 23.633 1.00 27.24 94 GLY C C 1
ATOM 5815 O O . GLY C 1 95 ? 102.642 73.788 22.670 1.00 28.64 94 GLY C O 1
ATOM 5816 N N . ILE C 1 96 ? 102.417 75.676 23.889 1.00 22.73 95 ILE C N 1
ATOM 5817 C CA . ILE C 1 96 ? 101.438 76.323 23.020 1.00 22.73 95 ILE C CA 1
ATOM 5818 C C . ILE C 1 96 ? 102.093 77.658 22.679 1.00 22.73 95 ILE C C 1
ATOM 5819 O O . ILE C 1 96 ? 102.220 78.533 23.537 1.00 29.42 95 ILE C O 1
ATOM 5824 N N . TYR C 1 97 ? 102.511 77.809 21.432 1.00 30.56 96 TYR C N 1
ATOM 5825 C CA . TYR C 1 97 ? 103.191 79.023 20.994 1.00 31.11 96 TYR C CA 1
ATOM 5826 C C . TYR C 1 97 ? 102.254 79.872 20.149 1.00 31.32 96 TYR C C 1
ATOM 5827 O O . TYR C 1 97 ? 101.763 79.424 19.112 1.00 31.45 96 TYR C O 1
ATOM 5836 N N . TYR C 1 98 ? 102.011 81.099 20.606 1.00 32.80 97 TYR C N 1
ATOM 5837 C CA . TYR C 1 98 ? 101.096 82.021 19.936 1.00 34.97 97 TYR C CA 1
ATOM 5838 C C . TYR C 1 98 ? 101.809 83.215 19.327 1.00 35.98 97 TYR C C 1
ATOM 5839 O O . TYR C 1 98 ? 102.986 83.442 19.583 1.00 35.38 97 TYR C O 1
ATOM 5848 N N . GLN C 1 99 ? 101.063 83.999 18.557 1.00 38.25 98 GLN C N 1
ATOM 5849 C CA . GLN C 1 99 ? 101.592 85.180 17.893 1.00 40.30 98 GLN C CA 1
ATOM 5850 C C . GLN C 1 99 ? 100.784 86.420 18.226 1.00 41.36 98 GLN C C 1
ATOM 5851 O O . GLN C 1 99 ? 101.336 87.497 18.373 1.00 42.84 98 GLN C O 1
ATOM 5857 N N . ASP C 1 100 ? 99.475 86.269 18.353 1.00 40.47 99 ASP C N 1
ATOM 5858 C CA . ASP C 1 100 ? 98.620 87.404 18.651 1.00 40.81 99 ASP C CA 1
ATOM 5859 C C . ASP C 1 100 ? 98.125 87.402 20.097 1.00 40.92 99 ASP C C 1
ATOM 5860 O O . ASP C 1 100 ? 97.268 86.608 20.484 1.00 40.33 99 ASP C O 1
ATOM 5865 N N . GLU C 1 101 ? 98.677 88.316 20.884 1.00 40.05 100 GLU C N 1
ATOM 5866 C CA . GLU C 1 101 ? 98.337 88.466 22.289 1.00 37.96 100 GLU C CA 1
ATOM 5867 C C . GLU C 1 101 ? 96.857 88.508 22.587 1.00 36.40 100 GLU C C 1
ATOM 5868 O O . GLU C 1 101 ? 96.436 88.254 23.715 1.00 36.65 100 GLU C O 1
ATOM 5874 N N . ALA C 1 102 ? 96.059 88.852 21.589 1.00 35.16 101 ALA C N 1
ATOM 5875 C CA . ALA C 1 102 ? 94.624 88.914 21.797 1.00 33.24 101 ALA C CA 1
ATOM 5876 C C . ALA C 1 102 ? 94.052 87.492 21.919 1.00 32.13 101 ALA C C 1
ATOM 5877 O O . ALA C 1 102 ? 92.913 87.301 22.321 1.00 31.33 101 ALA C O 1
ATOM 5879 N N . ASP C 1 103 ? 94.868 86.503 21.587 1.00 32.75 102 ASP C N 1
ATOM 5880 C CA . ASP C 1 103 ? 94.479 85.101 21.674 1.00 34.09 102 ASP C CA 1
ATOM 5881 C C . ASP C 1 103 ? 94.745 84.504 23.058 1.00 34.94 102 ASP C C 1
ATOM 5882 O O . ASP C 1 103 ? 94.290 83.396 23.354 1.00 35.50 102 ASP C O 1
ATOM 5887 N N . LEU C 1 104 ? 95.487 85.219 23.899 1.00 32.92 103 LEU C N 1
ATOM 5888 C CA . LEU C 1 104 ? 95.831 84.694 25.213 1.00 31.98 103 LEU C CA 1
ATOM 5889 C C . LEU C 1 104 ? 94.681 84.361 26.158 1.00 31.11 103 LEU C C 1
ATOM 5890 O O . LEU C 1 104 ? 94.672 83.290 26.766 1.00 30.78 103 LEU C O 1
ATOM 5895 N N . PRO C 1 105 ? 93.705 85.266 26.314 1.00 30.36 104 PRO C N 1
ATOM 5896 C CA . PRO C 1 105 ? 92.628 84.890 27.231 1.00 29.74 104 PRO C CA 1
ATOM 5897 C C . PRO C 1 105 ? 91.909 83.600 26.850 1.00 29.88 104 PRO C C 1
ATOM 5898 O O . PRO C 1 105 ? 91.430 82.896 27.721 1.00 30.04 104 PRO C O 1
ATOM 5902 N N . ALA C 1 106 ? 91.846 83.274 25.563 1.00 29.55 105 ALA C N 1
ATOM 5903 C CA . ALA C 1 106 ? 91.195 82.032 25.149 1.00 29.45 105 ALA C CA 1
ATOM 5904 C C . ALA C 1 106 ? 92.112 80.844 25.459 1.00 29.93 105 ALA C C 1
ATOM 5905 O O . ALA C 1 106 ? 91.656 79.786 25.872 1.00 30.88 105 ALA C O 1
ATOM 5907 N N . ILE C 1 107 ? 93.409 81.026 25.250 1.00 22.73 106 ILE C N 1
ATOM 5908 C CA . ILE C 1 107 ? 94.387 79.978 25.513 1.00 22.73 106 ILE C CA 1
ATOM 5909 C C . ILE C 1 107 ? 94.442 79.645 26.995 1.00 22.73 106 ILE C C 1
ATOM 5910 O O . ILE C 1 107 ? 94.331 78.480 27.385 1.00 34.72 106 ILE C O 1
ATOM 5915 N N . TYR C 1 108 ? 94.626 80.668 27.822 1.00 33.11 107 TYR C N 1
ATOM 5916 C CA . TYR C 1 108 ? 94.705 80.452 29.257 1.00 31.18 107 TYR C CA 1
ATOM 5917 C C . TYR C 1 108 ? 93.397 79.987 29.897 1.00 30.89 107 TYR C C 1
ATOM 5918 O O . TYR C 1 108 ? 93.424 79.290 30.913 1.00 29.61 107 TYR C O 1
ATOM 5927 N N . THR C 1 109 ? 92.254 80.361 29.325 1.00 30.23 108 THR C N 1
ATOM 5928 C CA . THR C 1 109 ? 90.987 79.914 29.897 1.00 29.43 108 THR C CA 1
ATOM 5929 C C . THR C 1 109 ? 90.871 78.394 29.696 1.00 29.93 108 THR C C 1
ATOM 5930 O O . THR C 1 109 ? 90.313 77.701 30.538 1.00 32.14 108 THR C O 1
ATOM 5934 N N . VAL C 1 110 ? 91.426 77.870 28.604 1.00 29.16 109 VAL C N 1
ATOM 5935 C CA . VAL C 1 110 ? 91.408 76.427 28.375 1.00 30.28 109 VAL C CA 1
ATOM 5936 C C . VAL C 1 110 ? 92.389 75.773 29.348 1.00 31.68 109 VAL C C 1
ATOM 5937 O O . VAL C 1 110 ? 92.131 74.689 29.871 1.00 33.54 109 VAL C O 1
ATOM 5941 N N . VAL C 1 111 ? 93.522 76.429 29.579 1.00 29.94 110 VAL C N 1
ATOM 5942 C CA . VAL C 1 111 ? 94.529 75.910 30.493 1.00 29.16 110 VAL C CA 1
ATOM 5943 C C . VAL C 1 111 ? 93.978 75.840 31.916 1.00 30.23 110 VAL C C 1
ATOM 5944 O O . VAL C 1 111 ? 94.203 74.860 32.624 1.00 32.14 110 VAL C O 1
ATOM 5948 N N . GLN C 1 112 ? 93.247 76.868 32.334 1.00 30.22 111 GLN C N 1
ATOM 5949 C CA . GLN C 1 112 ? 92.668 76.879 33.675 1.00 30.64 111 GLN C CA 1
ATOM 5950 C C . GLN C 1 112 ? 91.563 75.807 33.857 1.00 32.35 111 GLN C C 1
ATOM 5951 O O . GLN C 1 112 ? 91.469 75.181 34.917 1.00 30.61 111 GLN C O 1
ATOM 5957 N N . GLU C 1 113 ? 90.727 75.604 32.837 1.00 33.59 112 GLU C N 1
ATOM 5958 C CA . GLU C 1 113 ? 89.660 74.601 32.919 1.00 35.50 112 GLU C CA 1
ATOM 5959 C C . GLU C 1 113 ? 90.297 73.214 32.978 1.00 37.36 112 GLU C C 1
ATOM 5960 O O . GLU C 1 113 ? 89.847 72.330 33.716 1.00 39.73 112 GLU C O 1
ATOM 5966 N N . GLN C 1 114 ? 91.371 73.053 32.216 1.00 36.63 113 GLN C N 1
ATOM 5967 C CA . GLN C 1 114 ? 92.122 71.814 32.161 1.00 37.93 113 GLN C CA 1
ATOM 5968 C C . GLN C 1 114 ? 92.734 71.507 33.536 1.00 38.82 113 GLN C C 1
ATOM 5969 O O . GLN C 1 114 ? 92.763 70.353 33.972 1.00 38.61 113 GLN C O 1
ATOM 5975 N N . GLU C 1 115 ? 93.209 72.539 34.226 1.00 39.58 114 GLU C N 1
ATOM 5976 C CA . GLU C 1 115 ? 93.820 72.347 35.541 1.00 40.79 114 GLU C CA 1
ATOM 5977 C C . GLU C 1 115 ? 92.805 72.127 36.653 1.00 42.92 114 GLU C C 1
ATOM 5978 O O . GLU C 1 115 ? 93.050 71.352 37.577 1.00 42.26 114 GLU C O 1
ATOM 5984 N N . ARG C 1 116 ? 91.670 72.811 36.573 1.00 45.29 115 ARG C N 1
ATOM 5985 C CA . ARG C 1 116 ? 90.637 72.665 37.585 1.00 47.94 115 ARG C CA 1
ATOM 5986 C C . ARG C 1 116 ? 90.085 71.261 37.513 1.00 48.81 115 ARG C C 1
ATOM 5987 O O . ARG C 1 116 ? 89.670 70.693 38.515 1.00 48.61 115 ARG C O 1
ATOM 5995 N N . MET C 1 117 ? 90.096 70.703 36.313 1.00 51.08 116 MET C N 1
ATOM 5996 C CA . MET C 1 117 ? 89.598 69.360 36.099 1.00 52.57 116 MET C CA 1
ATOM 5997 C C . MET C 1 117 ? 90.601 68.326 36.596 1.00 52.57 116 MET C C 1
ATOM 5998 O O . MET C 1 117 ? 90.222 67.338 37.215 1.00 53.83 116 MET C O 1
ATOM 6003 N N . LEU C 1 118 ? 91.881 68.555 36.329 1.00 52.01 117 LEU C N 1
ATOM 6004 C CA . LEU C 1 118 ? 92.917 67.629 36.769 1.00 51.38 117 LEU C CA 1
ATOM 6005 C C . LEU C 1 118 ? 93.224 67.797 38.247 1.00 51.83 117 LEU C C 1
ATOM 6006 O O . LEU C 1 118 ? 93.728 66.884 38.896 1.00 52.40 117 LEU C O 1
ATOM 6011 N N . GLY C 1 119 ? 92.925 68.975 38.776 1.00 52.33 118 GLY C N 1
ATOM 6012 C CA . GLY C 1 119 ? 93.179 69.226 40.178 1.00 52.68 118 GLY C CA 1
ATOM 6013 C C . GLY C 1 119 ? 94.584 69.709 40.453 1.00 54.83 118 GLY C C 1
ATOM 6014 O O . GLY C 1 119 ? 94.903 70.076 41.585 1.00 56.97 118 GLY C O 1
ATOM 6015 N N . ARG C 1 120 ? 95.430 69.717 39.428 1.00 54.32 119 ARG C N 1
ATOM 6016 C CA . ARG C 1 120 ? 96.807 70.170 39.590 1.00 54.25 119 ARG C CA 1
ATOM 6017 C C . ARG C 1 120 ? 97.255 71.028 38.405 1.00 52.08 119 ARG C C 1
ATOM 6018 O O . ARG C 1 120 ? 96.570 71.084 37.387 1.00 50.84 119 ARG C O 1
ATOM 6026 N N . LYS C 1 121 ? 98.408 71.683 38.540 1.00 49.29 120 LYS C N 1
ATOM 6027 C CA . LYS C 1 121 ? 98.943 72.529 37.469 1.00 46.42 120 LYS C CA 1
ATOM 6028 C C . LYS C 1 121 ? 99.503 71.676 36.332 1.00 42.74 120 LYS C C 1
ATOM 6029 O O . LYS C 1 121 ? 100.118 70.635 36.565 1.00 42.27 120 LYS C O 1
ATOM 6035 N N . ILE C 1 122 ? 99.302 72.121 35.098 1.00 22.73 121 ILE C N 1
ATOM 6036 C CA . ILE C 1 122 ? 99.811 71.372 33.955 1.00 22.73 121 ILE C CA 1
ATOM 6037 C C . ILE C 1 122 ? 101.212 71.862 33.603 1.00 22.73 121 ILE C C 1
ATOM 6038 O O . ILE C 1 122 ? 101.552 73.014 33.854 1.00 34.88 121 ILE C O 1
ATOM 6043 N N . ALA C 1 123 ? 102.011 70.970 33.032 1.00 33.08 122 ALA C N 1
ATOM 6044 C CA . ALA C 1 123 ? 103.379 71.281 32.654 1.00 34.54 122 ALA C CA 1
ATOM 6045 C C . ALA C 1 123 ? 103.491 71.985 31.301 1.00 35.65 122 ALA C C 1
ATOM 6046 O O . ALA C 1 123 ? 104.572 72.439 30.927 1.00 36.49 122 ALA C O 1
ATOM 6048 N N . VAL C 1 124 ? 102.388 72.064 30.563 1.00 34.86 123 VAL C N 1
ATOM 6049 C CA . VAL C 1 124 ? 102.424 72.708 29.260 1.00 35.20 123 VAL C CA 1
ATOM 6050 C C . VAL C 1 124 ? 102.843 74.155 29.463 1.00 35.14 123 VAL C C 1
ATOM 6051 O O . VAL C 1 124 ? 102.399 74.807 30.401 1.00 35.00 123 VAL C O 1
ATOM 6055 N N . GLU C 1 125 ? 103.720 74.642 28.598 1.00 34.04 124 GLU C N 1
ATOM 6056 C CA . GLU C 1 125 ? 104.179 76.021 28.688 1.00 35.37 124 GLU C CA 1
ATOM 6057 C C . GLU C 1 125 ? 103.483 76.816 27.591 1.00 35.98 124 GLU C C 1
ATOM 6058 O O . GLU C 1 125 ? 103.151 76.269 26.542 1.00 34.51 124 GLU C O 1
ATOM 6064 N N . VAL C 1 126 ? 103.226 78.093 27.835 1.00 36.45 125 VAL C N 1
ATOM 6065 C CA . VAL C 1 126 ? 102.623 78.905 26.800 1.00 38.44 125 VAL C CA 1
ATOM 6066 C C . VAL C 1 126 ? 103.411 80.203 26.723 1.00 40.03 125 VAL C C 1
ATOM 6067 O O . VAL C 1 126 ? 103.555 80.927 27.705 1.00 40.20 125 VAL C O 1
ATOM 6071 N N . GLU C 1 127 ? 103.960 80.463 25.542 1.00 41.55 126 GLU C N 1
ATOM 6072 C CA . GLU C 1 127 ? 104.761 81.651 25.315 1.00 42.23 126 GLU C CA 1
ATOM 6073 C C . GLU C 1 127 ? 104.644 82.110 23.875 1.00 42.43 126 GLU C C 1
ATOM 6074 O O . GLU C 1 127 ? 104.065 81.422 23.040 1.00 43.52 126 GLU C O 1
ATOM 6080 N N . GLN C 1 128 ? 105.177 83.290 23.590 1.00 42.26 127 GLN C N 1
ATOM 6081 C CA . GLN C 1 128 ? 105.111 83.825 22.246 1.00 42.70 127 GLN C CA 1
ATOM 6082 C C . GLN C 1 128 ? 106.024 83.048 21.303 1.00 41.71 127 GLN C C 1
ATOM 6083 O O . GLN C 1 128 ? 107.124 82.643 21.674 1.00 42.68 127 GLN C O 1
ATOM 6089 N N . LEU C 1 129 ? 105.551 82.822 20.086 1.00 40.57 128 LEU C N 1
ATOM 6090 C CA . LEU C 1 129 ? 106.344 82.109 19.097 1.00 41.73 128 LEU C CA 1
ATOM 6091 C C . LEU C 1 129 ? 107.495 83.039 18.719 1.00 42.28 128 LEU C C 1
ATOM 6092 O O . LEU C 1 129 ? 107.277 84.169 18.280 1.00 41.75 128 LEU C O 1
ATOM 6097 N N . ARG C 1 130 ? 108.720 82.573 18.930 1.00 42.62 129 ARG C N 1
ATOM 6098 C CA . ARG C 1 130 ? 109.902 83.364 18.613 1.00 42.92 129 ARG C CA 1
ATOM 6099 C C . ARG C 1 130 ? 110.355 83.094 17.179 1.00 43.15 129 ARG C C 1
ATOM 6100 O O . ARG C 1 130 ? 110.613 84.022 16.403 1.00 42.57 129 ARG C O 1
ATOM 6108 N N . HIS C 1 131 ? 110.443 81.814 16.839 1.00 41.82 130 HIS C N 1
ATOM 6109 C CA . HIS C 1 131 ? 110.858 81.395 15.514 1.00 43.13 130 HIS C CA 1
ATOM 6110 C C . HIS C 1 131 ? 110.432 79.952 15.268 1.00 44.24 130 HIS C C 1
ATOM 6111 O O . HIS C 1 131 ? 110.428 79.117 16.183 1.00 44.69 130 HIS C O 1
ATOM 6118 N N . TYR C 1 132 ? 110.048 79.672 14.031 1.00 42.81 131 TYR C N 1
ATOM 6119 C CA . TYR C 1 132 ? 109.638 78.338 13.652 1.00 40.89 131 TYR C CA 1
ATOM 6120 C C . TYR C 1 132 ? 110.460 77.942 12.452 1.00 41.32 131 TYR C C 1
ATOM 6121 O O . TYR C 1 132 ? 110.418 78.594 11.411 1.00 41.67 131 TYR C O 1
ATOM 6130 N N . ILE C 1 133 ? 111.197 76.854 12.606 1.00 22.73 132 ILE C N 1
ATOM 6131 C CA . ILE C 1 133 ? 112.077 76.343 11.564 1.00 22.73 132 ILE C CA 1
ATOM 6132 C C . ILE C 1 133 ? 111.572 75.038 10.957 1.00 22.73 132 ILE C C 1
ATOM 6133 O O . ILE C 1 133 ? 111.665 73.981 11.588 1.00 45.45 132 ILE C O 1
ATOM 6138 N N . LEU C 1 134 ? 111.030 75.116 9.739 1.00 44.16 133 LEU C N 1
ATOM 6139 C CA . LEU C 1 134 ? 110.520 73.938 9.039 1.00 43.15 133 LEU C CA 1
ATOM 6140 C C . LEU C 1 134 ? 111.523 72.802 9.138 1.00 42.47 133 LEU C C 1
ATOM 6141 O O . LEU C 1 134 ? 112.712 73.015 8.911 1.00 42.28 133 LEU C O 1
ATOM 6146 N N . ALA C 1 135 ? 111.055 71.603 9.474 1.00 41.71 134 ALA C N 1
ATOM 6147 C CA . ALA C 1 135 ? 111.950 70.449 9.578 1.00 43.81 134 ALA C CA 1
ATOM 6148 C C . ALA C 1 135 ? 112.211 69.861 8.198 1.00 44.00 134 ALA C C 1
ATOM 6149 O O . ALA C 1 135 ? 111.505 70.175 7.246 1.00 44.12 134 ALA C O 1
ATOM 6151 N N . GLU C 1 136 ? 113.222 69.004 8.095 1.00 44.99 135 GLU C N 1
ATOM 6152 C CA . GLU C 1 136 ? 113.562 68.369 6.824 1.00 45.05 135 GLU C CA 1
ATOM 6153 C C . GLU C 1 136 ? 112.349 67.684 6.215 1.00 45.50 135 GLU C C 1
ATOM 6154 O O . GLU C 1 136 ? 111.447 67.240 6.922 1.00 46.48 135 GLU C O 1
ATOM 6160 N N . ASP C 1 137 ? 112.338 67.585 4.894 1.00 46.92 136 ASP C N 1
ATOM 6161 C CA . ASP C 1 137 ? 111.220 66.975 4.200 1.00 47.60 136 ASP C CA 1
ATOM 6162 C C . ASP C 1 137 ? 110.857 65.551 4.632 1.00 46.49 136 ASP C C 1
ATOM 6163 O O . ASP C 1 137 ? 109.678 65.199 4.637 1.00 46.41 136 ASP C O 1
ATOM 6168 N N . TYR C 1 138 ? 111.831 64.729 5.012 1.00 44.18 137 TYR C N 1
ATOM 6169 C CA . TYR C 1 138 ? 111.471 63.371 5.395 1.00 45.19 137 TYR C CA 1
ATOM 6170 C C . TYR C 1 138 ? 110.653 63.327 6.674 1.00 45.32 137 TYR C C 1
ATOM 6171 O O . TYR C 1 138 ? 110.021 62.318 6.972 1.00 46.35 137 TYR C O 1
ATOM 6180 N N . HIS C 1 139 ? 110.658 64.421 7.426 1.00 43.36 138 HIS C N 1
ATOM 6181 C CA . HIS C 1 139 ? 109.879 64.495 8.652 1.00 41.61 138 HIS C CA 1
ATOM 6182 C C . HIS C 1 139 ? 108.464 64.985 8.386 1.00 40.73 138 HIS C C 1
ATOM 6183 O O . HIS C 1 139 ? 107.555 64.654 9.135 1.00 40.42 138 HIS C O 1
ATOM 6190 N N . GLN C 1 140 ? 108.283 65.767 7.323 1.00 39.93 139 GLN C N 1
ATOM 6191 C CA . GLN C 1 140 ? 106.966 66.292 6.967 1.00 40.77 139 GLN C CA 1
ATOM 6192 C C . GLN C 1 140 ? 106.024 65.154 6.561 1.00 42.23 139 GLN C C 1
ATOM 6193 O O . GLN C 1 140 ? 106.402 64.284 5.782 1.00 43.19 139 GLN C O 1
ATOM 6199 N N . ASP C 1 141 ? 104.798 65.171 7.084 1.00 44.87 140 ASP C N 1
ATOM 6200 C CA . ASP C 1 141 ? 103.803 64.142 6.782 1.00 46.24 140 ASP C CA 1
ATOM 6201 C C . ASP C 1 141 ? 104.376 62.735 6.941 1.00 46.87 140 ASP C C 1
ATOM 6202 O O . ASP C 1 141 ? 103.948 61.789 6.272 1.00 46.07 140 ASP C O 1
ATOM 6207 N N . TYR C 1 142 ? 105.342 62.611 7.843 1.00 47.45 141 TYR C N 1
ATOM 6208 C CA . TYR C 1 142 ? 106.020 61.350 8.111 1.00 49.22 141 TYR C CA 1
ATOM 6209 C C . TYR C 1 142 ? 105.117 60.125 8.158 1.00 50.98 141 TYR C C 1
ATOM 6210 O O . TYR C 1 142 ? 105.326 59.173 7.409 1.00 50.19 141 TYR C O 1
ATOM 6219 N N . LEU C 1 143 ? 104.124 60.146 9.041 1.00 53.12 142 LEU C N 1
ATOM 6220 C CA . LEU C 1 143 ? 103.207 59.019 9.190 1.00 57.02 142 LEU C CA 1
ATOM 6221 C C . LEU C 1 143 ? 102.365 58.722 7.942 1.00 60.19 142 LEU C C 1
ATOM 6222 O O . LEU C 1 143 ? 101.771 57.646 7.827 1.00 61.40 142 LEU C O 1
ATOM 6227 N N . ARG C 1 144 ? 102.313 59.671 7.013 1.00 62.53 143 ARG C N 1
ATOM 6228 C CA . ARG C 1 144 ? 101.571 59.473 5.775 1.00 64.53 143 ARG C CA 1
ATOM 6229 C C . ARG C 1 144 ? 102.494 58.660 4.859 1.00 65.01 143 ARG C C 1
ATOM 6230 O O . ARG C 1 144 ? 102.096 57.644 4.294 1.00 64.17 143 ARG C O 1
ATOM 6238 N N . LYS C 1 145 ? 103.736 59.119 4.736 1.00 65.38 144 LYS C N 1
ATOM 6239 C CA . LYS C 1 145 ? 104.742 58.462 3.906 1.00 66.12 144 LYS C CA 1
ATOM 6240 C C . LYS C 1 145 ? 105.168 57.128 4.500 1.00 67.58 144 LYS C C 1
ATOM 6241 O O . LYS C 1 145 ? 105.485 56.189 3.776 1.00 68.30 144 LYS C O 1
ATOM 6247 N N . ASN C 1 146 ? 105.191 57.050 5.824 1.00 69.10 145 ASN C N 1
ATOM 6248 C CA . ASN C 1 146 ? 105.606 55.826 6.485 1.00 69.85 145 ASN C CA 1
ATOM 6249 C C . ASN C 1 146 ? 104.557 55.276 7.421 1.00 69.67 145 ASN C C 1
ATOM 6250 O O . ASN C 1 146 ? 104.665 55.426 8.634 1.00 70.22 145 ASN C O 1
ATOM 6255 N N . PRO C 1 147 ? 103.504 54.654 6.878 1.00 70.25 146 PRO C N 1
ATOM 6256 C CA . PRO C 1 147 ? 102.541 54.133 7.846 1.00 70.16 146 PRO C CA 1
ATOM 6257 C C . PRO C 1 147 ? 103.340 53.104 8.645 1.00 70.68 146 PRO C C 1
ATOM 6258 O O . PRO C 1 147 ? 104.450 52.735 8.241 1.00 70.94 146 PRO C O 1
ATOM 6262 N N . SER C 1 148 ? 102.805 52.642 9.767 1.00 69.09 147 SER C N 1
ATOM 6263 C CA . SER C 1 148 ? 103.539 51.677 10.579 1.00 68.58 147 SER C CA 1
ATOM 6264 C C . SER C 1 148 ? 104.786 52.374 11.103 1.00 67.04 147 SER C C 1
ATOM 6265 O O . SER C 1 148 ? 105.806 51.741 11.370 1.00 66.90 147 SER C O 1
ATOM 6268 N N . GLY C 1 149 ? 104.699 53.692 11.218 1.00 64.27 148 GLY C N 1
ATOM 6269 C CA . GLY C 1 149 ? 105.803 54.462 11.747 1.00 61.77 148 GLY C CA 1
ATOM 6270 C C . GLY C 1 149 ? 105.516 54.668 13.224 1.00 60.09 148 GLY C C 1
ATOM 6271 O O . GLY C 1 149 ? 104.379 54.471 13.665 1.00 60.06 148 GLY C O 1
ATOM 6272 N N . TYR C 1 150 ? 106.527 55.058 13.991 1.00 57.49 149 TYR C N 1
ATOM 6273 C CA . TYR C 1 150 ? 106.335 55.275 15.415 1.00 55.92 149 TYR C CA 1
ATOM 6274 C C . TYR C 1 150 ? 105.229 56.286 15.689 1.00 54.90 149 TYR C C 1
ATOM 6275 O O . TYR C 1 150 ? 105.243 57.390 15.153 1.00 53.93 149 TYR C O 1
ATOM 6284 N N . CYS C 1 151 ? 104.281 55.905 16.540 1.00 55.00 150 CYS C N 1
ATOM 6285 C CA . CYS C 1 151 ? 103.174 56.781 16.889 1.00 54.87 150 CYS C CA 1
ATOM 6286 C C . CYS C 1 151 ? 102.557 56.404 18.231 1.00 55.60 150 CYS C C 1
ATOM 6287 O O . CYS C 1 151 ? 101.779 55.458 18.317 1.00 57.29 150 CYS C O 1
ATOM 6290 N N . HIS C 1 152 ? 102.907 57.152 19.273 1.00 55.52 151 HIS C N 1
ATOM 6291 C CA . HIS C 1 152 ? 102.397 56.900 20.616 1.00 55.91 151 HIS C CA 1
ATOM 6292 C C . HIS C 1 152 ? 100.889 57.110 20.703 1.00 55.07 151 HIS C C 1
ATOM 6293 O O . HIS C 1 152 ? 100.155 56.234 21.165 1.00 56.16 151 HIS C O 1
ATOM 6300 N N . ILE C 1 153 ? 100.421 58.264 20.237 1.00 22.73 152 ILE C N 1
ATOM 6301 C CA . ILE C 1 153 ? 99.002 58.566 20.305 1.00 22.73 152 ILE C CA 1
ATOM 6302 C C . ILE C 1 153 ? 98.137 57.807 19.315 1.00 22.73 152 ILE C C 1
ATOM 6303 O O . ILE C 1 153 ? 98.630 57.264 18.327 1.00 51.02 152 ILE C O 1
ATOM 6308 N N . ASP C 1 154 ? 96.838 57.771 19.604 1.00 50.22 153 ASP C N 1
ATOM 6309 C CA . ASP C 1 154 ? 95.876 57.109 18.736 1.00 49.79 153 ASP C CA 1
ATOM 6310 C C . ASP C 1 154 ? 95.298 58.196 17.860 1.00 48.69 153 ASP C C 1
ATOM 6311 O O . ASP C 1 154 ? 94.421 58.947 18.288 1.00 48.33 153 ASP C O 1
ATOM 6316 N N . VAL C 1 155 ? 95.804 58.282 16.636 1.00 47.67 154 VAL C N 1
ATOM 6317 C CA . VAL C 1 155 ? 95.353 59.283 15.689 1.00 47.25 154 VAL C CA 1
ATOM 6318 C C . VAL C 1 155 ? 93.856 59.174 15.451 1.00 48.06 154 VAL C C 1
ATOM 6319 O O . VAL C 1 155 ? 93.240 60.049 14.852 1.00 48.18 154 VAL C O 1
ATOM 6323 N N . THR C 1 156 ? 93.278 58.090 15.947 1.00 50.15 155 THR C N 1
ATOM 6324 C CA . THR C 1 156 ? 91.853 57.827 15.819 1.00 51.35 155 THR C CA 1
ATOM 6325 C C . THR C 1 156 ? 90.981 58.798 16.605 1.00 50.80 155 THR C C 1
ATOM 6326 O O . THR C 1 156 ? 89.900 59.176 16.154 1.00 51.60 155 THR C O 1
ATOM 6330 N N . ASP C 1 157 ? 91.448 59.191 17.784 1.00 49.25 156 ASP C N 1
ATOM 6331 C CA . ASP C 1 157 ? 90.692 60.106 18.619 1.00 47.98 156 ASP C CA 1
ATOM 6332 C C . ASP C 1 157 ? 90.374 61.371 17.852 1.00 47.56 156 ASP C C 1
ATOM 6333 O O . ASP C 1 157 ? 89.501 62.140 18.237 1.00 47.57 156 ASP C O 1
ATOM 6338 N N . ALA C 1 158 ? 91.092 61.589 16.763 1.00 47.12 157 ALA C N 1
ATOM 6339 C CA . ALA C 1 158 ? 90.875 62.775 15.960 1.00 47.62 157 ALA C CA 1
ATOM 6340 C C . ALA C 1 158 ? 89.472 62.760 15.372 1.00 47.71 157 ALA C C 1
ATOM 6341 O O . ALA C 1 158 ? 88.863 63.811 15.148 1.00 46.43 157 ALA C O 1
ATOM 6343 N N . ASP C 1 159 ? 88.955 61.559 15.146 1.00 47.57 158 ASP C N 1
ATOM 6344 C CA . ASP C 1 159 ? 87.646 61.410 14.539 1.00 48.41 158 ASP C CA 1
ATOM 6345 C C . ASP C 1 159 ? 86.464 61.237 15.493 1.00 46.98 158 ASP C C 1
ATOM 6346 O O . ASP C 1 159 ? 85.339 61.011 15.056 1.00 48.43 158 ASP C O 1
ATOM 6351 N N . LYS C 1 160 ? 86.713 61.349 16.791 1.00 45.00 159 LYS C N 1
ATOM 6352 C CA . LYS C 1 160 ? 85.640 61.246 17.766 1.00 43.18 159 LYS C CA 1
ATOM 6353 C C . LYS C 1 160 ? 85.049 62.647 17.934 1.00 42.48 159 LYS C C 1
ATOM 6354 O O . LYS C 1 160 ? 85.764 63.645 17.861 1.00 42.72 159 LYS C O 1
ATOM 6360 N N . PRO C 1 161 ? 83.731 62.746 18.147 1.00 41.12 160 PRO C N 1
ATOM 6361 C CA . PRO C 1 161 ? 83.134 64.076 18.300 1.00 41.10 160 PRO C CA 1
ATOM 6362 C C . PRO C 1 161 ? 83.637 64.857 19.523 1.00 39.57 160 PRO C C 1
ATOM 6363 O O . PRO C 1 161 ? 83.936 64.278 20.564 1.00 40.11 160 PRO C O 1
ATOM 6367 N N . LEU C 1 162 ? 83.720 66.175 19.386 1.00 37.61 161 LEU C N 1
ATOM 6368 C CA . LEU C 1 162 ? 84.143 67.028 20.492 1.00 38.14 161 LEU C CA 1
ATOM 6369 C C . LEU C 1 162 ? 82.972 67.917 20.920 1.00 35.70 161 LEU C C 1
ATOM 6370 O O . LEU C 1 162 ? 82.589 68.828 20.186 1.00 33.14 161 LEU C O 1
ATOM 6375 N N . ILE C 1 163 ? 82.389 67.663 22.089 1.00 22.73 162 ILE C N 1
ATOM 6376 C CA . ILE C 1 163 ? 81.276 68.511 22.538 1.00 22.73 162 ILE C CA 1
ATOM 6377 C C . ILE C 1 163 ? 81.821 69.482 23.599 1.00 22.73 162 ILE C C 1
ATOM 6378 O O . ILE C 1 163 ? 82.207 69.059 24.691 1.00 32.91 162 ILE C O 1
ATOM 6383 N N . ASP C 1 164 ? 81.865 70.770 23.266 1.00 31.66 163 ASP C N 1
ATOM 6384 C CA . ASP C 1 164 ? 82.392 71.782 24.181 1.00 31.91 163 ASP C CA 1
ATOM 6385 C C . ASP C 1 164 ? 81.281 72.286 25.086 1.00 33.00 163 ASP C C 1
ATOM 6386 O O . ASP C 1 164 ? 80.359 72.979 24.637 1.00 31.72 163 ASP C O 1
ATOM 6391 N N . ALA C 1 165 ? 81.382 71.921 26.361 1.00 31.33 164 ALA C N 1
ATOM 6392 C CA . ALA C 1 165 ? 80.393 72.286 27.362 1.00 29.73 164 ALA C CA 1
ATOM 6393 C C . ALA C 1 165 ? 80.199 73.792 27.443 1.00 30.10 164 ALA C C 1
ATOM 6394 O O . ALA C 1 165 ? 79.109 74.267 27.763 1.00 29.79 164 ALA C O 1
ATOM 6396 N N . ALA C 1 166 ? 81.257 74.541 27.142 1.00 29.85 165 ALA C N 1
ATOM 6397 C CA . ALA C 1 166 ? 81.184 75.996 27.187 1.00 32.86 165 ALA C CA 1
ATOM 6398 C C . ALA C 1 166 ? 80.083 76.542 26.266 1.00 33.03 165 ALA C C 1
ATOM 6399 O O . ALA C 1 166 ? 79.583 77.643 26.478 1.00 35.25 165 ALA C O 1
ATOM 6401 N N . ASN C 1 167 ? 79.703 75.772 25.249 1.00 33.33 166 ASN C N 1
ATOM 6402 C CA . ASN C 1 167 ? 78.637 76.188 24.333 1.00 32.08 166 ASN C CA 1
ATOM 6403 C C . ASN C 1 167 ? 77.257 75.943 24.935 1.00 30.69 166 ASN C C 1
ATOM 6404 O O . ASN C 1 167 ? 76.274 76.496 24.467 1.00 31.84 166 ASN C O 1
ATOM 6409 N N . TYR C 1 168 ? 77.183 75.132 25.984 1.00 30.14 167 TYR C N 1
ATOM 6410 C CA . TYR C 1 168 ? 75.895 74.802 26.578 1.00 31.82 167 TYR C CA 1
ATOM 6411 C C . TYR C 1 168 ? 75.784 75.108 28.059 1.00 34.51 167 TYR C C 1
ATOM 6412 O O . TYR C 1 168 ? 75.434 74.244 28.866 1.00 34.22 167 TYR C O 1
ATOM 6421 N N . GLU C 1 169 ? 76.070 76.351 28.413 1.00 37.63 168 GLU C N 1
ATOM 6422 C CA . GLU C 1 169 ? 75.997 76.779 29.800 1.00 41.14 168 GLU C CA 1
ATOM 6423 C C . GLU C 1 169 ? 74.575 76.603 30.312 1.00 39.16 168 GLU C C 1
ATOM 6424 O O . GLU C 1 169 ? 73.619 76.696 29.552 1.00 39.83 168 GLU C O 1
ATOM 6430 N N . LYS C 1 170 ? 74.437 76.344 31.605 1.00 38.06 169 LYS C N 1
ATOM 6431 C CA . LYS C 1 170 ? 73.121 76.171 32.199 1.00 36.31 169 LYS C CA 1
ATOM 6432 C C . LYS C 1 170 ? 72.557 77.537 32.568 1.00 34.91 169 LYS C C 1
ATOM 6433 O O . LYS C 1 170 ? 73.199 78.305 33.289 1.00 36.13 169 LYS C O 1
ATOM 6439 N N . PRO C 1 171 ? 71.349 77.861 32.073 1.00 32.39 170 PRO C N 1
ATOM 6440 C CA . PRO C 1 171 ? 70.696 79.147 32.355 1.00 31.31 170 PRO C CA 1
ATOM 6441 C C . PRO C 1 171 ? 70.371 79.242 33.839 1.00 31.40 170 PRO C C 1
ATOM 6442 O O . PRO C 1 171 ? 70.386 78.235 34.541 1.00 31.00 170 PRO C O 1
ATOM 6446 N N . SER C 1 172 ? 70.068 80.445 34.309 1.00 31.16 171 SER C N 1
ATOM 6447 C CA . SER C 1 172 ? 69.702 80.646 35.710 1.00 31.82 171 SER C CA 1
ATOM 6448 C C . SER C 1 172 ? 68.513 79.733 36.009 1.00 32.59 171 SER C C 1
ATOM 6449 O O . SER C 1 172 ? 67.767 79.360 35.101 1.00 32.89 171 SER C O 1
ATOM 6452 N N . GLN C 1 173 ? 68.327 79.385 37.275 1.00 33.49 172 GLN C N 1
ATOM 6453 C CA . GLN C 1 173 ? 67.232 78.505 37.644 1.00 34.47 172 GLN C CA 1
ATOM 6454 C C . GLN C 1 173 ? 65.881 79.120 37.278 1.00 35.03 172 GLN C C 1
ATOM 6455 O O . GLN C 1 173 ? 64.967 78.418 36.846 1.00 36.34 172 GLN C O 1
ATOM 6461 N N . GLU C 1 174 ? 65.743 80.427 37.439 1.00 33.31 173 GLU C N 1
ATOM 6462 C CA . GLU C 1 174 ? 64.476 81.046 37.107 1.00 34.81 173 GLU C CA 1
ATOM 6463 C C . GLU C 1 174 ? 64.191 81.066 35.604 1.00 34.68 173 GLU C C 1
ATOM 6464 O O . GLU C 1 174 ? 63.028 81.015 35.192 1.00 35.39 173 GLU C O 1
ATOM 6470 N N . VAL C 1 175 ? 65.235 81.148 34.781 1.00 33.96 174 VAL C N 1
ATOM 6471 C CA . VAL C 1 175 ? 65.028 81.135 33.341 1.00 32.73 174 VAL C CA 1
ATOM 6472 C C . VAL C 1 175 ? 64.544 79.755 32.924 1.00 33.66 174 VAL C C 1
ATOM 6473 O O . VAL C 1 175 ? 63.715 79.636 32.027 1.00 33.85 174 VAL C O 1
ATOM 6477 N N . LEU C 1 176 ? 65.051 78.709 33.574 1.00 34.32 175 LEU C N 1
ATOM 6478 C CA . LEU C 1 176 ? 64.610 77.352 33.263 1.00 34.22 175 LEU C CA 1
ATOM 6479 C C . LEU C 1 176 ? 63.163 77.189 33.722 1.00 35.97 175 LEU C C 1
ATOM 6480 O O . LEU C 1 176 ? 62.342 76.559 33.049 1.00 36.00 175 LEU C O 1
ATOM 6485 N N . LYS C 1 177 ? 62.860 77.769 34.877 1.00 35.12 176 LYS C N 1
ATOM 6486 C CA . LYS C 1 177 ? 61.524 77.688 35.449 1.00 36.82 176 LYS C CA 1
ATOM 6487 C C . LYS C 1 177 ? 60.527 78.284 34.468 1.00 36.91 176 LYS C C 1
ATOM 6488 O O . LYS C 1 177 ? 59.421 77.754 34.270 1.00 38.14 176 LYS C O 1
ATOM 6494 N N . ALA C 1 178 ? 60.927 79.383 33.844 1.00 34.74 177 ALA C N 1
ATOM 6495 C CA . ALA C 1 178 ? 60.065 80.063 32.902 1.00 34.54 177 ALA C CA 1
ATOM 6496 C C . ALA C 1 178 ? 60.063 79.433 31.528 1.00 35.14 177 ALA C C 1
ATOM 6497 O O . ALA C 1 178 ? 59.046 79.482 30.836 1.00 36.83 177 ALA C O 1
ATOM 6499 N N . SER C 1 179 ? 61.190 78.840 31.135 1.00 35.48 178 SER C N 1
ATOM 6500 C CA . SER C 1 179 ? 61.329 78.239 29.806 1.00 35.87 178 SER C CA 1
ATOM 6501 C C . SER C 1 179 ? 60.844 76.809 29.601 1.00 35.92 178 SER C C 1
ATOM 6502 O O . SER C 1 179 ? 60.471 76.440 28.491 1.00 37.64 178 SER C O 1
ATOM 6505 N N . LEU C 1 180 ? 60.858 75.991 30.644 1.00 35.63 179 LEU C N 1
ATOM 6506 C CA . LEU C 1 180 ? 60.419 74.609 30.472 1.00 35.78 179 LEU C CA 1
ATOM 6507 C C . LEU C 1 180 ? 58.944 74.416 30.797 1.00 36.35 179 LEU C C 1
ATOM 6508 O O . LEU C 1 180 ? 58.325 75.248 31.460 1.00 36.15 179 LEU C O 1
ATOM 6513 N N . SER C 1 181 ? 58.375 73.324 30.301 1.00 37.64 180 SER C N 1
ATOM 6514 C CA . SER C 1 181 ? 56.985 73.011 30.596 1.00 38.35 180 SER C CA 1
ATOM 6515 C C . SER C 1 181 ? 57.067 72.479 32.013 1.00 38.12 180 SER C C 1
ATOM 6516 O O . SER C 1 181 ? 58.101 71.950 32.426 1.00 38.67 180 SER C O 1
ATOM 6519 N N . GLU C 1 182 ? 55.987 72.622 32.757 1.00 38.78 181 GLU C N 1
ATOM 6520 C CA . GLU C 1 182 ? 55.954 72.157 34.126 1.00 41.00 181 GLU C CA 1
ATOM 6521 C C . GLU C 1 182 ? 56.550 70.754 34.255 1.00 40.08 181 GLU C C 1
ATOM 6522 O O . GLU C 1 182 ? 57.290 70.464 35.202 1.00 39.06 181 GLU C O 1
ATOM 6528 N N . GLU C 1 183 ? 56.243 69.887 33.295 1.00 38.66 182 GLU C N 1
ATOM 6529 C CA . GLU C 1 183 ? 56.754 68.526 33.338 1.00 38.99 182 GLU C CA 1
ATOM 6530 C C . GLU C 1 183 ? 58.278 68.461 33.148 1.00 36.35 182 GLU C C 1
ATOM 6531 O O . GLU C 1 183 ? 58.991 67.903 33.985 1.00 36.61 182 GLU C O 1
ATOM 6537 N N . SER C 1 184 ? 58.785 69.030 32.065 1.00 34.10 183 SER C N 1
ATOM 6538 C CA . SER C 1 184 ? 60.225 69.007 31.849 1.00 33.26 183 SER C CA 1
ATOM 6539 C C . SER C 1 184 ? 60.944 69.558 33.068 1.00 32.81 183 SER C C 1
ATOM 6540 O O . SER C 1 184 ? 62.006 69.068 33.436 1.00 33.04 183 SER C O 1
ATOM 6543 N N . TYR C 1 185 ? 60.363 70.572 33.702 1.00 32.28 184 TYR C N 1
ATOM 6544 C CA . TYR C 1 185 ? 60.981 71.156 34.878 1.00 30.94 184 TYR C CA 1
ATOM 6545 C C . TYR C 1 185 ? 60.955 70.177 36.039 1.00 33.54 184 TYR C C 1
ATOM 6546 O O . TYR C 1 185 ? 61.965 69.948 36.707 1.00 34.86 184 TYR C O 1
ATOM 6555 N N . ARG C 1 186 ? 59.799 69.582 36.286 1.00 35.74 185 ARG C N 1
ATOM 6556 C CA . ARG C 1 186 ? 59.711 68.622 37.375 1.00 38.72 185 ARG C CA 1
ATOM 6557 C C . ARG C 1 186 ? 60.700 67.471 37.166 1.00 36.01 185 ARG C C 1
ATOM 6558 O O . ARG C 1 186 ? 61.467 67.133 38.057 1.00 37.21 185 ARG C O 1
ATOM 6566 N N . VAL C 1 187 ? 60.681 66.884 35.977 1.00 34.11 186 VAL C N 1
ATOM 6567 C CA . VAL C 1 187 ? 61.551 65.756 35.670 1.00 34.47 186 VAL C CA 1
ATOM 6568 C C . VAL C 1 187 ? 63.020 66.116 35.740 1.00 34.12 186 VAL C C 1
ATOM 6569 O O . VAL C 1 187 ? 63.821 65.492 36.430 1.00 32.14 186 VAL C O 1
ATOM 6573 N N . THR C 1 188 ? 63.349 67.143 34.985 1.00 33.73 187 THR C N 1
ATOM 6574 C CA . THR C 1 188 ? 64.702 67.622 34.848 1.00 33.89 187 THR C CA 1
ATOM 6575 C C . THR C 1 188 ? 65.349 68.207 36.106 1.00 35.13 187 THR C C 1
ATOM 6576 O O . THR C 1 188 ? 66.514 67.918 36.400 1.00 33.62 187 THR C O 1
ATOM 6580 N N . GLN C 1 189 ? 64.589 68.997 36.861 1.00 34.44 188 GLN C N 1
ATOM 6581 C CA . GLN C 1 189 ? 65.119 69.644 38.057 1.00 35.36 188 GLN C CA 1
ATOM 6582 C C . GLN C 1 189 ? 64.730 69.005 39.382 1.00 36.17 188 GLN C C 1
ATOM 6583 O O . GLN C 1 189 ? 65.359 69.277 40.403 1.00 36.67 188 GLN C O 1
ATOM 6589 N N . GLU C 1 190 ? 63.697 68.170 39.378 1.00 35.65 189 GLU C N 1
ATOM 6590 C CA . GLU C 1 190 ? 63.253 67.550 40.621 1.00 36.78 189 GLU C CA 1
ATOM 6591 C C . GLU C 1 190 ? 63.261 66.025 40.574 1.00 36.18 189 GLU C C 1
ATOM 6592 O O . GLU C 1 190 ? 62.817 65.355 41.507 1.00 34.00 189 GLU C O 1
ATOM 6598 N N . ALA C 1 191 ? 63.795 65.496 39.479 1.00 34.06 190 ALA C N 1
ATOM 6599 C CA . ALA C 1 191 ? 63.919 64.061 39.277 1.00 33.08 190 ALA C CA 1
ATOM 6600 C C . ALA C 1 191 ? 62.597 63.300 39.169 1.00 34.50 190 ALA C C 1
ATOM 6601 O O . ALA C 1 191 ? 62.516 62.142 39.565 1.00 35.71 190 ALA C O 1
ATOM 6603 N N . ALA C 1 192 ? 61.563 63.939 38.636 1.00 34.81 191 ALA C N 1
ATOM 6604 C CA . ALA C 1 192 ? 60.282 63.260 38.464 1.00 36.16 191 ALA C CA 1
ATOM 6605 C C . ALA C 1 192 ? 60.391 62.341 37.241 1.00 36.86 191 ALA C C 1
ATOM 6606 O O . ALA C 1 192 ? 61.420 62.316 36.565 1.00 38.50 191 ALA C O 1
ATOM 6608 N N . THR C 1 193 ? 59.334 61.589 36.961 1.00 36.48 192 THR C N 1
ATOM 6609 C CA . THR C 1 193 ? 59.328 60.675 35.827 1.00 36.30 192 THR C CA 1
ATOM 6610 C C . THR C 1 193 ? 58.045 60.835 35.027 1.00 37.06 192 THR C C 1
ATOM 6611 O O . THR C 1 193 ? 56.951 60.800 35.583 1.00 40.19 192 THR C O 1
ATOM 6615 N N . GLU C 1 194 ? 58.182 61.015 33.722 1.00 37.62 193 GLU C N 1
ATOM 6616 C CA . GLU C 1 194 ? 57.035 61.175 32.841 1.00 38.18 193 GLU C CA 1
ATOM 6617 C C . GLU C 1 194 ? 56.323 59.825 32.698 1.00 40.31 193 GLU C C 1
ATOM 6618 O O . GLU C 1 194 ? 56.894 58.776 32.999 1.00 41.16 193 GLU C O 1
ATOM 6624 N N . ALA C 1 195 ? 55.081 59.858 32.230 1.00 40.97 194 ALA C N 1
ATOM 6625 C CA . ALA C 1 195 ? 54.303 58.641 32.044 1.00 43.28 194 ALA C CA 1
ATOM 6626 C C . ALA C 1 195 ? 54.910 57.734 30.972 1.00 45.05 194 ALA C C 1
ATOM 6627 O O . ALA C 1 195 ? 55.400 58.195 29.943 1.00 46.62 194 ALA C O 1
ATOM 6629 N N . PRO C 1 196 ? 54.882 56.423 31.222 1.00 45.95 195 PRO C N 1
ATOM 6630 C CA . PRO C 1 196 ? 55.366 55.294 30.434 1.00 46.06 195 PRO C CA 1
ATOM 6631 C C . PRO C 1 196 ? 55.268 55.243 28.905 1.00 47.34 195 PRO C C 1
ATOM 6632 O O . PRO C 1 196 ? 56.278 55.002 28.254 1.00 51.52 195 PRO C O 1
ATOM 6636 N N . PHE C 1 197 ? 54.106 55.454 28.299 1.00 44.54 196 PHE C N 1
ATOM 6637 C CA . PHE C 1 197 ? 54.082 55.313 26.835 1.00 44.59 196 PHE C CA 1
ATOM 6638 C C . PHE C 1 197 ? 53.544 56.491 26.057 1.00 45.48 196 PHE C C 1
ATOM 6639 O O . PHE C 1 197 ? 53.598 56.521 24.826 1.00 41.88 196 PHE C O 1
ATOM 6647 N N . THR C 1 198 ? 53.022 57.453 26.797 1.00 46.54 197 THR C N 1
ATOM 6648 C CA . THR C 1 198 ? 52.441 58.645 26.229 1.00 48.32 197 THR C CA 1
ATOM 6649 C C . THR C 1 198 ? 53.480 59.733 25.930 1.00 49.33 197 THR C C 1
ATOM 6650 O O . THR C 1 198 ? 53.125 60.818 25.463 1.00 50.06 197 THR C O 1
ATOM 6654 N N . ASN C 1 199 ? 54.758 59.450 26.187 1.00 47.93 198 ASN C N 1
ATOM 6655 C CA . ASN C 1 199 ? 55.806 60.446 25.960 1.00 47.03 198 ASN C CA 1
ATOM 6656 C C . ASN C 1 199 ? 56.234 60.576 24.495 1.00 47.45 198 ASN C C 1
ATOM 6657 O O . ASN C 1 199 ? 56.284 59.599 23.744 1.00 48.28 198 ASN C O 1
ATOM 6662 N N . ALA C 1 200 ? 56.561 61.806 24.118 1.00 44.73 199 ALA C N 1
ATOM 6663 C CA . ALA C 1 200 ? 56.913 62.167 22.754 1.00 43.26 199 ALA C CA 1
ATOM 6664 C C . ALA C 1 200 ? 57.923 61.381 21.916 1.00 42.71 199 ALA C C 1
ATOM 6665 O O . ALA C 1 200 ? 57.724 61.222 20.707 1.00 40.51 199 ALA C O 1
ATOM 6667 N N . TYR C 1 201 ? 59.000 60.897 22.521 1.00 41.97 200 TYR C N 1
ATOM 6668 C CA . TYR C 1 201 ? 60.021 60.210 21.734 1.00 41.67 200 TYR C CA 1
ATOM 6669 C C . TYR C 1 201 ? 60.099 58.710 21.914 1.00 41.55 200 TYR C C 1
ATOM 6670 O O . TYR C 1 201 ? 60.998 58.071 21.375 1.00 41.50 200 TYR C O 1
ATOM 6679 N N . ASP C 1 202 ? 59.166 58.145 22.662 1.00 41.57 201 ASP C N 1
ATOM 6680 C CA . ASP C 1 202 ? 59.187 56.715 22.904 1.00 44.67 201 ASP C CA 1
ATOM 6681 C C . ASP C 1 202 ? 59.284 55.896 21.629 1.00 44.47 201 ASP C C 1
ATOM 6682 O O . ASP C 1 202 ? 60.083 54.970 21.545 1.00 44.41 201 ASP C O 1
ATOM 6687 N N . GLN C 1 203 ? 58.469 56.242 20.638 1.00 44.63 202 GLN C N 1
ATOM 6688 C CA . GLN C 1 203 ? 58.447 55.523 19.373 1.00 44.61 202 GLN C CA 1
ATOM 6689 C C . GLN C 1 203 ? 59.133 56.285 18.260 1.00 45.75 202 GLN C C 1
ATOM 6690 O O . GLN C 1 203 ? 59.035 55.916 17.086 1.00 48.00 202 GLN C O 1
ATOM 6696 N N . THR C 1 204 ? 59.829 57.353 18.621 1.00 44.69 203 THR C N 1
ATOM 6697 C CA . THR C 1 204 ? 60.523 58.138 17.623 1.00 44.12 203 THR C CA 1
ATOM 6698 C C . THR C 1 204 ? 61.813 57.451 17.204 1.00 42.59 203 THR C C 1
ATOM 6699 O O . THR C 1 204 ? 62.600 57.017 18.045 1.00 39.59 203 THR C O 1
ATOM 6703 N N . PHE C 1 205 ? 62.017 57.332 15.895 1.00 43.45 204 PHE C N 1
ATOM 6704 C CA . PHE C 1 205 ? 63.232 56.716 15.382 1.00 44.37 204 PHE C CA 1
ATOM 6705 C C . PHE C 1 205 ? 63.762 57.394 14.126 1.00 45.16 204 PHE C C 1
ATOM 6706 O O . PHE C 1 205 ? 64.317 56.741 13.247 1.00 46.87 204 PHE C O 1
ATOM 6714 N N . GLU C 1 206 ? 63.594 58.710 14.046 1.00 46.38 205 GLU C N 1
ATOM 6715 C CA . GLU C 1 206 ? 64.084 59.469 12.901 1.00 47.56 205 GLU C CA 1
ATOM 6716 C C . GLU C 1 206 ? 65.559 59.862 13.067 1.00 46.32 205 GLU C C 1
ATOM 6717 O O . GLU C 1 206 ? 66.064 59.965 14.180 1.00 45.36 205 GLU C O 1
ATOM 6723 N N . GLU C 1 207 ? 66.246 60.074 11.952 1.00 46.17 206 GLU C N 1
ATOM 6724 C CA . GLU C 1 207 ? 67.659 60.442 11.977 1.00 45.27 206 GLU C CA 1
ATOM 6725 C C . GLU C 1 207 ? 67.907 61.807 12.613 1.00 44.05 206 GLU C C 1
ATOM 6726 O O . GLU C 1 207 ? 67.120 62.744 12.449 1.00 44.53 206 GLU C O 1
ATOM 6732 N N . GLY C 1 208 ? 69.028 61.925 13.313 1.00 41.94 207 GLY C N 1
ATOM 6733 C CA . GLY C 1 208 ? 69.350 63.181 13.963 1.00 39.62 207 GLY C CA 1
ATOM 6734 C C . GLY C 1 208 ? 69.900 62.973 15.362 1.00 37.83 207 GLY C C 1
ATOM 6735 O O . GLY C 1 208 ? 70.487 61.926 15.653 1.00 35.50 207 GLY C O 1
ATOM 6736 N N . ILE C 1 209 ? 69.703 63.960 16.238 1.00 22.73 208 ILE C N 1
ATOM 6737 C CA . ILE C 1 209 ? 70.220 63.856 17.601 1.00 22.73 208 ILE C CA 1
ATOM 6738 C C . ILE C 1 209 ? 69.233 64.257 18.706 1.00 22.73 208 ILE C C 1
ATOM 6739 O O . ILE C 1 209 ? 68.205 64.885 18.455 1.00 33.37 208 ILE C O 1
ATOM 6744 N N . TYR C 1 210 ? 69.556 63.858 19.931 1.00 33.53 209 TYR C N 1
ATOM 6745 C CA . TYR C 1 210 ? 68.746 64.180 21.093 1.00 33.49 209 TYR C CA 1
ATOM 6746 C C . TYR C 1 210 ? 69.611 65.037 22.006 1.00 34.32 209 TYR C C 1
ATOM 6747 O O . TYR C 1 210 ? 70.704 64.658 22.420 1.00 35.07 209 TYR C O 1
ATOM 6756 N N . VAL C 1 211 ? 69.092 66.210 22.314 1.00 34.39 210 VAL C N 1
ATOM 6757 C CA . VAL C 1 211 ? 69.800 67.193 23.103 1.00 34.91 210 VAL C CA 1
ATOM 6758 C C . VAL C 1 211 ? 69.222 67.422 24.505 1.00 33.25 210 VAL C C 1
ATOM 6759 O O . VAL C 1 211 ? 68.030 67.215 24.733 1.00 33.98 210 VAL C O 1
ATOM 6763 N N . ASP C 1 212 ? 70.067 67.842 25.445 1.00 31.55 211 ASP C N 1
ATOM 6764 C CA . ASP C 1 212 ? 69.599 68.138 26.803 1.00 29.85 211 ASP C CA 1
ATOM 6765 C C . ASP C 1 212 ? 68.658 69.338 26.682 1.00 30.50 211 ASP C C 1
ATOM 6766 O O . ASP C 1 212 ? 69.065 70.421 26.257 1.00 30.93 211 ASP C O 1
ATOM 6771 N N . ILE C 1 213 ? 67.399 69.147 27.056 1.00 22.73 212 ILE C N 1
ATOM 6772 C CA . ILE C 1 213 ? 66.415 70.215 26.923 1.00 22.73 212 ILE C CA 1
ATOM 6773 C C . ILE C 1 213 ? 66.668 71.449 27.804 1.00 22.73 212 ILE C C 1
ATOM 6774 O O . ILE C 1 213 ? 66.105 72.518 27.562 1.00 29.43 212 ILE C O 1
ATOM 6779 N N . THR C 1 214 ? 67.541 71.314 28.797 1.00 27.13 213 THR C N 1
ATOM 6780 C CA . THR C 1 214 ? 67.835 72.434 29.687 1.00 28.42 213 THR C CA 1
ATOM 6781 C C . THR C 1 214 ? 69.026 73.303 29.257 1.00 27.33 213 THR C C 1
ATOM 6782 O O . THR C 1 214 ? 69.103 74.468 29.631 1.00 27.04 213 THR C O 1
ATOM 6786 N N . THR C 1 215 ? 69.932 72.746 28.455 1.00 26.65 214 THR C N 1
ATOM 6787 C CA . THR C 1 215 ? 71.112 73.484 28.018 1.00 27.97 214 THR C CA 1
ATOM 6788 C C . THR C 1 215 ? 71.370 73.434 26.521 1.00 27.21 214 THR C C 1
ATOM 6789 O O . THR C 1 215 ? 72.112 74.253 25.997 1.00 27.23 214 THR C O 1
ATOM 6793 N N . GLY C 1 216 ? 70.787 72.452 25.846 1.00 28.54 215 GLY C N 1
ATOM 6794 C CA . GLY C 1 216 ? 70.998 72.310 24.420 1.00 28.29 215 GLY C CA 1
ATOM 6795 C C . GLY C 1 216 ? 72.194 71.415 24.145 1.00 28.63 215 GLY C C 1
ATOM 6796 O O . GLY C 1 216 ? 72.536 71.148 22.998 1.00 30.89 215 GLY C O 1
ATOM 6797 N N . GLU C 1 217 ? 72.837 70.941 25.200 1.00 27.04 216 GLU C N 1
ATOM 6798 C CA . GLU C 1 217 ? 74.004 70.087 25.039 1.00 30.27 216 GLU C CA 1
ATOM 6799 C C . GLU C 1 217 ? 73.691 68.731 24.378 1.00 32.96 216 GLU C C 1
ATOM 6800 O O . GLU C 1 217 ? 72.829 67.986 24.838 1.00 34.49 216 GLU C O 1
ATOM 6806 N N . PRO C 1 218 ? 74.371 68.411 23.262 1.00 33.30 217 PRO C N 1
ATOM 6807 C CA . PRO C 1 218 ? 74.136 67.130 22.581 1.00 31.56 217 PRO C CA 1
ATOM 6808 C C . PRO C 1 218 ? 74.321 65.970 23.562 1.00 30.96 217 PRO C C 1
ATOM 6809 O O . PRO C 1 218 ? 75.294 65.955 24.320 1.00 31.68 217 PRO C O 1
ATOM 6813 N N . LEU C 1 219 ? 73.394 65.010 23.540 1.00 29.22 218 LEU C N 1
ATOM 6814 C CA . LEU C 1 219 ? 73.444 63.842 24.422 1.00 29.47 218 LEU C CA 1
ATOM 6815 C C . LEU C 1 219 ? 73.430 62.485 23.708 1.00 30.15 218 LEU C C 1
ATOM 6816 O O . LEU C 1 219 ? 74.253 61.624 24.009 1.00 28.28 218 LEU C O 1
ATOM 6821 N N . PHE C 1 220 ? 72.490 62.275 22.785 1.00 30.43 219 PHE C N 1
ATOM 6822 C CA . PHE C 1 220 ? 72.415 60.979 22.088 1.00 33.36 219 PHE C CA 1
ATOM 6823 C C . PHE C 1 220 ? 72.266 61.050 20.565 1.00 33.22 219 PHE C C 1
ATOM 6824 O O . PHE C 1 220 ? 71.678 61.996 20.031 1.00 34.04 219 PHE C O 1
ATOM 6832 N N . PHE C 1 221 ? 72.807 60.044 19.872 1.00 33.20 220 PHE C N 1
ATOM 6833 C CA . PHE C 1 221 ? 72.670 59.957 18.409 1.00 33.21 220 PHE C CA 1
ATOM 6834 C C . PHE C 1 221 ? 71.460 59.076 18.140 1.00 33.55 220 PHE C C 1
ATOM 6835 O O . PHE C 1 221 ? 71.169 58.168 18.913 1.00 35.97 220 PHE C O 1
ATOM 6843 N N . ALA C 1 222 ? 70.774 59.319 17.035 1.00 35.94 221 ALA C N 1
ATOM 6844 C CA . ALA C 1 222 ? 69.618 58.508 16.690 1.00 36.09 221 ALA C CA 1
ATOM 6845 C C . ALA C 1 222 ? 70.064 57.072 16.426 1.00 37.83 221 ALA C C 1
ATOM 6846 O O . ALA C 1 222 ? 69.318 56.129 16.675 1.00 40.85 221 ALA C O 1
ATOM 6848 N N . LYS C 1 223 ? 71.295 56.904 15.952 1.00 39.11 222 LYS C N 1
ATOM 6849 C CA . LYS C 1 223 ? 71.812 55.574 15.643 1.00 40.35 222 LYS C CA 1
ATOM 6850 C C . LYS C 1 223 ? 71.956 54.679 16.864 1.00 40.80 222 LYS C C 1
ATOM 6851 O O . LYS C 1 223 ? 71.988 53.454 16.739 1.00 42.07 222 LYS C O 1
ATOM 6857 N N . ASP C 1 224 ? 72.038 55.276 18.047 1.00 41.13 223 ASP C N 1
ATOM 6858 C CA . ASP C 1 224 ? 72.185 54.475 19.258 1.00 38.87 223 ASP C CA 1
ATOM 6859 C C . ASP C 1 224 ? 70.857 54.257 20.003 1.00 38.76 223 ASP C C 1
ATOM 6860 O O . ASP C 1 224 ? 70.824 53.673 21.087 1.00 37.58 223 ASP C O 1
ATOM 6865 N N . LYS C 1 225 ? 69.764 54.726 19.411 1.00 39.48 224 LYS C N 1
ATOM 6866 C CA . LYS C 1 225 ? 68.446 54.557 20.006 1.00 40.56 224 LYS C CA 1
ATOM 6867 C C . LYS C 1 225 ? 67.927 53.222 19.481 1.00 42.82 224 LYS C C 1
ATOM 6868 O O . LYS C 1 225 ? 68.202 52.857 18.336 1.00 43.10 224 LYS C O 1
ATOM 6874 N N . PHE C 1 226 ? 67.199 52.482 20.314 1.00 44.07 225 PHE C N 1
ATOM 6875 C CA . PHE C 1 226 ? 66.681 51.196 19.878 1.00 45.01 225 PHE C CA 1
ATOM 6876 C C . PHE C 1 226 ? 65.260 50.926 20.342 1.00 46.34 225 PHE C C 1
ATOM 6877 O O . PHE C 1 226 ? 64.721 51.654 21.174 1.00 48.08 225 PHE C O 1
ATOM 6885 N N . ALA C 1 227 ? 64.656 49.883 19.776 1.00 47.73 226 ALA C N 1
ATOM 6886 C CA . ALA C 1 227 ? 63.283 49.490 20.096 1.00 47.77 226 ALA C CA 1
ATOM 6887 C C . ALA C 1 227 ? 63.197 48.877 21.481 1.00 47.00 226 ALA C C 1
ATOM 6888 O O . ALA C 1 227 ? 63.938 47.960 21.824 1.00 46.18 226 ALA C O 1
ATOM 6890 N N . SER C 1 228 ? 62.281 49.391 22.281 1.00 47.00 227 SER C N 1
ATOM 6891 C CA . SER C 1 228 ? 62.107 48.882 23.623 1.00 47.56 227 SER C CA 1
ATOM 6892 C C . SER C 1 228 ? 60.629 48.947 23.942 1.00 47.77 227 SER C C 1
ATOM 6893 O O . SER C 1 228 ? 59.892 49.742 23.359 1.00 46.89 227 SER C O 1
ATOM 6896 N N . GLY C 1 229 ? 60.195 48.093 24.855 1.00 48.93 228 GLY C N 1
ATOM 6897 C CA . GLY C 1 229 ? 58.802 48.099 25.240 1.00 50.41 228 GLY C CA 1
ATOM 6898 C C . GLY C 1 229 ? 58.653 48.701 26.622 1.00 51.10 228 GLY C C 1
ATOM 6899 O O . GLY C 1 229 ? 57.542 48.836 27.123 1.00 51.89 228 GLY C O 1
ATOM 6900 N N . CYS C 1 230 ? 59.770 49.078 27.238 1.00 51.37 229 CYS C N 1
ATOM 6901 C CA . CYS C 1 230 ? 59.733 49.650 28.584 1.00 51.77 229 CYS C CA 1
ATOM 6902 C C . CYS C 1 230 ? 58.812 50.856 28.659 1.00 51.10 229 CYS C C 1
ATOM 6903 O O . CYS C 1 230 ? 58.214 51.121 29.703 1.00 52.83 229 CYS C O 1
ATOM 6906 N N . GLY C 1 231 ? 58.698 51.585 27.554 1.00 49.27 230 GLY C N 1
ATOM 6907 C CA . GLY C 1 231 ? 57.840 52.752 27.543 1.00 47.47 230 GLY C CA 1
ATOM 6908 C C . GLY C 1 231 ? 58.588 54.046 27.268 1.00 45.31 230 GLY C C 1
ATOM 6909 O O . GLY C 1 231 ? 58.054 54.940 26.613 1.00 46.00 230 GLY C O 1
ATOM 6910 N N . TRP C 1 232 ? 59.823 54.149 27.751 1.00 42.90 231 TRP C N 1
ATOM 6911 C CA . TRP C 1 232 ? 60.626 55.353 27.543 1.00 40.53 231 TRP C CA 1
ATOM 6912 C C . TRP C 1 232 ? 61.726 55.167 26.498 1.00 38.71 231 TRP C C 1
ATOM 6913 O O . TRP C 1 232 ? 62.241 54.056 26.310 1.00 38.34 231 TRP C O 1
ATOM 6924 N N . PRO C 1 233 ? 62.102 56.254 25.800 1.00 36.94 232 PRO C N 1
ATOM 6925 C CA . PRO C 1 233 ? 63.159 56.127 24.800 1.00 34.94 232 PRO C CA 1
ATOM 6926 C C . PRO C 1 233 ? 64.379 55.469 25.426 1.00 35.40 232 PRO C C 1
ATOM 6927 O O . PRO C 1 233 ? 64.725 55.723 26.588 1.00 32.97 232 PRO C O 1
ATOM 6931 N N . SER C 1 234 ? 65.035 54.620 24.648 1.00 35.01 233 SER C N 1
ATOM 6932 C CA . SER C 1 234 ? 66.175 53.884 25.153 1.00 33.55 233 SER C CA 1
ATOM 6933 C C . SER C 1 234 ? 67.363 53.934 24.206 1.00 31.98 233 SER C C 1
ATOM 6934 O O . SER C 1 234 ? 67.213 53.755 23.002 1.00 33.37 233 SER C O 1
ATOM 6937 N N . PHE C 1 235 ? 68.546 54.176 24.759 1.00 32.11 234 PHE C N 1
ATOM 6938 C CA . PHE C 1 235 ? 69.766 54.245 23.962 1.00 31.54 234 PHE C CA 1
ATOM 6939 C C . PHE C 1 235 ? 70.799 53.285 24.538 1.00 33.90 234 PHE C C 1
ATOM 6940 O O . PHE C 1 235 ? 70.754 52.940 25.724 1.00 34.97 234 PHE C O 1
ATOM 6948 N N . SER C 1 236 ? 71.740 52.859 23.710 1.00 35.62 235 SER C N 1
ATOM 6949 C CA . SER C 1 236 ? 72.755 51.932 24.184 1.00 38.38 235 SER C CA 1
ATOM 6950 C C . SER C 1 236 ? 73.982 52.629 24.767 1.00 37.14 235 SER C C 1
ATOM 6951 O O . SER C 1 236 ? 74.795 52.000 25.438 1.00 36.73 235 SER C O 1
ATOM 6954 N N . ARG C 1 237 ? 74.104 53.930 24.525 1.00 36.35 236 ARG C N 1
ATOM 6955 C CA . ARG C 1 237 ? 75.264 54.671 25.001 1.00 38.31 236 ARG C CA 1
ATOM 6956 C C . ARG C 1 237 ? 75.106 56.157 24.739 1.00 38.89 236 ARG C C 1
ATOM 6957 O O . ARG C 1 237 ? 74.423 56.558 23.802 1.00 40.24 236 ARG C O 1
ATOM 6965 N N . PRO C 1 238 ? 75.743 56.997 25.564 1.00 39.77 237 PRO C N 1
ATOM 6966 C CA . PRO C 1 238 ? 75.634 58.436 25.349 1.00 40.50 237 PRO C CA 1
ATOM 6967 C C . PRO C 1 238 ? 76.393 58.798 24.074 1.00 42.91 237 PRO C C 1
ATOM 6968 O O . PRO C 1 238 ? 77.309 58.084 23.644 1.00 41.80 237 PRO C O 1
ATOM 6972 N N . LEU C 1 239 ? 75.993 59.911 23.481 1.00 45.10 238 LEU C N 1
ATOM 6973 C CA . LEU C 1 239 ? 76.569 60.392 22.245 1.00 49.51 238 LEU C CA 1
ATOM 6974 C C . LEU C 1 239 ? 78.059 60.197 22.172 1.00 53.76 238 LEU C C 1
ATOM 6975 O O . LEU C 1 239 ? 78.816 61.012 22.683 1.00 54.80 238 LEU C O 1
ATOM 6980 N N . SER C 1 240 ? 78.456 59.106 21.516 1.00 58.78 239 SER C N 1
ATOM 6981 C CA . SER C 1 240 ? 79.853 58.715 21.329 1.00 60.25 239 SER C CA 1
ATOM 6982 C C . SER C 1 240 ? 80.828 59.407 22.274 1.00 59.29 239 SER C C 1
ATOM 6983 O O . SER C 1 240 ? 82.013 59.570 21.942 1.00 61.84 239 SER C O 1
ATOM 6986 N N . LYS C 1 241 ? 80.333 59.792 23.454 1.00 55.23 240 LYS C N 1
ATOM 6987 C CA . LYS C 1 241 ? 81.146 60.461 24.457 1.00 51.25 240 LYS C CA 1
ATOM 6988 C C . LYS C 1 241 ? 80.707 60.156 25.873 1.00 47.74 240 LYS C C 1
ATOM 6989 O O . LYS C 1 241 ? 79.668 60.625 26.337 1.00 42.55 240 LYS C O 1
ATOM 6995 N N . GLU C 1 242 ? 81.529 59.368 26.555 1.00 43.72 241 GLU C N 1
ATOM 6996 C CA . GLU C 1 242 ? 81.270 58.994 27.925 1.00 43.07 241 GLU C CA 1
ATOM 6997 C C . GLU C 1 242 ? 81.189 60.193 28.877 1.00 41.78 241 GLU C C 1
ATOM 6998 O O . GLU C 1 242 ? 80.341 60.227 29.754 1.00 41.56 241 GLU C O 1
ATOM 7004 N N . LEU C 1 243 ? 82.071 61.167 28.692 1.00 40.86 242 LEU C N 1
ATOM 7005 C CA . LEU C 1 243 ? 82.136 62.374 29.520 1.00 39.92 242 LEU C CA 1
ATOM 7006 C C . LEU C 1 243 ? 80.794 63.111 29.701 1.00 38.93 242 LEU C C 1
ATOM 7007 O O . LEU C 1 243 ? 80.615 63.900 30.626 1.00 39.40 242 LEU C O 1
ATOM 7012 N N . ILE C 1 244 ? 79.850 62.832 28.815 1.00 22.73 243 ILE C N 1
ATOM 7013 C CA . ILE C 1 244 ? 78.541 63.475 28.808 1.00 22.73 243 ILE C CA 1
ATOM 7014 C C . ILE C 1 244 ? 77.541 63.029 29.875 1.00 22.73 243 ILE C C 1
ATOM 7015 O O . ILE C 1 244 ? 76.513 63.676 30.070 1.00 33.08 243 ILE C O 1
ATOM 7020 N N . HIS C 1 245 ? 77.851 61.948 30.588 1.00 37.57 244 HIS C N 1
ATOM 7021 C CA . HIS C 1 245 ? 76.957 61.456 31.636 1.00 38.88 244 HIS C CA 1
ATOM 7022 C C . HIS C 1 245 ? 77.493 61.304 33.033 1.00 36.34 244 HIS C C 1
ATOM 7023 O O . HIS C 1 245 ? 78.580 60.785 33.224 1.00 39.26 244 HIS C O 1
ATOM 7030 N N . TYR C 1 246 ? 76.701 61.738 34.008 1.00 33.54 245 TYR C N 1
ATOM 7031 C CA . TYR C 1 246 ? 77.066 61.585 35.409 1.00 35.14 245 TYR C CA 1
ATOM 7032 C C . TYR C 1 246 ? 76.211 60.445 35.948 1.00 33.66 245 TYR C C 1
ATOM 7033 O O . TYR C 1 246 ? 74.998 60.416 35.754 1.00 30.83 245 TYR C O 1
ATOM 7042 N N . TYR C 1 247 ? 76.856 59.510 36.626 1.00 33.78 246 TYR C N 1
ATOM 7043 C CA . TYR C 1 247 ? 76.180 58.349 37.181 1.00 34.10 246 TYR C CA 1
ATOM 7044 C C . TYR C 1 247 ? 76.054 58.474 38.691 1.00 35.20 246 TYR C C 1
ATOM 7045 O O . TYR C 1 247 ? 77.042 58.714 39.378 1.00 36.60 246 TYR C O 1
ATOM 7054 N N . LYS C 1 248 ? 74.840 58.298 39.203 1.00 35.44 247 LYS C N 1
ATOM 7055 C CA . LYS C 1 248 ? 74.586 58.398 40.641 1.00 37.05 247 LYS C CA 1
ATOM 7056 C C . LYS C 1 248 ? 73.798 57.172 41.133 1.00 38.89 247 LYS C C 1
ATOM 7057 O O . LYS C 1 248 ? 72.904 56.689 40.442 1.00 39.86 247 LYS C O 1
ATOM 7063 N N . ASP C 1 249 ? 74.119 56.662 42.317 1.00 40.67 248 ASP C N 1
ATOM 7064 C CA . ASP C 1 249 ? 73.382 55.518 42.852 1.00 41.73 248 ASP C CA 1
ATOM 7065 C C . ASP C 1 249 ? 71.996 56.015 43.289 1.00 41.09 248 ASP C C 1
ATOM 7066 O O . ASP C 1 249 ? 71.892 57.087 43.872 1.00 38.46 248 ASP C O 1
ATOM 7071 N N . LEU C 1 250 ? 70.933 55.261 43.004 1.00 42.29 249 LEU C N 1
ATOM 7072 C CA . LEU C 1 250 ? 69.582 55.698 43.395 1.00 42.91 249 LEU C CA 1
ATOM 7073 C C . LEU C 1 250 ? 68.727 54.625 44.066 1.00 45.60 249 LEU C C 1
ATOM 7074 O O . LEU C 1 250 ? 68.733 53.467 43.656 1.00 46.58 249 LEU C O 1
ATOM 7079 N N . SER C 1 251 ? 67.978 55.046 45.083 1.00 49.73 250 SER C N 1
ATOM 7080 C CA . SER C 1 251 ? 67.056 54.187 45.828 1.00 52.96 250 SER C CA 1
ATOM 7081 C C . SER C 1 251 ? 65.651 54.847 45.858 1.00 55.61 250 SER C C 1
ATOM 7082 O O . SER C 1 251 ? 65.496 55.968 46.338 1.00 54.65 250 SER C O 1
ATOM 7085 N N . HIS C 1 252 ? 64.643 54.156 45.320 1.00 57.66 251 HIS C N 1
ATOM 7086 C CA . HIS C 1 252 ? 63.260 54.657 45.275 1.00 59.59 251 HIS C CA 1
ATOM 7087 C C . HIS C 1 252 ? 62.341 53.478 45.613 1.00 61.97 251 HIS C C 1
ATOM 7088 O O . HIS C 1 252 ? 61.187 53.408 45.187 1.00 61.57 251 HIS C O 1
ATOM 7095 N N . GLY C 1 253 ? 62.877 52.554 46.401 1.00 62.35 252 GLY C N 1
ATOM 7096 C CA . GLY C 1 253 ? 62.152 51.356 46.769 1.00 59.08 252 GLY C CA 1
ATOM 7097 C C . GLY C 1 253 ? 63.045 50.253 46.237 1.00 58.44 252 GLY C C 1
ATOM 7098 O O . GLY C 1 253 ? 63.080 49.135 46.741 1.00 57.86 252 GLY C O 1
ATOM 7099 N N . MET C 1 254 ? 63.800 50.605 45.206 1.00 57.57 253 MET C N 1
ATOM 7100 C CA . MET C 1 254 ? 64.723 49.684 44.572 1.00 56.37 253 MET C CA 1
ATOM 7101 C C . MET C 1 254 ? 66.138 50.258 44.547 1.00 55.43 253 MET C C 1
ATOM 7102 O O . MET C 1 254 ? 66.425 51.272 45.185 1.00 54.66 253 MET C O 1
ATOM 7107 N N . GLU C 1 255 ? 67.026 49.588 43.825 1.00 55.18 254 GLU C N 1
ATOM 7108 C CA . GLU C 1 255 ? 68.409 50.028 43.711 1.00 53.55 254 GLU C CA 1
ATOM 7109 C C . GLU C 1 255 ? 68.723 50.209 42.243 1.00 50.10 254 GLU C C 1
ATOM 7110 O O . GLU C 1 255 ? 68.841 49.244 41.499 1.00 49.00 254 GLU C O 1
ATOM 7116 N N . ARG C 1 256 ? 68.849 51.458 41.825 1.00 47.28 255 ARG C N 1
ATOM 7117 C CA . ARG C 1 256 ? 69.142 51.750 40.433 1.00 42.46 255 ARG C CA 1
ATOM 7118 C C . ARG C 1 256 ? 70.344 52.672 40.287 1.00 39.52 255 ARG C C 1
ATOM 7119 O O . ARG C 1 256 ? 71.023 53.005 41.260 1.00 41.37 255 ARG C O 1
ATOM 7127 N N . ILE C 1 257 ? 70.595 53.063 39.048 1.00 22.73 256 ILE C N 1
ATOM 7128 C CA . ILE C 1 257 ? 71.677 53.967 38.699 1.00 22.73 256 ILE C CA 1
ATOM 7129 C C . ILE C 1 257 ? 71.046 55.070 37.883 1.00 22.73 256 ILE C C 1
ATOM 7130 O O . ILE C 1 257 ? 70.609 54.835 36.756 1.00 34.43 256 ILE C O 1
ATOM 7135 N N . GLU C 1 258 ? 70.979 56.266 38.457 1.00 33.46 257 GLU C N 1
ATOM 7136 C CA . GLU C 1 258 ? 70.412 57.405 37.752 1.00 34.83 257 GLU C CA 1
ATOM 7137 C C . GLU C 1 258 ? 71.471 58.037 36.844 1.00 35.00 257 GLU C C 1
ATOM 7138 O O . GLU C 1 258 ? 72.678 57.909 37.093 1.00 34.59 257 GLU C O 1
ATOM 7144 N N . VAL C 1 259 ? 71.016 58.708 35.789 1.00 34.27 258 VAL C N 1
ATOM 7145 C CA . VAL C 1 259 ? 71.924 59.390 34.877 1.00 34.15 258 VAL C CA 1
ATOM 7146 C C . VAL C 1 259 ? 71.490 60.838 34.681 1.00 34.15 258 VAL C C 1
ATOM 7147 O O . VAL C 1 259 ? 70.304 61.127 34.540 1.00 33.52 258 VAL C O 1
ATOM 7151 N N . ARG C 1 260 ? 72.468 61.740 34.688 1.00 34.31 259 ARG C N 1
ATOM 7152 C CA . ARG C 1 260 ? 72.219 63.167 34.492 1.00 32.10 259 ARG C CA 1
ATOM 7153 C C . ARG C 1 260 ? 73.143 63.701 33.398 1.00 30.44 259 ARG C C 1
ATOM 7154 O O . ARG C 1 260 ? 74.149 63.077 33.060 1.00 29.04 259 ARG C O 1
ATOM 7162 N N . SER C 1 261 ? 72.787 64.848 32.838 1.00 28.20 260 SER C N 1
ATOM 7163 C CA . SER C 1 261 ? 73.597 65.464 31.795 1.00 29.95 260 SER C CA 1
ATOM 7164 C C . SER C 1 261 ? 74.824 66.126 32.428 1.00 29.94 260 SER C C 1
ATOM 7165 O O . SER C 1 261 ? 74.793 66.524 33.584 1.00 32.94 260 SER C O 1
ATOM 7168 N N . ARG C 1 262 ? 75.907 66.237 31.674 1.00 31.28 261 ARG C N 1
ATOM 7169 C CA . ARG C 1 262 ? 77.120 66.850 32.194 1.00 30.93 261 ARG C CA 1
ATOM 7170 C C . ARG C 1 262 ? 76.988 68.331 32.521 1.00 33.10 261 ARG C C 1
ATOM 7171 O O . ARG C 1 262 ? 77.146 68.739 33.671 1.00 36.75 261 ARG C O 1
ATOM 7179 N N . SER C 1 263 ? 76.703 69.134 31.505 1.00 32.89 262 SER C N 1
ATOM 7180 C CA . SER C 1 263 ? 76.617 70.578 31.679 1.00 34.22 262 SER C CA 1
ATOM 7181 C C . SER C 1 263 ? 75.467 71.111 32.540 1.00 32.53 262 SER C C 1
ATOM 7182 O O . SER C 1 263 ? 75.667 72.002 33.361 1.00 34.29 262 SER C O 1
ATOM 7185 N N . GLY C 1 264 ? 74.265 70.582 32.371 1.00 30.88 263 GLY C N 1
ATOM 7186 C CA . GLY C 1 264 ? 73.164 71.087 33.168 1.00 28.81 263 GLY C CA 1
ATOM 7187 C C . GLY C 1 264 ? 72.798 70.247 34.381 1.00 29.01 263 GLY C C 1
ATOM 7188 O O . GLY C 1 264 ? 71.895 70.611 35.130 1.00 25.31 263 GLY C O 1
ATOM 7189 N N . SER C 1 265 ? 73.506 69.141 34.597 1.00 29.05 264 SER C N 1
ATOM 7190 C CA . SER C 1 265 ? 73.187 68.258 35.710 1.00 32.29 264 SER C CA 1
ATOM 7191 C C . SER C 1 265 ? 71.682 68.029 35.749 1.00 31.06 264 SER C C 1
ATOM 7192 O O . SER C 1 265 ? 71.060 68.065 36.799 1.00 32.20 264 SER C O 1
ATOM 7195 N N . ALA C 1 266 ? 71.095 67.812 34.586 1.00 31.31 265 ALA C N 1
ATOM 7196 C CA . ALA C 1 266 ? 69.662 67.566 34.506 1.00 31.57 265 ALA C CA 1
ATOM 7197 C C . ALA C 1 266 ? 69.374 66.084 34.777 1.00 30.29 265 ALA C C 1
ATOM 7198 O O . ALA C 1 266 ? 70.165 65.212 34.410 1.00 31.07 265 ALA C O 1
ATOM 7200 N N . HIS C 1 267 ? 68.268 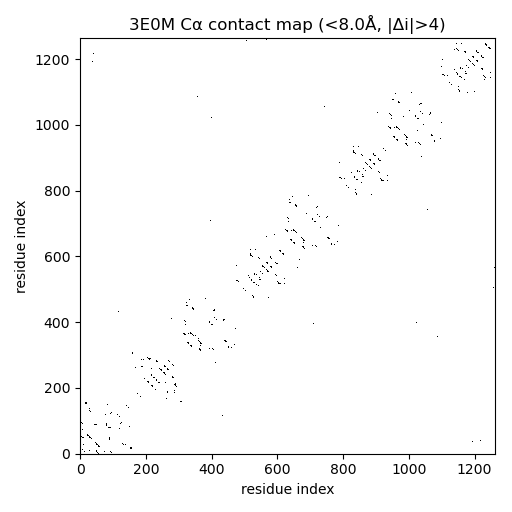65.798 35.453 1.00 28.54 266 HIS C N 1
ATOM 7201 C CA . HIS C 1 267 ? 67.911 64.403 35.676 1.00 27.98 266 HIS C CA 1
ATOM 7202 C C . HIS C 1 267 ? 67.410 63.888 34.315 1.00 29.01 266 HIS C C 1
ATOM 7203 O O . HIS C 1 267 ? 66.467 64.453 33.739 1.00 27.77 266 HIS C O 1
ATOM 7210 N N . LEU C 1 268 ? 68.041 62.839 33.796 1.00 27.23 267 LEU C N 1
ATOM 7211 C CA . LEU C 1 268 ? 67.639 62.294 32.503 1.00 28.87 267 LEU C CA 1
ATOM 7212 C C . LEU C 1 268 ? 66.799 61.029 32.662 1.00 30.23 267 LEU C C 1
ATOM 7213 O O . LEU C 1 268 ? 65.786 60.854 31.990 1.00 30.99 267 LEU C O 1
ATOM 7218 N N . GLY C 1 269 ? 67.235 60.147 33.556 1.00 30.30 268 GLY C N 1
ATOM 7219 C CA . GLY C 1 269 ? 66.527 58.904 33.783 1.00 29.45 268 GLY C CA 1
ATOM 7220 C C . GLY C 1 269 ? 67.433 57.915 34.484 1.00 29.33 268 GLY C C 1
ATOM 7221 O O . GLY C 1 269 ? 68.106 58.281 35.443 1.00 29.89 268 GLY C O 1
ATOM 7222 N N . HIS C 1 270 ? 67.451 56.670 34.018 1.00 29.73 269 HIS C N 1
ATOM 7223 C CA . HIS C 1 270 ? 68.303 55.645 34.627 1.00 31.88 269 HIS C CA 1
ATOM 7224 C C . HIS C 1 270 ? 68.915 54.726 33.581 1.00 31.96 269 HIS C C 1
ATOM 7225 O O . HIS C 1 270 ? 68.433 54.638 32.453 1.00 33.75 269 HIS C O 1
ATOM 7232 N N . VAL C 1 271 ? 69.976 54.032 33.960 1.00 31.17 270 VAL C N 1
ATOM 7233 C CA . VAL C 1 271 ? 70.619 53.127 33.032 1.00 33.04 270 VAL C CA 1
ATOM 7234 C C . VAL C 1 271 ? 70.562 51.712 33.583 1.00 33.84 270 VAL C C 1
ATOM 7235 O O . VAL C 1 271 ? 70.878 51.478 34.747 1.00 34.40 270 VAL C O 1
ATOM 7239 N N . PHE C 1 272 ? 70.150 50.774 32.738 1.00 35.76 271 PHE C N 1
ATOM 7240 C CA . PHE C 1 272 ? 70.042 49.377 33.137 1.00 35.74 271 PHE C CA 1
ATOM 7241 C C . PHE C 1 272 ? 70.968 48.523 32.283 1.00 38.59 271 PHE C C 1
ATOM 7242 O O . PHE C 1 272 ? 71.412 48.966 31.217 1.00 39.06 271 PHE C O 1
ATOM 7250 N N . THR C 1 273 ? 71.259 47.306 32.747 1.00 39.26 272 THR C N 1
ATOM 7251 C CA . THR C 1 273 ? 72.152 46.404 32.021 1.00 42.48 272 THR C CA 1
ATOM 7252 C C . THR C 1 273 ? 71.422 45.260 31.323 1.00 44.25 272 THR C C 1
ATOM 7253 O O . THR C 1 273 ? 71.904 44.132 31.300 1.00 44.83 272 THR C O 1
ATOM 7257 N N . ASP C 1 274 ? 70.266 45.568 30.744 1.00 46.75 273 ASP C N 1
ATOM 7258 C CA . ASP C 1 274 ? 69.453 44.582 30.046 1.00 48.19 273 ASP C CA 1
ATOM 7259 C C . ASP C 1 274 ? 69.168 45.020 28.618 1.00 50.26 273 ASP C C 1
ATOM 7260 O O . ASP C 1 274 ? 68.120 44.692 28.063 1.00 50.83 273 ASP C O 1
ATOM 7265 N N . GLY C 1 275 ? 70.093 45.773 28.031 1.00 52.23 274 GLY C N 1
ATOM 7266 C CA . GLY C 1 275 ? 69.911 46.231 26.666 1.00 53.03 274 GLY C CA 1
ATOM 7267 C C . GLY C 1 275 ? 70.478 45.213 25.698 1.00 54.66 274 GLY C C 1
ATOM 7268 O O . GLY C 1 275 ? 71.129 44.266 26.130 1.00 54.15 274 GLY C O 1
ATOM 7269 N N . PRO C 1 276 ? 70.257 45.380 24.385 1.00 55.33 275 PRO C N 1
ATOM 7270 C CA . PRO C 1 276 ? 70.759 44.452 23.366 1.00 57.00 275 PRO C CA 1
ATOM 7271 C C . PRO C 1 276 ? 72.232 44.154 23.573 1.00 59.77 275 PRO C C 1
ATOM 7272 O O . PRO C 1 276 ? 73.050 45.072 23.609 1.00 60.59 275 PRO C O 1
ATOM 7276 N N . ARG C 1 277 ? 72.575 42.875 23.696 1.00 62.49 276 ARG C N 1
ATOM 7277 C CA . ARG C 1 277 ? 73.961 42.501 23.923 1.00 65.67 276 ARG C CA 1
ATOM 7278 C C . ARG C 1 277 ? 74.907 42.948 22.806 1.00 66.13 276 ARG C C 1
ATOM 7279 O O . ARG C 1 277 ? 76.103 43.134 23.043 1.00 66.48 276 ARG C O 1
ATOM 7287 N N . GLU C 1 278 ? 74.383 43.135 21.598 1.00 66.07 277 GLU C N 1
ATOM 7288 C CA . GLU C 1 278 ? 75.231 43.553 20.480 1.00 66.29 277 GLU C CA 1
ATOM 7289 C C . GLU C 1 278 ? 75.621 45.030 20.516 1.00 64.93 277 GLU C C 1
ATOM 7290 O O . GLU C 1 278 ? 76.696 45.401 20.042 1.00 65.12 277 GLU C O 1
ATOM 7296 N N . LEU C 1 279 ? 74.756 45.871 21.077 1.00 62.82 278 LEU C N 1
ATOM 7297 C CA . LEU C 1 279 ? 75.032 47.305 21.147 1.00 60.37 278 LEU C CA 1
ATOM 7298 C C . LEU C 1 279 ? 75.825 47.700 22.390 1.00 57.96 278 LEU C C 1
ATOM 7299 O O . LEU C 1 279 ? 76.150 48.869 22.581 1.00 57.61 278 LEU C O 1
ATOM 7304 N N . GLY C 1 280 ? 76.138 46.723 23.232 1.00 55.02 279 GLY C N 1
ATOM 7305 C CA . GLY C 1 280 ? 76.891 47.012 24.434 1.00 52.08 279 GLY C CA 1
ATOM 7306 C C . GLY C 1 280 ? 76.228 46.446 25.673 1.00 50.71 279 GLY C C 1
ATOM 7307 O O . GLY C 1 280 ? 76.876 46.311 26.708 1.00 50.77 279 GLY C O 1
ATOM 7308 N N . GLY C 1 281 ? 74.934 46.141 25.569 1.00 48.56 280 GLY C N 1
ATOM 7309 C CA . GLY C 1 281 ? 74.195 45.567 26.684 1.00 45.67 280 GLY C CA 1
ATOM 7310 C C . GLY C 1 281 ? 73.530 46.508 27.673 1.00 44.41 280 GLY C C 1
ATOM 7311 O O . GLY C 1 281 ? 72.860 46.058 28.609 1.00 44.92 280 GLY C O 1
ATOM 7312 N N . LEU C 1 282 ? 73.695 47.810 27.476 1.00 41.68 281 LEU C N 1
ATOM 7313 C CA . LEU C 1 282 ? 73.110 48.782 28.389 1.00 38.97 281 LEU C CA 1
ATOM 7314 C C . LEU C 1 282 ? 71.858 49.421 27.827 1.00 38.45 281 LEU C C 1
ATOM 7315 O O . LEU C 1 282 ? 71.627 49.423 26.616 1.00 38.67 281 LEU C O 1
ATOM 7320 N N . ARG C 1 283 ? 71.048 49.963 28.725 1.00 37.42 282 ARG C N 1
ATOM 7321 C CA . ARG C 1 283 ? 69.828 50.630 28.330 1.00 37.37 282 ARG C CA 1
ATOM 7322 C C . ARG C 1 283 ? 69.736 51.971 29.050 1.00 37.82 282 ARG C C 1
ATOM 7323 O O . ARG C 1 283 ? 69.496 52.025 30.256 1.00 38.24 282 ARG C O 1
ATOM 7331 N N . TYR C 1 284 ? 69.962 53.052 28.319 1.00 36.99 283 TYR C N 1
ATOM 7332 C CA . TYR C 1 284 ? 69.831 54.372 28.909 1.00 36.99 283 TYR C CA 1
ATOM 7333 C C . TYR C 1 284 ? 68.366 54.718 28.714 1.00 36.48 283 TYR C C 1
ATOM 7334 O O . TYR C 1 284 ? 67.944 55.131 27.637 1.00 37.45 283 TYR C O 1
ATOM 7343 N N . CYS C 1 285 ? 67.592 54.483 29.768 1.00 36.47 284 CYS C N 1
ATOM 7344 C CA . CYS C 1 285 ? 66.166 54.746 29.780 1.00 35.55 284 CYS C CA 1
ATOM 7345 C C . CYS C 1 285 ? 66.035 56.219 30.094 1.00 34.40 284 CYS C C 1
ATOM 7346 O O . CYS C 1 285 ? 66.241 56.642 31.232 1.00 35.62 284 CYS C O 1
ATOM 7349 N N . ILE C 1 286 ? 65.656 56.988 29.078 1.00 22.73 285 ILE C N 1
ATOM 7350 C CA . ILE C 1 286 ? 65.584 58.437 29.181 1.00 22.73 285 ILE C CA 1
ATOM 7351 C C . ILE C 1 286 ? 64.221 59.083 29.010 1.00 22.73 285 ILE C C 1
ATOM 7352 O O . ILE C 1 286 ? 63.485 58.765 28.084 1.00 35.86 285 ILE C O 1
ATOM 7357 N N . ASN C 1 287 ? 63.894 60.005 29.908 1.00 34.97 286 ASN C N 1
ATOM 7358 C CA . ASN C 1 287 ? 62.632 60.733 29.830 1.00 34.84 286 ASN C CA 1
ATOM 7359 C C . ASN C 1 287 ? 62.620 61.586 28.563 1.00 35.97 286 ASN C C 1
ATOM 7360 O O . ASN C 1 287 ? 63.645 62.152 28.180 1.00 36.38 286 ASN C O 1
ATOM 7365 N N . SER C 1 288 ? 61.466 61.677 27.912 1.00 35.91 287 SER C N 1
ATOM 7366 C CA . SER C 1 288 ? 61.348 62.490 26.708 1.00 36.05 287 SER C CA 1
ATOM 7367 C C . SER C 1 288 ? 61.353 63.956 27.121 1.00 35.89 287 SER C C 1
ATOM 7368 O O . SER C 1 288 ? 61.898 64.816 26.425 1.00 34.34 287 SER C O 1
ATOM 7371 N N . ALA C 1 289 ? 60.741 64.220 28.271 1.00 35.70 288 ALA C N 1
ATOM 7372 C CA . ALA C 1 289 ? 60.630 65.571 28.806 1.00 34.79 288 ALA C CA 1
ATOM 7373 C C . ALA C 1 289 ? 61.976 66.209 29.135 1.00 33.83 288 ALA C C 1
ATOM 7374 O O . ALA C 1 289 ? 62.039 67.397 29.439 1.00 33.27 288 ALA C O 1
ATOM 7376 N N . SER C 1 290 ? 63.051 65.432 29.094 1.00 32.75 289 SER C N 1
ATOM 7377 C CA . SER C 1 290 ? 64.349 65.996 29.391 1.00 32.23 289 SER C CA 1
ATOM 7378 C C . SER C 1 290 ? 65.167 66.116 28.115 1.00 32.98 289 SER C C 1
ATOM 7379 O O . SER C 1 290 ? 66.369 66.359 28.167 1.00 33.39 289 SER C O 1
ATOM 7382 N N . LEU C 1 291 ? 64.502 65.977 26.968 1.00 32.59 290 LEU C N 1
ATOM 7383 C CA . LEU C 1 291 ? 65.178 66.043 25.680 1.00 31.74 290 LEU C CA 1
ATOM 7384 C C . LEU C 1 291 ? 64.461 66.847 24.606 1.00 32.29 290 LEU C C 1
ATOM 7385 O O . LEU C 1 291 ? 63.250 67.043 24.644 1.00 34.28 290 LEU C O 1
ATOM 7390 N N . ARG C 1 292 ? 65.243 67.303 23.640 1.00 33.09 291 ARG C N 1
ATOM 7391 C CA . ARG C 1 292 ? 64.737 68.028 22.489 1.00 33.70 291 ARG C CA 1
ATOM 7392 C C . ARG C 1 292 ? 65.351 67.293 21.309 1.00 34.40 291 ARG C C 1
ATOM 7393 O O . ARG C 1 292 ? 66.577 67.158 21.222 1.00 33.92 291 ARG C O 1
ATOM 7401 N N . PHE C 1 293 ? 64.511 66.783 20.420 1.00 35.24 292 PHE C N 1
ATOM 7402 C CA . PHE C 1 293 ? 65.022 66.069 19.263 1.00 35.78 292 PHE C CA 1
ATOM 7403 C C . PHE C 1 293 ? 65.299 67.061 18.160 1.00 35.63 292 PHE C C 1
ATOM 7404 O O . PHE C 1 293 ? 64.491 67.948 17.892 1.00 37.05 292 PHE C O 1
ATOM 7412 N N . VAL C 1 294 ? 66.459 66.927 17.538 1.00 35.59 293 VAL C N 1
ATOM 7413 C CA . VAL C 1 294 ? 66.819 67.808 16.448 1.00 36.23 293 VAL C CA 1
ATOM 7414 C C . VAL C 1 294 ? 67.043 66.920 15.232 1.00 38.37 293 VAL C C 1
ATOM 7415 O O . VAL C 1 294 ? 68.032 66.186 15.154 1.00 38.65 293 VAL C O 1
ATOM 7419 N N . ALA C 1 295 ? 66.101 66.978 14.298 1.00 38.31 294 ALA C N 1
ATOM 7420 C CA . ALA C 1 295 ? 66.166 66.185 13.082 1.00 38.90 294 ALA C CA 1
ATOM 7421 C C . ALA C 1 295 ? 67.432 66.457 12.249 1.00 39.77 294 ALA C C 1
ATOM 7422 O O . ALA C 1 295 ? 67.922 67.587 12.207 1.00 39.03 294 ALA C O 1
ATOM 7424 N N . LYS C 1 296 ? 67.949 65.425 11.583 1.00 40.76 295 LYS C N 1
ATOM 7425 C CA . LYS C 1 296 ? 69.139 65.585 10.750 1.00 44.37 295 LYS C CA 1
ATOM 7426 C C . LYS C 1 296 ? 69.087 66.824 9.856 1.00 45.58 295 LYS C C 1
ATOM 7427 O O . LYS C 1 296 ? 70.054 67.574 9.781 1.00 46.56 295 LYS C O 1
ATOM 7433 N N . ASP C 1 297 ? 67.959 67.036 9.187 1.00 47.73 296 ASP C N 1
ATOM 7434 C CA . ASP C 1 297 ? 67.792 68.176 8.287 1.00 50.68 296 ASP C CA 1
ATOM 7435 C C . ASP C 1 297 ? 67.598 69.540 8.949 1.00 50.75 296 ASP C C 1
ATOM 7436 O O . ASP C 1 297 ? 67.490 70.554 8.256 1.00 51.15 296 ASP C O 1
ATOM 7441 N N . GLU C 1 298 ? 67.536 69.578 10.277 1.00 50.24 297 GLU C N 1
ATOM 7442 C CA . GLU C 1 298 ? 67.377 70.852 10.972 1.00 48.18 297 GLU C CA 1
ATOM 7443 C C . GLU C 1 298 ? 68.624 71.152 11.791 1.00 46.30 297 GLU C C 1
ATOM 7444 O O . GLU C 1 298 ? 68.773 72.252 12.322 1.00 45.75 297 GLU C O 1
ATOM 7450 N N . MET C 1 299 ? 69.519 70.172 11.875 1.00 42.53 298 MET C N 1
ATOM 7451 C CA . MET C 1 299 ? 70.749 70.311 12.643 1.00 41.23 298 MET C CA 1
ATOM 7452 C C . MET C 1 299 ? 71.623 71.517 12.304 1.00 41.05 298 MET C C 1
ATOM 7453 O O . MET C 1 299 ? 72.028 72.254 13.200 1.00 41.86 298 MET C O 1
ATOM 7458 N N . GLU C 1 300 ? 71.923 71.718 11.026 1.00 42.24 299 GLU C N 1
ATOM 7459 C CA . GLU C 1 300 ? 72.758 72.846 10.612 1.00 42.94 299 GLU C CA 1
ATOM 7460 C C . GLU C 1 300 ? 72.163 74.142 11.143 1.00 42.21 299 GLU C C 1
ATOM 7461 O O . GLU C 1 300 ? 72.818 74.870 11.881 1.00 43.03 299 GLU C O 1
ATOM 7467 N N . LYS C 1 301 ? 70.914 74.410 10.784 1.00 42.12 300 LYS C N 1
ATOM 7468 C CA . LYS C 1 301 ? 70.230 75.617 11.221 1.00 41.23 300 LYS C CA 1
ATOM 7469 C C . LYS C 1 301 ? 70.039 75.725 12.736 1.00 42.42 300 LYS C C 1
ATOM 7470 O O . LYS C 1 301 ? 69.787 76.813 13.257 1.00 42.33 300 LYS C O 1
ATOM 7476 N N . ALA C 1 302 ? 70.148 74.606 13.443 1.00 40.57 301 ALA C N 1
ATOM 7477 C CA . ALA C 1 302 ? 69.956 74.620 14.881 1.00 38.43 301 ALA C CA 1
ATOM 7478 C C . ALA C 1 302 ? 71.272 74.785 15.631 1.00 39.25 301 ALA C C 1
ATOM 7479 O O . ALA C 1 302 ? 71.299 74.792 16.868 1.00 39.84 301 ALA C O 1
ATOM 7481 N N . GLY C 1 303 ? 72.365 74.918 14.885 1.00 38.78 302 GLY C N 1
ATOM 7482 C CA . GLY C 1 303 ? 73.667 75.092 15.510 1.00 35.99 302 GLY C CA 1
ATOM 7483 C C . GLY C 1 303 ? 74.391 73.791 15.800 1.00 36.37 302 GLY C C 1
ATOM 7484 O O . GLY C 1 303 ? 75.334 73.763 16.589 1.00 36.41 302 GLY C O 1
ATOM 7485 N N . TYR C 1 304 ? 73.962 72.712 15.152 1.00 35.65 303 TYR C N 1
ATOM 7486 C CA . TYR C 1 304 ? 74.580 71.402 15.366 1.00 36.20 303 TYR C CA 1
ATOM 7487 C C . TYR C 1 304 ? 75.220 70.813 14.118 1.00 36.45 303 TYR C C 1
ATOM 7488 O O . TYR C 1 304 ? 75.371 69.595 14.002 1.00 35.91 303 TYR C O 1
ATOM 7497 N N . GLY C 1 305 ? 75.612 71.688 13.198 1.00 35.91 304 GLY C N 1
ATOM 7498 C CA . GLY C 1 305 ? 76.232 71.239 11.973 1.00 36.39 304 GLY C CA 1
ATOM 7499 C C . GLY C 1 305 ? 77.421 70.330 12.214 1.00 37.60 304 GLY C C 1
ATOM 7500 O O . GLY C 1 305 ? 77.569 69.329 11.518 1.00 36.13 304 GLY C O 1
ATOM 7501 N N . TYR C 1 306 ? 78.253 70.654 13.206 1.00 37.73 305 TYR C N 1
ATOM 7502 C CA . TYR C 1 306 ? 79.446 69.855 13.472 1.00 38.32 305 TYR C CA 1
ATOM 7503 C C . TYR C 1 306 ? 79.202 68.403 13.867 1.00 40.48 305 TYR C C 1
ATOM 7504 O O . TYR C 1 306 ? 80.143 67.606 13.901 1.00 40.68 305 TYR C O 1
ATOM 7513 N N . LEU C 1 307 ? 77.956 68.047 14.170 1.00 42.88 306 LEU C N 1
ATOM 7514 C CA . LEU C 1 307 ? 77.666 66.669 14.550 1.00 45.16 306 LEU C CA 1
ATOM 7515 C C . LEU C 1 307 ? 77.321 65.768 13.355 1.00 46.87 306 LEU C C 1
ATOM 7516 O O . LEU C 1 307 ? 77.005 64.592 13.507 1.00 47.38 306 LEU C O 1
ATOM 7521 N N . LEU C 1 308 ? 77.380 66.344 12.163 1.00 49.96 307 LEU C N 1
ATOM 7522 C CA . LEU C 1 308 ? 77.202 65.602 10.919 1.00 52.79 307 LEU C CA 1
ATOM 7523 C C . LEU C 1 308 ? 78.707 65.562 10.597 1.00 56.05 307 LEU C C 1
ATOM 7524 O O . LEU C 1 308 ? 79.378 66.586 10.707 1.00 56.14 307 LEU C O 1
ATOM 7529 N N . PRO C 1 309 ? 79.268 64.425 10.170 1.00 59.84 308 PRO C N 1
ATOM 7530 C CA . PRO C 1 309 ? 78.858 63.057 9.871 1.00 63.27 308 PRO C CA 1
ATOM 7531 C C . PRO C 1 309 ? 79.173 62.073 10.969 1.00 64.96 308 PRO C C 1
ATOM 7532 O O . PRO C 1 309 ? 79.976 61.165 10.764 1.00 68.56 308 PRO C O 1
ATOM 7536 N N . TYR C 1 310 ? 78.571 62.240 12.131 1.00 61.49 309 TYR C N 1
ATOM 7537 C CA . TYR C 1 310 ? 78.818 61.293 13.194 1.00 58.40 309 TYR C CA 1
ATOM 7538 C C . TYR C 1 310 ? 77.545 60.481 13.328 1.00 57.75 309 TYR C C 1
ATOM 7539 O O . TYR C 1 310 ? 77.473 59.543 14.114 1.00 57.68 309 TYR C O 1
ATOM 7548 N N . LEU C 1 311 ? 76.549 60.842 12.526 1.00 58.13 310 LEU C N 1
ATOM 7549 C CA . LEU C 1 311 ? 75.250 60.187 12.553 1.00 60.24 310 LEU C CA 1
ATOM 7550 C C . LEU C 1 311 ? 75.215 58.747 12.061 1.00 62.55 310 LEU C C 1
ATOM 7551 O O . LEU C 1 311 ? 74.325 57.990 12.432 1.00 62.55 310 LEU C O 1
ATOM 7556 N N . ASN C 1 312 ? 76.182 58.362 11.237 1.00 66.19 311 ASN C N 1
ATOM 7557 C CA . ASN C 1 312 ? 76.235 56.997 10.724 1.00 69.81 311 ASN C CA 1
ATOM 7558 C C . ASN C 1 312 ? 77.248 56.167 11.501 1.00 72.63 311 ASN C C 1
ATOM 7559 O O . ASN C 1 312 ? 78.291 56.677 11.922 1.00 72.25 311 ASN C O 1
ATOM 7564 N N . LYS C 1 313 ? 76.942 54.884 11.690 1.00 22.73 312 LYS C N 1
ATOM 7565 C CA . LYS C 1 313 ? 77.845 53.999 12.434 1.00 22.73 312 LYS C CA 1
ATOM 7566 C C . LYS C 1 313 ? 78.912 53.416 11.506 1.00 22.73 312 LYS C C 1
ATOM 7567 O O . LYS C 1 313 ? 78.946 53.821 10.304 1.00 22.73 312 LYS C O 1
ATOM 7574 N N . HIS D 1 1 ? 74.892 33.272 41.113 1.00 96.88 0 HIS D N 1
ATOM 7575 C CA . HIS D 1 1 ? 75.565 33.938 39.964 1.00 96.16 0 HIS D CA 1
ATOM 7576 C C . HIS D 1 1 ? 76.922 34.502 40.357 1.00 93.71 0 HIS D C 1
ATOM 7577 O O . HIS D 1 1 ? 77.098 34.997 41.469 1.00 94.00 0 HIS D O 1
ATOM 7584 N N . MET D 1 2 ? 77.880 34.427 39.437 1.00 89.95 1 MET D N 1
ATOM 7585 C CA . MET D 1 2 ? 79.223 34.933 39.695 1.00 85.27 1 MET D CA 1
ATOM 7586 C C . MET D 1 2 ? 79.775 35.738 38.525 1.00 81.32 1 MET D C 1
ATOM 7587 O O . MET D 1 2 ? 79.410 35.520 37.366 1.00 80.00 1 MET D O 1
ATOM 7592 N N . ALA D 1 3 ? 80.661 36.674 38.847 1.00 76.54 2 ALA D N 1
ATOM 7593 C CA . ALA D 1 3 ? 81.275 37.530 37.845 1.00 71.74 2 ALA D CA 1
ATOM 7594 C C . ALA D 1 3 ? 82.763 37.722 38.107 1.00 68.22 2 ALA D C 1
ATOM 7595 O O . ALA D 1 3 ? 83.301 37.292 39.134 1.00 66.44 2 ALA D O 1
ATOM 7597 N N . GLU D 1 4 ? 83.418 38.389 37.166 1.00 63.47 3 GLU D N 1
ATOM 7598 C CA . GLU D 1 4 ? 84.844 38.640 37.253 1.00 58.93 3 GLU D CA 1
ATOM 7599 C C . GLU D 1 4 ? 85.157 40.104 36.977 1.00 55.31 3 GLU D C 1
ATOM 7600 O O . GLU D 1 4 ? 84.511 40.743 36.152 1.00 53.63 3 GLU D O 1
ATOM 7606 N N . ILE D 1 5 ? 86.156 40.629 37.673 1.00 22.73 4 ILE D N 1
ATOM 7607 C CA . ILE D 1 5 ? 86.586 42.009 37.467 1.00 22.73 4 ILE D CA 1
ATOM 7608 C C . ILE D 1 5 ? 88.113 42.012 37.618 1.00 22.73 4 ILE D C 1
ATOM 7609 O O . ILE D 1 5 ? 88.654 41.291 38.470 1.00 48.29 4 ILE D O 1
ATOM 7614 N N . TYR D 1 6 ? 88.797 42.804 36.789 1.00 47.17 5 TYR D N 1
ATOM 7615 C CA . TYR D 1 6 ? 90.257 42.891 36.824 1.00 46.49 5 TYR D CA 1
ATOM 7616 C C . TYR D 1 6 ? 90.758 44.230 37.393 1.00 45.70 5 TYR D C 1
ATOM 7617 O O . TYR D 1 6 ? 90.439 45.303 36.868 1.00 45.72 5 TYR D O 1
ATOM 7626 N N . LEU D 1 7 ? 91.545 44.150 38.469 1.00 44.48 6 LEU D N 1
ATOM 7627 C CA . LEU D 1 7 ? 92.073 45.330 39.154 1.00 41.32 6 LEU D CA 1
ATOM 7628 C C . LEU D 1 7 ? 93.591 45.444 39.211 1.00 41.09 6 LEU D C 1
ATOM 7629 O O . LEU D 1 7 ? 94.278 44.560 39.723 1.00 41.52 6 LEU D O 1
ATOM 7634 N N . ALA D 1 8 ? 94.111 46.552 38.703 1.00 39.50 7 ALA D N 1
ATOM 7635 C CA . ALA D 1 8 ? 95.546 46.804 38.725 1.00 35.17 7 ALA D CA 1
ATOM 7636 C C . ALA D 1 8 ? 95.742 47.893 39.771 1.00 35.13 7 ALA D C 1
ATOM 7637 O O . ALA D 1 8 ? 95.135 48.963 39.696 1.00 35.32 7 ALA D O 1
ATOM 7639 N N . GLY D 1 9 ? 96.569 47.622 40.764 1.00 34.37 8 GLY D N 1
ATOM 7640 C CA . GLY D 1 9 ? 96.788 48.624 41.782 1.00 36.66 8 GLY D CA 1
ATOM 7641 C C . GLY D 1 9 ? 98.169 48.577 42.383 1.00 37.72 8 GLY D C 1
ATOM 7642 O O . GLY D 1 9 ? 98.315 48.717 43.584 1.00 39.76 8 GLY D O 1
ATOM 7643 N N . GLY D 1 10 ? 99.186 48.397 41.554 1.00 37.95 9 GLY D N 1
ATOM 7644 C CA . GLY D 1 10 ? 100.534 48.329 42.082 1.00 41.34 9 GLY D CA 1
ATOM 7645 C C . GLY D 1 10 ? 101.005 46.890 42.121 1.00 42.65 9 GLY D C 1
ATOM 7646 O O . GLY D 1 10 ? 100.530 46.066 41.341 1.00 44.38 9 GLY D O 1
ATOM 7647 N N . CYS D 1 11 ? 101.929 46.570 43.020 1.00 42.94 10 CYS D N 1
ATOM 7648 C CA . CYS D 1 11 ? 102.425 45.201 43.093 1.00 43.63 10 CYS D CA 1
ATOM 7649 C C . CYS D 1 11 ? 101.249 44.297 43.417 1.00 43.11 10 CYS D C 1
ATOM 7650 O O . CYS D 1 11 ? 100.556 44.511 44.419 1.00 42.02 10 CYS D O 1
ATOM 7653 N N . PHE D 1 12 ? 101.019 43.287 42.581 1.00 43.21 11 PHE D N 1
ATOM 7654 C CA . PHE D 1 12 ? 99.893 42.390 42.822 1.00 44.31 11 PHE D CA 1
ATOM 7655 C C . PHE D 1 12 ? 100.010 41.392 43.983 1.00 45.03 11 PHE D C 1
ATOM 7656 O O . PHE D 1 12 ? 99.006 40.804 44.372 1.00 45.36 11 PHE D O 1
ATOM 7664 N N . TRP D 1 13 ? 101.203 41.209 44.549 1.00 45.30 12 TRP D N 1
ATOM 7665 C CA . TRP D 1 13 ? 101.363 40.274 45.672 1.00 46.47 12 TRP D CA 1
ATOM 7666 C C . TRP D 1 13 ? 100.498 40.707 46.843 1.00 47.66 12 TRP D C 1
ATOM 7667 O O . TRP D 1 13 ? 99.833 39.893 47.478 1.00 50.49 12 TRP D O 1
ATOM 7678 N N . GLY D 1 14 ? 100.544 41.999 47.147 1.00 47.96 13 GLY D N 1
ATOM 7679 C CA . GLY D 1 14 ? 99.766 42.518 48.247 1.00 45.85 13 GLY D CA 1
ATOM 7680 C C . GLY D 1 14 ? 98.319 42.692 47.851 1.00 46.10 13 GLY D C 1
ATOM 7681 O O . GLY D 1 14 ? 97.421 42.510 48.667 1.00 47.11 13 GLY D O 1
ATOM 7682 N N . LEU D 1 15 ? 98.079 43.031 46.592 1.00 46.70 14 LEU D N 1
ATOM 7683 C CA . LEU D 1 15 ? 96.716 43.242 46.150 1.00 47.01 14 LEU D CA 1
ATOM 7684 C C . LEU D 1 15 ? 95.875 41.962 46.086 1.00 48.96 14 LEU D C 1
ATOM 7685 O O . LEU D 1 15 ? 94.686 41.990 46.416 1.00 48.20 14 LEU D O 1
ATOM 7690 N N . GLU D 1 16 ? 96.477 40.845 45.677 1.00 51.01 15 GLU D N 1
ATOM 7691 C CA . GLU D 1 16 ? 95.733 39.586 45.602 1.00 53.20 15 GLU D CA 1
ATOM 7692 C C . GLU D 1 16 ? 95.412 39.067 47.002 1.00 52.90 15 GLU D C 1
ATOM 7693 O O . GLU D 1 16 ? 94.271 38.710 47.297 1.00 53.79 15 GLU D O 1
ATOM 7699 N N . GLU D 1 17 ? 96.421 39.025 47.863 1.00 51.71 16 GLU D N 1
ATOM 7700 C CA . GLU D 1 17 ? 96.216 38.567 49.227 1.00 52.20 16 GLU D CA 1
ATOM 7701 C C . GLU D 1 17 ? 95.077 39.360 49.846 1.00 51.81 16 GLU D C 1
ATOM 7702 O O . GLU D 1 17 ? 94.233 38.813 50.550 1.00 53.50 16 GLU D O 1
ATOM 7708 N N . TYR D 1 18 ? 95.056 40.658 49.575 1.00 50.72 17 TYR D N 1
ATOM 7709 C CA . TYR D 1 18 ? 94.021 41.528 50.110 1.00 49.57 17 TYR D CA 1
ATOM 7710 C C . TYR D 1 18 ? 92.623 41.083 49.685 1.00 50.00 17 TYR D C 1
ATOM 7711 O O . TYR D 1 18 ? 91.723 40.972 50.515 1.00 49.38 17 TYR D O 1
ATOM 7720 N N . PHE D 1 19 ? 92.447 40.827 48.396 1.00 49.30 18 PHE D N 1
ATOM 7721 C CA . PHE D 1 19 ? 91.155 40.410 47.881 1.00 50.80 18 PHE D CA 1
ATOM 7722 C C . PHE D 1 19 ? 90.749 38.981 48.236 1.00 52.27 18 PHE D C 1
ATOM 7723 O O . PHE D 1 19 ? 89.559 38.667 48.284 1.00 51.87 18 PHE D O 1
ATOM 7731 N N . SER D 1 20 ? 91.724 38.120 48.501 1.00 53.83 19 SER D N 1
ATOM 7732 C CA . SER D 1 20 ? 91.405 36.747 48.866 1.00 54.49 19 SER D CA 1
ATOM 7733 C C . SER D 1 20 ? 90.686 36.773 50.210 1.00 55.92 19 SER D C 1
ATOM 7734 O O . SER D 1 20 ? 89.810 35.947 50.472 1.00 57.49 19 SER D O 1
ATOM 7737 N N . ARG D 1 21 ? 91.055 37.740 51.047 1.00 55.64 20 ARG D N 1
ATOM 7738 C CA . ARG D 1 21 ? 90.472 37.893 52.376 1.00 56.55 20 ARG D CA 1
ATOM 7739 C C . ARG D 1 21 ? 89.126 38.606 52.404 1.00 57.14 20 ARG D C 1
ATOM 7740 O O . ARG D 1 21 ? 88.653 38.985 53.475 1.00 57.77 20 ARG D O 1
ATOM 7748 N N . ILE D 1 22 ? 88.505 38.802 51.247 1.00 22.73 21 ILE D N 1
ATOM 7749 C CA . ILE D 1 22 ? 87.215 39.501 51.214 1.00 22.73 21 ILE D CA 1
ATOM 7750 C C . ILE D 1 22 ? 85.990 38.592 51.095 1.00 22.73 21 ILE D C 1
ATOM 7751 O O . ILE D 1 22 ? 85.945 37.696 50.246 1.00 58.38 21 ILE D O 1
ATOM 7756 N N . SER D 1 23 ? 85.003 38.836 51.952 1.00 57.31 22 SER D N 1
ATOM 7757 C CA . SER D 1 23 ? 83.780 38.045 51.952 1.00 57.47 22 SER D CA 1
ATOM 7758 C C . SER D 1 23 ? 83.090 38.147 50.601 1.00 56.80 22 SER D C 1
ATOM 7759 O O . SER D 1 23 ? 82.700 39.233 50.176 1.00 57.54 22 SER D O 1
ATOM 7762 N N . GLY D 1 24 ? 82.942 37.015 49.928 1.00 55.28 23 GLY D N 1
ATOM 7763 C CA . GLY D 1 24 ? 82.282 37.022 48.639 1.00 55.85 23 GLY D CA 1
ATOM 7764 C C . GLY D 1 24 ? 83.213 36.642 47.516 1.00 56.45 23 GLY D C 1
ATOM 7765 O O . GLY D 1 24 ? 82.774 36.156 46.477 1.00 56.46 23 GLY D O 1
ATOM 7766 N N . VAL D 1 25 ? 84.503 36.882 47.710 1.00 57.53 24 VAL D N 1
ATOM 7767 C CA . VAL D 1 25 ? 85.483 36.533 46.698 1.00 59.16 24 VAL D CA 1
ATOM 7768 C C . VAL D 1 25 ? 85.686 35.032 46.829 1.00 60.96 24 VAL D C 1
ATOM 7769 O O . VAL D 1 25 ? 85.768 34.516 47.942 1.00 60.52 24 VAL D O 1
ATOM 7773 N N . LEU D 1 26 ? 85.753 34.323 45.707 1.00 62.33 25 LEU D N 1
ATOM 7774 C CA . LEU D 1 26 ? 85.956 32.882 45.775 1.00 64.54 25 LEU D CA 1
ATOM 7775 C C . LEU D 1 26 ? 87.204 32.408 45.033 1.00 65.17 25 LEU D C 1
ATOM 7776 O O . LEU D 1 26 ? 87.673 31.288 45.246 1.00 65.18 25 LEU D O 1
ATOM 7781 N N . GLU D 1 27 ? 87.745 33.256 44.165 1.00 65.70 26 GLU D N 1
ATOM 7782 C CA . GLU D 1 27 ? 88.953 32.897 43.437 1.00 65.84 26 GLU D CA 1
ATOM 7783 C C . GLU D 1 27 ? 89.692 34.099 42.869 1.00 64.17 26 GLU D C 1
ATOM 7784 O O . GLU D 1 27 ? 89.103 34.946 42.194 1.00 63.23 26 GLU D O 1
ATOM 7790 N N . THR D 1 28 ? 90.992 34.156 43.148 1.00 63.13 27 THR D N 1
ATOM 7791 C CA . THR D 1 28 ? 91.845 35.239 42.674 1.00 62.16 27 THR D CA 1
ATOM 7792 C C . THR D 1 28 ? 93.105 34.712 42.008 1.00 60.60 27 THR D C 1
ATOM 7793 O O . THR D 1 28 ? 93.555 33.601 42.285 1.00 60.89 27 THR D O 1
ATOM 7797 N N . SER D 1 29 ? 93.665 35.529 41.126 1.00 59.86 28 SER D N 1
ATOM 7798 C CA . SER D 1 29 ? 94.899 35.208 40.421 1.00 58.31 28 SER D CA 1
ATOM 7799 C C . SER D 1 29 ? 95.572 36.541 40.096 1.00 57.38 28 SER D C 1
ATOM 7800 O O . SER D 1 29 ? 95.038 37.611 40.404 1.00 55.65 28 SER D O 1
ATOM 7803 N N . VAL D 1 30 ? 96.744 36.480 39.483 1.00 55.79 29 VAL D N 1
ATOM 7804 C CA . VAL D 1 30 ? 97.450 37.696 39.123 1.00 55.45 29 VAL D CA 1
ATOM 7805 C C . VAL D 1 30 ? 97.976 37.537 37.719 1.00 55.60 29 VAL D C 1
ATOM 7806 O O . VAL D 1 30 ? 98.229 36.421 37.260 1.00 56.55 29 VAL D O 1
ATOM 7810 N N . GLY D 1 31 ? 98.131 38.655 37.028 1.00 54.54 30 GLY D N 1
ATOM 7811 C CA . GLY D 1 31 ? 98.613 38.583 35.671 1.00 53.31 30 GLY D CA 1
ATOM 7812 C C . GLY D 1 31 ? 98.990 39.928 35.108 1.00 53.39 30 GLY D C 1
ATOM 7813 O O . GLY D 1 31 ? 99.197 40.892 35.839 1.00 53.65 30 GLY D O 1
ATOM 7814 N N . TYR D 1 32 ? 99.067 39.973 33.787 1.00 52.01 31 TYR D N 1
ATOM 7815 C CA . TYR D 1 32 ? 99.444 41.160 33.055 1.00 52.30 31 TYR D CA 1
ATOM 7816 C C . TYR D 1 32 ? 98.310 41.449 32.094 1.00 52.74 31 TYR D C 1
ATOM 7817 O O . TYR D 1 32 ? 97.870 40.561 31.371 1.00 54.24 31 TYR D O 1
ATOM 7826 N N . ALA D 1 33 ? 97.838 42.690 32.078 1.00 52.40 32 ALA D N 1
ATOM 7827 C CA . ALA D 1 33 ? 96.730 43.046 31.211 1.00 52.34 32 ALA D CA 1
ATOM 7828 C C . ALA D 1 33 ? 96.909 44.350 30.448 1.00 53.51 32 ALA D C 1
ATOM 7829 O O . ALA D 1 33 ? 97.636 45.247 30.874 1.00 55.14 32 ALA D O 1
ATOM 7831 N N . ASN D 1 34 ? 96.235 44.433 29.306 1.00 54.68 33 ASN D N 1
ATOM 7832 C CA . ASN D 1 34 ? 96.253 45.613 28.448 1.00 56.28 33 ASN D CA 1
ATOM 7833 C C . ASN D 1 34 ? 97.620 46.179 28.062 1.00 58.01 33 ASN D C 1
ATOM 7834 O O . ASN D 1 34 ? 97.843 47.392 28.149 1.00 58.24 33 ASN D O 1
ATOM 7839 N N . GLY D 1 35 ? 98.524 45.303 27.626 1.00 60.05 34 GLY D N 1
ATOM 7840 C CA . GLY D 1 35 ? 99.844 45.739 27.202 1.00 61.89 34 GLY D CA 1
ATOM 7841 C C . GLY D 1 35 ? 99.811 46.099 25.725 1.00 64.64 34 GLY D C 1
ATOM 7842 O O . GLY D 1 35 ? 98.736 46.307 25.167 1.00 64.57 34 GLY D O 1
ATOM 7843 N N . GLN D 1 36 ? 100.973 46.175 25.082 1.00 67.59 35 GLN D N 1
ATOM 7844 C CA . GLN D 1 36 ? 101.028 46.507 23.661 1.00 70.20 35 GLN D CA 1
ATOM 7845 C C . GLN D 1 36 ? 101.277 45.279 22.780 1.00 72.69 35 GLN D C 1
ATOM 7846 O O . GLN D 1 36 ? 101.445 45.397 21.565 1.00 73.28 35 GLN D O 1
ATOM 7852 N N . VAL D 1 37 ? 101.307 44.104 23.400 1.00 74.23 36 VAL D N 1
ATOM 7853 C CA . VAL D 1 37 ? 101.512 42.851 22.678 1.00 75.95 36 VAL D CA 1
ATOM 7854 C C . VAL D 1 37 ? 100.657 41.776 23.340 1.00 77.13 36 VAL D C 1
ATOM 7855 O O . VAL D 1 37 ? 100.349 41.870 24.526 1.00 78.46 36 VAL D O 1
ATOM 7859 N N . GLU D 1 38 ? 100.276 40.755 22.580 1.00 77.77 37 GLU D N 1
ATOM 7860 C CA . GLU D 1 38 ? 99.431 39.690 23.110 1.00 77.74 37 GLU D CA 1
ATOM 7861 C C . GLU D 1 38 ? 100.048 38.848 24.223 1.00 76.35 37 GLU D C 1
ATOM 7862 O O . GLU D 1 38 ? 99.322 38.198 24.982 1.00 76.60 37 GLU D O 1
ATOM 7868 N N . THR D 1 39 ? 101.372 38.858 24.342 1.00 74.37 38 THR D N 1
ATOM 7869 C CA . THR D 1 39 ? 102.009 38.051 25.378 1.00 72.28 38 THR D CA 1
ATOM 7870 C C . THR D 1 39 ? 103.216 38.686 26.062 1.00 70.84 38 THR D C 1
ATOM 7871 O O . THR D 1 39 ? 103.925 39.507 25.480 1.00 69.26 38 THR D O 1
ATOM 7875 N N . THR D 1 40 ? 103.434 38.283 27.311 1.00 70.45 39 THR D N 1
ATOM 7876 C CA . THR D 1 40 ? 104.541 38.772 28.116 1.00 70.79 39 THR D CA 1
ATOM 7877 C C . THR D 1 40 ? 104.776 37.788 29.244 1.00 70.83 39 THR D C 1
ATOM 7878 O O . THR D 1 40 ? 104.123 36.748 29.329 1.00 71.00 39 THR D O 1
ATOM 7882 N N . ASN D 1 41 ? 105.718 38.144 30.107 1.00 71.02 40 ASN D N 1
ATOM 7883 C CA . ASN D 1 41 ? 106.079 37.373 31.287 1.00 71.51 40 ASN D CA 1
ATOM 7884 C C . ASN D 1 41 ? 106.671 38.401 32.239 1.00 71.53 40 ASN D C 1
ATOM 7885 O O . ASN D 1 41 ? 106.600 39.599 31.969 1.00 72.58 40 ASN D O 1
ATOM 7890 N N . TYR D 1 42 ? 107.257 37.952 33.341 1.00 70.86 41 TYR D N 1
ATOM 7891 C CA . TYR D 1 42 ? 107.831 38.886 34.300 1.00 70.04 41 TYR D CA 1
ATOM 7892 C C . TYR D 1 42 ? 109.074 39.613 33.763 1.00 69.59 41 TYR D C 1
ATOM 7893 O O . TYR D 1 42 ? 109.388 40.713 34.208 1.00 70.03 41 TYR D O 1
ATOM 7902 N N . GLN D 1 43 ? 109.773 39.006 32.805 1.00 69.14 42 GLN D N 1
ATOM 7903 C CA . GLN D 1 43 ? 110.974 39.614 32.229 1.00 68.67 42 GLN D CA 1
ATOM 7904 C C . GLN D 1 43 ? 110.658 40.675 31.182 1.00 68.01 42 GLN D C 1
ATOM 7905 O O . GLN D 1 43 ? 111.232 41.761 31.199 1.00 67.02 42 GLN D O 1
ATOM 7911 N N . LEU D 1 44 ? 109.755 40.353 30.263 1.00 67.25 43 LEU D N 1
ATOM 7912 C CA . LEU D 1 44 ? 109.393 41.287 29.208 1.00 67.58 43 LEU D CA 1
ATOM 7913 C C . LEU D 1 44 ? 108.334 42.291 29.638 1.00 66.72 43 LEU D C 1
ATOM 7914 O O . LEU D 1 44 ? 107.930 43.146 28.854 1.00 67.69 43 LEU D O 1
ATOM 7919 N N . LEU D 1 45 ? 107.900 42.190 30.889 1.00 65.45 44 LEU D N 1
ATOM 7920 C CA . LEU D 1 45 ? 106.872 43.075 31.438 1.00 64.40 44 LEU D CA 1
ATOM 7921 C C . LEU D 1 45 ? 107.108 44.573 31.218 1.00 64.07 44 LEU D C 1
ATOM 7922 O O . LEU D 1 45 ? 106.241 45.276 30.699 1.00 63.77 44 LEU D O 1
ATOM 7927 N N . LYS D 1 46 ? 108.280 45.056 31.621 1.00 64.24 45 LYS D N 1
ATOM 7928 C CA . LYS D 1 46 ? 108.619 46.467 31.477 1.00 64.15 45 LYS D CA 1
ATOM 7929 C C . LYS D 1 46 ? 108.725 46.891 30.016 1.00 63.78 45 LYS D C 1
ATOM 7930 O O . LYS D 1 46 ? 108.804 48.081 29.719 1.00 64.17 45 LYS D O 1
ATOM 7936 N N . GLU D 1 47 ? 108.729 45.924 29.104 1.00 63.45 46 GLU D N 1
ATOM 7937 C CA . GLU D 1 47 ? 108.820 46.240 27.681 1.00 62.79 46 GLU D CA 1
ATOM 7938 C C . GLU D 1 47 ? 107.466 46.187 26.974 1.00 61.41 46 GLU D C 1
ATOM 7939 O O . GLU D 1 47 ? 107.260 46.871 25.971 1.00 60.57 46 GLU D O 1
ATOM 7945 N N . THR D 1 48 ? 106.545 45.383 27.497 1.00 59.62 47 THR D N 1
ATOM 7946 C CA . THR D 1 48 ? 105.237 45.227 26.868 1.00 58.48 47 THR D CA 1
ATOM 7947 C C . THR D 1 48 ? 104.097 46.147 27.336 1.00 57.93 47 THR D C 1
ATOM 7948 O O . THR D 1 48 ? 102.963 46.012 26.877 1.00 58.89 47 THR D O 1
ATOM 7952 N N . ASP D 1 49 ? 104.400 47.076 28.237 1.00 56.59 48 ASP D N 1
ATOM 7953 C CA . ASP D 1 49 ? 103.418 48.034 28.741 1.00 54.50 48 ASP D CA 1
ATOM 7954 C C . ASP D 1 49 ? 102.224 47.406 29.452 1.00 53.92 48 ASP D C 1
ATOM 7955 O O . ASP D 1 49 ? 101.159 48.009 29.555 1.00 51.54 48 ASP D O 1
ATOM 7960 N N . HIS D 1 50 ? 102.404 46.191 29.947 1.00 54.43 49 HIS D N 1
ATOM 7961 C CA . HIS D 1 50 ? 101.329 45.515 30.655 1.00 55.09 49 HIS D CA 1
ATOM 7962 C C . HIS D 1 50 ? 101.257 46.026 32.083 1.00 54.62 49 HIS D C 1
ATOM 7963 O O . HIS D 1 50 ? 102.260 46.466 32.646 1.00 54.68 49 HIS D O 1
ATOM 7970 N N . ALA D 1 51 ? 100.067 45.962 32.665 1.00 52.23 50 ALA D N 1
ATOM 7971 C CA . ALA D 1 51 ? 99.865 46.407 34.033 1.00 50.21 50 ALA D CA 1
ATOM 7972 C C . ALA D 1 51 ? 99.689 45.182 34.903 1.00 48.82 50 ALA D C 1
ATOM 7973 O O . ALA D 1 51 ? 98.981 44.255 34.525 1.00 48.68 50 ALA D O 1
ATOM 7975 N N . GLU D 1 52 ? 100.347 45.155 36.054 1.00 47.76 51 GLU D N 1
ATOM 7976 C CA . GLU D 1 52 ? 100.189 44.020 36.948 1.00 46.73 51 GLU D CA 1
ATOM 7977 C C . GLU D 1 52 ? 98.735 44.092 37.371 1.00 47.47 51 GLU D C 1
ATOM 7978 O O . GLU D 1 52 ? 98.286 45.094 37.921 1.00 46.04 51 GLU D O 1
ATOM 7984 N N . THR D 1 53 ? 98.000 43.026 37.101 1.00 48.40 52 THR D N 1
ATOM 7985 C CA . THR D 1 53 ? 96.593 43.000 37.422 1.00 49.18 52 THR D CA 1
ATOM 7986 C C . THR D 1 53 ? 96.178 41.781 38.237 1.00 50.70 52 THR D C 1
ATOM 7987 O O . THR D 1 53 ? 96.724 40.684 38.069 1.00 50.89 52 THR D O 1
ATOM 7991 N N . VAL D 1 54 ? 95.217 41.995 39.130 1.00 50.34 53 VAL D N 1
ATOM 7992 C CA . VAL D 1 54 ? 94.681 40.937 39.969 1.00 52.57 53 VAL D CA 1
ATOM 7993 C C . VAL D 1 54 ? 93.266 40.619 39.507 1.00 54.76 53 VAL D C 1
ATOM 7994 O O . VAL D 1 54 ? 92.396 41.495 39.503 1.00 55.02 53 VAL D O 1
ATOM 7998 N N . GLN D 1 55 ? 93.044 39.368 39.111 1.00 54.81 54 GLN D N 1
ATOM 7999 C CA . GLN D 1 55 ? 91.728 38.929 38.669 1.00 54.64 54 GLN D CA 1
ATOM 8000 C C . GLN D 1 55 ? 90.904 38.537 39.885 1.00 54.49 54 GLN D C 1
ATOM 8001 O O . GLN D 1 55 ? 91.336 37.714 40.692 1.00 54.16 54 GLN D O 1
ATOM 8007 N N . VAL D 1 56 ? 89.716 39.115 40.010 1.00 54.52 55 VAL D N 1
ATOM 8008 C CA . VAL D 1 56 ? 88.853 38.801 41.135 1.00 55.09 55 VAL D CA 1
ATOM 8009 C C . VAL D 1 56 ? 87.502 38.206 40.735 1.00 54.60 55 VAL D C 1
ATOM 8010 O O . VAL D 1 56 ? 86.629 38.906 40.219 1.00 54.97 55 VAL D O 1
ATOM 8014 N N . ILE D 1 57 ? 87.357 36.902 40.971 1.00 22.73 56 ILE D N 1
ATOM 8015 C CA . ILE D 1 57 ? 86.105 36.165 40.700 1.00 22.73 56 ILE D CA 1
ATOM 8016 C C . ILE D 1 57 ? 85.316 36.227 42.005 1.00 22.73 56 ILE D C 1
ATOM 8017 O O . ILE D 1 57 ? 85.811 35.804 43.054 1.00 50.90 56 ILE D O 1
ATOM 8022 N N . TYR D 1 58 ? 84.102 36.760 41.948 1.00 49.45 57 TYR D N 1
ATOM 8023 C CA . TYR D 1 58 ? 83.300 36.874 43.153 1.00 48.81 57 TYR D CA 1
ATOM 8024 C C . TYR D 1 58 ? 81.858 36.441 42.930 1.00 49.57 57 TYR D C 1
ATOM 8025 O O . TYR D 1 58 ? 81.420 36.248 41.797 1.00 48.89 57 TYR D O 1
ATOM 8034 N N . ASP D 1 59 ? 81.131 36.299 44.034 1.00 50.93 58 ASP D N 1
ATOM 8035 C CA . ASP D 1 59 ? 79.728 35.904 44.013 1.00 52.17 58 ASP D CA 1
ATOM 8036 C C . ASP D 1 59 ? 78.880 37.156 44.230 1.00 51.77 58 ASP D C 1
ATOM 8037 O O . ASP D 1 59 ? 78.867 37.723 45.322 1.00 50.33 58 ASP D O 1
ATOM 8042 N N . GLU D 1 60 ? 78.176 37.586 43.190 1.00 53.44 59 GLU D N 1
ATOM 8043 C CA . GLU D 1 60 ? 77.340 38.783 43.280 1.00 55.98 59 GLU D CA 1
ATOM 8044 C C . GLU D 1 60 ? 76.339 38.697 44.427 1.00 58.98 59 GLU D C 1
ATOM 8045 O O . GLU D 1 60 ? 75.852 39.718 44.914 1.00 59.60 59 GLU D O 1
ATOM 8051 N N . LYS D 1 61 ? 76.029 37.479 44.853 1.00 60.16 60 LYS D N 1
ATOM 8052 C CA . LYS D 1 61 ? 75.064 37.286 45.920 1.00 62.73 60 LYS D CA 1
ATOM 8053 C C . LYS D 1 61 ? 75.650 37.679 47.268 1.00 63.69 60 LYS D C 1
ATOM 8054 O O . LYS D 1 61 ? 74.927 38.140 48.152 1.00 64.55 60 LYS D O 1
ATOM 8060 N N . GLU D 1 62 ? 76.962 37.517 47.414 1.00 63.08 61 GLU D N 1
ATOM 8061 C CA . GLU D 1 62 ? 77.631 37.830 48.670 1.00 62.90 61 GLU D CA 1
ATOM 8062 C C . GLU D 1 62 ? 78.284 39.216 48.667 1.00 61.12 61 GLU D C 1
ATOM 8063 O O . GLU D 1 62 ? 78.267 39.919 49.676 1.00 61.09 61 GLU D O 1
ATOM 8069 N N . VAL D 1 63 ? 78.862 39.600 47.532 1.00 58.33 62 VAL D N 1
ATOM 8070 C CA . VAL D 1 63 ? 79.524 40.898 47.402 1.00 54.42 62 VAL D CA 1
ATOM 8071 C C . VAL D 1 63 ? 79.272 41.513 46.027 1.00 51.75 62 VAL D C 1
ATOM 8072 O O . VAL D 1 63 ? 79.478 40.867 44.995 1.00 51.05 62 VAL D O 1
ATOM 8076 N N . SER D 1 64 ? 78.827 42.768 46.021 1.00 48.60 63 SER D N 1
ATOM 8077 C CA . SER D 1 64 ? 78.533 43.470 44.777 1.00 46.64 63 SER D CA 1
ATOM 8078 C C . SER D 1 64 ? 79.788 44.041 44.130 1.00 44.33 63 SER D C 1
ATOM 8079 O O . SER D 1 64 ? 80.806 44.220 44.792 1.00 44.84 63 SER D O 1
ATOM 8082 N N . LEU D 1 65 ? 79.712 44.316 42.831 1.00 41.75 64 LEU D N 1
ATOM 8083 C CA . LEU D 1 65 ? 80.844 44.889 42.118 1.00 39.27 64 LEU D CA 1
ATOM 8084 C C . LEU D 1 65 ? 81.179 46.217 42.785 1.00 39.67 64 LEU D C 1
ATOM 8085 O O . LEU D 1 65 ? 82.342 46.557 42.990 1.00 39.23 64 LEU D O 1
ATOM 8090 N N . ARG D 1 66 ? 80.133 46.960 43.124 1.00 38.55 65 ARG D N 1
ATOM 8091 C CA . ARG D 1 66 ? 80.288 48.238 43.775 1.00 37.85 65 ARG D CA 1
ATOM 8092 C C . ARG D 1 66 ? 81.131 48.059 45.030 1.00 38.42 65 ARG D C 1
ATOM 8093 O O . ARG D 1 66 ? 82.026 48.853 45.308 1.00 40.06 65 ARG D O 1
ATOM 8101 N N . GLU D 1 67 ? 80.857 47.005 45.786 1.00 38.77 66 GLU D N 1
ATOM 8102 C CA . GLU D 1 67 ? 81.604 46.771 47.005 1.00 38.58 66 GLU D CA 1
ATOM 8103 C C . GLU D 1 67 ? 83.048 46.405 46.724 1.00 38.38 66 GLU D C 1
ATOM 8104 O O . GLU D 1 67 ? 83.957 46.893 47.402 1.00 38.53 66 GLU D O 1
ATOM 8110 N N . ILE D 1 68 ? 83.272 45.549 45.728 1.00 22.73 67 ILE D N 1
ATOM 8111 C CA . ILE D 1 68 ? 84.635 45.177 45.384 1.00 22.73 67 ILE D CA 1
ATOM 8112 C C . ILE D 1 68 ? 85.403 46.479 45.109 1.00 22.73 67 ILE D C 1
ATOM 8113 O O . ILE D 1 68 ? 86.523 46.667 45.594 1.00 39.19 67 ILE D O 1
ATOM 8118 N N . LEU D 1 69 ? 84.780 47.374 44.345 1.00 37.73 68 LEU D N 1
ATOM 8119 C CA . LEU D 1 69 ? 85.395 48.646 43.994 1.00 38.48 68 LEU D CA 1
ATOM 8120 C C . LEU D 1 69 ? 85.725 49.507 45.215 1.00 38.80 68 LEU D C 1
ATOM 8121 O O . LEU D 1 69 ? 86.810 50.103 45.292 1.00 38.23 68 LEU D O 1
ATOM 8126 N N . LEU D 1 70 ? 84.801 49.578 46.164 1.00 38.14 69 LEU D N 1
ATOM 8127 C CA . LEU D 1 70 ? 85.051 50.365 47.359 1.00 39.98 69 LEU D CA 1
ATOM 8128 C C . LEU D 1 70 ? 86.266 49.782 48.071 1.00 39.90 69 LEU D C 1
ATOM 8129 O O . LEU D 1 70 ? 87.124 50.526 48.557 1.00 40.53 69 LEU D O 1
ATOM 8134 N N . TYR D 1 71 ? 86.365 48.455 48.105 1.00 40.32 70 TYR D N 1
ATOM 8135 C CA . TYR D 1 71 ? 87.505 47.823 48.760 1.00 40.78 70 TYR D CA 1
ATOM 8136 C C . TYR D 1 71 ? 88.782 48.122 48.003 1.00 40.17 70 TYR D C 1
ATOM 8137 O O . TYR D 1 71 ? 89.868 48.138 48.576 1.00 41.09 70 TYR D O 1
ATOM 8146 N N . TYR D 1 72 ? 88.645 48.359 46.708 1.00 39.61 71 TYR D N 1
ATOM 8147 C CA . TYR D 1 72 ? 89.789 48.654 45.864 1.00 39.75 71 TYR D CA 1
ATOM 8148 C C . TYR D 1 72 ? 90.332 50.057 46.103 1.00 41.04 71 TYR D C 1
ATOM 8149 O O . TYR D 1 72 ? 91.542 50.252 46.202 1.00 39.59 71 TYR D O 1
ATOM 8158 N N . PHE D 1 73 ? 89.433 51.030 46.209 1.00 42.23 72 PHE D N 1
ATOM 8159 C CA . PHE D 1 73 ? 89.852 52.406 46.419 1.00 44.56 72 PHE D CA 1
ATOM 8160 C C . PHE D 1 73 ? 90.408 52.684 47.805 1.00 45.59 72 PHE D C 1
ATOM 8161 O O . PHE D 1 73 ? 91.016 53.720 48.028 1.00 47.01 72 PHE D O 1
ATOM 8169 N N . ARG D 1 74 ? 90.219 51.763 48.740 1.00 47.98 73 ARG D N 1
ATOM 8170 C CA . ARG D 1 74 ? 90.743 51.986 50.078 1.00 48.70 73 ARG D CA 1
ATOM 8171 C C . ARG D 1 74 ? 92.153 51.423 50.223 1.00 47.68 73 ARG D C 1
ATOM 8172 O O . ARG D 1 74 ? 92.800 51.619 51.250 1.00 49.32 73 ARG D O 1
ATOM 8180 N N . VAL D 1 75 ? 92.636 50.724 49.202 1.00 45.39 74 VAL D N 1
ATOM 8181 C CA . VAL D 1 75 ? 93.974 50.162 49.273 1.00 43.93 74 VAL D CA 1
ATOM 8182 C C . VAL D 1 75 ? 94.949 50.772 48.255 1.00 43.17 74 VAL D C 1
ATOM 8183 O O . VAL D 1 75 ? 96.155 50.523 48.314 1.00 44.58 74 VAL D O 1
ATOM 8187 N N . ILE D 1 76 ? 94.436 51.569 47.320 1.00 22.73 75 ILE D N 1
ATOM 8188 C CA . ILE D 1 76 ? 95.303 52.221 46.332 1.00 22.73 75 ILE D CA 1
ATOM 8189 C C . ILE D 1 76 ? 95.289 53.761 46.433 1.00 22.73 75 ILE D C 1
ATOM 8190 O O . ILE D 1 76 ? 94.343 54.371 46.965 1.00 37.44 75 ILE D O 1
ATOM 8195 N N . ASP D 1 77 ? 96.353 54.364 45.904 1.00 39.50 76 ASP D N 1
ATOM 8196 C CA . ASP D 1 77 ? 96.493 55.814 45.837 1.00 38.34 76 ASP D CA 1
ATOM 8197 C C . ASP D 1 77 ? 95.764 56.125 44.528 1.00 38.34 76 ASP D C 1
ATOM 8198 O O . ASP D 1 77 ? 96.222 55.753 43.449 1.00 37.94 76 ASP D O 1
ATOM 8203 N N . PRO D 1 78 ? 94.614 56.804 44.609 1.00 39.41 77 PRO D N 1
ATOM 8204 C CA . PRO D 1 78 ? 93.804 57.156 43.439 1.00 39.58 77 PRO D CA 1
ATOM 8205 C C . PRO D 1 78 ? 94.340 58.234 42.504 1.00 39.62 77 PRO D C 1
ATOM 8206 O O . PRO D 1 78 ? 93.910 58.325 41.360 1.00 40.28 77 PRO D O 1
ATOM 8210 N N . LEU D 1 79 ? 95.264 59.054 42.986 1.00 40.56 78 LEU D N 1
ATOM 8211 C CA . LEU D 1 79 ? 95.796 60.154 42.184 1.00 41.89 78 LEU D CA 1
ATOM 8212 C C . LEU D 1 79 ? 97.195 59.892 41.659 1.00 42.27 78 LEU D C 1
ATOM 8213 O O . LEU D 1 79 ? 97.681 60.595 40.775 1.00 42.79 78 LEU D O 1
ATOM 8218 N N . SER D 1 80 ? 97.847 58.883 42.216 1.00 42.98 79 SER D N 1
ATOM 8219 C CA . SER D 1 80 ? 99.191 58.560 41.793 1.00 43.57 79 SER D CA 1
ATOM 8220 C C . SER D 1 80 ? 99.219 58.092 40.350 1.00 44.10 79 SER D C 1
ATOM 8221 O O . SER D 1 80 ? 98.358 57.336 39.919 1.00 45.07 79 SER D O 1
ATOM 8224 N N . ILE D 1 81 ? 100.210 58.559 39.603 1.00 22.73 80 ILE D N 1
ATOM 8225 C CA . ILE D 1 81 ? 100.377 58.163 38.216 1.00 22.73 80 ILE D CA 1
ATOM 8226 C C . ILE D 1 81 ? 101.581 57.224 38.147 1.00 22.73 80 ILE D C 1
ATOM 8227 O O . ILE D 1 81 ? 102.677 57.582 38.582 1.00 43.35 80 ILE D O 1
ATOM 8232 N N . ASN D 1 82 ? 101.367 56.024 37.615 1.00 41.51 81 ASN D N 1
ATOM 8233 C CA . ASN D 1 82 ? 102.426 55.026 37.483 1.00 40.08 81 ASN D CA 1
ATOM 8234 C C . ASN D 1 82 ? 103.230 54.775 38.754 1.00 39.08 81 ASN D C 1
ATOM 8235 O O . ASN D 1 82 ? 104.454 54.694 38.715 1.00 38.91 81 ASN D O 1
ATOM 8240 N N . GLN D 1 83 ? 102.551 54.647 39.884 1.00 38.94 82 GLN D N 1
ATOM 8241 C CA . GLN D 1 83 ? 103.256 54.373 41.128 1.00 39.36 82 GLN D CA 1
ATOM 8242 C C . GLN D 1 83 ? 102.351 54.043 42.311 1.00 37.82 82 GLN D C 1
ATOM 8243 O O . GLN D 1 83 ? 101.320 54.669 42.524 1.00 37.98 82 GLN D O 1
ATOM 8249 N N . GLN D 1 84 ? 102.754 53.042 43.077 1.00 36.64 83 GLN D N 1
ATOM 8250 C CA . GLN D 1 84 ? 102.020 52.640 44.265 1.00 39.42 83 GLN D CA 1
ATOM 8251 C C . GLN D 1 84 ? 103.121 52.214 45.213 1.00 40.45 83 GLN D C 1
ATOM 8252 O O . GLN D 1 84 ? 103.939 51.353 44.870 1.00 42.04 83 GLN D O 1
ATOM 8258 N N . GLY D 1 85 ? 103.167 52.818 46.396 1.00 42.16 84 GLY D N 1
ATOM 8259 C CA . GLY D 1 85 ? 104.230 52.473 47.327 1.00 44.66 84 GLY D CA 1
ATOM 8260 C C . GLY D 1 85 ? 105.564 52.906 46.736 1.00 46.46 84 GLY D C 1
ATOM 8261 O O . GLY D 1 85 ? 105.709 54.045 46.285 1.00 47.63 84 GLY D O 1
ATOM 8262 N N . ASN D 1 86 ? 106.540 52.007 46.714 1.00 48.93 85 ASN D N 1
ATOM 8263 C CA . ASN D 1 86 ? 107.848 52.343 46.157 1.00 50.50 85 ASN D CA 1
ATOM 8264 C C . ASN D 1 86 ? 108.052 51.786 44.754 1.00 49.63 85 ASN D C 1
ATOM 8265 O O . ASN D 1 86 ? 109.159 51.821 44.220 1.00 50.93 85 ASN D O 1
ATOM 8270 N N . ASP D 1 87 ? 106.993 51.273 44.148 1.00 48.35 86 ASP D N 1
ATOM 8271 C CA . ASP D 1 87 ? 107.125 50.730 42.807 1.00 46.05 86 ASP D CA 1
ATOM 8272 C C . ASP D 1 87 ? 106.707 51.764 41.782 1.00 44.47 86 ASP D C 1
ATOM 8273 O O . ASP D 1 87 ? 105.571 52.233 41.789 1.00 44.70 86 ASP D O 1
ATOM 8278 N N . ARG D 1 88 ? 107.635 52.121 40.902 1.00 42.81 87 ARG D N 1
ATOM 8279 C CA . ARG D 1 88 ? 107.360 53.111 39.876 1.00 42.68 87 ARG D CA 1
ATOM 8280 C C . ARG D 1 88 ? 107.408 52.441 38.516 1.00 41.09 87 ARG D C 1
ATOM 8281 O O . ARG D 1 88 ? 108.246 51.583 38.279 1.00 41.93 87 ARG D O 1
ATOM 8289 N N . GLY D 1 89 ? 106.513 52.837 37.622 1.00 39.60 88 GLY D N 1
ATOM 8290 C CA . GLY D 1 89 ? 106.484 52.238 36.303 1.00 39.75 88 GLY D CA 1
ATOM 8291 C C . GLY D 1 89 ? 105.059 51.992 35.841 1.00 40.67 88 GLY D C 1
ATOM 8292 O O . GLY D 1 89 ? 104.124 51.945 36.645 1.00 39.73 88 GLY D O 1
ATOM 8293 N N . ARG D 1 90 ? 104.882 51.833 34.538 1.00 40.70 89 ARG D N 1
ATOM 8294 C CA . ARG D 1 90 ? 103.555 51.602 34.007 1.00 41.20 89 ARG D CA 1
ATOM 8295 C C . ARG D 1 90 ? 102.949 50.269 34.456 1.00 41.46 89 ARG D C 1
ATOM 8296 O O . ARG D 1 90 ? 101.722 50.126 34.500 1.00 40.75 89 ARG D O 1
ATOM 8304 N N . GLN D 1 91 ? 103.789 49.294 34.794 1.00 39.59 90 GLN D N 1
ATOM 8305 C CA . GLN D 1 91 ? 103.247 48.016 35.222 1.00 40.00 90 GLN D CA 1
ATOM 8306 C C . GLN D 1 91 ? 102.565 48.144 36.577 1.00 40.10 90 GLN D C 1
ATOM 8307 O O . GLN D 1 91 ? 101.918 47.198 37.048 1.00 41.23 90 GLN D O 1
ATOM 8313 N N . TYR D 1 92 ? 102.700 49.314 37.202 1.00 38.27 91 TYR D N 1
ATOM 8314 C CA . TYR D 1 92 ? 102.094 49.556 38.509 1.00 35.01 91 TYR D CA 1
ATOM 8315 C C . TYR D 1 92 ? 101.011 50.614 38.444 1.00 34.57 91 TYR D C 1
ATOM 8316 O O . TYR D 1 92 ? 100.582 51.126 39.478 1.00 33.45 91 TYR D O 1
ATOM 8325 N N . ARG D 1 93 ? 100.581 50.954 37.233 1.00 33.15 92 ARG D N 1
ATOM 8326 C CA . ARG D 1 93 ? 99.547 51.959 37.073 1.00 34.68 92 ARG D CA 1
ATOM 8327 C C . ARG D 1 93 ? 98.228 51.384 37.546 1.00 36.11 92 ARG D C 1
ATOM 8328 O O . ARG D 1 93 ? 97.995 50.175 37.461 1.00 37.86 92 ARG D O 1
ATOM 8336 N N . THR D 1 94 ? 97.362 52.251 38.045 1.00 36.17 93 THR D N 1
ATOM 8337 C CA . THR D 1 94 ? 96.073 51.807 38.519 1.00 36.75 93 THR D CA 1
ATOM 8338 C C . THR D 1 94 ? 95.136 51.638 37.343 1.00 36.04 93 THR D C 1
ATOM 8339 O O . THR D 1 94 ? 95.175 52.412 36.388 1.00 35.98 93 THR D O 1
ATOM 8343 N N . GLY D 1 95 ? 94.305 50.605 37.418 1.00 35.99 94 GLY D N 1
ATOM 8344 C CA . GLY D 1 95 ? 93.356 50.342 36.358 1.00 35.27 94 GLY D CA 1
ATOM 8345 C C . GLY D 1 95 ? 92.256 49.391 36.787 1.00 36.47 94 GLY D C 1
ATOM 8346 O O . GLY D 1 95 ? 92.466 48.491 37.607 1.00 37.33 94 GLY D O 1
ATOM 8347 N N . ILE D 1 96 ? 91.069 49.619 36.237 1.00 22.73 95 ILE D N 1
ATOM 8348 C CA . ILE D 1 96 ? 89.890 48.797 36.485 1.00 22.73 95 ILE D CA 1
ATOM 8349 C C . ILE D 1 96 ? 89.504 48.310 35.101 1.00 22.73 95 ILE D C 1
ATOM 8350 O O . ILE D 1 96 ? 88.988 49.084 34.287 1.00 36.25 95 ILE D O 1
ATOM 8355 N N . TYR D 1 97 ? 89.785 47.037 34.826 1.00 37.48 96 TYR D N 1
ATOM 8356 C CA . TYR D 1 97 ? 89.475 46.461 33.524 1.00 39.54 96 TYR D CA 1
ATOM 8357 C C . TYR D 1 97 ? 88.257 45.554 33.631 1.00 39.76 96 TYR D C 1
ATOM 8358 O O . TYR D 1 97 ? 88.179 44.694 34.504 1.00 38.32 96 TYR D O 1
ATOM 8367 N N . TYR D 1 98 ? 87.291 45.773 32.748 1.00 42.25 97 TYR D N 1
ATOM 8368 C CA . TYR D 1 98 ? 86.066 44.989 32.770 1.00 45.64 97 TYR D CA 1
ATOM 8369 C C . TYR D 1 98 ? 85.930 44.094 31.547 1.00 47.74 97 TYR D C 1
ATOM 8370 O O . TYR D 1 98 ? 86.390 44.430 30.456 1.00 46.35 97 TYR D O 1
ATOM 8379 N N . GLN D 1 99 ? 85.307 42.942 31.758 1.00 50.96 98 GLN D N 1
ATOM 8380 C CA . GLN D 1 99 ? 85.068 41.977 30.700 1.00 54.86 98 GLN D CA 1
ATOM 8381 C C . GLN D 1 99 ? 83.691 42.297 30.218 1.00 56.00 98 GLN D C 1
ATOM 8382 O O . GLN D 1 99 ? 83.483 42.705 29.081 1.00 57.25 98 GLN D O 1
ATOM 8388 N N . ASP D 1 100 ? 82.747 42.087 31.124 1.00 56.60 99 ASP D N 1
ATOM 8389 C CA . ASP D 1 100 ? 81.347 42.336 30.854 1.00 57.38 99 ASP D CA 1
ATOM 8390 C C . ASP D 1 100 ? 81.146 43.841 30.759 1.00 56.18 99 ASP D C 1
ATOM 8391 O O . ASP D 1 100 ? 81.440 44.582 31.694 1.00 57.16 99 ASP D O 1
ATOM 8396 N N . GLU D 1 101 ? 80.642 44.281 29.619 1.00 54.25 100 GLU D N 1
ATOM 8397 C CA . GLU D 1 101 ? 80.409 45.691 29.373 1.00 52.49 100 GLU D CA 1
ATOM 8398 C C . GLU D 1 101 ? 79.235 46.262 30.160 1.00 52.19 100 GLU D C 1
ATOM 8399 O O . GLU D 1 101 ? 78.975 47.467 30.114 1.00 52.63 100 GLU D O 1
ATOM 8405 N N . ALA D 1 102 ? 78.524 45.395 30.876 1.00 50.45 101 ALA D N 1
ATOM 8406 C CA . ALA D 1 102 ? 77.381 45.821 31.677 1.00 49.58 101 ALA D CA 1
ATOM 8407 C C . ALA D 1 102 ? 77.857 46.330 33.034 1.00 48.68 101 ALA D C 1
ATOM 8408 O O . ALA D 1 102 ? 77.071 46.851 33.826 1.00 49.38 101 ALA D O 1
ATOM 8410 N N . ASP D 1 103 ? 79.150 46.180 33.294 1.00 47.23 102 ASP D N 1
ATOM 8411 C CA . ASP D 1 103 ? 79.738 46.623 34.552 1.00 45.23 102 ASP D CA 1
ATOM 8412 C C . ASP D 1 103 ? 79.981 48.134 34.585 1.00 43.99 102 ASP D C 1
ATOM 8413 O O . ASP D 1 103 ? 80.158 48.710 35.661 1.00 44.30 102 ASP D O 1
ATOM 8418 N N . LEU D 1 104 ? 79.983 48.774 33.418 1.00 41.34 103 LEU D N 1
ATOM 8419 C CA . LEU D 1 104 ? 80.244 50.209 33.346 1.00 40.53 103 LEU D CA 1
ATOM 8420 C C . LEU D 1 104 ? 79.423 51.073 34.286 1.00 39.18 103 LEU D C 1
ATOM 8421 O O . LEU D 1 104 ? 79.977 51.772 35.134 1.00 37.40 103 LEU D O 1
ATOM 8426 N N . PRO D 1 105 ? 78.092 51.048 34.148 1.00 38.90 104 PRO D N 1
ATOM 8427 C CA . PRO D 1 105 ? 77.302 51.883 35.055 1.00 37.80 104 PRO D CA 1
ATOM 8428 C C . PRO D 1 105 ? 77.779 51.854 36.508 1.00 36.38 104 PRO D C 1
ATOM 8429 O O . PRO D 1 105 ? 77.936 52.904 37.124 1.00 38.96 104 PRO D O 1
ATOM 8433 N N . ALA D 1 106 ? 78.028 50.673 37.060 1.00 34.06 105 ALA D N 1
ATOM 8434 C CA . ALA D 1 106 ? 78.494 50.593 38.445 1.00 31.89 105 ALA D CA 1
ATOM 8435 C C . ALA D 1 106 ? 79.913 51.170 38.594 1.00 32.67 105 ALA D C 1
ATOM 8436 O O . ALA D 1 106 ? 80.192 51.920 39.535 1.00 30.72 105 ALA D O 1
ATOM 8438 N N . ILE D 1 107 ? 80.809 50.820 37.671 1.00 22.73 106 ILE D N 1
ATOM 8439 C CA . ILE D 1 107 ? 82.178 51.327 37.727 1.00 22.73 106 ILE D CA 1
ATOM 8440 C C . ILE D 1 107 ? 82.186 52.861 37.673 1.00 22.73 106 ILE D C 1
ATOM 8441 O O . ILE D 1 107 ? 82.810 53.515 38.510 1.00 36.57 106 ILE D O 1
ATOM 8446 N N . TYR D 1 108 ? 81.474 53.426 36.705 1.00 36.77 107 TYR D N 1
ATOM 8447 C CA . TYR D 1 108 ? 81.403 54.877 36.552 1.00 37.28 107 TYR D CA 1
ATOM 8448 C C . TYR D 1 108 ? 80.826 55.565 37.790 1.00 38.37 107 TYR D C 1
ATOM 8449 O O . TYR D 1 108 ? 81.299 56.632 38.189 1.00 38.89 107 TYR D O 1
ATOM 8458 N N . THR D 1 109 ? 79.808 54.963 38.402 1.00 37.41 108 THR D N 1
ATOM 8459 C CA . THR D 1 109 ? 79.209 55.564 39.586 1.00 35.28 108 THR D CA 1
ATOM 8460 C C . THR D 1 109 ? 80.264 55.695 40.686 1.00 34.90 108 THR D C 1
ATOM 8461 O O . THR D 1 109 ? 80.368 56.730 41.343 1.00 34.88 108 THR D O 1
ATOM 8465 N N . VAL D 1 110 ? 81.055 54.649 40.870 1.00 35.25 109 VAL D N 1
ATOM 8466 C CA . VAL D 1 110 ? 82.094 54.656 41.893 1.00 35.74 109 VAL D CA 1
ATOM 8467 C C . VAL D 1 110 ? 83.242 55.608 41.541 1.00 36.60 109 VAL D C 1
ATOM 8468 O O . VAL D 1 110 ? 83.768 56.297 42.408 1.00 37.43 109 VAL D O 1
ATOM 8472 N N . VAL D 1 111 ? 83.632 55.639 40.270 1.00 36.05 110 VAL D N 1
ATOM 8473 C CA . VAL D 1 111 ? 84.715 56.516 39.851 1.00 34.80 110 VAL D CA 1
ATOM 8474 C C . VAL D 1 111 ? 84.330 57.977 40.074 1.00 35.59 110 VAL D C 1
ATOM 8475 O O . VAL D 1 111 ? 85.076 58.726 40.710 1.00 35.97 110 VAL D O 1
ATOM 8479 N N . GLN D 1 112 ? 83.164 58.377 39.568 1.00 34.84 111 GLN D N 1
ATOM 8480 C CA . GLN D 1 112 ? 82.721 59.756 39.722 1.00 35.06 111 GLN D CA 1
ATOM 8481 C C . GLN D 1 112 ? 82.499 60.143 41.178 1.00 37.85 111 GLN D C 1
ATOM 8482 O O . GLN D 1 112 ? 82.724 61.295 41.540 1.00 40.35 111 GLN D O 1
ATOM 8488 N N . GLU D 1 113 ? 82.077 59.196 42.017 1.00 38.33 112 GLU D N 1
ATOM 8489 C CA . GLU D 1 113 ? 81.857 59.493 43.436 1.00 40.18 112 GLU D CA 1
ATOM 8490 C C . GLU D 1 113 ? 83.193 59.833 44.100 1.00 40.46 112 GLU D C 1
ATOM 8491 O O . GLU D 1 113 ? 83.273 60.751 44.913 1.00 39.60 112 GLU D O 1
ATOM 8497 N N . GLN D 1 114 ? 84.231 59.074 43.753 1.00 39.92 113 GLN D N 1
ATOM 8498 C CA . GLN D 1 114 ? 85.576 59.281 44.276 1.00 40.72 113 GLN D CA 1
ATOM 8499 C C . GLN D 1 114 ? 86.072 60.661 43.874 1.00 43.09 113 GLN D C 1
ATOM 8500 O O . GLN D 1 114 ? 86.706 61.366 44.659 1.00 42.31 113 GLN D O 1
ATOM 8506 N N . GLU D 1 115 ? 85.788 61.033 42.634 1.00 44.22 114 GLU D N 1
ATOM 8507 C CA . GLU D 1 115 ? 86.215 62.313 42.113 1.00 46.46 114 GLU D CA 1
ATOM 8508 C C . GLU D 1 115 ? 85.471 63.458 42.762 1.00 49.38 114 GLU D C 1
ATOM 8509 O O . GLU D 1 115 ? 86.090 64.425 43.202 1.00 51.45 114 GLU D O 1
ATOM 8515 N N . ARG D 1 116 ? 84.149 63.346 42.840 1.00 52.17 115 ARG D N 1
ATOM 8516 C CA . ARG D 1 116 ? 83.347 64.391 43.457 1.00 53.83 115 ARG D CA 1
ATOM 8517 C C . ARG D 1 116 ? 83.819 64.640 44.874 1.00 54.07 115 ARG D C 1
ATOM 8518 O O . ARG D 1 116 ? 83.742 65.761 45.363 1.00 55.45 115 ARG D O 1
ATOM 8526 N N . MET D 1 117 ? 84.316 63.603 45.535 1.00 54.66 116 MET D N 1
ATOM 8527 C CA . MET D 1 117 ? 84.768 63.765 46.908 1.00 57.18 116 MET D CA 1
ATOM 8528 C C . MET D 1 117 ? 86.218 64.219 47.005 1.00 57.45 116 MET D C 1
ATOM 8529 O O . MET D 1 117 ? 86.692 64.550 48.089 1.00 58.53 116 MET D O 1
ATOM 8534 N N . LEU D 1 118 ? 86.925 64.224 45.880 1.00 57.99 117 LEU D N 1
ATOM 8535 C CA . LEU D 1 118 ? 88.316 64.658 45.868 1.00 57.72 117 LEU D CA 1
ATOM 8536 C C . LEU D 1 118 ? 88.440 65.967 45.092 1.00 58.06 117 LEU D C 1
ATOM 8537 O O . LEU D 1 118 ? 89.495 66.594 45.069 1.00 58.14 117 LEU D O 1
ATOM 8542 N N . GLY D 1 119 ? 87.352 66.371 44.452 1.00 58.26 118 GLY D N 1
ATOM 8543 C CA . GLY D 1 119 ? 87.371 67.599 43.683 1.00 60.68 118 GLY D CA 1
ATOM 8544 C C . GLY D 1 119 ? 88.058 67.465 42.335 1.00 61.92 118 GLY D C 1
ATOM 8545 O O . GLY D 1 119 ? 87.823 68.273 41.429 1.00 62.70 118 GLY D O 1
ATOM 8546 N N . ARG D 1 120 ? 88.906 66.450 42.188 1.00 61.21 119 ARG D N 1
ATOM 8547 C CA . ARG D 1 120 ? 89.608 66.256 40.929 1.00 60.40 119 ARG D CA 1
ATOM 8548 C C . ARG D 1 120 ? 89.522 64.843 40.379 1.00 58.36 119 ARG D C 1
ATOM 8549 O O . ARG D 1 120 ? 89.432 63.876 41.135 1.00 58.11 119 ARG D O 1
ATOM 8557 N N . LYS D 1 121 ? 89.572 64.726 39.056 1.00 54.48 120 LYS D N 1
ATOM 8558 C CA . LYS D 1 121 ? 89.491 63.419 38.429 1.00 52.88 120 LYS D CA 1
ATOM 8559 C C . LYS D 1 121 ? 90.637 62.561 38.938 1.00 49.87 120 LYS D C 1
ATOM 8560 O O . LYS D 1 121 ? 91.728 63.067 39.192 1.00 51.11 120 LYS D O 1
ATOM 8566 N N . ILE D 1 122 ? 90.386 61.264 39.102 1.00 22.73 121 ILE D N 1
ATOM 8567 C CA . ILE D 1 122 ? 91.414 60.363 39.604 1.00 22.73 121 ILE D CA 1
ATOM 8568 C C . ILE D 1 122 ? 92.298 59.828 38.487 1.00 22.73 121 ILE D C 1
ATOM 8569 O O . ILE D 1 122 ? 91.944 59.890 37.305 1.00 40.06 121 ILE D O 1
ATOM 8574 N N . ALA D 1 123 ? 93.451 59.291 38.868 1.00 39.81 122 ALA D N 1
ATOM 8575 C CA . ALA D 1 123 ? 94.393 58.754 37.890 1.00 39.51 122 ALA D CA 1
ATOM 8576 C C . ALA D 1 123 ? 94.043 57.346 37.409 1.00 38.99 122 ALA D C 1
ATOM 8577 O O . ALA D 1 123 ? 94.612 56.882 36.431 1.00 39.48 122 ALA D O 1
ATOM 8579 N N . VAL D 1 124 ? 93.114 56.676 38.089 1.00 38.89 123 VAL D N 1
ATOM 8580 C CA . VAL D 1 124 ? 92.717 55.311 37.727 1.00 39.61 123 VAL D CA 1
ATOM 8581 C C . VAL D 1 124 ? 92.063 55.269 36.364 1.00 40.60 123 VAL D C 1
ATOM 8582 O O . VAL D 1 124 ? 91.109 55.997 36.111 1.00 41.83 123 VAL D O 1
ATOM 8586 N N . GLU D 1 125 ? 92.584 54.418 35.485 1.00 41.57 124 GLU D N 1
ATOM 8587 C CA . GLU D 1 125 ? 92.030 54.284 34.142 1.00 43.07 124 GLU D CA 1
ATOM 8588 C C . GLU D 1 125 ? 91.031 53.143 34.115 1.00 42.01 124 GLU D C 1
ATOM 8589 O O . GLU D 1 125 ? 91.217 52.128 34.781 1.00 40.64 124 GLU D O 1
ATOM 8595 N N . VAL D 1 126 ? 89.955 53.322 33.364 1.00 42.91 125 VAL D N 1
ATOM 8596 C CA . VAL D 1 126 ? 88.959 52.278 33.237 1.00 44.87 125 VAL D CA 1
ATOM 8597 C C . VAL D 1 126 ? 88.748 51.995 31.758 1.00 46.83 125 VAL D C 1
ATOM 8598 O O . VAL D 1 126 ? 88.416 52.887 30.978 1.00 45.87 125 VAL D O 1
ATOM 8602 N N . GLU D 1 127 ? 88.979 50.747 31.368 1.00 49.67 126 GLU D N 1
ATOM 8603 C CA . GLU D 1 127 ? 88.810 50.351 29.978 1.00 52.53 126 GLU D CA 1
ATOM 8604 C C . GLU D 1 127 ? 88.518 48.864 29.831 1.00 52.79 126 GLU D C 1
ATOM 8605 O O . GLU D 1 127 ? 88.604 48.094 30.794 1.00 52.77 126 GLU D O 1
ATOM 8611 N N . GLN D 1 128 ? 88.152 48.479 28.614 1.00 54.16 127 GLN D N 1
ATOM 8612 C CA . GLN D 1 128 ? 87.835 47.099 28.288 1.00 55.67 127 GLN D CA 1
ATOM 8613 C C . GLN D 1 128 ? 89.061 46.207 28.490 1.00 54.77 127 GLN D C 1
ATOM 8614 O O . GLN D 1 128 ? 90.184 46.623 28.219 1.00 54.07 127 GLN D O 1
ATOM 8620 N N . LEU D 1 129 ? 88.853 44.986 28.968 1.00 54.59 128 LEU D N 1
ATOM 8621 C CA . LEU D 1 129 ? 89.967 44.071 29.171 1.00 55.58 128 LEU D CA 1
ATOM 8622 C C . LEU D 1 129 ? 90.344 43.531 27.797 1.00 57.72 128 LEU D C 1
ATOM 8623 O O . LEU D 1 129 ? 89.545 42.835 27.175 1.00 57.98 128 LEU D O 1
ATOM 8628 N N . ARG D 1 130 ? 91.541 43.852 27.311 1.00 60.13 129 ARG D N 1
ATOM 8629 C CA . ARG D 1 130 ? 91.957 43.363 25.996 1.00 62.52 129 ARG D CA 1
ATOM 8630 C C . ARG D 1 130 ? 92.464 41.928 26.074 1.00 63.27 129 ARG D C 1
ATOM 8631 O O . ARG D 1 130 ? 92.168 41.102 25.210 1.00 65.44 129 ARG D O 1
ATOM 8639 N N . HIS D 1 131 ? 93.229 41.637 27.116 1.00 63.30 130 HIS D N 1
ATOM 8640 C CA . HIS D 1 131 ? 93.783 40.308 27.316 1.00 62.99 130 HIS D CA 1
ATOM 8641 C C . HIS D 1 131 ? 94.413 40.246 28.689 1.00 61.67 130 HIS D C 1
ATOM 8642 O O . HIS D 1 131 ? 94.965 41.231 29.178 1.00 61.45 130 HIS D O 1
ATOM 8649 N N . TYR D 1 132 ? 94.316 39.081 29.310 1.00 59.97 131 TYR D N 1
ATOM 8650 C CA . TYR D 1 132 ? 94.855 38.864 30.639 1.00 59.20 131 TYR D CA 1
ATOM 8651 C C . TYR D 1 132 ? 95.740 37.634 30.644 1.00 61.04 131 TYR D C 1
ATOM 8652 O O . TYR D 1 132 ? 95.257 36.502 30.648 1.00 63.03 131 TYR D O 1
ATOM 8661 N N . ILE D 1 133 ? 97.042 37.874 30.636 1.00 22.73 132 ILE D N 1
ATOM 8662 C CA . ILE D 1 133 ? 98.039 36.817 30.654 1.00 22.73 132 ILE D CA 1
ATOM 8663 C C . ILE D 1 133 ? 98.346 36.411 32.102 1.00 22.73 132 ILE D C 1
ATOM 8664 O O . ILE D 1 133 ? 98.853 37.218 32.886 1.00 61.78 132 ILE D O 1
ATOM 8669 N N . LEU D 1 134 ? 98.031 35.165 32.449 1.00 62.72 133 LEU D N 1
ATOM 8670 C CA . LEU D 1 134 ? 98.259 34.679 33.800 1.00 63.57 133 LEU D CA 1
ATOM 8671 C C . LEU D 1 134 ? 99.742 34.722 34.112 1.00 64.73 133 LEU D C 1
ATOM 8672 O O . LEU D 1 134 ? 100.567 34.307 33.303 1.00 64.29 133 LEU D O 1
ATOM 8677 N N . ALA D 1 135 ? 100.072 35.234 35.293 1.00 66.42 134 ALA D N 1
ATOM 8678 C CA . ALA D 1 135 ? 101.461 35.360 35.719 1.00 67.83 134 ALA D CA 1
ATOM 8679 C C . ALA D 1 135 ? 102.070 34.014 36.058 1.00 68.34 134 ALA D C 1
ATOM 8680 O O . ALA D 1 135 ? 101.351 33.044 36.278 1.00 67.81 134 ALA D O 1
ATOM 8682 N N . GLU D 1 136 ? 103.399 33.964 36.099 1.00 69.13 135 GLU D N 1
ATOM 8683 C CA . GLU D 1 136 ? 104.107 32.734 36.425 1.00 69.87 135 GLU D CA 1
ATOM 8684 C C . GLU D 1 136 ? 103.597 32.210 37.766 1.00 71.12 135 GLU D C 1
ATOM 8685 O O . GLU D 1 136 ? 102.946 32.932 38.520 1.00 71.72 135 GLU D O 1
ATOM 8691 N N . ASP D 1 137 ? 103.918 30.956 38.063 1.00 71.70 136 ASP D N 1
ATOM 8692 C CA . ASP D 1 137 ? 103.462 30.304 39.279 1.00 72.51 136 ASP D CA 1
ATOM 8693 C C . ASP D 1 137 ? 103.973 30.868 40.598 1.00 72.59 136 ASP D C 1
ATOM 8694 O O . ASP D 1 137 ? 103.260 30.815 41.601 1.00 73.12 136 ASP D O 1
ATOM 8699 N N . TYR D 1 138 ? 105.194 31.399 40.619 1.00 71.96 137 TYR D N 1
ATOM 8700 C CA . TYR D 1 138 ? 105.727 31.940 41.868 1.00 70.66 137 TYR D CA 1
ATOM 8701 C C . TYR D 1 138 ? 104.988 33.174 42.355 1.00 69.19 137 TYR D C 1
ATOM 8702 O O . TYR D 1 138 ? 105.071 33.525 43.529 1.00 68.69 137 TYR D O 1
ATOM 8711 N N . HIS D 1 139 ? 104.250 33.820 41.456 1.00 67.79 138 HIS D N 1
ATOM 8712 C CA . HIS D 1 139 ? 103.499 35.026 41.790 1.00 66.04 138 HIS D CA 1
ATOM 8713 C C . HIS D 1 139 ? 102.119 34.753 42.357 1.00 66.65 138 HIS D C 1
ATOM 8714 O O . HIS D 1 139 ? 101.621 35.511 43.191 1.00 66.65 138 HIS D O 1
ATOM 8721 N N . GLN D 1 140 ? 101.505 33.667 41.901 1.00 67.64 139 GLN D N 1
ATOM 8722 C CA . GLN D 1 140 ? 100.174 33.286 42.351 1.00 67.49 139 GLN D CA 1
ATOM 8723 C C . GLN D 1 140 ? 100.179 32.990 43.847 1.00 67.39 139 GLN D C 1
ATOM 8724 O O . GLN D 1 140 ? 101.018 32.239 44.332 1.00 67.19 139 GLN D O 1
ATOM 8730 N N . ASP D 1 141 ? 99.242 33.591 44.573 1.00 69.66 140 ASP D N 1
ATOM 8731 C CA . ASP D 1 141 ? 99.140 33.395 46.015 1.00 72.07 140 ASP D CA 1
ATOM 8732 C C . ASP D 1 141 ? 100.506 33.548 46.682 1.00 72.41 140 ASP D C 1
ATOM 8733 O O . ASP D 1 141 ? 100.812 32.859 47.656 1.00 73.03 140 ASP D O 1
ATOM 8738 N N . TYR D 1 142 ? 101.317 34.460 46.154 1.00 73.16 141 TYR D N 1
ATOM 8739 C CA . TYR D 1 142 ? 102.660 34.711 46.672 1.00 73.84 141 TYR D CA 1
ATOM 8740 C C . TYR D 1 142 ? 102.705 34.852 48.189 1.00 74.51 141 TYR D C 1
ATOM 8741 O O . TYR D 1 142 ? 103.464 34.149 48.857 1.00 73.67 141 TYR D O 1
ATOM 8750 N N . LEU D 1 143 ? 101.904 35.762 48.731 1.00 76.23 142 LEU D N 1
ATOM 8751 C CA . LEU D 1 143 ? 101.873 35.966 50.172 1.00 79.02 142 LEU D CA 1
ATOM 8752 C C . LEU D 1 143 ? 101.409 34.701 50.897 1.00 81.68 142 LEU D C 1
ATOM 8753 O O . LEU D 1 143 ? 101.786 34.470 52.047 1.00 82.42 142 LEU D O 1
ATOM 8758 N N . ARG D 1 144 ? 100.594 33.885 50.228 1.00 83.95 143 ARG D N 1
ATOM 8759 C CA . ARG D 1 144 ? 100.120 32.634 50.818 1.00 86.44 143 ARG D CA 1
ATOM 8760 C C . ARG D 1 144 ? 101.128 31.530 50.545 1.00 86.89 143 ARG D C 1
ATOM 8761 O O . ARG D 1 144 ? 100.771 30.407 50.198 1.00 87.57 143 ARG D O 1
ATOM 8769 N N . LYS D 1 145 ? 102.395 31.885 50.696 1.00 86.82 144 LYS D N 1
ATOM 8770 C CA . LYS D 1 145 ? 103.513 30.978 50.508 1.00 87.19 144 LYS D CA 1
ATOM 8771 C C . LYS D 1 145 ? 104.625 31.597 51.343 1.00 89.16 144 LYS D C 1
ATOM 8772 O O . LYS D 1 145 ? 105.486 30.907 51.890 1.00 90.05 144 LYS D O 1
ATOM 8778 N N . ASN D 1 146 ? 104.576 32.920 51.439 1.00 90.85 145 ASN D N 1
ATOM 8779 C CA . ASN D 1 146 ? 105.536 33.692 52.208 1.00 92.28 145 ASN D CA 1
ATOM 8780 C C . ASN D 1 146 ? 104.739 34.637 53.089 1.00 92.25 145 ASN D C 1
ATOM 8781 O O . ASN D 1 146 ? 104.631 35.825 52.802 1.00 91.74 145 ASN D O 1
ATOM 8786 N N . PRO D 1 147 ? 104.157 34.107 54.174 1.00 92.96 146 PRO D N 1
ATOM 8787 C CA . PRO D 1 147 ? 103.347 34.848 55.144 1.00 93.44 146 PRO D CA 1
ATOM 8788 C C . PRO D 1 147 ? 103.918 36.204 55.545 1.00 93.83 146 PRO D C 1
ATOM 8789 O O . PRO D 1 147 ? 103.171 37.112 55.906 1.00 94.54 146 PRO D O 1
ATOM 8793 N N . SER D 1 148 ? 105.238 36.342 55.488 1.00 93.61 147 SER D N 1
ATOM 8794 C CA . SER D 1 148 ? 105.865 37.606 55.853 1.00 93.44 147 SER D CA 1
ATOM 8795 C C . SER D 1 148 ? 106.620 38.224 54.677 1.00 92.39 147 SER D C 1
ATOM 8796 O O . SER D 1 148 ? 107.515 39.054 54.865 1.00 92.42 147 SER D O 1
ATOM 8799 N N . GLY D 1 149 ? 106.252 37.814 53.466 1.00 90.97 148 GLY D N 1
ATOM 8800 C CA . GLY D 1 149 ? 106.891 38.345 52.276 1.00 88.91 148 GLY D CA 1
ATOM 8801 C C . GLY D 1 149 ? 106.741 39.852 52.220 1.00 87.45 148 GLY D C 1
ATOM 8802 O O . GLY D 1 149 ? 106.171 40.460 53.126 1.00 87.54 148 GLY D O 1
ATOM 8803 N N . TYR D 1 150 ? 107.242 40.462 51.155 1.00 85.74 149 TYR D N 1
ATOM 8804 C CA . TYR D 1 150 ? 107.160 41.909 51.018 1.00 83.99 149 TYR D CA 1
ATOM 8805 C C . TYR D 1 150 ? 105.726 42.348 50.741 1.00 81.79 149 TYR D C 1
ATOM 8806 O O . TYR D 1 150 ? 104.985 41.660 50.045 1.00 81.45 149 TYR D O 1
ATOM 8815 N N . CYS D 1 151 ? 105.335 43.496 51.288 1.00 78.93 150 CYS D N 1
ATOM 8816 C CA . CYS D 1 151 ? 103.972 43.989 51.117 1.00 76.52 150 CYS D CA 1
ATOM 8817 C C . CYS D 1 151 ? 103.858 45.440 51.601 1.00 76.37 150 CYS D C 1
ATOM 8818 O O . CYS D 1 151 ? 104.152 45.727 52.761 1.00 75.43 150 CYS D O 1
ATOM 8821 N N . HIS D 1 152 ? 103.431 46.349 50.721 1.00 76.79 151 HIS D N 1
ATOM 8822 C CA . HIS D 1 152 ? 103.305 47.763 51.088 1.00 76.63 151 HIS D CA 1
ATOM 8823 C C . HIS D 1 152 ? 101.887 48.160 51.507 1.00 74.90 151 HIS D C 1
ATOM 8824 O O . HIS D 1 152 ? 101.629 49.319 51.832 1.00 74.44 151 HIS D O 1
ATOM 8831 N N . ILE D 1 153 ? 100.964 47.204 51.496 1.00 22.73 152 ILE D N 1
ATOM 8832 C CA . ILE D 1 153 ? 99.593 47.481 51.916 1.00 22.73 152 ILE D CA 1
ATOM 8833 C C . ILE D 1 153 ? 99.209 46.600 53.107 1.00 22.73 152 ILE D C 1
ATOM 8834 O O . ILE D 1 153 ? 99.762 45.515 53.298 1.00 70.14 152 ILE D O 1
ATOM 8839 N N . ASP D 1 154 ? 98.258 47.085 53.899 1.00 68.84 153 ASP D N 1
ATOM 8840 C CA . ASP D 1 154 ? 97.793 46.376 55.082 1.00 68.64 153 ASP D CA 1
ATOM 8841 C C . ASP D 1 154 ? 96.621 45.454 54.749 1.00 68.36 153 ASP D C 1
ATOM 8842 O O . ASP D 1 154 ? 95.456 45.844 54.837 1.00 68.64 153 ASP D O 1
ATOM 8847 N N . VAL D 1 155 ? 96.940 44.222 54.372 1.00 68.76 154 VAL D N 1
ATOM 8848 C CA . VAL D 1 155 ? 95.915 43.255 54.017 1.00 69.25 154 VAL D CA 1
ATOM 8849 C C . VAL D 1 155 ? 94.878 43.059 55.109 1.00 69.96 154 VAL D C 1
ATOM 8850 O O . VAL D 1 155 ? 93.823 42.484 54.860 1.00 70.25 154 VAL D O 1
ATOM 8854 N N . THR D 1 156 ? 95.164 43.530 56.319 1.00 70.66 155 THR D N 1
ATOM 8855 C CA . THR D 1 156 ? 94.193 43.377 57.393 1.00 70.50 155 THR D CA 1
ATOM 8856 C C . THR D 1 156 ? 93.169 44.506 57.323 1.00 71.11 155 THR D C 1
ATOM 8857 O O . THR D 1 156 ? 92.470 44.793 58.297 1.00 71.95 155 THR D O 1
ATOM 8861 N N . ASP D 1 157 ? 93.096 45.158 56.168 1.00 69.88 156 ASP D N 1
ATOM 8862 C CA . ASP D 1 157 ? 92.121 46.217 55.974 1.00 69.95 156 ASP D CA 1
ATOM 8863 C C . ASP D 1 157 ? 90.922 45.585 55.287 1.00 68.53 156 ASP D C 1
ATOM 8864 O O . ASP D 1 157 ? 89.802 46.086 55.370 1.00 65.98 156 ASP D O 1
ATOM 8869 N N . ALA D 1 158 ? 91.182 44.468 54.613 1.00 68.53 157 ALA D N 1
ATOM 8870 C CA . ALA D 1 158 ? 90.152 43.725 53.898 1.00 68.54 157 ALA D CA 1
ATOM 8871 C C . ALA D 1 158 ? 89.180 43.110 54.890 1.00 67.88 157 ALA D C 1
ATOM 8872 O O . ALA D 1 158 ? 88.075 42.714 54.537 1.00 67.72 157 ALA D O 1
ATOM 8874 N N . ASP D 1 159 ? 89.602 43.040 56.140 1.00 67.96 158 ASP D N 1
ATOM 8875 C CA . ASP D 1 159 ? 88.770 42.464 57.172 1.00 68.49 158 ASP D CA 1
ATOM 8876 C C . ASP D 1 159 ? 88.104 43.569 57.991 1.00 67.42 158 ASP D C 1
ATOM 8877 O O . ASP D 1 159 ? 87.422 43.298 58.980 1.00 68.38 158 ASP D O 1
ATOM 8882 N N . LYS D 1 160 ? 88.310 44.819 57.579 1.00 65.75 159 LYS D N 1
ATOM 8883 C CA . LYS D 1 160 ? 87.698 45.953 58.267 1.00 63.10 159 LYS D CA 1
ATOM 8884 C C . LYS D 1 160 ? 86.358 46.247 57.609 1.00 61.36 159 LYS D C 1
ATOM 8885 O O . LYS D 1 160 ? 86.206 46.123 56.394 1.00 61.03 159 LYS D O 1
ATOM 8891 N N . PRO D 1 161 ? 85.362 46.644 58.407 1.00 59.25 160 PRO D N 1
ATOM 8892 C CA . PRO D 1 161 ? 84.034 46.943 57.873 1.00 58.39 160 PRO D CA 1
ATOM 8893 C C . PRO D 1 161 ? 84.019 48.060 56.842 1.00 56.99 160 PRO D C 1
ATOM 8894 O O . PRO D 1 161 ? 84.795 49.008 56.935 1.00 56.87 160 PRO D O 1
ATOM 8898 N N . LEU D 1 162 ? 83.139 47.942 55.855 1.00 55.49 161 LEU D N 1
ATOM 8899 C CA . LEU D 1 162 ? 83.023 48.981 54.851 1.00 56.16 161 LEU D CA 1
ATOM 8900 C C . LEU D 1 162 ? 81.587 49.473 54.820 1.00 53.56 161 LEU D C 1
ATOM 8901 O O . LEU D 1 162 ? 80.648 48.731 54.545 1.00 54.07 161 LEU D O 1
ATOM 8906 N N . ILE D 1 163 ? 81.442 50.745 55.156 1.00 22.73 162 ILE D N 1
ATOM 8907 C CA . ILE D 1 163 ? 80.159 51.425 55.202 1.00 22.73 162 ILE D CA 1
ATOM 8908 C C . ILE D 1 163 ? 79.985 52.235 53.924 1.00 22.73 162 ILE D C 1
ATOM 8909 O O . ILE D 1 163 ? 80.785 53.126 53.624 1.00 45.85 162 ILE D O 1
ATOM 8914 N N . ASP D 1 164 ? 78.933 51.908 53.181 1.00 46.05 163 ASP D N 1
ATOM 8915 C CA . ASP D 1 164 ? 78.629 52.561 51.921 1.00 44.52 163 ASP D CA 1
ATOM 8916 C C . ASP D 1 164 ? 77.772 53.803 52.164 1.00 44.45 163 ASP D C 1
ATOM 8917 O O . ASP D 1 164 ? 76.599 53.710 52.529 1.00 45.23 163 ASP D O 1
ATOM 8922 N N . ALA D 1 165 ? 78.374 54.969 51.957 1.00 43.82 164 ALA D N 1
ATOM 8923 C CA . ALA D 1 165 ? 77.696 56.240 52.170 1.00 41.94 164 ALA D CA 1
ATOM 8924 C C . ALA D 1 165 ? 76.387 56.371 51.420 1.00 42.32 164 ALA D C 1
ATOM 8925 O O . ALA D 1 165 ? 75.483 57.071 51.866 1.00 43.08 164 ALA D O 1
ATOM 8927 N N . ALA D 1 166 ? 76.285 55.715 50.273 1.00 42.92 165 ALA D N 1
ATOM 8928 C CA . ALA D 1 166 ? 75.066 55.803 49.483 1.00 43.65 165 ALA D CA 1
ATOM 8929 C C . ALA D 1 166 ? 73.867 55.355 50.303 1.00 43.83 165 ALA D C 1
ATOM 8930 O O . ALA D 1 166 ? 72.786 55.920 50.187 1.00 44.22 165 ALA D O 1
ATOM 8932 N N . ASN D 1 167 ? 74.065 54.343 51.141 1.00 44.70 166 ASN D N 1
ATOM 8933 C CA . ASN D 1 167 ? 72.989 53.826 51.978 1.00 47.15 166 ASN D CA 1
ATOM 8934 C C . ASN D 1 167 ? 72.473 54.803 53.027 1.00 47.44 166 ASN D C 1
ATOM 8935 O O . ASN D 1 167 ? 71.517 54.496 53.737 1.00 47.35 166 ASN D O 1
ATOM 8940 N N . TYR D 1 168 ? 73.089 55.977 53.129 1.00 48.12 167 TYR D N 1
ATOM 8941 C CA . TYR D 1 168 ? 72.661 56.939 54.134 1.00 48.24 167 TYR D CA 1
ATOM 8942 C C . TYR D 1 168 ? 72.668 58.378 53.644 1.00 50.67 167 TYR D C 1
ATOM 8943 O O . TYR D 1 168 ? 73.373 59.214 54.200 1.00 51.88 167 TYR D O 1
ATOM 8952 N N . GLU D 1 169 ? 71.875 58.680 52.621 1.00 52.78 168 GLU D N 1
ATOM 8953 C CA . GLU D 1 169 ? 71.839 60.042 52.103 1.00 55.35 168 GLU D CA 1
ATOM 8954 C C . GLU D 1 169 ? 71.221 61.045 53.072 1.00 55.80 168 GLU D C 1
ATOM 8955 O O . GLU D 1 169 ? 70.238 60.761 53.749 1.00 55.85 168 GLU D O 1
ATOM 8961 N N . LYS D 1 170 ? 71.825 62.226 53.134 1.00 56.71 169 LYS D N 1
ATOM 8962 C CA . LYS D 1 170 ? 71.377 63.296 54.013 1.00 58.93 169 LYS D CA 1
ATOM 8963 C C . LYS D 1 170 ? 69.978 63.767 53.651 1.00 60.72 169 LYS D C 1
ATOM 8964 O O . LYS D 1 170 ? 69.759 64.274 52.556 1.00 61.24 169 LYS D O 1
ATOM 8970 N N . PRO D 1 171 ? 69.010 63.603 54.566 1.00 62.48 170 PRO D N 1
ATOM 8971 C CA . PRO D 1 171 ? 67.641 64.045 54.280 1.00 64.34 170 PRO D CA 1
ATOM 8972 C C . PRO D 1 171 ? 67.646 65.516 53.857 1.00 66.88 170 PRO D C 1
ATOM 8973 O O . PRO D 1 171 ? 68.667 66.196 53.958 1.00 66.98 170 PRO D O 1
ATOM 8977 N N . SER D 1 172 ? 66.508 66.002 53.380 1.00 69.94 171 SER D N 1
ATOM 8978 C CA . SER D 1 172 ? 66.400 67.392 52.959 1.00 73.55 171 SER D CA 1
ATOM 8979 C C . SER D 1 172 ? 66.486 68.304 54.179 1.00 75.08 171 SER D C 1
ATOM 8980 O O . SER D 1 172 ? 66.164 67.888 55.292 1.00 75.06 171 SER D O 1
ATOM 8983 N N . GLN D 1 173 ? 66.920 69.545 53.980 1.00 76.15 172 GLN D N 1
ATOM 8984 C CA . GLN D 1 173 ? 67.024 70.471 55.100 1.00 78.24 172 GLN D CA 1
ATOM 8985 C C . GLN D 1 173 ? 65.676 70.554 55.816 1.00 79.29 172 GLN D C 1
ATOM 8986 O O . GLN D 1 173 ? 65.583 70.283 57.014 1.00 80.24 172 GLN D O 1
ATOM 8992 N N . GLU D 1 174 ? 64.633 70.917 55.073 1.00 80.24 173 GLU D N 1
ATOM 8993 C CA . GLU D 1 174 ? 63.288 71.037 55.623 1.00 80.56 173 GLU D CA 1
ATOM 8994 C C . GLU D 1 174 ? 62.883 69.800 56.408 1.00 79.99 173 GLU D C 1
ATOM 8995 O O . GLU D 1 174 ? 62.492 69.893 57.568 1.00 80.44 173 GLU D O 1
ATOM 9001 N N . VAL D 1 175 ? 62.975 68.640 55.773 1.00 78.93 174 VAL D N 1
ATOM 9002 C CA . VAL D 1 175 ? 62.600 67.399 56.430 1.00 78.64 174 VAL D CA 1
ATOM 9003 C C . VAL D 1 175 ? 63.347 67.223 57.747 1.00 78.31 174 VAL D C 1
ATOM 9004 O O . VAL D 1 175 ? 62.815 66.644 58.692 1.00 78.17 174 VAL D O 1
ATOM 9008 N N . LEU D 1 176 ? 64.577 67.727 57.812 1.00 78.37 175 LEU D N 1
ATOM 9009 C CA . LEU D 1 176 ? 65.372 67.634 59.032 1.00 78.23 175 LEU D CA 1
ATOM 9010 C C . LEU D 1 176 ? 64.797 68.588 60.064 1.00 78.30 175 LEU D C 1
ATOM 9011 O O . LEU D 1 176 ? 64.615 68.229 61.227 1.00 78.65 175 LEU D O 1
ATOM 9016 N N . LYS D 1 177 ? 64.515 69.810 59.627 1.00 78.00 176 LYS D N 1
ATOM 9017 C CA . LYS D 1 177 ? 63.948 70.828 60.499 1.00 79.03 176 LYS D CA 1
ATOM 9018 C C . LYS D 1 177 ? 62.670 70.306 61.159 1.00 78.13 176 LYS D C 1
ATOM 9019 O O . LYS D 1 177 ? 62.247 70.808 62.198 1.00 78.91 176 LYS D O 1
ATOM 9025 N N . ALA D 1 178 ? 62.058 69.297 60.549 1.00 76.64 177 ALA D N 1
ATOM 9026 C CA . ALA D 1 178 ? 60.821 68.733 61.070 1.00 75.28 177 ALA D CA 1
ATOM 9027 C C . ALA D 1 178 ? 60.998 67.400 61.785 1.00 74.32 177 ALA D C 1
ATOM 9028 O O . ALA D 1 178 ? 60.235 67.078 62.689 1.00 74.77 177 ALA D O 1
ATOM 9030 N N . SER D 1 179 ? 62.000 66.626 61.385 1.00 73.05 178 SER D N 1
ATOM 9031 C CA . SER D 1 179 ? 62.239 65.316 61.989 1.00 71.50 178 SER D CA 1
ATOM 9032 C C . SER D 1 179 ? 63.129 65.353 63.222 1.00 70.39 178 SER D C 1
ATOM 9033 O O . SER D 1 179 ? 63.024 64.497 64.099 1.00 70.67 178 SER D O 1
ATOM 9036 N N . LEU D 1 180 ? 64.010 66.343 63.286 1.00 68.46 179 LEU D N 1
ATOM 9037 C CA . LEU D 1 180 ? 64.922 66.458 64.413 1.00 66.12 179 LEU D CA 1
ATOM 9038 C C . LEU D 1 180 ? 64.383 67.291 65.557 1.00 65.55 179 LEU D C 1
ATOM 9039 O O . LEU D 1 180 ? 63.667 68.276 65.355 1.00 65.37 179 LEU D O 1
ATOM 9044 N N . SER D 1 181 ? 64.739 66.884 66.767 1.00 64.70 180 SER D N 1
ATOM 9045 C CA . SER D 1 181 ? 64.333 67.607 67.953 1.00 64.07 180 SER D CA 1
ATOM 9046 C C . SER D 1 181 ? 65.070 68.944 67.902 1.00 62.97 180 SER D C 1
ATOM 9047 O O . SER D 1 181 ? 66.189 69.006 67.406 1.00 63.62 180 SER D O 1
ATOM 9050 N N . GLU D 1 182 ? 64.435 70.003 68.396 1.00 62.25 181 GLU D N 1
ATOM 9051 C CA . GLU D 1 182 ? 65.022 71.346 68.401 1.00 62.13 181 GLU D CA 1
ATOM 9052 C C . GLU D 1 182 ? 66.480 71.294 68.858 1.00 60.25 181 GLU D C 1
ATOM 9053 O O . GLU D 1 182 ? 67.339 72.015 68.352 1.00 58.27 181 GLU D O 1
ATOM 9059 N N . GLU D 1 183 ? 66.738 70.425 69.826 1.00 58.77 182 GLU D N 1
ATOM 9060 C CA . GLU D 1 183 ? 68.072 70.219 70.368 1.00 57.68 182 GLU D CA 1
ATOM 9061 C C . GLU D 1 183 ? 68.976 69.623 69.280 1.00 56.30 182 GLU D C 1
ATOM 9062 O O . GLU D 1 183 ? 70.025 70.184 68.949 1.00 54.92 182 GLU D O 1
ATOM 9068 N N . SER D 1 184 ? 68.551 68.491 68.722 1.00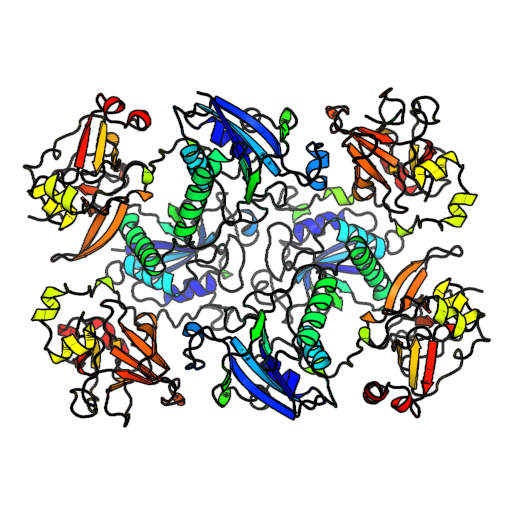 54.71 183 SER D N 1
ATOM 9069 C CA . SER D 1 184 ? 69.311 67.803 67.690 1.00 54.75 183 SER D CA 1
ATOM 9070 C C . SER D 1 184 ? 69.596 68.623 66.445 1.00 55.05 183 SER D C 1
ATOM 9071 O O . SER D 1 184 ? 70.643 68.463 65.824 1.00 54.93 183 SER D O 1
ATOM 9074 N N . TYR D 1 185 ? 68.677 69.500 66.070 1.00 55.43 184 TYR D N 1
ATOM 9075 C CA . TYR D 1 185 ? 68.897 70.313 64.887 1.00 56.83 184 TYR D CA 1
ATOM 9076 C C . TYR D 1 185 ? 69.939 71.390 65.168 1.00 58.24 184 TYR D C 1
ATOM 9077 O O . TYR D 1 185 ? 70.866 71.584 64.382 1.00 59.24 184 TYR D O 1
ATOM 9086 N N . ARG D 1 186 ? 69.791 72.079 66.295 1.00 58.60 185 ARG D N 1
ATOM 9087 C CA . ARG D 1 186 ? 70.717 73.138 66.670 1.00 59.25 185 ARG D CA 1
ATOM 9088 C C . ARG D 1 186 ? 72.160 72.654 66.799 1.00 56.72 185 ARG D C 1
ATOM 9089 O O . ARG D 1 186 ? 73.093 73.360 66.424 1.00 57.31 185 ARG D O 1
ATOM 9097 N N . VAL D 1 187 ? 72.343 71.453 67.334 1.00 54.00 186 VAL D N 1
ATOM 9098 C CA . VAL D 1 187 ? 73.676 70.887 67.500 1.00 50.83 186 VAL D CA 1
ATOM 9099 C C . VAL D 1 187 ? 74.239 70.409 66.163 1.00 51.68 186 VAL D C 1
ATOM 9100 O O . VAL D 1 187 ? 75.357 70.748 65.786 1.00 52.23 186 VAL D O 1
ATOM 9104 N N . THR D 1 188 ? 73.440 69.630 65.446 1.00 51.31 187 THR D N 1
ATOM 9105 C CA . THR D 1 188 ? 73.830 69.054 64.168 1.00 51.38 187 THR D CA 1
ATOM 9106 C C . THR D 1 188 ? 73.969 70.020 63.005 1.00 51.52 187 THR D C 1
ATOM 9107 O O . THR D 1 188 ? 74.914 69.927 62.223 1.00 50.72 187 THR D O 1
ATOM 9111 N N . GLN D 1 189 ? 73.034 70.950 62.892 1.00 52.33 188 GLN D N 1
ATOM 9112 C CA . GLN D 1 189 ? 73.050 71.893 61.782 1.00 53.14 188 GLN D CA 1
ATOM 9113 C C . GLN D 1 189 ? 73.650 73.265 62.063 1.00 53.47 188 GLN D C 1
ATOM 9114 O O . GLN D 1 189 ? 74.011 73.975 61.131 1.00 54.73 188 GLN D O 1
ATOM 9120 N N . GLU D 1 190 ? 73.766 73.642 63.334 1.00 53.69 189 GLU D N 1
ATOM 9121 C CA . GLU D 1 190 ? 74.292 74.960 63.671 1.00 54.11 189 GLU D CA 1
ATOM 9122 C C . GLU D 1 190 ? 75.540 74.924 64.546 1.00 52.66 189 GLU D C 1
ATOM 9123 O O . GLU D 1 190 ? 76.062 75.973 64.938 1.00 50.53 189 GLU D O 1
ATOM 9129 N N . ALA D 1 191 ? 76.017 73.717 64.844 1.00 50.26 190 ALA D N 1
ATOM 9130 C CA . ALA D 1 191 ? 77.221 73.538 65.658 1.00 49.49 190 ALA D CA 1
ATOM 9131 C C . ALA D 1 191 ? 77.061 73.926 67.139 1.00 48.00 190 ALA D C 1
ATOM 9132 O O . ALA D 1 191 ? 78.017 74.354 67.787 1.00 47.16 190 ALA D O 1
ATOM 9134 N N . ALA D 1 192 ? 75.855 73.777 67.670 1.00 45.93 191 ALA D N 1
ATOM 9135 C CA . ALA D 1 192 ? 75.614 74.091 69.068 1.00 46.22 191 ALA D CA 1
ATOM 9136 C C . ALA D 1 192 ? 76.180 72.943 69.901 1.00 46.69 191 ALA D C 1
ATOM 9137 O O . ALA D 1 192 ? 76.582 71.912 69.361 1.00 43.41 191 ALA D O 1
ATOM 9139 N N . THR D 1 193 ? 76.206 73.116 71.217 1.00 47.04 192 THR D N 1
ATOM 9140 C CA . THR D 1 193 ? 76.733 72.076 72.081 1.00 46.86 192 THR D CA 1
ATOM 9141 C C . THR D 1 193 ? 75.758 71.792 73.207 1.00 49.27 192 THR D C 1
ATOM 9142 O O . THR D 1 193 ? 75.366 72.699 73.939 1.00 48.76 192 THR D O 1
ATOM 9146 N N . GLU D 1 194 ? 75.377 70.526 73.340 1.00 50.73 193 GLU D N 1
ATOM 9147 C CA . GLU D 1 194 ? 74.451 70.104 74.378 1.00 52.36 193 GLU D CA 1
ATOM 9148 C C . GLU D 1 194 ? 75.099 70.234 75.755 1.00 54.81 193 GLU D C 1
ATOM 9149 O O . GLU D 1 194 ? 76.324 70.317 75.878 1.00 55.97 193 GLU D O 1
ATOM 9155 N N . ALA D 1 195 ? 74.266 70.237 76.788 1.00 55.70 194 ALA D N 1
ATOM 9156 C CA . ALA D 1 195 ? 74.746 70.350 78.150 1.00 56.46 194 ALA D CA 1
ATOM 9157 C C . ALA D 1 195 ? 75.708 69.215 78.478 1.00 58.02 194 ALA D C 1
ATOM 9158 O O . ALA D 1 195 ? 75.591 68.105 77.957 1.00 58.51 194 ALA D O 1
ATOM 9160 N N . PRO D 1 196 ? 76.676 69.487 79.359 1.00 58.43 195 PRO D N 1
ATOM 9161 C CA . PRO D 1 196 ? 77.723 68.585 79.841 1.00 57.96 195 PRO D CA 1
ATOM 9162 C C . PRO D 1 196 ? 77.376 67.184 80.343 1.00 58.44 195 PRO D C 1
ATOM 9163 O O . PRO D 1 196 ? 77.920 66.220 79.823 1.00 62.45 195 PRO D O 1
ATOM 9167 N N . PHE D 1 197 ? 76.499 67.036 81.330 1.00 55.46 196 PHE D N 1
ATOM 9168 C CA . PHE D 1 197 ? 76.222 65.683 81.836 1.00 54.85 196 PHE D CA 1
ATOM 9169 C C . PHE D 1 197 ? 74.779 65.185 81.720 1.00 55.84 196 PHE D C 1
ATOM 9170 O O . PHE D 1 197 ? 74.483 64.025 82.027 1.00 55.22 196 PHE D O 1
ATOM 9178 N N . THR D 1 198 ? 73.883 66.057 81.282 1.00 55.17 197 THR D N 1
ATOM 9179 C CA . THR D 1 198 ? 72.485 65.695 81.163 1.00 56.05 197 THR D CA 1
ATOM 9180 C C . THR D 1 198 ? 72.117 65.010 79.842 1.00 56.13 197 THR D C 1
ATOM 9181 O O . THR D 1 198 ? 71.005 64.510 79.694 1.00 57.74 197 THR D O 1
ATOM 9185 N N . ASN D 1 199 ? 73.053 64.969 78.896 1.00 55.02 198 ASN D N 1
ATOM 9186 C CA . ASN D 1 199 ? 72.816 64.342 77.590 1.00 51.96 198 ASN D CA 1
ATOM 9187 C C . ASN D 1 199 ? 72.563 62.838 77.720 1.00 51.54 198 ASN D C 1
ATOM 9188 O O . ASN D 1 199 ? 73.018 62.194 78.670 1.00 48.91 198 ASN D O 1
ATOM 9193 N N . ALA D 1 200 ? 71.859 62.287 76.735 1.00 51.44 199 ALA D N 1
ATOM 9194 C CA . ALA D 1 200 ? 71.472 60.875 76.722 1.00 52.08 199 ALA D CA 1
ATOM 9195 C C . ALA D 1 200 ? 72.505 59.753 76.849 1.00 52.16 199 ALA D C 1
ATOM 9196 O O . ALA D 1 200 ? 72.276 58.803 77.592 1.00 52.15 199 ALA D O 1
ATOM 9198 N N . TYR D 1 201 ? 73.627 59.832 76.137 1.00 54.07 200 TYR D N 1
ATOM 9199 C CA . TYR D 1 201 ? 74.602 58.736 76.183 1.00 54.99 200 TYR D CA 1
ATOM 9200 C C . TYR D 1 201 ? 75.882 58.946 76.963 1.00 55.96 200 TYR D C 1
ATOM 9201 O O . TYR D 1 201 ? 76.792 58.123 76.872 1.00 55.54 200 TYR D O 1
ATOM 9210 N N . ASP D 1 202 ? 75.975 60.031 77.720 1.00 57.61 201 ASP D N 1
ATOM 9211 C CA . ASP D 1 202 ? 77.190 60.259 78.479 1.00 59.46 201 ASP D CA 1
ATOM 9212 C C . ASP D 1 202 ? 77.575 59.042 79.301 1.00 61.21 201 ASP D C 1
ATOM 9213 O O . ASP D 1 202 ? 78.745 58.680 79.361 1.00 61.75 201 ASP D O 1
ATOM 9218 N N . GLN D 1 203 ? 76.595 58.402 79.931 1.00 63.14 202 GLN D N 1
ATOM 9219 C CA . GLN D 1 203 ? 76.889 57.236 80.756 1.00 65.28 202 GLN D CA 1
ATOM 9220 C C . GLN D 1 203 ? 76.403 55.923 80.160 1.00 65.89 202 GLN D C 1
ATOM 9221 O O . GLN D 1 203 ? 76.389 54.892 80.831 1.00 66.09 202 GLN D O 1
ATOM 9227 N N . THR D 1 204 ? 76.010 55.968 78.894 1.00 65.25 203 THR D N 1
ATOM 9228 C CA . THR D 1 204 ? 75.558 54.778 78.200 1.00 64.77 203 THR D CA 1
ATOM 9229 C C . THR D 1 204 ? 76.799 53.970 77.868 1.00 65.08 203 THR D C 1
ATOM 9230 O O . THR D 1 204 ? 77.792 54.521 77.401 1.00 65.35 203 THR D O 1
ATOM 9234 N N . PHE D 1 205 ? 76.755 52.669 78.118 1.00 65.40 204 PHE D N 1
ATOM 9235 C CA . PHE D 1 205 ? 77.892 51.813 77.818 1.00 66.77 204 PHE D CA 1
ATOM 9236 C C . PHE D 1 205 ? 77.438 50.400 77.500 1.00 67.29 204 PHE D C 1
ATOM 9237 O O . PHE D 1 205 ? 78.014 49.430 77.984 1.00 68.08 204 PHE D O 1
ATOM 9245 N N . GLU D 1 206 ? 76.405 50.288 76.674 1.00 68.36 205 GLU D N 1
ATOM 9246 C CA . GLU D 1 206 ? 75.884 48.985 76.296 1.00 69.71 205 GLU D CA 1
ATOM 9247 C C . GLU D 1 206 ? 76.353 48.535 74.910 1.00 69.00 205 GLU D C 1
ATOM 9248 O O . GLU D 1 206 ? 76.578 49.361 74.021 1.00 68.80 205 GLU D O 1
ATOM 9254 N N . GLU D 1 207 ? 76.498 47.221 74.738 1.00 68.34 206 GLU D N 1
ATOM 9255 C CA . GLU D 1 207 ? 76.917 46.643 73.465 1.00 67.10 206 GLU D CA 1
ATOM 9256 C C . GLU D 1 207 ? 76.100 47.283 72.360 1.00 65.06 206 GLU D C 1
ATOM 9257 O O . GLU D 1 207 ? 74.907 47.540 72.527 1.00 66.18 206 GLU D O 1
ATOM 9263 N N . GLY D 1 208 ? 76.737 47.537 71.227 1.00 62.11 207 GLY D N 1
ATOM 9264 C CA . GLY D 1 208 ? 76.023 48.156 70.133 1.00 57.59 207 GLY D CA 1
ATOM 9265 C C . GLY D 1 208 ? 76.870 49.134 69.347 1.00 55.08 207 GLY D C 1
ATOM 9266 O O . GLY D 1 208 ? 78.101 49.087 69.385 1.00 54.24 207 GLY D O 1
ATOM 9267 N N . ILE D 1 209 ? 76.197 50.037 68.639 1.00 22.73 208 ILE D N 1
ATOM 9268 C CA . ILE D 1 209 ? 76.868 51.021 67.803 1.00 22.73 208 ILE D CA 1
ATOM 9269 C C . ILE D 1 209 ? 76.158 52.378 67.873 1.00 22.73 208 ILE D C 1
ATOM 9270 O O . ILE D 1 209 ? 74.946 52.448 68.109 1.00 47.61 208 ILE D O 1
ATOM 9275 N N . TYR D 1 210 ? 76.921 53.452 67.681 1.00 46.91 209 TYR D N 1
ATOM 9276 C CA . TYR D 1 210 ? 76.345 54.782 67.701 1.00 45.79 209 TYR D CA 1
ATOM 9277 C C . TYR D 1 210 ? 76.264 55.241 66.258 1.00 46.36 209 TYR D C 1
ATOM 9278 O O . TYR D 1 210 ? 77.217 55.077 65.487 1.00 46.22 209 TYR D O 1
ATOM 9287 N N . VAL D 1 211 ? 75.116 55.810 65.906 1.00 45.29 210 VAL D N 1
ATOM 9288 C CA . VAL D 1 211 ? 74.830 56.233 64.545 1.00 44.77 210 VAL D CA 1
ATOM 9289 C C . VAL D 1 211 ? 74.494 57.715 64.367 1.00 44.48 210 VAL D C 1
ATOM 9290 O O . VAL D 1 211 ? 74.082 58.399 65.302 1.00 43.19 210 VAL D O 1
ATOM 9294 N N . ASP D 1 212 ? 74.676 58.200 63.145 1.00 44.27 211 ASP D N 1
ATOM 9295 C CA . ASP D 1 212 ? 74.394 59.587 62.825 1.00 45.05 211 ASP D CA 1
ATOM 9296 C C . ASP D 1 212 ? 72.884 59.832 62.775 1.00 45.96 211 ASP D C 1
ATOM 9297 O O . ASP D 1 212 ? 72.197 59.427 61.838 1.00 46.44 211 ASP D O 1
ATOM 9302 N N . ILE D 1 213 ? 72.383 60.509 63.803 1.00 22.73 212 ILE D N 1
ATOM 9303 C CA . ILE D 1 213 ? 70.969 60.822 63.938 1.00 22.73 212 ILE D CA 1
ATOM 9304 C C . ILE D 1 213 ? 70.375 61.500 62.715 1.00 22.73 212 ILE D C 1
ATOM 9305 O O . ILE D 1 213 ? 69.179 61.410 62.465 1.00 44.56 212 ILE D O 1
ATOM 9310 N N . THR D 1 214 ? 71.219 62.192 61.963 1.00 44.90 213 THR D N 1
ATOM 9311 C CA . THR D 1 214 ? 70.755 62.902 60.794 1.00 43.90 213 THR D CA 1
ATOM 9312 C C . THR D 1 214 ? 70.671 62.023 59.542 1.00 43.95 213 THR D C 1
ATOM 9313 O O . THR D 1 214 ? 69.916 62.334 58.627 1.00 45.53 213 THR D O 1
ATOM 9317 N N . THR D 1 215 ? 71.404 60.911 59.505 1.00 43.06 214 THR D N 1
ATOM 9318 C CA . THR D 1 215 ? 71.402 60.059 58.313 1.00 43.04 214 THR D CA 1
ATOM 9319 C C . THR D 1 215 ? 71.301 58.563 58.537 1.00 43.46 214 THR D C 1
ATOM 9320 O O . THR D 1 215 ? 70.879 57.831 57.654 1.00 45.03 214 THR D O 1
ATOM 9324 N N . GLY D 1 216 ? 71.731 58.099 59.698 1.00 45.44 215 GLY D N 1
ATOM 9325 C CA . GLY D 1 216 ? 71.694 56.674 59.966 1.00 45.20 215 GLY D CA 1
ATOM 9326 C C . GLY D 1 216 ? 73.057 56.066 59.704 1.00 45.68 215 GLY D C 1
ATOM 9327 O O . GLY D 1 216 ? 73.286 54.888 59.981 1.00 47.38 215 GLY D O 1
ATOM 9328 N N . GLU D 1 217 ? 73.971 56.869 59.165 1.00 44.79 216 GLU D N 1
ATOM 9329 C CA . GLU D 1 217 ? 75.315 56.383 58.883 1.00 44.96 216 GLU D CA 1
ATOM 9330 C C . GLU D 1 217 ? 76.078 56.063 60.175 1.00 44.47 216 GLU D C 1
ATOM 9331 O O . GLU D 1 217 ? 76.224 56.915 61.061 1.00 45.35 216 GLU D O 1
ATOM 9337 N N . PRO D 1 218 ? 76.561 54.817 60.302 1.00 43.20 217 PRO D N 1
ATOM 9338 C CA . PRO D 1 218 ? 77.321 54.325 61.459 1.00 42.51 217 PRO D CA 1
ATOM 9339 C C . PRO D 1 218 ? 78.561 55.183 61.737 1.00 43.22 217 PRO D C 1
ATOM 9340 O O . PRO D 1 218 ? 79.337 55.474 60.826 1.00 43.36 217 PRO D O 1
ATOM 9344 N N . LEU D 1 219 ? 78.758 55.570 62.995 1.00 42.95 218 LEU D N 1
ATOM 9345 C CA . LEU D 1 219 ? 79.903 56.397 63.361 1.00 41.90 218 LEU D CA 1
ATOM 9346 C C . LEU D 1 219 ? 80.871 55.762 64.359 1.00 42.88 218 LEU D C 1
ATOM 9347 O O . LEU D 1 219 ? 82.061 55.707 64.089 1.00 43.14 218 LEU D O 1
ATOM 9352 N N . PHE D 1 220 ? 80.384 55.282 65.503 1.00 42.81 219 PHE D N 1
ATOM 9353 C CA . PHE D 1 220 ? 81.287 54.688 66.494 1.00 42.12 219 PHE D CA 1
ATOM 9354 C C . PHE D 1 220 ? 80.854 53.324 67.030 1.00 44.13 219 PHE D C 1
ATOM 9355 O O . PHE D 1 220 ? 79.668 52.991 67.027 1.00 44.33 219 PHE D O 1
ATOM 9363 N N . PHE D 1 221 ? 81.831 52.547 67.498 1.00 44.35 220 PHE D N 1
ATOM 9364 C CA . PHE D 1 221 ? 81.571 51.231 68.078 1.00 45.24 220 PHE D CA 1
ATOM 9365 C C . PHE D 1 221 ? 81.585 51.342 69.586 1.00 47.31 220 PHE D C 1
ATOM 9366 O O . PHE D 1 221 ? 82.480 51.962 70.162 1.00 48.78 220 PHE D O 1
ATOM 9374 N N . ALA D 1 222 ? 80.602 50.722 70.227 1.00 48.06 221 ALA D N 1
ATOM 9375 C CA . ALA D 1 222 ? 80.514 50.746 71.675 1.00 47.83 221 ALA D CA 1
ATOM 9376 C C . ALA D 1 222 ? 81.836 50.301 72.291 1.00 47.31 221 ALA D C 1
ATOM 9377 O O . ALA D 1 222 ? 82.184 50.727 73.387 1.00 48.26 221 ALA D O 1
ATOM 9379 N N . LYS D 1 223 ? 82.575 49.454 71.582 1.00 47.41 222 LYS D N 1
ATOM 9380 C CA . LYS D 1 223 ? 83.851 48.960 72.086 1.00 49.45 222 LYS D CA 1
ATOM 9381 C C . LYS D 1 223 ? 84.965 50.015 72.063 1.00 51.42 222 LYS D C 1
ATOM 9382 O O . LYS D 1 223 ? 86.050 49.793 72.621 1.00 49.09 222 LYS D O 1
ATOM 9388 N N . ASP D 1 224 ? 84.710 51.153 71.415 1.00 50.98 223 ASP D N 1
ATOM 9389 C CA . ASP D 1 224 ? 85.707 52.220 71.353 1.00 49.90 223 ASP D CA 1
ATOM 9390 C C . ASP D 1 224 ? 85.309 53.386 72.242 1.00 50.09 223 ASP D C 1
ATOM 9391 O O . ASP D 1 224 ? 86.047 54.370 72.373 1.00 49.91 223 ASP D O 1
ATOM 9396 N N . LYS D 1 225 ? 84.132 53.260 72.847 1.00 49.90 224 LYS D N 1
ATOM 9397 C CA . LYS D 1 225 ? 83.603 54.273 73.747 1.00 50.56 224 LYS D CA 1
ATOM 9398 C C . LYS D 1 225 ? 84.275 54.030 75.081 1.00 52.85 224 LYS D C 1
ATOM 9399 O O . LYS D 1 225 ? 84.215 52.926 75.615 1.00 54.52 224 LYS D O 1
ATOM 9405 N N . PHE D 1 226 ? 84.937 55.043 75.614 1.00 53.83 225 PHE D N 1
ATOM 9406 C CA . PHE D 1 226 ? 85.596 54.871 76.892 1.00 55.77 225 PHE D CA 1
ATOM 9407 C C . PHE D 1 226 ? 85.025 55.823 77.930 1.00 57.03 225 PHE D C 1
ATOM 9408 O O . PHE D 1 226 ? 84.397 56.835 77.594 1.00 57.65 225 PHE D O 1
ATOM 9416 N N . ALA D 1 227 ? 85.245 55.484 79.195 1.00 57.63 226 ALA D N 1
ATOM 9417 C CA . ALA D 1 227 ? 84.770 56.298 80.302 1.00 58.49 226 ALA D CA 1
ATOM 9418 C C . ALA D 1 227 ? 85.567 57.597 80.385 1.00 57.67 226 ALA D C 1
ATOM 9419 O O . ALA D 1 227 ? 86.777 57.587 80.603 1.00 56.75 226 ALA D O 1
ATOM 9421 N N . SER D 1 228 ? 84.877 58.710 80.192 1.00 57.39 227 SER D N 1
ATOM 9422 C CA . SER D 1 228 ? 85.500 60.020 80.258 1.00 57.44 227 SER D CA 1
ATOM 9423 C C . SER D 1 228 ? 84.742 60.843 81.284 1.00 57.87 227 SER D C 1
ATOM 9424 O O . SER D 1 228 ? 83.543 60.628 81.508 1.00 58.09 227 SER D O 1
ATOM 9427 N N . GLY D 1 229 ? 85.436 61.786 81.907 1.00 56.33 228 GLY D N 1
ATOM 9428 C CA . GLY D 1 229 ? 84.793 62.616 82.905 1.00 54.20 228 GLY D CA 1
ATOM 9429 C C . GLY D 1 229 ? 84.441 63.987 82.376 1.00 53.59 228 GLY D C 1
ATOM 9430 O O . GLY D 1 229 ? 84.133 64.888 83.155 1.00 53.76 228 GLY D O 1
ATOM 9431 N N . CYS D 1 230 ? 84.478 64.159 81.058 1.00 52.02 229 CYS D N 1
ATOM 9432 C CA . CYS D 1 230 ? 84.158 65.461 80.490 1.00 52.35 229 CYS D CA 1
ATOM 9433 C C . CYS D 1 230 ? 82.650 65.697 80.442 1.00 50.09 229 CYS D C 1
ATOM 9434 O O . CYS D 1 230 ? 82.191 66.846 80.389 1.00 49.72 229 CYS D O 1
ATOM 9437 N N . GLY D 1 231 ? 81.884 64.609 80.475 1.00 47.77 230 GLY D N 1
ATOM 9438 C CA . GLY D 1 231 ? 80.437 64.730 80.459 1.00 46.29 230 GLY D CA 1
ATOM 9439 C C . GLY D 1 231 ? 79.750 64.370 79.157 1.00 46.28 230 GLY D C 1
ATOM 9440 O O . GLY D 1 231 ? 78.548 64.113 79.138 1.00 45.73 230 GLY D O 1
ATOM 9441 N N . TRP D 1 232 ? 80.500 64.358 78.063 1.00 46.10 231 TRP D N 1
ATOM 9442 C CA . TRP D 1 232 ? 79.932 64.022 76.765 1.00 44.05 231 TRP D CA 1
ATOM 9443 C C . TRP D 1 232 ? 80.447 62.663 76.312 1.00 43.79 231 TRP D C 1
ATOM 9444 O O . TRP D 1 232 ? 81.501 62.200 76.763 1.00 42.31 231 TRP D O 1
ATOM 9455 N N . PRO D 1 233 ? 79.692 61.985 75.436 1.00 43.74 232 PRO D N 1
ATOM 9456 C CA . PRO D 1 233 ? 80.133 60.676 74.950 1.00 44.00 232 PRO D CA 1
ATOM 9457 C C . PRO D 1 233 ? 81.530 60.854 74.368 1.00 44.52 232 PRO D C 1
ATOM 9458 O O . PRO D 1 233 ? 81.784 61.830 73.661 1.00 45.46 232 PRO D O 1
ATOM 9462 N N . SER D 1 234 ? 82.431 59.925 74.671 1.00 43.83 233 SER D N 1
ATOM 9463 C CA . SER D 1 234 ? 83.803 60.009 74.195 1.00 42.67 233 SER D CA 1
ATOM 9464 C C . SER D 1 234 ? 84.276 58.694 73.605 1.00 43.88 233 SER D C 1
ATOM 9465 O O . SER D 1 234 ? 84.081 57.626 74.195 1.00 43.69 233 SER D O 1
ATOM 9468 N N . PHE D 1 235 ? 84.898 58.774 72.432 1.00 44.34 234 PHE D N 1
ATOM 9469 C CA . PHE D 1 235 ? 85.403 57.581 71.770 1.00 43.52 234 PHE D CA 1
ATOM 9470 C C . PHE D 1 235 ? 86.850 57.780 71.348 1.00 44.45 234 PHE D C 1
ATOM 9471 O O . PHE D 1 235 ? 87.306 58.908 71.136 1.00 43.56 234 PHE D O 1
ATOM 9479 N N . SER D 1 236 ? 87.563 56.670 71.219 1.00 45.67 235 SER D N 1
ATOM 9480 C CA . SER D 1 236 ? 88.966 56.697 70.847 1.00 48.51 235 SER D CA 1
ATOM 9481 C C . SER D 1 236 ? 89.186 56.740 69.335 1.00 49.82 235 SER D C 1
ATOM 9482 O O . SER D 1 236 ? 90.263 57.107 68.865 1.00 50.59 235 SER D O 1
ATOM 9485 N N . ARG D 1 237 ? 88.163 56.365 68.579 1.00 51.36 236 ARG D N 1
ATOM 9486 C CA . ARG D 1 237 ? 88.279 56.342 67.133 1.00 53.77 236 ARG D CA 1
ATOM 9487 C C . ARG D 1 237 ? 86.937 56.079 66.469 1.00 54.28 236 ARG D C 1
ATOM 9488 O O . ARG D 1 237 ? 86.071 55.405 67.036 1.00 53.23 236 ARG D O 1
ATOM 9496 N N . PRO D 1 238 ? 86.748 56.607 65.248 1.00 53.26 237 PRO D N 1
ATOM 9497 C CA . PRO D 1 238 ? 85.494 56.396 64.531 1.00 53.25 237 PRO D CA 1
ATOM 9498 C C . PRO D 1 238 ? 85.355 54.920 64.187 1.00 54.65 237 PRO D C 1
ATOM 9499 O O . PRO D 1 238 ? 86.320 54.157 64.251 1.00 52.11 237 PRO D O 1
ATOM 9503 N N . LEU D 1 239 ? 84.146 54.533 63.814 1.00 58.18 238 LEU D N 1
ATOM 9504 C CA . LEU D 1 239 ? 83.841 53.155 63.476 1.00 62.74 238 LEU D CA 1
ATOM 9505 C C . LEU D 1 239 ? 84.812 52.610 62.437 1.00 64.97 238 LEU D C 1
ATOM 9506 O O . LEU D 1 239 ? 84.730 52.946 61.263 1.00 66.69 238 LEU D O 1
ATOM 9511 N N . SER D 1 240 ? 85.728 51.767 62.907 1.00 67.87 239 SER D N 1
ATOM 9512 C CA . SER D 1 240 ? 86.771 51.126 62.102 1.00 70.94 239 SER D CA 1
ATOM 9513 C C . SER D 1 240 ? 86.960 51.633 60.673 1.00 71.45 239 SER D C 1
ATOM 9514 O O . SER D 1 240 ? 87.286 50.865 59.761 1.00 73.05 239 SER D O 1
ATOM 9517 N N . LYS D 1 241 ? 86.769 52.933 60.491 1.00 70.29 240 LYS D N 1
ATOM 9518 C CA . LYS D 1 241 ? 86.928 53.577 59.200 1.00 68.83 240 LYS D CA 1
ATOM 9519 C C . LYS D 1 241 ? 87.143 55.042 59.501 1.00 67.07 240 LYS D C 1
ATOM 9520 O O . LYS D 1 241 ? 86.238 55.704 60.008 1.00 65.64 240 LYS D O 1
ATOM 9526 N N . GLU D 1 242 ? 88.339 55.545 59.211 1.00 65.55 241 GLU D N 1
ATOM 9527 C CA . GLU D 1 242 ? 88.618 56.946 59.470 1.00 65.50 241 GLU D CA 1
ATOM 9528 C C . GLU D 1 242 ? 88.016 57.807 58.369 1.00 62.30 241 GLU D C 1
ATOM 9529 O O . GLU D 1 242 ? 88.150 59.029 58.389 1.00 63.60 241 GLU D O 1
ATOM 9535 N N . LEU D 1 243 ? 87.352 57.167 57.410 1.00 58.08 242 LEU D N 1
ATOM 9536 C CA . LEU D 1 243 ? 86.726 57.885 56.306 1.00 55.52 242 LEU D CA 1
ATOM 9537 C C . LEU D 1 243 ? 85.361 58.430 56.719 1.00 54.11 242 LEU D C 1
ATOM 9538 O O . LEU D 1 243 ? 84.759 59.236 56.023 1.00 54.35 242 LEU D O 1
ATOM 9543 N N . ILE D 1 244 ? 84.885 57.991 57.874 1.00 22.73 243 ILE D N 1
ATOM 9544 C CA . ILE D 1 244 ? 83.592 58.436 58.383 1.00 22.73 243 ILE D CA 1
ATOM 9545 C C . ILE D 1 244 ? 83.668 59.853 58.981 1.00 22.73 243 ILE D C 1
ATOM 9546 O O . ILE D 1 244 ? 82.641 60.471 59.282 1.00 49.36 243 ILE D O 1
ATOM 9551 N N . HIS D 1 245 ? 84.884 60.368 59.135 1.00 50.79 244 HIS D N 1
ATOM 9552 C CA . HIS D 1 245 ? 85.047 61.697 59.694 1.00 51.35 244 HIS D CA 1
ATOM 9553 C C . HIS D 1 245 ? 85.719 62.745 58.869 1.00 50.17 244 HIS D C 1
ATOM 9554 O O . HIS D 1 245 ? 86.670 62.485 58.142 1.00 53.28 244 HIS D O 1
ATOM 9561 N N . TYR D 1 246 ? 85.195 63.949 59.012 1.00 48.27 245 TYR D N 1
ATOM 9562 C CA . TYR D 1 246 ? 85.713 65.115 58.343 1.00 47.81 245 TYR D CA 1
ATOM 9563 C C . TYR D 1 246 ? 86.151 66.052 59.462 1.00 47.58 245 TYR D C 1
ATOM 9564 O O . TYR D 1 246 ? 85.409 66.287 60.413 1.00 47.28 245 TYR D O 1
ATOM 9573 N N . TYR D 1 247 ? 87.371 66.557 59.368 1.00 46.52 246 TYR D N 1
ATOM 9574 C CA . TYR D 1 247 ? 87.884 67.455 60.388 1.00 44.71 246 TYR D CA 1
ATOM 9575 C C . TYR D 1 247 ? 87.962 68.875 59.843 1.00 46.42 246 TYR D C 1
ATOM 9576 O O . TYR D 1 247 ? 88.226 69.078 58.662 1.00 46.36 246 TYR D O 1
ATOM 9585 N N . LYS D 1 248 ? 87.714 69.859 60.699 1.00 48.77 247 LYS D N 1
ATOM 9586 C CA . LYS D 1 248 ? 87.763 71.252 60.272 1.00 50.76 247 LYS D CA 1
ATOM 9587 C C . LYS D 1 248 ? 88.434 72.068 61.372 1.00 52.24 247 LYS D C 1
ATOM 9588 O O . LYS D 1 248 ? 88.318 71.735 62.548 1.00 53.43 247 LYS D O 1
ATOM 9594 N N . ASP D 1 249 ? 89.144 73.125 60.995 1.00 53.86 248 ASP D N 1
ATOM 9595 C CA . ASP D 1 249 ? 89.803 73.977 61.978 1.00 54.62 248 ASP D CA 1
ATOM 9596 C C . ASP D 1 249 ? 88.734 74.897 62.572 1.00 54.11 248 ASP D C 1
ATOM 9597 O O . ASP D 1 249 ? 88.051 75.603 61.834 1.00 53.25 248 ASP D O 1
ATOM 9602 N N . LEU D 1 250 ? 88.571 74.876 63.895 1.00 53.67 249 LEU D N 1
ATOM 9603 C CA . LEU D 1 250 ? 87.582 75.736 64.542 1.00 53.86 249 LEU D CA 1
ATOM 9604 C C . LEU D 1 250 ? 88.178 76.758 65.501 1.00 55.31 249 LEU D C 1
ATOM 9605 O O . LEU D 1 250 ? 88.961 76.411 66.382 1.00 52.81 249 LEU D O 1
ATOM 9610 N N . SER D 1 251 ? 87.780 78.017 65.336 1.00 59.32 250 SER D N 1
ATOM 9611 C CA . SER D 1 251 ? 88.257 79.085 66.205 1.00 63.17 250 SER D CA 1
ATOM 9612 C C . SER D 1 251 ? 87.088 79.768 66.929 1.00 65.94 250 SER D C 1
ATOM 9613 O O . SER D 1 251 ? 86.618 80.819 66.499 1.00 66.70 250 SER D O 1
ATOM 9616 N N . HIS D 1 252 ? 86.621 79.155 68.021 1.00 68.40 251 HIS D N 1
ATOM 9617 C CA . HIS D 1 252 ? 85.520 79.686 68.838 1.00 69.85 251 HIS D CA 1
ATOM 9618 C C . HIS D 1 252 ? 86.103 80.163 70.187 1.00 70.04 251 HIS D C 1
ATOM 9619 O O . HIS D 1 252 ? 85.797 79.611 71.251 1.00 69.13 251 HIS D O 1
ATOM 9626 N N . GLY D 1 253 ? 86.946 81.194 70.137 1.00 69.11 252 GLY D N 1
ATOM 9627 C CA . GLY D 1 253 ? 87.567 81.693 71.353 1.00 65.95 252 GLY D CA 1
ATOM 9628 C C . GLY D 1 253 ? 88.760 80.819 71.715 1.00 64.57 252 GLY D C 1
ATOM 9629 O O . GLY D 1 253 ? 89.480 81.073 72.685 1.00 64.05 252 GLY D O 1
ATOM 9630 N N . MET D 1 254 ? 88.960 79.769 70.921 1.00 61.98 253 MET D N 1
ATOM 9631 C CA . MET D 1 254 ? 90.058 78.831 71.115 1.00 57.75 253 MET D CA 1
ATOM 9632 C C . MET D 1 254 ? 90.381 78.276 69.740 1.00 55.81 253 MET D C 1
ATOM 9633 O O . MET D 1 254 ? 89.804 78.700 68.738 1.00 53.70 253 MET D O 1
ATOM 9638 N N . GLU D 1 255 ? 91.315 77.332 69.701 1.00 54.39 254 GLU D N 1
ATOM 9639 C CA . GLU D 1 255 ? 91.686 76.672 68.457 1.00 51.36 254 GLU D CA 1
ATOM 9640 C C . GLU D 1 255 ? 91.489 75.181 68.684 1.00 50.09 254 GLU D C 1
ATOM 9641 O O . GLU D 1 255 ? 92.252 74.543 69.410 1.00 48.35 254 GLU D O 1
ATOM 9647 N N . ARG D 1 256 ? 90.448 74.633 68.069 1.00 48.64 255 ARG D N 1
ATOM 9648 C CA . ARG D 1 256 ? 90.147 73.215 68.215 1.00 46.95 255 ARG D CA 1
ATOM 9649 C C . ARG D 1 256 ? 89.853 72.572 66.859 1.00 46.48 255 ARG D C 1
ATOM 9650 O O . ARG D 1 256 ? 89.677 73.260 65.852 1.00 46.15 255 ARG D O 1
ATOM 9658 N N . ILE D 1 257 ? 89.816 71.243 66.847 1.00 22.73 256 ILE D N 1
ATOM 9659 C CA . ILE D 1 257 ? 89.518 70.489 65.634 1.00 22.73 256 ILE D CA 1
ATOM 9660 C C . ILE D 1 257 ? 88.081 69.973 65.691 1.00 22.73 256 ILE D C 1
ATOM 9661 O O . ILE D 1 257 ? 87.780 69.057 66.465 1.00 42.77 256 ILE D O 1
ATOM 9666 N N . GLU D 1 258 ? 87.201 70.559 64.881 1.00 42.30 257 GLU D N 1
ATOM 9667 C CA . GLU D 1 258 ? 85.805 70.133 64.835 1.00 41.84 257 GLU D CA 1
ATOM 9668 C C . GLU D 1 258 ? 85.642 68.843 64.023 1.00 40.57 257 GLU D C 1
ATOM 9669 O O . GLU D 1 258 ? 86.298 68.655 63.004 1.00 39.88 257 GLU D O 1
ATOM 9675 N N . VAL D 1 259 ? 84.749 67.967 64.471 1.00 40.36 258 VAL D N 1
ATOM 9676 C CA . VAL D 1 259 ? 84.501 66.710 63.772 1.00 38.97 258 VAL D CA 1
ATOM 9677 C C . VAL D 1 259 ? 83.071 66.617 63.244 1.00 38.77 258 VAL D C 1
ATOM 9678 O O . VAL D 1 259 ? 82.113 66.795 63.990 1.00 38.90 258 VAL D O 1
ATOM 9682 N N . ARG D 1 260 ? 82.933 66.346 61.950 1.00 39.53 259 ARG D N 1
ATOM 9683 C CA . ARG D 1 260 ? 81.619 66.205 61.328 1.00 39.17 259 ARG D CA 1
ATOM 9684 C C . ARG D 1 260 ? 81.517 64.837 60.657 1.00 39.49 259 ARG D C 1
ATOM 9685 O O . ARG D 1 260 ? 82.533 64.179 60.411 1.00 38.52 259 ARG D O 1
ATOM 9693 N N . SER D 1 261 ? 80.290 64.412 60.365 1.00 38.24 260 SER D N 1
ATOM 9694 C CA . SER D 1 261 ? 80.050 63.120 59.721 1.00 37.84 260 SER D CA 1
ATOM 9695 C C . SER D 1 261 ? 80.241 63.181 58.198 1.00 37.69 260 SER D C 1
ATOM 9696 O O . SER D 1 261 ? 79.993 64.219 57.577 1.00 38.04 260 SER D O 1
ATOM 9699 N N . ARG D 1 262 ? 80.689 62.077 57.605 1.00 36.46 261 ARG D N 1
ATOM 9700 C CA . ARG D 1 262 ? 80.900 62.026 56.162 1.00 36.91 261 ARG D CA 1
ATOM 9701 C C . ARG D 1 262 ? 79.621 62.405 55.421 1.00 39.18 261 ARG D C 1
ATOM 9702 O O . ARG D 1 262 ? 79.495 63.518 54.896 1.00 39.78 261 ARG D O 1
ATOM 9710 N N . SER D 1 263 ? 78.685 61.469 55.354 1.00 38.93 262 SER D N 1
ATOM 9711 C CA . SER D 1 263 ? 77.423 61.739 54.694 1.00 42.73 262 SER D CA 1
ATOM 9712 C C . SER D 1 263 ? 76.566 62.496 55.695 1.00 45.57 262 SER D C 1
ATOM 9713 O O . SER D 1 263 ? 76.430 62.078 56.854 1.00 47.55 262 SER D O 1
ATOM 9716 N N . GLY D 1 264 ? 75.994 63.610 55.268 1.00 45.59 263 GLY D N 1
ATOM 9717 C CA . GLY D 1 264 ? 75.172 64.367 56.191 1.00 46.18 263 GLY D CA 1
ATOM 9718 C C . GLY D 1 264 ? 75.875 65.580 56.763 1.00 46.43 263 GLY D C 1
ATOM 9719 O O . GLY D 1 264 ? 75.222 66.538 57.166 1.00 46.42 263 GLY D O 1
ATOM 9720 N N . SER D 1 265 ? 77.204 65.548 56.795 1.00 47.76 264 SER D N 1
ATOM 9721 C CA . SER D 1 265 ? 77.984 66.670 57.320 1.00 48.47 264 SER D CA 1
ATOM 9722 C C . SER D 1 265 ? 77.380 67.198 58.614 1.00 48.57 264 SER D C 1
ATOM 9723 O O . SER D 1 265 ? 77.140 68.400 58.760 1.00 48.61 264 SER D O 1
ATOM 9726 N N . ALA D 1 266 ? 77.130 66.301 59.554 1.00 46.65 265 ALA D N 1
ATOM 9727 C CA . ALA D 1 266 ? 76.547 66.720 60.816 1.00 46.64 265 ALA D CA 1
ATOM 9728 C C . ALA D 1 266 ? 77.631 67.068 61.828 1.00 45.04 265 ALA D C 1
ATOM 9729 O O . ALA D 1 266 ? 78.568 66.292 62.021 1.00 46.17 265 ALA D O 1
ATOM 9731 N N . HIS D 1 267 ? 77.521 68.240 62.452 1.00 44.04 266 HIS D N 1
ATOM 9732 C CA . HIS D 1 267 ? 78.483 68.616 63.486 1.00 44.34 266 HIS D CA 1
ATOM 9733 C C . HIS D 1 267 ? 78.304 67.566 64.581 1.00 43.85 266 HIS D C 1
ATOM 9734 O O . HIS D 1 267 ? 77.183 67.346 65.051 1.00 43.56 266 HIS D O 1
ATOM 9741 N N . LEU D 1 268 ? 79.389 66.907 64.971 1.00 40.80 267 LEU D N 1
ATOM 9742 C CA . LEU D 1 268 ? 79.306 65.874 65.995 1.00 40.84 267 LEU D CA 1
ATOM 9743 C C . LEU D 1 268 ? 79.919 66.338 67.302 1.00 41.33 267 LEU D C 1
ATOM 9744 O O . LEU D 1 268 ? 79.435 65.978 68.376 1.00 43.67 267 LEU D O 1
ATOM 9749 N N . GLY D 1 269 ? 80.990 67.124 67.200 1.00 40.14 268 GLY D N 1
ATOM 9750 C CA . GLY D 1 269 ? 81.678 67.634 68.373 1.00 38.62 268 GLY D CA 1
ATOM 9751 C C . GLY D 1 269 ? 83.112 68.051 68.083 1.00 38.38 268 GLY D C 1
ATOM 9752 O O . GLY D 1 269 ? 83.389 68.766 67.125 1.00 37.46 268 GLY D O 1
ATOM 9753 N N . HIS D 1 270 ? 84.035 67.599 68.913 1.00 37.22 269 HIS D N 1
ATOM 9754 C CA . HIS D 1 270 ? 85.430 67.934 68.719 1.00 39.11 269 HIS D CA 1
ATOM 9755 C C . HIS D 1 270 ? 86.307 66.755 69.099 1.00 39.95 269 HIS D C 1
ATOM 9756 O O . HIS D 1 270 ? 85.875 65.856 69.821 1.00 40.64 269 HIS D O 1
ATOM 9763 N N . VAL D 1 271 ? 87.534 66.739 68.593 1.00 40.28 270 VAL D N 1
ATOM 9764 C CA . VAL D 1 271 ? 88.447 65.659 68.934 1.00 40.57 270 VAL D CA 1
ATOM 9765 C C . VAL D 1 271 ? 89.681 66.269 69.588 1.00 40.14 270 VAL D C 1
ATOM 9766 O O . VAL D 1 271 ? 90.182 67.298 69.143 1.00 39.31 270 VAL D O 1
ATOM 9770 N N . PHE D 1 272 ? 90.138 65.657 70.675 1.00 41.19 271 PHE D N 1
ATOM 9771 C CA . PHE D 1 272 ? 91.318 66.146 71.374 1.00 41.50 271 PHE D CA 1
ATOM 9772 C C . PHE D 1 272 ? 92.358 65.053 71.427 1.00 42.38 271 PHE D C 1
ATOM 9773 O O . PHE D 1 272 ? 92.077 63.899 71.104 1.00 44.09 271 PHE D O 1
ATOM 9781 N N . THR D 1 273 ? 93.558 65.411 71.853 1.00 44.19 272 THR D N 1
ATOM 9782 C CA . THR D 1 273 ? 94.645 64.453 71.900 1.00 45.75 272 THR D CA 1
ATOM 9783 C C . THR D 1 273 ? 94.990 64.021 73.319 1.00 47.10 272 THR D C 1
ATOM 9784 O O . THR D 1 273 ? 96.142 63.725 73.622 1.00 49.91 272 THR D O 1
ATOM 9788 N N . ASP D 1 274 ? 93.986 63.963 74.183 1.00 48.25 273 ASP D N 1
ATOM 9789 C CA . ASP D 1 274 ? 94.212 63.590 75.575 1.00 49.75 273 ASP D CA 1
ATOM 9790 C C . ASP D 1 274 ? 93.533 62.296 76.004 1.00 50.24 273 ASP D C 1
ATOM 9791 O O . ASP D 1 274 ? 93.441 62.010 77.194 1.00 51.10 273 ASP D O 1
ATOM 9796 N N . GLY D 1 275 ? 93.057 61.517 75.040 1.00 50.22 274 GLY D N 1
ATOM 9797 C CA . GLY D 1 275 ? 92.401 60.266 75.370 1.00 51.05 274 GLY D CA 1
ATOM 9798 C C . GLY D 1 275 ? 93.414 59.237 75.821 1.00 52.44 274 GLY D C 1
ATOM 9799 O O . GLY D 1 275 ? 94.607 59.521 75.815 1.00 52.50 274 GLY D O 1
ATOM 9800 N N . PRO D 1 276 ? 92.975 58.030 76.215 1.00 54.80 275 PRO D N 1
ATOM 9801 C CA . PRO D 1 276 ? 93.873 56.961 76.669 1.00 55.35 275 PRO D CA 1
ATOM 9802 C C . PRO D 1 276 ? 94.975 56.740 75.653 1.00 55.78 275 PRO D C 1
ATOM 9803 O O . PRO D 1 276 ? 94.691 56.447 74.497 1.00 56.08 275 PRO D O 1
ATOM 9807 N N . ARG D 1 277 ? 96.228 56.869 76.075 1.00 58.12 276 ARG D N 1
ATOM 9808 C CA . ARG D 1 277 ? 97.334 56.683 75.145 1.00 59.64 276 ARG D CA 1
ATOM 9809 C C . ARG D 1 277 ? 97.457 55.232 74.699 1.00 59.43 276 ARG D C 1
ATOM 9810 O O . ARG D 1 277 ? 98.031 54.946 73.654 1.00 60.42 276 ARG D O 1
ATOM 9818 N N . GLU D 1 278 ? 96.908 54.314 75.481 1.00 59.19 277 GLU D N 1
ATOM 9819 C CA . GLU D 1 278 ? 96.968 52.909 75.109 1.00 59.79 277 GLU D CA 1
ATOM 9820 C C . GLU D 1 278 ? 96.011 52.639 73.950 1.00 58.47 277 GLU D C 1
ATOM 9821 O O . GLU D 1 278 ? 96.085 51.591 73.309 1.00 57.50 277 GLU D O 1
ATOM 9827 N N . LEU D 1 279 ? 95.120 53.595 73.684 1.00 57.34 278 LEU D N 1
ATOM 9828 C CA . LEU D 1 279 ? 94.124 53.460 72.622 1.00 55.57 278 LEU D CA 1
ATOM 9829 C C . LEU D 1 279 ? 94.318 54.392 71.426 1.00 54.18 278 LEU D C 1
ATOM 9830 O O . LEU D 1 279 ? 93.474 54.431 70.528 1.00 54.01 278 LEU D O 1
ATOM 9835 N N . GLY D 1 280 ? 95.418 55.139 71.409 1.00 51.78 279 GLY D N 1
ATOM 9836 C CA . GLY D 1 280 ? 95.660 56.058 70.310 1.00 48.55 279 GLY D CA 1
ATOM 9837 C C . GLY D 1 280 ? 95.742 57.499 70.777 1.00 46.92 279 GLY D C 1
ATOM 9838 O O . GLY D 1 280 ? 96.119 58.388 70.014 1.00 46.29 279 GLY D O 1
ATOM 9839 N N . GLY D 1 281 ? 95.378 57.724 72.036 1.00 45.52 280 GLY D N 1
ATOM 9840 C CA . GLY D 1 281 ? 95.422 59.053 72.621 1.00 43.91 280 GLY D CA 1
ATOM 9841 C C . GLY D 1 281 ? 94.401 60.050 72.107 1.00 44.09 280 GLY D C 1
ATOM 9842 O O . GLY D 1 281 ? 94.388 61.209 72.528 1.00 45.05 280 GLY D O 1
ATOM 9843 N N . LEU D 1 282 ? 93.549 59.619 71.188 1.00 44.19 281 LEU D N 1
ATOM 9844 C CA . LEU D 1 282 ? 92.540 60.513 70.639 1.00 44.58 281 LEU D CA 1
ATOM 9845 C C . LEU D 1 282 ? 91.307 60.529 71.522 1.00 43.16 281 LEU D C 1
ATOM 9846 O O . LEU D 1 282 ? 91.012 59.551 72.199 1.00 44.09 281 LEU D O 1
ATOM 9851 N N . ARG D 1 283 ? 90.592 61.646 71.526 1.00 42.71 282 ARG D N 1
ATOM 9852 C CA . ARG D 1 283 ? 89.366 61.732 72.306 1.00 41.72 282 ARG D CA 1
ATOM 9853 C C . ARG D 1 283 ? 88.304 62.437 71.479 1.00 40.39 282 ARG D C 1
ATOM 9854 O O . ARG D 1 283 ? 88.293 63.664 71.370 1.00 38.93 282 ARG D O 1
ATOM 9862 N N . TYR D 1 284 ? 87.431 61.643 70.869 1.00 40.07 283 TYR D N 1
ATOM 9863 C CA . TYR D 1 284 ? 86.345 62.182 70.072 1.00 40.95 283 TYR D CA 1
ATOM 9864 C C . TYR D 1 284 ? 85.217 62.475 71.051 1.00 42.68 283 TYR D C 1
ATOM 9865 O O . TYR D 1 284 ? 84.568 61.564 71.568 1.00 43.20 283 TYR D O 1
ATOM 9874 N N . CYS D 1 285 ? 85.030 63.764 71.317 1.00 43.18 284 CYS D N 1
ATOM 9875 C CA . CYS D 1 285 ? 84.027 64.272 72.239 1.00 43.64 284 CYS D CA 1
ATOM 9876 C C . CYS D 1 285 ? 82.771 64.561 71.435 1.00 43.32 284 CYS D C 1
ATOM 9877 O O . CYS D 1 285 ? 82.701 65.576 70.737 1.00 44.22 284 CYS D O 1
ATOM 9880 N N . ILE D 1 286 ? 81.770 63.690 71.565 1.00 22.73 285 ILE D N 1
ATOM 9881 C CA . ILE D 1 286 ? 80.527 63.819 70.781 1.00 22.73 285 ILE D CA 1
ATOM 9882 C C . ILE D 1 286 ? 79.215 64.106 71.520 1.00 22.73 285 ILE D C 1
ATOM 9883 O O . ILE D 1 286 ? 78.941 63.525 72.568 1.00 40.00 285 ILE D O 1
ATOM 9888 N N . ASN D 1 287 ? 78.400 64.987 70.931 1.00 43.02 286 ASN D N 1
ATOM 9889 C CA . ASN D 1 287 ? 77.088 65.345 71.478 1.00 43.39 286 ASN D CA 1
ATOM 9890 C C . ASN D 1 287 ? 76.152 64.154 71.312 1.00 43.37 286 ASN D C 1
ATOM 9891 O O . ASN D 1 287 ? 75.988 63.648 70.202 1.00 44.00 286 ASN D O 1
ATOM 9896 N N . SER D 1 288 ? 75.542 63.703 72.404 1.00 43.35 287 SER D N 1
ATOM 9897 C CA . SER D 1 288 ? 74.605 62.587 72.334 1.00 42.32 287 SER D CA 1
ATOM 9898 C C . SER D 1 288 ? 73.506 62.964 71.361 1.00 42.61 287 SER D C 1
ATOM 9899 O O . SER D 1 288 ? 72.937 62.102 70.694 1.00 42.41 287 SER D O 1
ATOM 9902 N N . ALA D 1 289 ? 73.227 64.264 71.283 1.00 42.97 288 ALA D N 1
ATOM 9903 C CA . ALA D 1 289 ? 72.183 64.809 70.417 1.00 43.83 288 ALA D CA 1
ATOM 9904 C C . ALA D 1 289 ? 72.427 64.673 68.910 1.00 46.16 288 ALA D C 1
ATOM 9905 O O . ALA D 1 289 ? 71.535 64.965 68.110 1.00 48.09 288 ALA D O 1
ATOM 9907 N N . SER D 1 290 ? 73.621 64.237 68.522 1.00 46.19 289 SER D N 1
ATOM 9908 C CA . SER D 1 290 ? 73.941 64.068 67.109 1.00 47.38 289 SER D CA 1
ATOM 9909 C C . SER D 1 290 ? 73.880 62.597 66.805 1.00 46.84 289 SER D C 1
ATOM 9910 O O . SER D 1 290 ? 73.887 62.190 65.650 1.00 47.44 289 SER D O 1
ATOM 9913 N N . LEU D 1 291 ? 73.824 61.802 67.862 1.00 46.24 290 LEU D N 1
ATOM 9914 C CA . LEU D 1 291 ? 73.810 60.359 67.729 1.00 46.24 290 LEU D CA 1
ATOM 9915 C C . LEU D 1 291 ? 72.480 59.657 68.017 1.00 46.84 290 LEU D C 1
ATOM 9916 O O . LEU D 1 291 ? 71.521 60.252 68.500 1.00 48.29 290 LEU D O 1
ATOM 9921 N N . ARG D 1 292 ? 72.453 58.370 67.700 1.00 46.80 291 ARG D N 1
ATOM 9922 C CA . ARG D 1 292 ? 71.307 57.517 67.936 1.00 47.35 291 ARG D CA 1
ATOM 9923 C C . ARG D 1 292 ? 71.917 56.163 68.236 1.00 48.59 291 ARG D C 1
ATOM 9924 O O . ARG D 1 292 ? 72.538 55.549 67.370 1.00 48.99 291 ARG D O 1
ATOM 9932 N N . PHE D 1 293 ? 71.768 55.715 69.477 1.00 48.53 292 PHE D N 1
ATOM 9933 C CA . PHE D 1 293 ? 72.316 54.436 69.884 1.00 49.37 292 PHE D CA 1
ATOM 9934 C C . PHE D 1 293 ? 71.450 53.326 69.319 1.00 50.05 292 PHE D C 1
ATOM 9935 O O . PHE D 1 293 ? 70.242 53.479 69.183 1.00 50.81 292 PHE D O 1
ATOM 9943 N N . VAL D 1 294 ? 72.087 52.221 68.962 1.00 50.97 293 VAL D N 1
ATOM 9944 C CA . VAL D 1 294 ? 71.394 51.064 68.421 1.00 52.39 293 VAL D CA 1
ATOM 9945 C C . VAL D 1 294 ? 71.982 49.850 69.121 1.00 54.07 293 VAL D C 1
ATOM 9946 O O . VAL D 1 294 ? 73.140 49.495 68.888 1.00 53.48 293 VAL D O 1
ATOM 9950 N N . ALA D 1 295 ? 71.187 49.225 69.984 1.00 55.55 294 ALA D N 1
ATOM 9951 C CA . ALA D 1 295 ? 71.638 48.056 70.731 1.00 56.76 294 ALA D CA 1
ATOM 9952 C C . ALA D 1 295 ? 71.907 46.857 69.833 1.00 56.77 294 ALA D C 1
ATOM 9953 O O . ALA D 1 295 ? 71.246 46.665 68.814 1.00 54.60 294 ALA D O 1
ATOM 9955 N N . LYS D 1 296 ? 72.887 46.052 70.228 1.00 58.61 295 LYS D N 1
ATOM 9956 C CA . LYS D 1 296 ? 73.257 44.862 69.477 1.00 61.38 295 LYS D CA 1
ATOM 9957 C C . LYS D 1 296 ? 72.035 44.042 69.062 1.00 64.61 295 LYS D C 1
ATOM 9958 O O . LYS D 1 296 ? 71.938 43.599 67.918 1.00 64.50 295 LYS D O 1
ATOM 9964 N N . ASP D 1 297 ? 71.108 43.845 69.999 1.00 68.45 296 ASP D N 1
ATOM 9965 C CA . ASP D 1 297 ? 69.895 43.070 69.746 1.00 71.59 296 ASP D CA 1
ATOM 9966 C C . ASP D 1 297 ? 68.956 43.689 68.704 1.00 72.61 296 ASP D C 1
ATOM 9967 O O . ASP D 1 297 ? 68.513 43.008 67.777 1.00 72.77 296 ASP D O 1
ATOM 9972 N N . GLU D 1 298 ? 68.655 44.975 68.849 1.00 73.50 297 GLU D N 1
ATOM 9973 C CA . GLU D 1 298 ? 67.767 45.647 67.908 1.00 75.42 297 GLU D CA 1
ATOM 9974 C C . GLU D 1 298 ? 68.524 46.131 66.674 1.00 76.19 297 GLU D C 1
ATOM 9975 O O . GLU D 1 298 ? 68.003 46.908 65.877 1.00 75.79 297 GLU D O 1
ATOM 9981 N N . MET D 1 299 ? 69.747 45.641 66.513 1.00 76.96 298 MET D N 1
ATOM 9982 C CA . MET D 1 299 ? 70.609 46.036 65.403 1.00 77.45 298 MET D CA 1
ATOM 9983 C C . MET D 1 299 ? 70.260 45.376 64.067 1.00 77.75 298 MET D C 1
ATOM 9984 O O . MET D 1 299 ? 70.093 46.058 63.055 1.00 76.69 298 MET D O 1
ATOM 9989 N N . GLU D 1 300 ? 70.155 44.051 64.067 1.00 78.16 299 GLU D N 1
ATOM 9990 C CA . GLU D 1 300 ? 69.831 43.305 62.856 1.00 78.38 299 GLU D CA 1
ATOM 9991 C C . GLU D 1 300 ? 68.576 43.838 62.159 1.00 77.53 299 GLU D C 1
ATOM 9992 O O . GLU D 1 300 ? 68.585 44.104 60.955 1.00 77.28 299 GLU D O 1
ATOM 9998 N N . LYS D 1 301 ? 67.498 43.993 62.919 1.00 76.57 300 LYS D N 1
ATOM 9999 C CA . LYS D 1 301 ? 66.247 44.487 62.359 1.00 76.07 300 LYS D CA 1
ATOM 10000 C C . LYS D 1 301 ? 66.338 45.967 62.026 1.00 73.73 300 LYS D C 1
ATOM 10001 O O . LYS D 1 301 ? 65.558 46.487 61.231 1.00 72.85 300 LYS D O 1
ATOM 10007 N N . ALA D 1 302 ? 67.298 46.644 62.640 1.00 71.67 301 ALA D N 1
ATOM 10008 C CA . ALA D 1 302 ? 67.492 48.061 62.388 1.00 69.70 301 ALA D CA 1
ATOM 10009 C C . ALA D 1 302 ? 68.163 48.238 61.029 1.00 68.22 301 ALA D C 1
ATOM 10010 O O . ALA D 1 302 ? 68.140 49.328 60.455 1.00 67.42 301 ALA D O 1
ATOM 10012 N N . GLY D 1 303 ? 68.761 47.158 60.528 1.00 65.81 302 GLY D N 1
ATOM 10013 C CA . GLY D 1 303 ? 69.427 47.196 59.237 1.00 62.60 302 GLY D CA 1
ATOM 10014 C C . GLY D 1 303 ? 70.937 47.353 59.310 1.00 60.60 302 GLY D C 1
ATOM 10015 O O . GLY D 1 303 ? 71.589 47.692 58.317 1.00 61.47 302 GLY D O 1
ATOM 10016 N N . TYR D 1 304 ? 71.497 47.105 60.487 1.00 57.38 303 TYR D N 1
ATOM 10017 C CA . TYR D 1 304 ? 72.930 47.219 60.702 1.00 53.42 303 TYR D CA 1
ATOM 10018 C C . TYR D 1 304 ? 73.494 45.849 61.020 1.00 53.61 303 TYR D C 1
ATOM 10019 O O . TYR D 1 304 ? 74.487 45.724 61.736 1.00 53.79 303 TYR D O 1
ATOM 10028 N N . GLY D 1 305 ? 72.853 44.819 60.483 1.00 53.53 304 GLY D N 1
ATOM 10029 C CA . GLY D 1 305 ? 73.301 43.466 60.743 1.00 53.91 304 GLY D CA 1
ATOM 10030 C C . GLY D 1 305 ? 74.734 43.189 60.340 1.00 55.45 304 GLY D C 1
ATOM 10031 O O . GLY D 1 305 ? 75.449 42.470 61.043 1.00 56.68 304 GLY D O 1
ATOM 10032 N N . TYR D 1 306 ? 75.165 43.756 59.215 1.00 56.17 305 TYR D N 1
ATOM 10033 C CA . TYR D 1 306 ? 76.525 43.532 58.728 1.00 56.35 305 TYR D CA 1
ATOM 10034 C C . TYR D 1 306 ? 77.617 43.938 59.714 1.00 57.77 305 TYR D C 1
ATOM 10035 O O . TYR D 1 306 ? 78.767 43.501 59.600 1.00 58.70 305 TYR D O 1
ATOM 10044 N N . LEU D 1 307 ? 77.260 44.760 60.692 1.00 58.69 306 LEU D N 1
ATOM 10045 C CA . LEU D 1 307 ? 78.236 45.206 61.680 1.00 59.93 306 LEU D CA 1
ATOM 10046 C C . LEU D 1 307 ? 78.338 44.284 62.903 1.00 60.70 306 LEU D C 1
ATOM 10047 O O . LEU D 1 307 ? 79.284 44.385 63.684 1.00 61.21 306 LEU D O 1
ATOM 10052 N N . LEU D 1 308 ? 77.374 43.379 63.055 1.00 61.02 307 LEU D N 1
ATOM 10053 C CA . LEU D 1 308 ? 77.357 42.446 64.180 1.00 61.78 307 LEU D CA 1
ATOM 10054 C C . LEU D 1 308 ? 78.682 41.716 64.408 1.00 63.39 307 LEU D C 1
ATOM 10055 O O . LEU D 1 308 ? 79.101 41.516 65.549 1.00 63.01 307 LEU D O 1
ATOM 10060 N N . PRO D 1 309 ? 79.358 41.309 63.323 1.00 65.43 308 PRO D N 1
ATOM 10061 C CA . PRO D 1 309 ? 80.636 40.599 63.428 1.00 67.77 308 PRO D CA 1
ATOM 10062 C C . PRO D 1 309 ? 81.801 41.435 63.946 1.00 71.12 308 PRO D C 1
ATOM 10063 O O . PRO D 1 309 ? 82.871 40.896 64.234 1.00 71.95 308 PRO D O 1
ATOM 10067 N N . TYR D 1 310 ? 81.594 42.745 64.066 1.00 74.35 309 TYR D N 1
ATOM 10068 C CA . TYR D 1 310 ? 82.650 43.648 64.528 1.00 78.07 309 TYR D CA 1
ATOM 10069 C C . TYR D 1 310 ? 82.413 44.216 65.925 1.00 81.03 309 TYR D C 1
ATOM 10070 O O . TYR D 1 310 ? 83.340 44.716 66.565 1.00 80.96 309 TYR D O 1
ATOM 10079 N N . LEU D 1 311 ? 81.169 44.141 66.385 1.00 85.20 310 LEU D N 1
ATOM 10080 C CA . LEU D 1 311 ? 80.777 44.667 67.688 1.00 89.92 310 LEU D CA 1
ATOM 10081 C C . LEU D 1 311 ? 81.763 44.423 68.822 1.00 93.39 310 LEU D C 1
ATOM 10082 O O . LEU D 1 311 ? 82.046 45.327 69.610 1.00 92.85 310 LEU D O 1
ATOM 10087 N N . ASN D 1 312 ? 82.288 43.209 68.914 1.00 98.66 311 ASN D N 1
ATOM 10088 C CA . ASN D 1 312 ? 83.225 42.904 69.986 1.00 104.44 311 ASN D CA 1
ATOM 10089 C C . ASN D 1 312 ? 84.562 42.351 69.510 1.00 107.09 311 ASN D C 1
ATOM 10090 O O . ASN D 1 312 ? 84.702 41.146 69.284 1.00 108.27 311 ASN D O 1
ATOM 10095 N N . LYS D 1 313 ? 85.546 43.233 69.352 1.00 22.73 312 LYS D N 1
ATOM 10096 C CA . LYS D 1 313 ? 86.877 42.784 68.935 1.00 22.73 312 LYS D CA 1
ATOM 10097 C C . LYS D 1 313 ? 87.626 42.327 70.178 1.00 22.73 312 LYS D C 1
ATOM 10098 O O . LYS D 1 313 ? 87.377 42.953 71.247 1.00 22.73 312 LYS D O 1
ATOM 10105 N N . SER E 2 1 ? 164.335 62.876 40.165 1.00 65.89 -1 SER E N 1
ATOM 10106 C CA . SER E 2 1 ? 163.930 64.166 39.537 1.00 65.72 -1 SER E CA 1
ATOM 10107 C C . SER E 2 1 ? 162.453 64.448 39.812 1.00 64.62 -1 SER E C 1
ATOM 10108 O O . SER E 2 1 ? 162.108 65.401 40.510 1.00 62.89 -1 SER E O 1
ATOM 10111 N N . HIS E 2 2 ? 161.590 63.602 39.261 1.00 64.28 0 HIS E N 1
ATOM 10112 C CA . HIS E 2 2 ? 160.151 63.744 39.435 1.00 62.81 0 HIS E CA 1
ATOM 10113 C C . HIS E 2 2 ? 159.514 62.578 40.177 1.00 61.05 0 HIS E C 1
ATOM 10114 O O . HIS E 2 2 ? 160.081 61.487 40.243 1.00 60.24 0 HIS E O 1
ATOM 10121 N N . MET E 2 3 ? 158.337 62.814 40.747 1.00 59.19 1 MET E N 1
ATOM 10122 C CA . MET E 2 3 ? 157.647 61.768 41.485 1.00 58.41 1 MET E CA 1
ATOM 10123 C C . MET E 2 3 ? 157.206 60.689 40.512 1.00 58.14 1 MET E C 1
ATOM 10124 O O . MET E 2 3 ? 156.449 60.956 39.582 1.00 57.04 1 MET E O 1
ATOM 10129 N N . ALA E 2 4 ? 157.685 59.470 40.725 1.00 58.60 2 ALA E N 1
ATOM 10130 C CA . ALA E 2 4 ? 157.332 58.354 39.860 1.00 59.97 2 ALA E CA 1
ATOM 10131 C C . ALA E 2 4 ? 157.086 57.151 40.733 1.00 60.83 2 ALA E C 1
ATOM 10132 O O . ALA E 2 4 ? 157.801 56.941 41.711 1.00 61.26 2 ALA E O 1
ATOM 10134 N N . GLU E 2 5 ? 156.064 56.369 40.409 1.00 62.63 3 GLU E N 1
ATOM 10135 C CA . GLU E 2 5 ? 155.811 55.169 41.192 1.00 64.40 3 GLU E CA 1
ATOM 10136 C C . GLU E 2 5 ? 156.517 54.078 40.431 1.00 64.50 3 GLU E C 1
ATOM 10137 O O . GLU E 2 5 ? 157.289 54.349 39.509 1.00 63.95 3 GLU E O 1
ATOM 10143 N N . ILE E 2 6 ? 156.249 52.837 40.797 1.00 22.73 4 ILE E N 1
ATOM 10144 C CA . ILE E 2 6 ? 156.897 51.761 40.082 1.00 22.73 4 ILE E CA 1
ATOM 10145 C C . ILE E 2 6 ? 155.989 51.201 38.991 1.00 22.73 4 ILE E C 1
ATOM 10146 O O . ILE E 2 6 ? 154.770 51.004 39.270 1.00 22.73 4 ILE E O 1
ATOM 10152 N N . SER F 2 1 ? 135.148 89.873 5.532 1.00 60.48 -1 SER F N 1
ATOM 10153 C CA . SER F 2 1 ? 134.120 88.887 5.074 1.00 60.50 -1 SER F CA 1
ATOM 10154 C C . SER F 2 1 ? 134.048 87.688 6.020 1.00 60.49 -1 SER F C 1
ATOM 10155 O O . SER F 2 1 ? 135.048 87.012 6.263 1.00 59.81 -1 SER F O 1
ATOM 10158 N N . HIS F 2 2 ? 132.850 87.425 6.532 1.00 61.11 0 HIS F N 1
ATOM 10159 C CA . HIS F 2 2 ? 132.623 86.325 7.464 1.00 62.02 0 HIS F CA 1
ATOM 10160 C C . HIS F 2 2 ? 131.820 85.157 6.910 1.00 60.72 0 HIS F C 1
ATOM 10161 O O . HIS F 2 2 ? 131.313 85.197 5.782 1.00 60.47 0 HIS F O 1
ATOM 10168 N N . MET F 2 3 ? 131.708 84.116 7.728 1.00 57.82 1 MET F N 1
ATOM 10169 C CA . MET F 2 3 ? 130.958 82.930 7.357 1.00 56.22 1 MET F CA 1
ATOM 10170 C C . MET F 2 3 ? 129.469 83.265 7.407 1.00 54.74 1 MET F C 1
ATOM 10171 O O . MET F 2 3 ? 129.039 84.044 8.252 1.00 55.30 1 MET F O 1
ATOM 10176 N N . ALA F 2 4 ? 128.689 82.680 6.500 1.00 22.73 2 ALA F N 1
ATOM 10177 C CA . ALA F 2 4 ? 127.236 82.940 6.436 1.00 22.73 2 ALA F CA 1
ATOM 10178 C C . ALA F 2 4 ? 126.411 81.832 5.749 1.00 22.73 2 ALA F C 1
ATOM 10179 O O . ALA F 2 4 ? 127.022 80.885 5.182 1.00 22.73 2 ALA F O 1
ATOM 10181 N N . SER G 2 1 ? 54.050 54.778 36.356 1.00 64.58 -1 SER G N 1
ATOM 10182 C CA . SER G 2 1 ? 54.961 54.086 37.306 1.00 63.91 -1 SER G CA 1
ATOM 10183 C C . SER G 2 1 ? 56.424 54.469 37.033 1.00 63.07 -1 SER G C 1
ATOM 10184 O O . SER G 2 1 ? 56.698 55.362 36.229 1.00 61.31 -1 SER G O 1
ATOM 10187 N N . HIS G 2 2 ? 57.354 53.788 37.700 1.00 61.55 0 HIS G N 1
ATOM 10188 C CA . HIS G 2 2 ? 58.777 54.072 37.556 1.00 59.79 0 HIS G CA 1
ATOM 10189 C C . HIS G 2 2 ? 59.553 53.146 36.637 1.00 59.27 0 HIS G C 1
ATOM 10190 O O . HIS G 2 2 ? 59.066 52.090 36.241 1.00 58.72 0 HIS G O 1
ATOM 10197 N N . MET G 2 3 ? 60.768 53.562 36.291 1.00 58.76 1 MET G N 1
ATOM 10198 C CA . MET G 2 3 ? 61.625 52.771 35.421 1.00 59.18 1 MET G CA 1
ATOM 10199 C C . MET G 2 3 ? 62.278 51.698 36.265 1.00 59.05 1 MET G C 1
ATOM 10200 O O . MET G 2 3 ? 62.660 51.949 37.403 1.00 57.47 1 MET G O 1
ATOM 10205 N N . ALA G 2 4 ? 62.417 50.504 35.699 1.00 22.73 2 ALA G N 1
ATOM 10206 C CA . ALA G 2 4 ? 63.023 49.388 36.431 1.00 22.73 2 ALA G CA 1
ATOM 10207 C C . ALA G 2 4 ? 63.815 48.485 35.501 1.00 22.73 2 ALA G C 1
ATOM 10208 O O . ALA G 2 4 ? 63.528 48.508 34.271 1.00 22.73 2 ALA G O 1
#

B-factor: mean 47.25, std 14.25, range [16.42, 108.47]